Protein 5CM0 (pdb70)

CATH classification: 3.30.470.10 (+1 more: 3.20.10.10)

Solvent-accessible surface area: 32664 Å² total; per-residue (Å²): 141,42,43,2,18,27,84,43,81,40,31,43,34,72,109,1,89,6,34,0,26,0,0,0,0,1,2,0,0,0,0,8,1,3,0,12,0,22,99,2,39,0,15,34,1,113,75,4,4,63,27,2,39,90,6,2,202,86,0,92,12,107,14,72,43,60,92,104,85,0,3,89,10,0,19,56,0,0,73,127,19,123,18,116,64,0,25,0,12,1,0,0,0,10,0,43,34,55,28,39,28,26,15,166,63,15,120,70,26,30,3,0,0,1,3,59,79,149,138,98,20,49,92,1,5,0,0,0,4,11,8,7,26,85,58,4,5,32,4,33,11,32,2,0,3,14,0,0,2,0,8,0,36,10,5,0,24,40,3,58,11,73,16,0,0,0,4,14,45,93,29,92,0,1,7,0,9,49,21,8,2,0,8,4,85,121,39,39,0,6,1,2,42,24,112,13,2,12,117,10,24,8,11,85,2,0,17,61,3,0,88,116,50,153,25,83,49,122,89,23,65,9,20,24,166,49,2,55,38,11,58,16,3,0,0,1,12,31,52,43,26,8,14,12,3,4,65,3,2,55,75,77,9,56,121,14,62,8,19,72,23,0,86,91,0,64,60,77,8,98,84,30,2,99,110,78,34,32,69,0,92,245,141,40,29,11,20,32,87,42,58,50,32,52,54,83,57,31,144,67,58,91,115,1,0,10,133,63,84,16,24,1,0,16,1,2,1,45,1,35,126,11,33,0,14,34,1,116,52,4,4,61,30,1,39,89,6,2,203,98,35,128,11,107,14,71,40,58,90,98,89,0,1,93,9,0,17,61,0,0,93,129,21,121,18,50,91,1,44,0,79,1,26,0,6,20,0,48,35,76,115,38,136,44,60,210,85,14,117,70,30,34,3,17,0,55,2,93,112,148,66,226,30,82,25,76,85,113,13,43,71,2,6,1,0,0,34,33,14,36,42,84,132,85,60,50,5,58,16,33,9,53,61,50,117,17,8,90,57,0,85,63,6,0,100,44,2,59,11,71,16,0,0,0,0,12,96,60,0,36,0,1,8,0,22,50,23,8,2,0,7,3,52,120,39,41,0,4,1,2,43,25,112,14,2,13,66,8,13,8,14,68,0,0,26,63,6,0,87,114,57,153,24,82,51,111,91,24,51,2,1,2,25,30,1,15,5,5,60,18,3,0,1,2,11,30,58,45,20,4,5,1,3,4,78,2,1,52,15,56,9,43,120,10,108,9,18,71,21,1,77,83,0,2,97,78,5,63,72,40,6,117,119,51,34,34,112,3,144,142,39,40,2,20,24,89,41,78,43,31,40,34,76,110,0,88,4,35,0,30,2,0,0,0,1,2,0,0,0,0,7,1,4,0,8,0,25,111,2,14,0,15,48,1,118,45,4,4,61,26,1,41,30,0,2,95,1,0,71,10,84,20,76,42,59,95,120,95,0,2,49,9,0,19,52,0,0,93,123,22,120,16,115,67,0,25,0,12,1,0,0,0,10,1,45,34,86,29,43,28,27,13,169,111,14,116,74,30,24,4,0,0,1,3,61,81,158,138,22,49,70,0,14,30,4,72,22,62,10,7,26,18,2,5,5,6,4,11,6,32,3,0,4,14,0,0,2,0,20,0,34,30,29,0,30,86,112,58,12,70,16,0,0,0,8,13,108,69,28,76,0,1,8,0,11,48,20,9,2,0,8,3,83,125,38,28,0,15,1,2,38,27,29,14,2,15,64,8,13,6,12,79,1,0,29,71,4,0,88,125,52,155,27,82,54,149,89,38,67,14,19,69,170,50,2,79,42,12,60,16,4,0,0,1,12,29,51,42,30,8,14,15,3,4,77,4,47,67,122,78,8,53,122,12,68,27,20,72,22,1,112,84,0,69,54,79,6,93,81,43,4,119,121,65,36,36,122,2,126

Foldseek 3Di:
DAWKDKPNDTHPPVPDDADCQFCCNLPLAKAKFKWWAAQQFTPPLLVGLVLRCVLCVVSPHDDPDDSVVVSVSQLVSCVVRVARTKMKMKMKTLTGAPSDDDSVRRDDIMIMMDIDHDFAFWAEEEDPQAADDCVGDFQQGRTSPLVSLVVQVVVCVVQVGPWYWHDHPVQWTAATSAWFKWFAAPQEIEGEDNRRHHDAPLVVVLVVVCVVVVGHYYHHTDHPVCVLRTLWMWIDHNVCRIGTHQHYSNHGRNPRTHDPVSVVSSVVSVVSSVPDGHGSPD/DAWKDKPNDTHPPVGDDADCQFCCNVPLAKAKFKWKAAQQFTFCLLVRLVLRCVLCVVSPHDDPADSVRVSVVQLVSCVVRVARTKMKMWMKTLTGAPNDDDSVRRDDIMIMMDIGHEDPDDLQFAFWAEEEAPQAADDCPPDFQQRRTSPLVSLVVQVVRQVVPVTPWYWHDHPVQWTAAISAWFKWFAAPQEIEGEDNRRHHPAPLVVVLVVVCVVVVGHYYHHTDHPVCVQRTLWMWTAHNHHRITTHQHYNHRGRNPSGHDPVSVVSRVVVVVVSVVDGHRSD/DAFKDKVNDTHDPVPDDAPCQFCCNLPLAKAKFKWWAAQFFTPCLLVRLVLRVVLCVVSPHDAPDDSVRVSVVQLVRCVVRVARTKIKMKMKTLTGAPSDDDSVRRDDIIIMMDIDHDLFWAEEEDPQAADDLPPDFQQRRTSPLVSLVVQVVRQVVQVGPWYWHHHPVQWTAAISAWFKWFAAPQAIEGEDNRRHHPAPLVVVLVVVCVVVVGHYDHHTDHPVCVLRTLWMWTDHNVCRTTTHQHYSNHGRNPSGHDDVSVVSSVVSVVSSVPDGHGSD

B-factor: mean 38.51, std 10.63, range [20.0, 110.47]

Radius of gyration: 29.87 Å; Cα contacts (8 Å, |Δi|>4): 2015; chains: 3; bounding box: 83×66×72 Å

Secondary structure (DSSP, 8-state):
--EEEETTEEEEGGG-EEETTBHHHHH--EEE--EEEETTEETTHHHHHHHHHHHHHHTT---SS-HHHHHHHHHHHHHHTT-SSEEEEEEEE--B-SSSS-GGG----EEEEEEEE----EEEEE-SSPPPPTTTS-TTS-BS--HHHHHHHHHHHHTT-SEEEEE-TTS-EEEESSSEEEEEETTEEEE--GGGS---HHHHHHHHHHHHTT--EEE----HHHHHH-SEEEEEETTTEEEEEEEETTEEPTTSS--HHHHHHHHHHHHHHHH-SEES--/--EEEETTEEEEGGG----TTBHHHHH--EEE--EEEETTEETTHHHHHHHHHHHHHHTT---SS-HHHHHHHHHHHHHHTT-SSEEEEEEEE--B--SSS-GGG----EEEEEEE---SS-TTT--EEEEE-SSPP--TTTS-TTS-BS--HHHHHHHHHHHHTT-SEEEEE-TTS-EEEESSSEEEEEETTEEEE--GGGS---HHHHHHHHHHHHTT--EEE----HHHHHT-SEEEEEETTTEEEEEEEETTEEPTTSS--HHHHHHHHHHHHHHHH--EE--/--EEEETTEEEEGGG-EEETTBHHHHH--EEE--EEEETTEETTHHHHHHHHHHHHHHTT---SS-HHHHHHHHHHHHHHTT-SSEEEEEEEE--B-SSSS-GGG----EEEEEEEE---EEEEE-SSPP--TTTS-TTS-BS--HHHHHHHHHHHHTT-SEEEEE-TTS-EEEESSSEEEEEETTEEEE--GGGS---HHHHHHHHHHHHTT--EEE----HHHHHH-SEEEEEETTTEEEEEEEETTEEPTTSS--HHHHHHHHHHHHHHHH-SEE--

Sequence (849 aa):
ELLVYMNGEFVPESQAKVSVFDHGFLYGDGVFEGIRAYNGKVFKLYEHIDRLYDCARVIDLKIPLSKEEFAEAILETLRRNNLRDAYIRPIVTRGAGDLGLDPRKCPSPNVIIITKPWEKGLKAITVAIRRNAIDSLPPNIKSLNYLNNILAKIEANAKGGDEAIFLDHNGYISEGSGDNIFIVKNGTITTPPTLNNLKGITRQVVIELINELEIPFREANIGLFDLYSADEIFVTGTAAEIAPVTYIDGRTVGNGKPGKVTKMLMEKFRERTENEGVEIYRELLVYMNGEFVPESQAKVSVFDHGFLYGDGVFEGIRAYNGKVFKLYEHIDRLYDCARVIDLKIPLSKEEFAEAILETLRRNNLRDAYIRPIVTRGAGDLGLDPRKCPSPNVIIITKPKLYGDLYEKGLKAITVAIRRNAIDSLPPNIKSLNYLNNILAKIEANAKGGDEAIFLDHNGYISEGSGDNIFIVKNGTITTPPTLNNLKGITRQVVIELINELEIPFREANIGLFDLYSADEIFVTGTAAEIAPVTYIDGRTVGNGKPGKVTKMLMEKFRERTENEGVEIYELLVYMNGEFVPESQAKVSVFDHGFLYGDGVFEGIRAYNGKVFKLYEHIDRLYDCARVIDLKIPLSKEEFAEAILETLRRNNLRDAYIRPIVTRGAGDLGLDPRKCPSPNVIIITKPWKGLKAITVAIRRNAIDSLPPNIKSLNYLNNILAKIEANAKGGDEAIFLDHNGYISEGSGDNIFIVKNGTITTPPTLNNLKGITRQVVIELINELEIPFREANIGLFDLYSADEIFVTGTAAEIAPVTYIDGRTVGNGKPGKVTKMLMEKFRERTENEGVEIY

InterPro domains:
  IPR001544 Aminotransferase class IV [PF01063] (32-257)
  IPR005785 Branched-chain amino acid aminotransferase I [TIGR01122] (7-285)
  IPR018300 Aminotransferase, class IV, conserved site [PS00770] (185-213)
  IPR036038 Aminotransferase-like, PLP-dependent enzymes [SSF56752] (5-282)
  IPR043131 Branched-chain-amino-acid aminotransferase-like, N-terminal [G3DSA:3.30.470.10] (1-126)
  IPR043132 Branched-chain-amino-acid aminotransferase-like, C-terminal [G3DSA:3.20.10.10] (127-289)
  IPR050571 Class-IV Pyridoxal-Phosphate-Dependent Aminotransferase [PTHR42743] (9-289)

Nearest PDB structures (foldseek):
  5cm0-assembly1_B-2  TM=1.003E+00  e=4.688E-66  Geoglobus acetivorans
  5e25-assembly2_B-2  TM=1.003E+00  e=5.115E-64  Geoglobus acetivorans
  5cm0-assembly1_C-2  TM=9.993E-01  e=1.383E-60  Geoglobus acetivorans
  5mqz-assembly1_B  TM=9.907E-01  e=3.768E-54  Archaeoglobus fulgidus DSM 4304
  2ej2-assembly1_D  TM=9.611E-01  e=4.107E-35  Thermus thermophilus HB8

Structure (mmCIF, N/CA/C/O backbone):
data_5CM0
#
_entry.id   5CM0
#
_cell.length_a   117.650
_cell.length_b   117.650
_cell.length_c   135.980
_cell.angle_alpha   90.00
_cell.angle_beta   90.00
_cell.angle_gamma   120.00
#
_symmetry.space_group_name_H-M   'P 32 2 1'
#
loop_
_entity.id
_entity.type
_entity.pdbx_description
1 polymer 'Branched-chain transaminase'
2 non-polymer "PYRIDOXAL-5'-PHOSPHATE"
3 non-polymer GLYCEROL
4 water water
#
loop_
_atom_site.group_PDB
_atom_site.id
_atom_site.type_symbol
_atom_site.label_atom_id
_atom_site.label_alt_id
_atom_site.label_comp_id
_atom_site.label_asym_id
_atom_site.label_entity_id
_atom_site.label_seq_id
_atom_site.pdbx_PDB_ins_code
_atom_site.Cartn_x
_atom_site.Cartn_y
_atom_site.Cartn_z
_atom_site.occupancy
_atom_site.B_iso_or_equiv
_atom_site.auth_seq_id
_atom_site.auth_comp_id
_atom_site.auth_asym_id
_atom_site.auth_atom_id
_atom_site.pdbx_PDB_model_num
ATOM 1 N N . GLU A 1 3 ? -44.413 17.865 1.860 1.00 59.86 3 GLU A N 1
ATOM 2 C CA . GLU A 1 3 ? -44.708 17.945 0.408 1.00 59.61 3 GLU A CA 1
ATOM 3 C C . GLU A 1 3 ? -44.261 16.653 -0.257 1.00 50.94 3 GLU A C 1
ATOM 4 O O . GLU A 1 3 ? -43.112 16.238 -0.069 1.00 43.06 3 GLU A O 1
ATOM 10 N N . LEU A 1 4 ? -45.100 16.070 -1.112 1.00 45.01 4 LEU A N 1
ATOM 11 C CA . LEU A 1 4 ? -44.694 14.834 -1.801 1.00 42.07 4 LEU A CA 1
ATOM 12 C C . LEU A 1 4 ? -43.486 15.029 -2.634 1.00 35.65 4 LEU A C 1
ATOM 13 O O . LEU A 1 4 ? -43.254 16.105 -3.166 1.00 41.98 4 LEU A O 1
ATOM 18 N N . LEU A 1 5 ? -42.662 13.975 -2.718 1.00 37.48 5 LEU A N 1
ATOM 19 C CA . LEU A 1 5 ? -41.461 13.979 -3.492 1.00 34.83 5 LEU A CA 1
ATOM 20 C C . LEU A 1 5 ? -41.651 13.116 -4.814 1.00 37.09 5 LEU A C 1
ATOM 21 O O . LEU A 1 5 ? -42.248 12.033 -4.768 1.00 36.55 5 LEU A O 1
ATOM 26 N N . VAL A 1 6 ? -41.030 13.604 -5.886 1.00 36.25 6 VAL A N 1
ATOM 27 C CA . VAL A 1 6 ? -40.971 12.968 -7.187 1.00 35.19 6 VAL A CA 1
ATOM 28 C C . VAL A 1 6 ? -39.580 12.437 -7.442 1.00 35.92 6 VAL A C 1
ATOM 29 O O . VAL A 1 6 ? -38.540 13.165 -7.303 1.00 37.80 6 VAL A O 1
ATOM 33 N N . TYR A 1 7 ? -39.505 11.151 -7.807 1.00 34.41 7 TYR A N 1
ATOM 34 C CA . TYR A 1 7 ? -38.258 10.559 -8.309 1.00 36.01 7 TYR A CA 1
ATOM 35 C C . TYR A 1 7 ? -37.892 11.140 -9.653 1.00 38.85 7 TYR A C 1
ATOM 36 O O . TYR A 1 7 ? -38.705 11.137 -10.567 1.00 38.19 7 TYR A O 1
ATOM 45 N N . MET A 1 8 ? -36.669 11.623 -9.793 1.00 38.26 8 MET A N 1
ATOM 46 C CA . MET A 1 8 ? -36.152 12.180 -11.042 1.00 38.01 8 MET A CA 1
ATOM 47 C C . MET A 1 8 ? -34.698 11.794 -11.213 1.00 47.04 8 MET A C 1
ATOM 48 O O . MET A 1 8 ? -33.804 12.365 -10.591 1.00 45.93 8 MET A O 1
ATOM 53 N N . ASN A 1 9 ? -34.466 10.772 -12.014 1.00 39.38 9 ASN A N 1
ATOM 54 C CA . ASN A 1 9 ? -33.133 10.295 -12.260 1.00 43.61 9 ASN A CA 1
ATOM 55 C C . ASN A 1 9 ? -32.298 10.032 -10.990 1.00 45.40 9 ASN A C 1
ATOM 56 O O . ASN A 1 9 ? -31.117 10.372 -10.948 1.00 45.17 9 ASN A O 1
ATOM 61 N N . GLY A 1 10 ? -32.935 9.430 -10.003 1.00 42.35 10 GLY A N 1
ATOM 62 C CA . GLY A 1 10 ? -32.283 9.053 -8.762 1.00 48.46 10 GLY A CA 1
ATOM 63 C C . GLY A 1 10 ? -32.463 10.055 -7.627 1.00 45.99 10 GLY A C 1
ATOM 64 O O . GLY A 1 10 ? -32.328 9.662 -6.482 1.00 50.27 10 GLY A O 1
ATOM 65 N N . GLU A 1 11 ? -32.797 11.316 -7.928 1.00 45.02 11 GLU A N 1
ATOM 66 C CA . GLU A 1 11 ? -33.034 12.367 -6.917 1.00 47.28 11 GLU A CA 1
ATOM 67 C C . GLU A 1 11 ? -34.509 12.394 -6.483 1.00 50.05 11 GLU A C 1
ATOM 68 O O . GLU A 1 11 ? -35.401 12.039 -7.258 1.00 47.11 11 GLU A O 1
ATOM 71 N N . PHE A 1 12 ? -34.817 12.816 -5.258 1.00 37.81 12 PHE A N 1
ATOM 72 C CA . PHE A 1 12 ? -36.193 12.983 -4.822 1.00 42.99 12 PHE A CA 1
ATOM 73 C C . PHE A 1 12 ? -36.467 14.453 -4.682 1.00 51.84 12 PHE A C 1
ATOM 74 O O . PHE A 1 12 ? -35.844 15.097 -3.860 1.00 50.96 12 PHE A O 1
ATOM 82 N N . VAL A 1 13 ? -37.410 14.975 -5.467 1.00 46.32 13 VAL A N 1
ATOM 83 C CA . VAL A 1 13 ? -37.589 16.385 -5.661 1.00 44.18 13 VAL A CA 1
ATOM 84 C C . VAL A 1 13 ? -38.992 16.767 -5.225 1.00 45.91 13 VAL A C 1
ATOM 85 O O . VAL A 1 13 ? -39.963 16.108 -5.641 1.00 41.86 13 VAL A O 1
ATOM 89 N N . PRO A 1 14 ? -39.133 17.865 -4.411 1.00 38.03 14 PRO A N 1
ATOM 90 C CA . PRO A 1 14 ? -40.463 18.316 -4.063 1.00 39.86 14 PRO A CA 1
ATOM 91 C C . PRO A 1 14 ? -41.289 18.547 -5.323 1.00 35.43 14 PRO A C 1
ATOM 92 O O . PRO A 1 14 ? -40.747 19.051 -6.276 1.00 38.62 14 PRO A O 1
ATOM 96 N N . GLU A 1 15 ? -42.541 18.140 -5.266 1.00 38.51 15 GLU A N 1
ATOM 97 C CA . GLU A 1 15 ? -43.500 18.154 -6.367 1.00 44.34 15 GLU A CA 1
ATOM 98 C C . GLU A 1 15 ? -43.489 19.458 -7.103 1.00 51.39 15 GLU A C 1
ATOM 99 O O . GLU A 1 15 ? -43.392 19.485 -8.321 1.00 47.28 15 GLU A O 1
ATOM 105 N N . SER A 1 16 ? -43.590 20.538 -6.326 1.00 47.54 16 SER A N 1
ATOM 106 C CA . SER A 1 16 ? -43.622 21.903 -6.842 1.00 45.59 16 SER A CA 1
ATOM 107 C C . SER A 1 16 ? -42.398 22.231 -7.610 1.00 46.74 16 SER A C 1
ATOM 108 O O . SER A 1 16 ? -42.442 23.177 -8.348 1.00 50.33 16 SER A O 1
ATOM 111 N N . GLN A 1 17 ? -41.274 21.544 -7.415 1.00 44.70 17 GLN A N 1
ATOM 112 C CA . GLN A 1 17 ? -40.069 21.809 -8.224 1.00 44.03 17 GLN A CA 1
ATOM 113 C C . GLN A 1 17 ? -39.681 20.691 -9.191 1.00 40.24 17 GLN A C 1
ATOM 114 O O . GLN A 1 17 ? -38.624 20.709 -9.798 1.00 42.85 17 GLN A O 1
ATOM 120 N N . ALA A 1 18 ? -40.529 19.694 -9.297 1.00 39.23 18 ALA A N 1
ATOM 121 C CA . ALA A 1 18 ? -40.286 18.594 -10.210 1.00 40.57 18 ALA A CA 1
ATOM 122 C C . ALA A 1 18 ? -40.681 19.030 -11.651 1.00 39.64 18 ALA A C 1
ATOM 123 O O . ALA A 1 18 ? -41.859 19.115 -11.973 1.00 42.28 18 ALA A O 1
ATOM 125 N N . LYS A 1 19 ? -39.669 19.315 -12.451 1.00 39.70 19 LYS A N 1
ATOM 126 C CA . LYS A 1 19 ? -39.786 19.913 -13.764 1.00 41.46 19 LYS A CA 1
ATOM 127 C C . LYS A 1 19 ? -38.804 19.291 -14.702 1.00 46.28 19 LYS A C 1
ATOM 128 O O . LYS A 1 19 ? -37.734 18.847 -14.301 1.00 48.73 19 LYS A O 1
ATOM 134 N N . VAL A 1 20 ? -39.129 19.280 -15.984 1.00 44.74 20 VAL A N 1
ATOM 135 C CA . VAL A 1 20 ? -38.234 18.685 -16.960 1.00 42.17 20 VAL A CA 1
ATOM 136 C C . VAL A 1 20 ? -37.864 19.757 -17.982 1.00 37.31 20 VAL A C 1
ATOM 137 O O . VAL A 1 20 ? -38.668 20.640 -18.216 1.00 36.07 20 VAL A O 1
ATOM 141 N N . SER A 1 21 ? -36.675 19.640 -18.587 1.00 37.59 21 SER A N 1
ATOM 142 C CA . SER A 1 21 ? -36.241 20.565 -19.629 1.00 44.43 21 SER A CA 1
ATOM 143 C C . SER A 1 21 ? -37.332 20.652 -20.705 1.00 51.25 21 SER A C 1
ATOM 144 O O . SER A 1 21 ? -37.868 19.603 -21.156 1.00 41.25 21 SER A O 1
ATOM 147 N N . VAL A 1 22 ? -37.638 21.877 -21.131 1.00 43.62 22 VAL A N 1
ATOM 148 C CA . VAL A 1 22 ? -38.454 22.043 -22.318 1.00 46.00 22 VAL A CA 1
ATOM 149 C C . VAL A 1 22 ? -37.830 21.424 -23.595 1.00 38.68 22 VAL A C 1
ATOM 150 O O . VAL A 1 22 ? -38.547 21.273 -24.590 1.00 40.03 22 VAL A O 1
ATOM 154 N N . PHE A 1 23 ? -36.545 21.084 -23.568 1.00 36.87 23 PHE A N 1
ATOM 155 C CA . PHE A 1 23 ? -35.843 20.371 -24.675 1.00 39.79 23 PHE A CA 1
ATOM 156 C C . PHE A 1 23 ? -35.963 18.846 -24.691 1.00 36.63 23 PHE A C 1
ATOM 157 O O . PHE A 1 23 ? -35.505 18.195 -25.621 1.00 36.66 23 PHE A O 1
ATOM 165 N N . ASP A 1 24 ? -36.479 18.297 -23.622 1.00 35.45 24 ASP A N 1
ATOM 166 C CA . ASP A 1 24 ? -36.773 16.869 -23.546 1.00 35.00 24 ASP A CA 1
ATOM 167 C C . ASP A 1 24 ? -37.796 16.496 -24.671 1.00 34.50 24 ASP A C 1
ATOM 168 O O . ASP A 1 24 ? -38.862 17.102 -24.787 1.00 33.54 24 ASP A O 1
ATOM 173 N N . HIS A 1 25 ? -37.443 15.511 -25.458 1.00 36.53 25 HIS A N 1
ATOM 174 C CA . HIS A 1 25 ? -38.341 15.047 -26.515 1.00 36.71 25 HIS A CA 1
ATOM 175 C C . HIS A 1 25 ? -39.643 14.444 -25.993 1.00 33.28 25 HIS A C 1
ATOM 176 O O . HIS A 1 25 ? -40.649 14.382 -26.738 1.00 31.45 25 HIS A O 1
ATOM 183 N N . GLY A 1 26 ? -39.643 14.073 -24.727 1.00 32.03 26 GLY A N 1
ATOM 184 C CA . GLY A 1 26 ? -40.847 13.750 -24.043 1.00 30.80 26 GLY A CA 1
ATOM 185 C C . GLY A 1 26 ? -41.862 14.830 -24.030 1.00 34.40 26 GLY A C 1
ATOM 186 O O . GLY A 1 26 ? -43.046 14.572 -24.144 1.00 33.32 26 GLY A O 1
ATOM 187 N N . PHE A 1 27 ? -41.404 16.069 -23.860 1.00 32.87 27 PHE A N 1
ATOM 188 C CA . PHE A 1 27 ? -42.257 17.209 -23.896 1.00 33.02 27 PHE A CA 1
ATOM 189 C C . PHE A 1 27 ? -42.482 17.638 -25.328 1.00 31.62 27 PHE A C 1
ATOM 190 O O . PHE A 1 27 ? -43.599 17.987 -25.670 1.00 34.24 27 PHE A O 1
ATOM 198 N N . LEU A 1 28 ? -41.418 17.750 -26.118 1.00 31.44 28 LEU A N 1
ATOM 199 C CA . LEU A 1 28 ? -41.528 18.282 -27.468 1.00 33.88 28 LEU A CA 1
ATOM 200 C C . LEU A 1 28 ? -42.432 17.412 -28.380 1.00 37.14 28 LEU A C 1
ATOM 201 O O . LEU A 1 28 ? -43.148 17.964 -29.239 1.00 31.87 28 LEU A O 1
ATOM 206 N N . TYR A 1 29 ? -42.367 16.080 -28.199 1.00 34.14 29 TYR A N 1
ATOM 207 C CA . TYR A 1 29 ? -42.940 15.139 -29.176 1.00 31.28 29 TYR A CA 1
ATOM 208 C C . TYR A 1 29 ? -43.695 14.004 -28.561 1.00 34.37 29 TYR A C 1
ATOM 209 O O . TYR A 1 29 ? -44.070 13.075 -29.282 1.00 32.90 29 TYR A O 1
ATOM 218 N N . GLY A 1 30 ? -43.877 14.035 -27.230 1.00 30.56 30 GLY A N 1
ATOM 219 C CA . GLY A 1 30 ? -44.500 12.935 -26.467 1.00 31.30 30 GLY A CA 1
ATOM 220 C C . GLY A 1 30 ? -43.720 11.662 -26.629 1.00 29.71 30 GLY A C 1
ATOM 221 O O . GLY A 1 30 ? -44.291 10.489 -26.617 1.00 28.27 30 GLY A O 1
ATOM 222 N N . ASP A 1 31 ? -42.470 11.857 -26.696 1.00 29.38 31 ASP A N 1
ATOM 223 C CA . ASP A 1 31 ? -41.598 10.736 -27.075 1.00 28.59 31 ASP A CA 1
ATOM 224 C C . ASP A 1 31 ? -41.123 9.933 -25.844 1.00 32.68 31 ASP A C 1
ATOM 225 O O . ASP A 1 31 ? -40.044 10.196 -25.300 1.00 32.53 31 ASP A O 1
ATOM 230 N N . GLY A 1 32 ? -41.979 9.089 -25.212 1.00 29.49 32 GLY A N 1
ATOM 231 C CA . GLY A 1 32 ? -41.718 8.367 -24.004 1.00 31.11 32 GLY A CA 1
ATOM 232 C C . GLY A 1 32 ? -42.832 7.407 -23.722 1.00 31.90 32 GLY A C 1
ATOM 233 O O . GLY A 1 32 ? -43.813 7.333 -24.483 1.00 31.11 32 GLY A O 1
ATOM 234 N N . VAL A 1 33 ? -42.719 6.689 -22.627 1.00 28.50 33 VAL A N 1
ATOM 235 C CA . VAL A 1 33 ? -43.708 5.701 -22.233 1.00 26.09 33 VAL A CA 1
ATOM 236 C C . VAL A 1 33 ? -44.065 5.898 -20.765 1.00 26.41 33 VAL A C 1
ATOM 237 O O . VAL A 1 33 ? -43.302 6.532 -20.013 1.00 30.97 33 VAL A O 1
ATOM 241 N N . PHE A 1 34 ? -45.224 5.404 -20.388 1.00 27.95 34 PHE A N 1
ATOM 242 C CA . PHE A 1 34 ? -45.679 5.497 -19.018 1.00 29.12 34 PHE A CA 1
ATOM 243 C C . PHE A 1 34 ? -46.471 4.299 -18.518 1.00 29.59 34 PHE A C 1
ATOM 244 O O . PHE A 1 34 ? -47.007 3.445 -19.269 1.00 26.88 34 PHE A O 1
ATOM 252 N N . GLU A 1 35 ? -46.549 4.205 -17.198 1.00 27.73 35 GLU A N 1
ATOM 253 C CA . GLU A 1 35 ? -47.395 3.257 -16.574 1.00 28.64 35 GLU A CA 1
ATOM 254 C C . GLU A 1 35 ? -48.308 3.887 -15.531 1.00 29.93 35 GLU A C 1
ATOM 255 O O . GLU A 1 35 ? -48.099 4.993 -15.102 1.00 31.40 35 GLU A O 1
ATOM 261 N N . GLY A 1 36 ? -49.235 3.099 -15.097 1.00 25.83 36 GLY A N 1
ATOM 262 C CA . GLY A 1 36 ? -50.152 3.398 -14.027 1.00 31.25 36 GLY A CA 1
ATOM 263 C C . GLY A 1 36 ? -50.212 2.171 -13.104 1.00 30.93 36 GLY A C 1
ATOM 264 O O . GLY A 1 36 ? -50.538 1.119 -13.548 1.00 27.73 36 GLY A O 1
ATOM 265 N N . ILE A 1 37 ? -49.972 2.351 -11.792 1.00 29.90 37 ILE A N 1
ATOM 266 C CA . ILE A 1 37 ? -49.890 1.265 -10.783 1.00 27.33 37 ILE A CA 1
ATOM 267 C C . ILE A 1 37 ? -50.595 1.688 -9.482 1.00 28.39 37 ILE A C 1
ATOM 268 O O . ILE A 1 37 ? -50.514 2.876 -9.087 1.00 31.74 37 ILE A O 1
ATOM 273 N N . ARG A 1 38 ? -51.313 0.780 -8.849 1.00 29.93 38 ARG A N 1
ATOM 274 C CA . ARG A 1 38 ? -51.957 1.016 -7.528 1.00 30.07 38 ARG A CA 1
ATOM 275 C C . ARG A 1 38 ? -51.201 0.362 -6.378 1.00 39.79 38 ARG A C 1
ATOM 276 O O . ARG A 1 38 ? -50.685 -0.763 -6.474 1.00 30.31 38 ARG A O 1
ATOM 284 N N . ALA A 1 39 ? -51.150 1.063 -5.263 1.00 34.95 39 ALA A N 1
ATOM 285 C CA . ALA A 1 39 ? -50.727 0.424 -3.959 1.00 31.90 39 ALA A CA 1
ATOM 286 C C . ALA A 1 39 ? -51.937 0.402 -3.065 1.00 36.17 39 ALA A C 1
ATOM 287 O O . ALA A 1 39 ? -52.730 1.383 -3.031 1.00 32.40 39 ALA A O 1
ATOM 289 N N . TYR A 1 40 ? -52.174 -0.736 -2.412 1.00 30.89 40 TYR A N 1
ATOM 290 C CA . TYR A 1 40 ? -53.353 -0.979 -1.628 1.00 31.18 40 TYR A CA 1
ATOM 291 C C . TYR A 1 40 ? -52.790 -1.400 -0.250 1.00 39.61 40 TYR A C 1
ATOM 292 O O . TYR A 1 40 ? -52.119 -2.435 -0.097 1.00 32.78 40 TYR A O 1
ATOM 301 N N . ASN A 1 41 ? -53.063 -0.609 0.762 1.00 36.71 41 ASN A N 1
ATOM 302 C CA . ASN A 1 41 ? -52.704 -0.982 2.145 1.00 35.43 41 ASN A CA 1
ATOM 303 C C . ASN A 1 41 ? -51.251 -1.498 2.342 1.00 36.80 41 ASN A C 1
ATOM 304 O O . ASN A 1 41 ? -51.044 -2.527 2.889 1.00 37.84 41 ASN A O 1
ATOM 309 N N . GLY A 1 42 ? -50.293 -0.760 1.796 1.00 32.26 42 GLY A N 1
ATOM 310 C CA . GLY A 1 42 ? -48.873 -1.009 1.853 1.00 33.02 42 GLY A CA 1
ATOM 311 C C . GLY A 1 42 ? -48.281 -2.077 0.915 1.00 33.94 42 GLY A C 1
ATOM 312 O O . GLY A 1 42 ? -47.127 -2.409 1.073 1.00 35.56 42 GLY A O 1
ATOM 313 N N . LYS A 1 43 ? -49.059 -2.549 -0.072 1.00 33.39 43 LYS A N 1
ATOM 314 C CA . LYS A 1 43 ? -48.567 -3.549 -1.106 1.00 32.03 43 LYS A CA 1
ATOM 315 C C . LYS A 1 43 ? -48.830 -2.948 -2.474 1.00 33.06 43 LYS A C 1
ATOM 316 O O . LYS A 1 43 ? -49.900 -2.276 -2.629 1.00 32.37 43 LYS A O 1
ATOM 322 N N . VAL A 1 44 ? -47.908 -3.112 -3.426 1.00 30.01 44 VAL A N 1
ATOM 323 C CA . VAL A 1 44 ? -48.152 -2.649 -4.818 1.00 31.96 44 VAL A CA 1
ATOM 324 C C . VAL A 1 44 ? -48.762 -3.818 -5.584 1.00 32.56 44 VAL A C 1
ATOM 325 O O . VAL A 1 44 ? -48.146 -4.910 -5.617 1.00 31.69 44 VAL A O 1
ATOM 329 N N . PHE A 1 45 ? -49.945 -3.613 -6.175 1.00 31.44 45 PHE A N 1
ATOM 330 C CA . PHE A 1 45 ? -50.655 -4.593 -6.955 1.00 32.70 45 PHE A CA 1
ATOM 331 C C . PHE A 1 45 ? -50.059 -4.712 -8.368 1.00 32.86 45 PHE A C 1
ATOM 332 O O . PHE A 1 45 ? -49.931 -3.732 -9.124 1.00 27.25 45 PHE A O 1
ATOM 340 N N . LYS A 1 46 ? -49.604 -5.923 -8.712 1.00 30.98 46 LYS A N 1
ATOM 341 C CA . LYS A 1 46 ? -49.172 -6.229 -10.060 1.00 28.27 46 LYS A CA 1
ATOM 342 C C . LYS A 1 46 ? -48.028 -5.417 -10.490 1.00 29.15 46 LYS A C 1
ATOM 343 O O . LYS A 1 46 ? -47.898 -4.988 -11.661 1.00 30.49 46 LYS A O 1
ATOM 349 N N . LEU A 1 47 ? -47.089 -5.189 -9.563 1.00 28.32 47 LEU A N 1
ATOM 350 C CA . LEU A 1 47 ? -45.938 -4.356 -9.837 1.00 27.46 47 LEU A CA 1
ATOM 351 C C . LEU A 1 47 ? -45.099 -4.830 -11.048 1.00 31.40 47 LEU A C 1
ATOM 352 O O . LEU A 1 47 ? -44.642 -4.045 -11.911 1.00 28.77 47 LEU A O 1
ATOM 357 N N . TYR A 1 48 ? -44.789 -6.136 -11.022 1.00 30.36 48 TYR A N 1
ATOM 358 C CA . TYR A 1 48 ? -43.895 -6.673 -12.044 1.00 30.18 48 TYR A CA 1
ATOM 359 C C . TYR A 1 48 ? -44.576 -6.715 -13.442 1.00 27.58 48 TYR A C 1
ATOM 360 O O . TYR A 1 48 ? -43.917 -6.479 -14.400 1.00 26.30 48 TYR A O 1
ATOM 369 N N . GLU A 1 49 ? -45.867 -6.973 -13.507 1.00 28.32 49 GLU A N 1
ATOM 370 C CA . GLU A 1 49 ? -46.546 -6.978 -14.811 1.00 30.97 49 GLU A CA 1
ATOM 371 C C . GLU A 1 49 ? -46.509 -5.541 -15.392 1.00 33.69 49 GLU A C 1
ATOM 372 O O . GLU A 1 49 ? -46.247 -5.323 -16.606 1.00 30.01 49 GLU A O 1
ATOM 378 N N . HIS A 1 50 ? -46.683 -4.524 -14.523 1.00 29.01 50 HIS A N 1
ATOM 379 C CA . HIS A 1 50 ? -46.487 -3.107 -14.989 1.00 26.82 50 HIS A CA 1
ATOM 380 C C . HIS A 1 50 ? -45.135 -2.732 -15.462 1.00 29.86 50 HIS A C 1
ATOM 381 O O . HIS A 1 50 ? -44.934 -2.126 -16.538 1.00 28.54 50 HIS A O 1
ATOM 388 N N . ILE A 1 51 ? -44.115 -3.161 -14.743 1.00 31.30 51 ILE A N 1
ATOM 389 C CA . ILE A 1 51 ? -42.770 -2.879 -15.172 1.00 27.69 51 ILE A CA 1
ATOM 390 C C . ILE A 1 51 ? -42.478 -3.607 -16.503 1.00 25.77 51 ILE A C 1
ATOM 391 O O . ILE A 1 51 ? -41.805 -3.043 -17.407 1.00 28.98 51 ILE A O 1
ATOM 396 N N . ASP A 1 52 ? -42.928 -4.847 -16.600 1.00 30.22 52 ASP A N 1
ATOM 397 C CA . ASP A 1 52 ? -42.599 -5.630 -17.793 1.00 30.72 52 ASP A CA 1
ATOM 398 C C . ASP A 1 52 ? -43.245 -4.943 -19.017 1.00 28.87 52 ASP A C 1
ATOM 399 O O . ASP A 1 52 ? -42.634 -4.828 -20.067 1.00 29.04 52 ASP A O 1
ATOM 404 N N . ARG A 1 53 ? -44.440 -4.443 -18.835 1.00 28.87 53 ARG A N 1
ATOM 405 C CA . ARG A 1 53 ? -45.102 -3.711 -19.944 1.00 28.30 53 ARG A CA 1
ATOM 406 C C . ARG A 1 53 ? -44.369 -2.453 -20.289 1.00 30.01 53 ARG A C 1
ATOM 407 O O . ARG A 1 53 ? -44.166 -2.175 -21.477 1.00 28.59 53 ARG A O 1
ATOM 415 N N . LEU A 1 54 ? -43.934 -1.669 -19.278 1.00 28.10 54 LEU A N 1
ATOM 416 C CA . LEU A 1 54 ? -43.137 -0.496 -19.541 1.00 26.71 54 LEU A CA 1
ATOM 417 C C . LEU A 1 54 ? -41.927 -0.812 -20.416 1.00 32.62 54 LEU A C 1
ATOM 418 O O . LEU A 1 54 ? -41.628 -0.078 -21.353 1.00 29.05 54 LEU A O 1
ATOM 423 N N . TYR A 1 55 ? -41.225 -1.899 -20.095 1.00 29.76 55 TYR A N 1
ATOM 424 C CA . TYR A 1 55 ? -39.991 -2.243 -20.822 1.00 29.14 55 TYR A CA 1
ATOM 425 C C . TYR A 1 55 ? -40.364 -2.713 -22.259 1.00 27.84 55 TYR A C 1
ATOM 426 O O . TYR A 1 55 ? -39.662 -2.331 -23.191 1.00 31.10 55 TYR A O 1
ATOM 435 N N . ASP A 1 56 ? -41.488 -3.426 -22.416 1.00 27.09 56 ASP A N 1
ATOM 436 C CA . ASP A 1 56 ? -41.952 -3.721 -23.762 1.00 30.90 56 ASP A CA 1
ATOM 437 C C . ASP A 1 56 ? -42.281 -2.495 -24.583 1.00 32.07 56 ASP A C 1
ATOM 438 O O . ASP A 1 56 ? -41.800 -2.346 -25.689 1.00 33.51 56 ASP A O 1
ATOM 443 N N . CYS A 1 57 ? -43.070 -1.580 -24.023 1.00 31.12 57 CYS A N 1
ATOM 444 C CA . CYS A 1 57 ? -43.397 -0.357 -24.759 1.00 28.26 57 CYS A CA 1
ATOM 445 C C . CYS A 1 57 ? -42.171 0.418 -25.121 1.00 29.32 57 CYS A C 1
ATOM 446 O O . CYS A 1 57 ? -42.078 0.973 -26.234 1.00 28.23 57 CYS A O 1
ATOM 449 N N . ALA A 1 58 ? -41.215 0.548 -24.178 1.00 31.98 58 ALA A N 1
ATOM 450 C CA . ALA A 1 58 ? -39.933 1.239 -24.494 1.00 33.41 58 ALA A CA 1
ATOM 451 C C . ALA A 1 58 ? -39.212 0.539 -25.665 1.00 33.19 58 ALA A C 1
ATOM 452 O O . ALA A 1 58 ? -38.692 1.189 -26.608 1.00 32.72 58 ALA A O 1
ATOM 454 N N . ARG A 1 59 ? -39.200 -0.786 -25.650 1.00 33.34 59 ARG A N 1
ATOM 455 C CA . ARG A 1 59 ? -38.528 -1.506 -26.753 1.00 35.60 59 ARG A CA 1
ATOM 456 C C . ARG A 1 59 ? -39.196 -1.209 -28.125 1.00 34.53 59 ARG A C 1
ATOM 457 O O . ARG A 1 59 ? -38.540 -0.986 -29.157 1.00 31.85 59 ARG A O 1
ATOM 465 N N . VAL A 1 60 ? -40.522 -1.144 -28.117 1.00 31.30 60 VAL A N 1
ATOM 466 C CA . VAL A 1 60 ? -41.254 -0.881 -29.361 1.00 32.04 60 VAL A CA 1
ATOM 467 C C . VAL A 1 60 ? -40.900 0.511 -29.925 1.00 33.75 60 VAL A C 1
ATOM 468 O O . VAL A 1 60 ? -40.792 0.669 -31.132 1.00 34.07 60 VAL A O 1
ATOM 472 N N . ILE A 1 61 ? -40.704 1.507 -29.052 1.00 31.46 61 ILE A N 1
ATOM 473 C CA . ILE A 1 61 ? -40.270 2.849 -29.504 1.00 31.20 61 ILE A CA 1
ATOM 474 C C . ILE A 1 61 ? -38.745 2.990 -29.484 1.00 30.92 61 ILE A C 1
ATOM 475 O O . ILE A 1 61 ? -38.188 4.071 -29.807 1.00 30.55 61 ILE A O 1
ATOM 480 N N . ASP A 1 62 ? -38.064 1.866 -29.305 1.00 32.18 62 ASP A N 1
ATOM 481 C CA . ASP A 1 62 ? -36.562 1.806 -29.466 1.00 34.37 62 ASP A CA 1
ATOM 482 C C . ASP A 1 62 ? -35.869 2.658 -28.425 1.00 34.75 62 ASP A C 1
ATOM 483 O O . ASP A 1 62 ? -34.959 3.390 -28.768 1.00 32.28 62 ASP A O 1
ATOM 488 N N . LEU A 1 63 ? -36.371 2.620 -27.185 1.00 31.88 63 LEU A N 1
ATOM 489 C CA . LEU A 1 63 ? -35.843 3.430 -26.070 1.00 34.03 63 LEU A CA 1
ATOM 490 C C . LEU A 1 63 ? -35.261 2.516 -25.033 1.00 32.83 63 LEU A C 1
ATOM 491 O O . LEU A 1 63 ? -35.934 1.608 -24.562 1.00 34.26 63 LEU A O 1
ATOM 496 N N . LYS A 1 64 ? -33.991 2.733 -24.700 1.00 34.66 64 LYS A N 1
ATOM 497 C CA . LYS A 1 64 ? -33.361 1.891 -23.666 1.00 37.41 64 LYS A CA 1
ATOM 498 C C . LYS A 1 64 ? -33.559 2.595 -22.325 1.00 34.06 64 LYS A C 1
ATOM 499 O O . LYS A 1 64 ? -33.068 3.687 -22.102 1.00 39.89 64 LYS A O 1
ATOM 502 N N . ILE A 1 65 ? -34.248 1.937 -21.415 1.00 36.76 65 ILE A N 1
ATOM 503 C CA . ILE A 1 65 ? -34.473 2.456 -20.091 1.00 35.43 65 ILE A CA 1
ATOM 504 C C . ILE A 1 65 ? -33.117 2.265 -19.341 1.00 43.62 65 ILE A C 1
ATOM 505 O O . ILE A 1 65 ? -32.577 1.177 -19.363 1.00 37.50 65 ILE A O 1
ATOM 510 N N . PRO A 1 66 ? -32.564 3.319 -18.712 1.00 44.14 66 PRO A N 1
ATOM 511 C CA . PRO A 1 66 ? -31.229 3.186 -18.064 1.00 43.14 66 PRO A CA 1
ATOM 512 C C . PRO A 1 66 ? -31.253 2.628 -16.622 1.00 45.99 66 PRO A C 1
ATOM 513 O O . PRO A 1 66 ? -30.539 3.114 -15.761 1.00 54.52 66 PRO A O 1
ATOM 517 N N . LEU A 1 67 ? -32.091 1.638 -16.372 1.00 43.19 67 LEU A N 1
ATOM 518 C CA . LEU A 1 67 ? -32.203 0.936 -15.115 1.00 40.67 67 LEU A CA 1
ATOM 519 C C . LEU A 1 67 ? -32.552 -0.446 -15.490 1.00 43.16 67 LEU A C 1
ATOM 520 O O . LEU A 1 67 ? -33.328 -0.647 -16.446 1.00 41.72 67 LEU A O 1
ATOM 525 N N . SER A 1 68 ? -32.029 -1.423 -14.745 1.00 39.95 68 SER A N 1
ATOM 526 C CA . SER A 1 68 ? -32.513 -2.761 -14.864 1.00 39.56 68 SER A CA 1
ATOM 527 C C . SER A 1 68 ? -33.956 -2.817 -14.371 1.00 37.96 68 SER A C 1
ATOM 528 O O . SER A 1 68 ? -34.374 -1.963 -13.587 1.00 37.02 68 SER A O 1
ATOM 531 N N . LYS A 1 69 ? -34.703 -3.869 -14.726 1.00 35.03 69 LYS A N 1
ATOM 532 C CA . LYS A 1 69 ? -36.047 -3.995 -14.193 1.00 36.63 69 LYS A CA 1
ATOM 533 C C . LYS A 1 69 ? -36.068 -4.063 -12.686 1.00 44.43 69 LYS A C 1
ATOM 534 O O . LYS A 1 69 ? -37.003 -3.538 -12.031 1.00 36.03 69 LYS A O 1
ATOM 540 N N . GLU A 1 70 ? -35.102 -4.791 -12.128 1.00 41.27 70 GLU A N 1
ATOM 541 C CA . GLU A 1 70 ? -35.002 -4.855 -10.675 1.00 40.69 70 GLU A CA 1
ATOM 542 C C . GLU A 1 70 ? -34.750 -3.476 -10.077 1.00 33.07 70 GLU A C 1
ATOM 543 O O . GLU A 1 70 ? -35.378 -3.115 -9.062 1.00 37.78 70 GLU A O 1
ATOM 549 N N . GLU A 1 71 ? -33.839 -2.695 -10.658 1.00 34.66 71 GLU A N 1
ATOM 550 C CA . GLU A 1 71 ? -33.637 -1.362 -10.087 1.00 39.51 71 GLU A CA 1
ATOM 551 C C . GLU A 1 71 ? -34.932 -0.475 -10.202 1.00 42.06 71 GLU A C 1
ATOM 552 O O . GLU A 1 71 ? -35.200 0.421 -9.369 1.00 37.27 71 GLU A O 1
ATOM 558 N N . PHE A 1 72 ? -35.702 -0.693 -11.256 1.00 39.42 72 PHE A N 1
ATOM 559 C CA . PHE A 1 72 ? -36.922 0.125 -11.469 1.00 34.90 72 PHE A CA 1
ATOM 560 C C . PHE A 1 72 ? -37.881 -0.229 -10.386 1.00 33.98 72 PHE A C 1
ATOM 561 O O . PHE A 1 72 ? -38.500 0.674 -9.777 1.00 33.18 72 PHE A O 1
ATOM 569 N N . ALA A 1 73 ? -38.019 -1.523 -10.084 1.00 30.00 73 ALA A N 1
ATOM 570 C CA . ALA A 1 73 ? -38.878 -1.945 -9.000 1.00 32.09 73 ALA A CA 1
ATOM 571 C C . ALA A 1 73 ? -38.492 -1.311 -7.663 1.00 35.69 73 ALA A C 1
ATOM 572 O O . ALA A 1 73 ? -39.375 -0.870 -6.897 1.00 33.70 73 ALA A O 1
ATOM 574 N N . GLU A 1 74 ? -37.201 -1.250 -7.401 1.00 38.92 74 GLU A N 1
ATOM 575 C CA . GLU A 1 74 ? -36.704 -0.665 -6.139 1.00 41.94 74 GLU A CA 1
ATOM 576 C C . GLU A 1 74 ? -36.986 0.848 -6.055 1.00 38.24 74 GLU A C 1
ATOM 577 O O . GLU A 1 74 ? -37.326 1.373 -4.977 1.00 35.46 74 GLU A O 1
ATOM 583 N N . ALA A 1 75 ? -36.824 1.518 -7.193 1.00 34.94 75 ALA A N 1
ATOM 584 C CA . ALA A 1 75 ? -37.056 2.963 -7.301 1.00 38.08 75 ALA A CA 1
ATOM 585 C C . ALA A 1 75 ? -38.523 3.291 -7.027 1.00 41.12 75 ALA A C 1
ATOM 586 O O . ALA A 1 75 ? -38.834 4.247 -6.285 1.00 40.31 75 ALA A O 1
ATOM 588 N N . ILE A 1 76 ? -39.438 2.483 -7.561 1.00 35.64 76 ILE A N 1
ATOM 589 C CA . ILE A 1 76 ? -40.853 2.674 -7.280 1.00 32.02 76 ILE A CA 1
ATOM 590 C C . ILE A 1 76 ? -41.132 2.489 -5.792 1.00 36.90 76 ILE A C 1
ATOM 591 O O . ILE A 1 76 ? -41.757 3.346 -5.155 1.00 32.95 76 ILE A O 1
ATOM 596 N N . LEU A 1 77 ? -40.651 1.385 -5.216 1.00 35.47 77 LEU A N 1
ATOM 597 C CA . LEU A 1 77 ? -40.899 1.144 -3.811 1.00 36.00 77 LEU A CA 1
ATOM 598 C C . LEU A 1 77 ? -40.252 2.244 -2.910 1.00 33.75 77 LEU A C 1
ATOM 599 O O . LEU A 1 77 ? -40.850 2.669 -1.912 1.00 36.09 77 LEU A O 1
ATOM 604 N N . GLU A 1 78 ? -39.071 2.699 -3.272 1.00 35.95 78 GLU A N 1
ATOM 605 C CA . GLU A 1 78 ? -38.398 3.712 -2.488 1.00 41.72 78 GLU A CA 1
ATOM 606 C C . GLU A 1 78 ? -39.142 5.045 -2.538 1.00 44.34 78 GLU A C 1
ATOM 607 O O . GLU A 1 78 ? -39.124 5.795 -1.558 1.00 36.99 78 GLU A O 1
ATOM 613 N N . THR A 1 79 ? -39.774 5.367 -3.682 1.00 41.84 79 THR A N 1
ATOM 614 C CA . THR A 1 79 ? -40.464 6.627 -3.815 1.00 38.28 79 THR A CA 1
ATOM 615 C C . THR A 1 79 ? -41.699 6.617 -2.934 1.00 39.02 79 THR A C 1
ATOM 616 O O . THR A 1 79 ? -42.012 7.612 -2.274 1.00 42.07 79 THR A O 1
ATOM 620 N N . LEU A 1 80 ? -42.433 5.503 -2.939 1.00 31.04 80 LEU A N 1
ATOM 621 C CA . LEU A 1 80 ? -43.522 5.308 -2.045 1.00 35.94 80 LEU A CA 1
ATOM 622 C C . LEU A 1 80 ? -43.124 5.436 -0.546 1.00 39.37 80 LEU A C 1
ATOM 623 O O . LEU A 1 80 ? -43.872 6.027 0.273 1.00 33.60 80 LEU A O 1
ATOM 628 N N . ARG A 1 81 ? -41.970 4.888 -0.221 1.00 38.45 81 ARG A N 1
ATOM 629 C CA . ARG A 1 81 ? -41.478 4.913 1.169 1.00 38.43 81 ARG A CA 1
ATOM 630 C C . ARG A 1 81 ? -41.115 6.315 1.608 1.00 35.37 81 ARG A C 1
ATOM 631 O O . ARG A 1 81 ? -41.486 6.717 2.694 1.00 41.81 81 ARG A O 1
ATOM 639 N N . ARG A 1 82 ? -40.373 7.012 0.775 1.00 36.53 82 ARG A N 1
ATOM 640 C CA . ARG A 1 82 ? -40.002 8.406 1.026 1.00 42.83 82 ARG A CA 1
ATOM 641 C C . ARG A 1 82 ? -41.214 9.276 1.238 1.00 45.87 82 ARG A C 1
ATOM 642 O O . ARG A 1 82 ? -41.147 10.256 1.974 1.00 43.83 82 ARG A O 1
ATOM 650 N N . ASN A 1 83 ? -42.319 8.954 0.593 1.00 36.91 83 ASN A N 1
ATOM 651 C CA . ASN A 1 83 ? -43.549 9.665 0.845 1.00 36.59 83 ASN A CA 1
ATOM 652 C C . ASN A 1 83 ? -44.447 9.110 1.886 1.00 35.46 83 ASN A C 1
ATOM 653 O O . ASN A 1 83 ? -45.562 9.578 2.054 1.00 36.00 83 ASN A O 1
ATOM 658 N N . ASN A 1 84 ? -44.018 8.085 2.611 1.00 37.04 84 ASN A N 1
ATOM 659 C CA . ASN A 1 84 ? -44.945 7.456 3.526 1.00 37.14 84 ASN A CA 1
ATOM 660 C C . ASN A 1 84 ? -46.284 7.010 3.073 1.00 39.42 84 ASN A C 1
ATOM 661 O O . ASN A 1 84 ? -47.257 6.989 3.842 1.00 36.81 84 ASN A O 1
ATOM 666 N N . LEU A 1 85 ? -46.355 6.533 1.822 1.00 37.36 85 LEU A N 1
ATOM 667 C CA . LEU A 1 85 ? -47.613 6.150 1.279 1.00 36.10 85 LEU A CA 1
ATOM 668 C C . LEU A 1 85 ? -47.919 4.672 1.504 1.00 34.50 85 LEU A C 1
ATOM 669 O O . LEU A 1 85 ? -47.022 3.855 1.466 1.00 37.31 85 LEU A O 1
ATOM 674 N N . ARG A 1 86 ? -49.171 4.359 1.701 1.00 35.86 86 ARG A N 1
ATOM 675 C CA . ARG A 1 86 ? -49.677 2.981 1.701 1.00 42.00 86 ARG A CA 1
ATOM 676 C C . ARG A 1 86 ? -50.797 2.740 0.671 1.00 41.81 86 ARG A C 1
ATOM 677 O O . ARG A 1 86 ? -50.888 1.635 0.127 1.00 38.18 86 ARG A O 1
ATOM 685 N N . ASP A 1 87 ? -51.682 3.716 0.470 1.00 36.82 87 ASP A N 1
ATOM 686 C CA . ASP A 1 87 ? -52.681 3.704 -0.597 1.00 35.89 87 ASP A CA 1
ATOM 687 C C . ASP A 1 87 ? -52.350 4.775 -1.588 1.00 42.57 87 ASP A C 1
ATOM 688 O O . ASP A 1 87 ? -52.333 5.998 -1.243 1.00 37.94 87 ASP A O 1
ATOM 693 N N . ALA A 1 88 ? -51.966 4.364 -2.820 1.00 33.57 88 ALA A N 1
ATOM 694 C CA . ALA A 1 88 ? -51.368 5.296 -3.756 1.00 28.87 88 ALA A CA 1
ATOM 695 C C . ALA A 1 88 ? -51.589 4.912 -5.206 1.00 31.27 88 ALA A C 1
ATOM 696 O O . ALA A 1 88 ? -51.907 3.699 -5.515 1.00 30.10 88 ALA A O 1
ATOM 698 N N . TYR A 1 89 ? -51.440 5.914 -6.055 1.00 29.69 89 TYR A N 1
ATOM 699 C CA . TYR A 1 89 ? -51.393 5.709 -7.520 1.00 31.99 89 TYR A CA 1
ATOM 700 C C . TYR A 1 89 ? -50.041 6.133 -7.935 1.00 31.34 89 TYR A C 1
ATOM 701 O O . TYR A 1 89 ? -49.547 7.175 -7.478 1.00 35.75 89 TYR A O 1
ATOM 710 N N . ILE A 1 90 ? -49.365 5.334 -8.766 1.00 28.80 90 ILE A N 1
ATOM 711 C CA . ILE A 1 90 ? -47.993 5.542 -9.136 1.00 27.84 90 ILE A CA 1
ATOM 712 C C . ILE A 1 90 ? -47.901 5.718 -10.654 1.00 28.99 90 ILE A C 1
ATOM 713 O O . ILE A 1 90 ? -48.476 4.921 -11.384 1.00 30.41 90 ILE A O 1
ATOM 718 N N . ARG A 1 91 ? -47.216 6.752 -11.102 1.00 28.45 91 ARG A N 1
ATOM 719 C CA . ARG A 1 91 ? -47.007 7.031 -12.541 1.00 31.72 91 ARG A CA 1
ATOM 720 C C . ARG A 1 91 ? -45.546 7.090 -12.903 1.00 30.22 91 ARG A C 1
ATOM 721 O O . ARG A 1 91 ? -44.941 8.155 -12.864 1.00 33.45 91 ARG A O 1
ATOM 729 N N . PRO A 1 92 ? -44.924 5.927 -13.280 1.00 29.11 92 PRO A N 1
ATOM 730 C CA . PRO A 1 92 ? -43.631 5.955 -13.876 1.00 31.26 92 PRO A CA 1
ATOM 731 C C . PRO A 1 92 ? -43.670 6.456 -15.281 1.00 31.58 92 PRO A C 1
ATOM 732 O O . PRO A 1 92 ? -44.603 6.131 -16.030 1.00 29.33 92 PRO A O 1
ATOM 736 N N . ILE A 1 93 ? -42.673 7.239 -15.625 1.00 32.50 93 ILE A N 1
ATOM 737 C CA . ILE A 1 93 ? -42.489 7.726 -16.985 1.00 32.87 93 ILE A CA 1
ATOM 738 C C . ILE A 1 93 ? -41.011 7.597 -17.372 1.00 34.60 93 ILE A C 1
ATOM 739 O O . ILE A 1 93 ? -40.143 7.880 -16.563 1.00 34.45 93 ILE A O 1
ATOM 744 N N . VAL A 1 94 ? -40.724 7.159 -18.603 1.00 31.48 94 VAL A N 1
ATOM 745 C CA . VAL A 1 94 ? -39.396 7.265 -19.203 1.00 29.71 94 VAL A CA 1
ATOM 746 C C . VAL A 1 94 ? -39.495 8.007 -20.498 1.00 33.62 94 VAL A C 1
ATOM 747 O O . VAL A 1 94 ? -40.332 7.676 -21.344 1.00 31.77 94 VAL A O 1
ATOM 751 N N . THR A 1 95 ? -38.673 9.032 -20.662 1.00 31.08 95 THR A N 1
ATOM 752 C CA . THR A 1 95 ? -38.631 9.786 -21.872 1.00 33.72 95 THR A CA 1
ATOM 753 C C . THR A 1 95 ? -37.324 9.605 -22.582 1.00 36.60 95 THR A C 1
ATOM 754 O O . THR A 1 95 ? -36.347 9.135 -22.044 1.00 33.74 95 THR A O 1
ATOM 758 N N . ARG A 1 96 ? -37.348 9.996 -23.843 1.00 33.02 96 ARG A N 1
ATOM 759 C CA . ARG A 1 96 ? -36.171 10.021 -24.694 1.00 34.33 96 ARG A CA 1
ATOM 760 C C . ARG A 1 96 ? -35.086 10.970 -24.176 1.00 35.19 96 ARG A C 1
ATOM 761 O O . ARG A 1 96 ? -33.979 10.790 -24.555 1.00 35.05 96 ARG A O 1
ATOM 769 N N . GLY A 1 97 ? -35.452 12.004 -23.419 1.00 38.96 97 GLY A N 1
ATOM 770 C CA . GLY A 1 97 ? -34.500 13.049 -22.968 1.00 40.98 97 GLY A CA 1
ATOM 771 C C . GLY A 1 97 ? -34.282 14.080 -24.076 1.00 45.84 97 GLY A C 1
ATOM 772 O O . GLY A 1 97 ? -34.910 14.014 -25.154 1.00 39.96 97 GLY A O 1
ATOM 773 N N . ALA A 1 98 ? -33.361 15.001 -23.832 1.00 41.26 98 ALA A N 1
ATOM 774 C CA . ALA A 1 98 ? -33.051 16.080 -24.790 1.00 42.72 98 ALA A CA 1
ATOM 775 C C . ALA A 1 98 ? -32.080 15.666 -25.884 1.00 48.48 98 ALA A C 1
ATOM 776 O O . ALA A 1 98 ? -31.364 14.687 -25.727 1.00 49.88 98 ALA A O 1
ATOM 778 N N . GLY A 1 99 ? -32.084 16.402 -27.006 1.00 46.31 99 GLY A N 1
ATOM 779 C CA . GLY A 1 99 ? -31.199 16.113 -28.159 1.00 49.69 99 GLY A CA 1
ATOM 780 C C . GLY A 1 99 ? -31.020 17.342 -29.037 1.00 48.09 99 GLY A C 1
ATOM 781 O O . GLY A 1 99 ? -30.943 18.429 -28.506 1.00 46.67 99 GLY A O 1
ATOM 782 N N . ASP A 1 100 ? -30.977 17.182 -30.369 1.00 54.61 100 ASP A N 1
ATOM 783 C CA . ASP A 1 100 ? -31.259 18.315 -31.287 1.00 54.20 100 ASP A CA 1
ATOM 784 C C . ASP A 1 100 ? -32.746 18.742 -31.072 1.00 54.98 100 ASP A C 1
ATOM 785 O O . ASP A 1 100 ? -33.530 18.065 -30.428 1.00 52.64 100 ASP A O 1
ATOM 787 N N . LEU A 1 101 ? -33.141 19.856 -31.646 1.00 58.37 101 LEU A N 1
ATOM 788 C CA . LEU A 1 101 ? -34.509 20.306 -31.567 1.00 59.56 101 LEU A CA 1
ATOM 789 C C . LEU A 1 101 ? -35.383 19.457 -32.517 1.00 63.25 101 LEU A C 1
ATOM 790 O O . LEU A 1 101 ? -36.564 19.257 -32.243 1.00 71.12 101 LEU A O 1
ATOM 795 N N . GLY A 1 102 ? -34.800 18.908 -33.587 1.00 53.46 102 GLY A N 1
ATOM 796 C CA . GLY A 1 102 ? -35.506 18.009 -34.497 1.00 50.45 102 GLY A CA 1
ATOM 797 C C . GLY A 1 102 ? -35.908 16.635 -33.915 1.00 52.06 102 GLY A C 1
ATOM 798 O O . GLY A 1 102 ? -35.593 16.325 -32.803 1.00 48.69 102 GLY A O 1
ATOM 799 N N . LEU A 1 103 ? -36.577 15.818 -34.724 1.00 47.62 103 LEU A N 1
ATOM 800 C CA . LEU A 1 103 ? -37.172 14.494 -34.356 1.00 49.70 103 LEU A CA 1
ATOM 801 C C . LEU A 1 103 ? -36.245 13.391 -33.954 1.00 47.16 103 LEU A C 1
ATOM 802 O O . LEU A 1 103 ? -36.676 12.437 -33.239 1.00 46.02 103 LEU A O 1
ATOM 807 N N . ASP A 1 104 ? -35.048 13.411 -34.547 1.00 39.66 104 ASP A N 1
ATOM 808 C CA . ASP A 1 104 ? -34.196 12.225 -34.599 1.00 43.35 104 ASP A CA 1
ATOM 809 C C . ASP A 1 104 ? -33.763 11.786 -33.225 1.00 44.93 104 ASP A C 1
ATOM 810 O O . ASP A 1 104 ? -33.012 12.523 -32.557 1.00 49.07 104 ASP A O 1
ATOM 815 N N . PRO A 1 105 ? -34.202 10.579 -32.807 1.00 45.34 105 PRO A N 1
ATOM 816 C CA . PRO A 1 105 ? -33.845 10.085 -31.483 1.00 44.08 105 PRO A CA 1
ATOM 817 C C . PRO A 1 105 ? -32.336 9.722 -31.329 1.00 51.46 105 PRO A C 1
ATOM 818 O O . PRO A 1 105 ? -31.858 9.595 -30.195 1.00 46.06 105 PRO A O 1
ATOM 822 N N . ARG A 1 106 ? -31.595 9.593 -32.431 1.00 45.30 106 ARG A N 1
ATOM 823 C CA . ARG A 1 106 ? -30.151 9.266 -32.311 1.00 50.93 106 ARG A CA 1
ATOM 824 C C . ARG A 1 106 ? -29.314 10.357 -31.674 1.00 47.23 106 ARG A C 1
ATOM 825 O O . ARG A 1 106 ? -28.222 10.068 -31.168 1.00 50.14 106 ARG A O 1
ATOM 833 N N . LYS A 1 107 ? -29.831 11.569 -31.686 1.00 45.38 107 LYS A N 1
ATOM 834 C CA . LYS A 1 107 ? -29.167 12.721 -31.146 1.00 49.27 107 LYS A CA 1
ATOM 835 C C . LYS A 1 107 ? -29.489 12.871 -29.614 1.00 54.19 107 LYS A C 1
ATOM 836 O O . LYS A 1 107 ? -29.109 13.873 -29.007 1.00 54.97 107 LYS A O 1
ATOM 839 N N . CYS A 1 108 ? -30.186 11.889 -29.012 1.00 49.17 108 CYS A N 1
ATOM 840 C CA . CYS A 1 108 ? -30.696 11.966 -27.627 1.00 46.12 108 CYS A CA 1
ATOM 841 C C . CYS A 1 108 ? -29.949 10.939 -26.779 1.00 48.92 108 CYS A C 1
ATOM 842 O O . CYS A 1 108 ? -30.325 9.760 -26.728 1.00 49.44 108 CYS A O 1
ATOM 845 N N . PRO A 1 109 ? -28.877 11.393 -26.094 1.00 48.54 109 PRO A N 1
ATOM 846 C CA . PRO A 1 109 ? -27.996 10.424 -25.393 1.00 51.08 109 PRO A CA 1
ATOM 847 C C . PRO A 1 109 ? -28.505 9.983 -24.042 1.00 46.51 109 PRO A C 1
ATOM 848 O O . PRO A 1 109 ? -28.094 8.934 -23.559 1.00 46.72 109 PRO A O 1
ATOM 852 N N . SER A 1 110 ? -29.428 10.709 -23.490 1.00 42.53 110 SER A N 1
ATOM 853 C CA . SER A 1 110 ? -29.707 10.400 -22.140 1.00 45.70 110 SER A CA 1
ATOM 854 C C . SER A 1 110 ? -31.197 10.393 -21.756 1.00 43.56 110 SER A C 1
ATOM 855 O O . SER A 1 110 ? -31.757 11.438 -21.422 1.00 45.36 110 SER A O 1
ATOM 858 N N . PRO A 1 111 ? -31.847 9.339 -21.632 1.00 38.23 111 PRO A N 1
ATOM 859 C CA . PRO A 1 111 ? -33.254 9.280 -21.198 1.00 38.14 111 PRO A CA 1
ATOM 860 C C . PRO A 1 111 ? -33.486 9.774 -19.792 1.00 42.93 111 PRO A C 1
ATOM 861 O O . PRO A 1 111 ? -32.642 9.622 -18.951 1.00 41.92 111 PRO A O 1
ATOM 865 N N . ASN A 1 112 ? -34.703 10.242 -19.536 1.00 38.44 112 ASN A N 1
ATOM 866 C CA . ASN A 1 112 ? -35.119 10.686 -18.240 1.00 37.00 112 ASN A CA 1
ATOM 867 C C . ASN A 1 112 ? -36.049 9.697 -17.604 1.00 38.43 112 ASN A C 1
ATOM 868 O O . ASN A 1 112 ? -36.918 9.196 -18.327 1.00 37.58 112 ASN A O 1
ATOM 877 N N . VAL A 1 113 ? -35.854 9.354 -16.314 1.00 33.17 113 VAL A N 1
ATOM 878 C CA . VAL A 1 113 ? -36.772 8.451 -15.559 1.00 33.44 113 VAL A CA 1
ATOM 879 C C . VAL A 1 113 ? -37.407 9.263 -14.461 1.00 36.88 113 VAL A C 1
ATOM 880 O O . VAL A 1 113 ? -36.693 9.904 -13.615 1.00 38.25 113 VAL A O 1
ATOM 884 N N . ILE A 1 114 ? -38.720 9.245 -14.431 1.00 33.51 114 ILE A N 1
ATOM 885 C CA . ILE A 1 114 ? -39.514 9.986 -13.502 1.00 32.00 114 ILE A CA 1
ATOM 886 C C . ILE A 1 114 ? -40.548 9.067 -12.861 1.00 36.26 114 ILE A C 1
ATOM 887 O O . ILE A 1 114 ? -41.173 8.254 -13.530 1.00 34.17 114 ILE A O 1
ATOM 892 N N . ILE A 1 115 ? -40.764 9.183 -11.562 1.00 32.00 115 ILE A N 1
ATOM 893 C CA . ILE A 1 115 ? -41.794 8.426 -10.898 1.00 33.19 115 ILE A CA 1
ATOM 894 C C . ILE A 1 115 ? -42.584 9.348 -9.958 1.00 37.13 115 ILE A C 1
ATOM 895 O O . ILE A 1 115 ? -42.029 9.905 -9.001 1.00 38.74 115 ILE A O 1
ATOM 900 N N . ILE A 1 116 ? -43.879 9.486 -10.234 1.00 33.09 116 ILE A N 1
ATOM 901 C CA . ILE A 1 116 ? -44.827 10.285 -9.516 1.00 35.11 116 ILE A CA 1
ATOM 902 C C . ILE A 1 116 ? -45.633 9.371 -8.637 1.00 36.93 116 ILE A C 1
ATOM 903 O O . ILE A 1 116 ? -46.130 8.298 -9.084 1.00 34.88 116 ILE A O 1
ATOM 908 N N . THR A 1 117 ? -45.723 9.690 -7.339 1.00 29.89 117 THR A N 1
ATOM 909 C CA . THR A 1 117 ? -46.683 8.942 -6.497 1.00 30.16 117 THR A CA 1
ATOM 910 C C . THR A 1 117 ? -47.696 9.912 -5.917 1.00 33.34 117 THR A C 1
ATOM 911 O O . THR A 1 117 ? -47.316 10.958 -5.381 1.00 40.92 117 THR A O 1
ATOM 915 N N . LYS A 1 118 ? -48.959 9.541 -5.969 1.00 33.16 118 LYS A N 1
ATOM 916 C CA . LYS A 1 118 ? -50.039 10.318 -5.324 1.00 35.96 118 LYS A CA 1
ATOM 917 C C . LYS A 1 118 ? -50.822 9.498 -4.342 1.00 40.27 118 LYS A C 1
ATOM 918 O O . LYS A 1 118 ? -51.079 8.293 -4.575 1.00 39.74 118 LYS A O 1
ATOM 924 N N . PRO A 1 119 ? -51.346 10.141 -3.288 1.00 39.69 119 PRO A N 1
ATOM 925 C CA . PRO A 1 119 ? -52.226 9.377 -2.400 1.00 36.01 119 PRO A CA 1
ATOM 926 C C . PRO A 1 119 ? -53.481 9.001 -3.088 1.00 41.68 119 PRO A C 1
ATOM 927 O O . PRO A 1 119 ? -53.938 9.704 -3.982 1.00 39.44 119 PRO A O 1
ATOM 931 N N . TRP A 1 120 ? -54.032 7.863 -2.715 1.00 39.36 120 TRP A N 1
ATOM 932 C CA . TRP A 1 120 ? -55.316 7.462 -3.143 1.00 44.35 120 TRP A CA 1
ATOM 933 C C . TRP A 1 120 ? -56.232 7.600 -1.930 1.00 53.51 120 TRP A C 1
ATOM 934 O O . TRP A 1 120 ? -57.454 7.633 -2.078 1.00 66.49 120 TRP A O 1
ATOM 945 N N . GLU A 1 129 ? -75.175 1.106 -5.560 1.00 78.92 129 GLU A N 1
ATOM 946 C CA . GLU A 1 129 ? -74.030 1.125 -6.459 1.00 78.51 129 GLU A CA 1
ATOM 947 C C . GLU A 1 129 ? -74.517 1.644 -7.850 1.00 73.86 129 GLU A C 1
ATOM 948 O O . GLU A 1 129 ? -75.588 1.265 -8.356 1.00 70.47 129 GLU A O 1
ATOM 954 N N . LYS A 1 130 ? -73.782 2.600 -8.406 1.00 74.79 130 LYS A N 1
ATOM 955 C CA . LYS A 1 130 ? -74.189 3.293 -9.639 1.00 68.97 130 LYS A CA 1
ATOM 956 C C . LYS A 1 130 ? -73.051 3.150 -10.676 1.00 62.68 130 LYS A C 1
ATOM 957 O O . LYS A 1 130 ? -71.835 3.189 -10.361 1.00 68.39 130 LYS A O 1
ATOM 959 N N . GLY A 1 131 ? -73.464 2.955 -11.913 1.00 51.21 131 GLY A N 1
ATOM 960 C CA . GLY A 1 131 ? -72.513 2.791 -13.054 1.00 41.82 131 GLY A CA 1
ATOM 961 C C . GLY A 1 131 ? -72.238 4.068 -13.853 1.00 46.38 131 GLY A C 1
ATOM 962 O O . GLY A 1 131 ? -72.827 5.116 -13.592 1.00 41.71 131 GLY A O 1
ATOM 963 N N . LEU A 1 132 ? -71.315 3.953 -14.806 1.00 35.45 132 LEU A N 1
ATOM 964 C CA . LEU A 1 132 ? -70.948 4.979 -15.739 1.00 34.00 132 LEU A CA 1
ATOM 965 C C . LEU A 1 132 ? -71.917 5.031 -16.862 1.00 32.30 132 LEU A C 1
ATOM 966 O O . LEU A 1 132 ? -72.518 4.052 -17.244 1.00 34.36 132 LEU A O 1
ATOM 971 N N . LYS A 1 133 ? -72.084 6.223 -17.392 1.00 30.99 133 LYS A N 1
ATOM 972 C CA . LYS A 1 133 ? -72.826 6.443 -18.641 1.00 32.93 133 LYS A CA 1
ATOM 973 C C . LYS A 1 133 ? -71.747 6.543 -19.745 1.00 32.12 133 LYS A C 1
ATOM 974 O O . LYS A 1 133 ? -70.837 7.374 -19.648 1.00 33.80 133 LYS A O 1
ATOM 979 N N . ALA A 1 134 ? -71.814 5.660 -20.746 1.00 32.88 134 ALA A N 1
ATOM 980 C CA . ALA A 1 134 ? -70.775 5.623 -21.800 1.00 35.23 134 ALA A CA 1
ATOM 981 C C . ALA A 1 134 ? -71.338 6.179 -23.077 1.00 27.43 134 ALA A C 1
ATOM 982 O O . ALA A 1 134 ? -72.489 6.056 -23.341 1.00 32.26 134 ALA A O 1
ATOM 984 N N . ILE A 1 135 ? -70.484 6.745 -23.880 1.00 27.51 135 ILE A N 1
ATOM 985 C CA . ILE A 1 135 ? -70.895 7.150 -25.228 1.00 31.24 135 ILE A CA 1
ATOM 986 C C . ILE A 1 135 ? -69.814 6.737 -26.209 1.00 26.75 135 ILE A C 1
ATOM 987 O O . ILE A 1 135 ? -68.602 6.895 -25.951 1.00 27.31 135 ILE A O 1
ATOM 992 N N . THR A 1 136 ? -70.259 6.331 -27.372 1.00 26.06 136 THR A N 1
ATOM 993 C CA . THR A 1 136 ? -69.361 5.992 -28.460 1.00 28.12 136 THR A CA 1
ATOM 994 C C . THR A 1 136 ? -68.997 7.228 -29.198 1.00 27.79 136 THR A C 1
ATOM 995 O O . THR A 1 136 ? -69.855 8.116 -29.395 1.00 27.81 136 THR A O 1
ATOM 999 N N . VAL A 1 137 ? -67.725 7.313 -29.571 1.00 27.68 137 VAL A N 1
ATOM 1000 C CA . VAL A 1 137 ? -67.180 8.495 -30.152 1.00 26.89 137 VAL A CA 1
ATOM 1001 C C . VAL A 1 137 ? -67.024 8.372 -31.649 1.00 28.44 137 VAL A C 1
ATOM 1002 O O . VAL A 1 137 ? -66.879 7.297 -32.224 1.00 26.52 137 VAL A O 1
ATOM 1006 N N . ALA A 1 138 ? -67.013 9.516 -32.311 1.00 25.33 138 ALA A N 1
ATOM 1007 C CA . ALA A 1 138 ? -66.745 9.559 -33.747 1.00 26.31 138 ALA A CA 1
ATOM 1008 C C . ALA A 1 138 ? -65.297 9.217 -34.114 1.00 29.11 138 ALA A C 1
ATOM 1009 O O . ALA A 1 138 ? -65.024 8.634 -35.133 1.00 25.40 138 ALA A O 1
ATOM 1011 N N . ILE A 1 139 ? -64.369 9.729 -33.334 1.00 25.51 139 ILE A N 1
ATOM 1012 C CA . ILE A 1 139 ? -62.948 9.533 -33.547 1.00 25.08 139 ILE A CA 1
ATOM 1013 C C . ILE A 1 139 ? -62.605 8.042 -33.289 1.00 26.14 139 ILE A C 1
ATOM 1014 O O . ILE A 1 139 ? -63.087 7.446 -32.358 1.00 26.94 139 ILE A O 1
ATOM 1019 N N . ARG A 1 140 ? -61.823 7.457 -34.190 1.00 24.44 140 ARG A N 1
ATOM 1020 C CA . ARG A 1 140 ? -61.454 6.056 -34.073 1.00 24.17 140 ARG A CA 1
ATOM 1021 C C . ARG A 1 140 ? -60.181 5.931 -33.257 1.00 24.36 140 ARG A C 1
ATOM 1022 O O . ARG A 1 140 ? -59.299 6.840 -33.252 1.00 24.72 140 ARG A O 1
ATOM 1030 N N . ARG A 1 141 ? -59.957 4.720 -32.742 1.00 22.89 141 ARG A N 1
ATOM 1031 C CA . ARG A 1 141 ? -58.666 4.436 -32.049 1.00 24.75 141 ARG A CA 1
ATOM 1032 C C . ARG A 1 141 ? -57.490 4.586 -32.990 1.00 25.42 141 ARG A C 1
ATOM 1033 O O . ARG A 1 141 ? -57.547 4.154 -34.165 1.00 25.86 141 ARG A O 1
ATOM 1041 N N . ASN A 1 142 ? -56.350 5.039 -32.470 1.00 24.19 142 ASN A N 1
ATOM 1042 C CA . ASN A 1 142 ? -55.069 5.035 -33.222 1.00 26.07 142 ASN A CA 1
ATOM 1043 C C . ASN A 1 142 ? -54.869 3.600 -33.878 1.00 27.37 142 ASN A C 1
ATOM 1044 O O . ASN A 1 142 ? -55.047 2.564 -33.212 1.00 24.74 142 ASN A O 1
ATOM 1049 N N . ALA A 1 143 ? -54.506 3.571 -35.142 1.00 25.49 143 ALA A N 1
ATOM 1050 C CA . ALA A 1 143 ? -54.463 2.283 -35.888 1.00 29.18 143 ALA A CA 1
ATOM 1051 C C . ALA A 1 143 ? -53.196 1.503 -35.551 1.00 28.41 143 ALA A C 1
ATOM 1052 O O . ALA A 1 143 ? -52.125 2.075 -35.215 1.00 24.88 143 ALA A O 1
ATOM 1054 N N . ILE A 1 144 ? -53.297 0.187 -35.665 1.00 24.86 144 ILE A N 1
ATOM 1055 C CA . ILE A 1 144 ? -52.190 -0.726 -35.330 1.00 24.93 144 ILE A CA 1
ATOM 1056 C C . ILE A 1 144 ? -50.972 -0.587 -36.225 1.00 27.42 144 ILE A C 1
ATOM 1057 O O . ILE A 1 144 ? -49.915 -1.066 -35.876 1.00 32.02 144 ILE A O 1
ATOM 1062 N N . ASP A 1 145 ? -51.121 0.018 -37.387 1.00 27.39 145 ASP A N 1
ATOM 1063 C CA . ASP A 1 145 ? -49.926 0.308 -38.238 1.00 33.54 145 ASP A CA 1
ATOM 1064 C C . ASP A 1 145 ? -49.600 1.775 -38.451 1.00 27.00 145 ASP A C 1
ATOM 1065 O O . ASP A 1 145 ? -48.861 2.126 -39.397 1.00 27.30 145 ASP A O 1
ATOM 1070 N N . SER A 1 146 ? -50.089 2.622 -37.541 1.00 28.64 146 SER A N 1
ATOM 1071 C CA . SER A 1 146 ? -49.682 4.034 -37.480 1.00 28.01 146 SER A CA 1
ATOM 1072 C C . SER A 1 146 ? -49.114 4.450 -36.134 1.00 27.68 146 SER A C 1
ATOM 1073 O O . SER A 1 146 ? -48.030 5.029 -36.060 1.00 28.23 146 SER A O 1
ATOM 1078 N N . LEU A 1 147 ? -49.872 4.206 -35.087 1.00 27.64 147 LEU A N 1
ATOM 1079 C CA . LEU A 1 147 ? -49.460 4.522 -33.735 1.00 28.74 147 LEU A CA 1
ATOM 1080 C C . LEU A 1 147 ? -50.056 3.423 -32.875 1.00 27.20 147 LEU A C 1
ATOM 1081 O O . LEU A 1 147 ? -51.125 3.580 -32.246 1.00 26.27 147 LEU A O 1
ATOM 1086 N N . PRO A 1 148 ? -49.384 2.270 -32.849 1.00 28.01 148 PRO A N 1
ATOM 1087 C CA . PRO A 1 148 ? -49.989 1.083 -32.257 1.00 28.04 148 PRO A CA 1
ATOM 1088 C C . PRO A 1 148 ? -50.550 1.311 -30.848 1.00 29.52 148 PRO A C 1
ATOM 1089 O O . PRO A 1 148 ? -49.833 1.813 -29.966 1.00 28.56 148 PRO A O 1
ATOM 1093 N N . PRO A 1 149 ? -51.851 1.032 -30.658 1.00 27.05 149 PRO A N 1
ATOM 1094 C CA . PRO A 1 149 ? -52.496 1.409 -29.380 1.00 27.60 149 PRO A CA 1
ATOM 1095 C C . PRO A 1 149 ? -51.944 0.632 -28.213 1.00 26.93 149 PRO A C 1
ATOM 1096 O O . PRO A 1 149 ? -52.085 1.053 -27.046 1.00 26.40 149 PRO A O 1
ATOM 1100 N N . ASN A 1 150 ? -51.304 -0.508 -28.485 1.00 25.70 150 ASN A N 1
ATOM 1101 C CA . ASN A 1 150 ? -50.705 -1.269 -27.393 1.00 27.20 150 ASN A CA 1
ATOM 1102 C C . ASN A 1 150 ? -49.539 -0.519 -26.683 1.00 26.64 150 ASN A C 1
ATOM 1103 O O . ASN A 1 150 ? -49.226 -0.842 -25.553 1.00 29.63 150 ASN A O 1
ATOM 1108 N N . ILE A 1 151 ? -48.941 0.479 -27.328 1.00 30.37 151 ILE A N 1
ATOM 1109 C CA . ILE A 1 151 ? -47.870 1.336 -26.649 1.00 30.36 151 ILE A CA 1
ATOM 1110 C C . ILE A 1 151 ? -48.544 2.284 -25.699 1.00 31.22 151 ILE A C 1
ATOM 1111 O O . ILE A 1 151 ? -49.392 3.138 -26.124 1.00 28.74 151 ILE A O 1
ATOM 1116 N N . LYS A 1 152 ? -48.218 2.184 -24.396 1.00 27.19 152 LYS A N 1
ATOM 1117 C CA . LYS A 1 152 ? -48.756 3.150 -23.436 1.00 28.08 152 LYS A CA 1
ATOM 1118 C C . LYS A 1 152 ? -47.753 4.275 -23.486 1.00 28.39 152 LYS A C 1
ATOM 1119 O O . LYS A 1 152 ? -46.848 4.367 -22.674 1.00 27.13 152 LYS A O 1
ATOM 1125 N N . SER A 1 153 ? -47.874 5.137 -24.482 1.00 27.27 153 SER A N 1
ATOM 1126 C CA . SER A 1 153 ? -46.905 6.193 -24.701 1.00 27.01 153 SER A CA 1
ATOM 1127 C C . SER A 1 153 ? -47.458 7.561 -24.214 1.00 26.40 153 SER A C 1
ATOM 1128 O O . SER A 1 153 ? -48.638 7.712 -23.831 1.00 28.42 153 SER A O 1
ATOM 1131 N N . LEU A 1 154 ? -46.589 8.557 -24.307 1.00 28.12 154 LEU A N 1
ATOM 1132 C CA . LEU A 1 154 ? -47.009 9.897 -23.948 1.00 28.03 154 LEU A CA 1
ATOM 1133 C C . LEU A 1 154 ? -47.789 10.565 -25.059 1.00 29.09 154 LEU A C 1
ATOM 1134 O O . LEU A 1 154 ? -48.159 11.731 -24.915 1.00 28.03 154 LEU A O 1
ATOM 1139 N N . ASN A 1 155 ? -48.011 9.876 -26.191 1.00 28.16 155 ASN A N 1
ATOM 1140 C CA . ASN A 1 155 ? -48.899 10.440 -27.219 1.00 27.48 155 ASN A CA 1
ATOM 1141 C C . ASN A 1 155 ? -50.294 10.021 -26.890 1.00 27.68 155 ASN A C 1
ATOM 1142 O O . ASN A 1 155 ? -50.771 8.996 -27.434 1.00 26.99 155 ASN A O 1
ATOM 1147 N N . TYR A 1 156 ? -51.004 10.815 -26.076 1.00 24.66 156 TYR A N 1
ATOM 1148 C CA . TYR A 1 156 ? -52.374 10.488 -25.610 1.00 25.35 156 TYR A CA 1
ATOM 1149 C C . TYR A 1 156 ? -53.487 11.423 -26.152 1.00 25.63 156 TYR A C 1
ATOM 1150 O O . TYR A 1 156 ? -54.607 11.452 -25.611 1.00 26.32 156 TYR A O 1
ATOM 1159 N N . LEU A 1 157 ? -53.209 12.131 -27.230 1.00 26.09 157 LEU A N 1
ATOM 1160 C CA . LEU A 1 157 ? -54.222 13.064 -27.775 1.00 24.99 157 LEU A CA 1
ATOM 1161 C C . LEU A 1 157 ? -55.393 12.318 -28.432 1.00 26.76 157 LEU A C 1
ATOM 1162 O O . LEU A 1 157 ? -56.541 12.816 -28.468 1.00 26.68 157 LEU A O 1
ATOM 1167 N N . ASN A 1 158 ? -55.119 11.127 -29.010 1.00 26.79 158 ASN A N 1
ATOM 1168 C CA . ASN A 1 158 ? -56.275 10.239 -29.440 1.00 25.16 158 ASN A CA 1
ATOM 1169 C C . ASN A 1 158 ? -57.264 10.062 -28.335 1.00 24.54 158 ASN A C 1
ATOM 1170 O O . ASN A 1 158 ? -58.479 10.334 -28.470 1.00 25.06 158 ASN A O 1
ATOM 1175 N N . ASN A 1 159 ? -56.743 9.751 -27.159 1.00 24.19 159 ASN A N 1
ATOM 1176 C CA . ASN A 1 159 ? -57.549 9.448 -26.045 1.00 24.12 159 ASN A CA 1
ATOM 1177 C C . ASN A 1 159 ? -58.222 10.734 -25.507 1.00 27.20 159 ASN A C 1
ATOM 1178 O O . ASN A 1 159 ? -59.359 10.705 -25.075 1.00 24.93 159 ASN A O 1
ATOM 1183 N N . ILE A 1 160 ? -57.471 11.814 -25.513 1.00 25.39 160 ILE A N 1
ATOM 1184 C CA . ILE A 1 160 ? -58.027 13.111 -25.035 1.00 27.85 160 ILE A CA 1
ATOM 1185 C C . ILE A 1 160 ? -59.113 13.634 -26.011 1.00 24.91 160 ILE A C 1
ATOM 1186 O O . ILE A 1 160 ? -60.184 14.124 -25.574 1.00 28.67 160 ILE A O 1
ATOM 1191 N N . LEU A 1 161 ? -58.895 13.476 -27.327 1.00 25.54 161 LEU A N 1
ATOM 1192 C CA . LEU A 1 161 ? -59.955 13.822 -28.261 1.00 25.47 161 LEU A CA 1
ATOM 1193 C C . LEU A 1 161 ? -61.243 13.084 -27.985 1.00 28.02 161 LEU A C 1
ATOM 1194 O O . LEU A 1 161 ? -62.349 13.665 -28.039 1.00 27.52 161 LEU A O 1
ATOM 1199 N N . ALA A 1 162 ? -61.128 11.802 -27.642 1.00 25.21 162 ALA A N 1
ATOM 1200 C CA . ALA A 1 162 ? -62.303 11.011 -27.258 1.00 24.31 162 ALA A CA 1
ATOM 1201 C C . ALA A 1 162 ? -62.949 11.530 -25.999 1.00 23.68 162 ALA A C 1
ATOM 1202 O O . ALA A 1 162 ? -64.169 11.622 -25.887 1.00 25.52 162 ALA A O 1
ATOM 1204 N N . LYS A 1 163 ? -62.124 11.880 -25.012 1.00 25.59 163 LYS A N 1
ATOM 1205 C CA . LYS A 1 163 ? -62.655 12.369 -23.752 1.00 26.79 163 LYS A CA 1
ATOM 1206 C C . LYS A 1 163 ? -63.425 13.717 -23.964 1.00 26.59 163 LYS A C 1
ATOM 1207 O O . LYS A 1 163 ? -64.440 13.954 -23.284 1.00 28.15 163 LYS A O 1
ATOM 1213 N N . ILE A 1 164 ? -62.881 14.575 -24.824 1.00 29.39 164 ILE A N 1
ATOM 1214 C CA . ILE A 1 164 ? -63.545 15.857 -25.183 1.00 28.48 164 ILE A CA 1
ATOM 1215 C C . ILE A 1 164 ? -64.933 15.581 -25.759 1.00 27.98 164 ILE A C 1
ATOM 1216 O O . ILE A 1 164 ? -65.911 16.201 -25.347 1.00 26.55 164 ILE A O 1
ATOM 1221 N N . GLU A 1 165 ? -65.055 14.588 -26.676 1.00 24.33 165 GLU A N 1
ATOM 1222 C CA . GLU A 1 165 ? -66.354 14.149 -27.126 1.00 25.66 165 GLU A CA 1
ATOM 1223 C C . GLU A 1 165 ? -67.261 13.701 -26.055 1.00 26.19 165 GLU A C 1
ATOM 1224 O O . GLU A 1 165 ? -68.422 14.154 -25.968 1.00 27.28 165 GLU A O 1
ATOM 1230 N N . ALA A 1 166 ? -66.777 12.842 -25.159 1.00 25.19 166 ALA A N 1
ATOM 1231 C CA . ALA A 1 166 ? -67.628 12.344 -24.080 1.00 23.96 166 ALA A CA 1
ATOM 1232 C C . ALA A 1 166 ? -68.111 13.496 -23.142 1.00 25.22 166 ALA A C 1
ATOM 1233 O O . ALA A 1 166 ? -69.288 13.511 -22.770 1.00 27.17 166 ALA A O 1
ATOM 1235 N N . ASN A 1 167 ? -67.213 14.415 -22.858 1.00 26.52 167 ASN A N 1
ATOM 1236 C CA . ASN A 1 167 ? -67.507 15.582 -22.032 1.00 26.50 167 ASN A CA 1
ATOM 1237 C C . ASN A 1 167 ? -68.638 16.391 -22.682 1.00 30.34 167 ASN A C 1
ATOM 1238 O O . ASN A 1 167 ? -69.521 16.907 -21.958 1.00 35.80 167 ASN A O 1
ATOM 1243 N N . ALA A 1 168 ? -68.617 16.542 -24.008 1.00 30.24 168 ALA A N 1
ATOM 1244 C CA . ALA A 1 168 ? -69.644 17.350 -24.695 1.00 32.15 168 ALA A CA 1
ATOM 1245 C C . ALA A 1 168 ? -70.930 16.599 -24.928 1.00 36.01 168 ALA A C 1
ATOM 1246 O O . ALA A 1 168 ? -71.988 17.178 -25.144 1.00 33.65 168 ALA A O 1
ATOM 1248 N N . LYS A 1 169 ? -70.888 15.297 -24.861 1.00 26.89 169 LYS A N 1
ATOM 1249 C CA . LYS A 1 169 ? -71.983 14.463 -25.275 1.00 26.84 169 LYS A CA 1
ATOM 1250 C C . LYS A 1 169 ? -72.646 13.709 -24.172 1.00 29.67 169 LYS A C 1
ATOM 1251 O O . LYS A 1 169 ? -73.408 12.726 -24.427 1.00 34.79 169 LYS A O 1
ATOM 1257 N N . GLY A 1 170 ? -72.426 14.132 -22.943 1.00 30.43 170 GLY A N 1
ATOM 1258 C CA . GLY A 1 170 ? -73.161 13.527 -21.792 1.00 35.04 170 GLY A CA 1
ATOM 1259 C C . GLY A 1 170 ? -72.621 12.180 -21.293 1.00 40.33 170 GLY A C 1
ATOM 1260 O O . GLY A 1 170 ? -73.354 11.406 -20.673 1.00 38.39 170 GLY A O 1
ATOM 1261 N N . GLY A 1 171 ? -71.364 11.878 -21.593 1.00 34.08 171 GLY A N 1
ATOM 1262 C CA . GLY A 1 171 ? -70.757 10.598 -21.198 1.00 36.13 171 GLY A CA 1
ATOM 1263 C C . GLY A 1 171 ? -69.708 10.792 -20.113 1.00 32.79 171 GLY A C 1
ATOM 1264 O O . GLY A 1 171 ? -68.960 11.745 -20.137 1.00 34.63 171 GLY A O 1
ATOM 1265 N N . ASP A 1 172 ? -69.692 9.886 -19.135 1.00 30.72 172 ASP A N 1
ATOM 1266 C CA . ASP A 1 172 ? -68.601 9.730 -18.195 1.00 32.68 172 ASP A CA 1
ATOM 1267 C C . ASP A 1 172 ? -67.357 9.060 -18.876 1.00 32.16 172 ASP A C 1
ATOM 1268 O O . ASP A 1 172 ? -66.207 9.313 -18.494 1.00 30.03 172 ASP A O 1
ATOM 1273 N N . GLU A 1 173 ? -67.623 8.221 -19.868 1.00 32.16 173 GLU A N 1
ATOM 1274 C CA . GLU A 1 173 ? -66.554 7.401 -20.493 1.00 34.39 173 GLU A CA 1
ATOM 1275 C C . GLU A 1 173 ? -66.797 7.407 -21.993 1.00 28.82 173 GLU A C 1
ATOM 1276 O O . GLU A 1 173 ? -67.922 7.163 -22.437 1.00 32.61 173 GLU A O 1
ATOM 1282 N N . ALA A 1 174 ? -65.745 7.627 -22.747 1.00 25.46 174 ALA A N 1
ATOM 1283 C CA . ALA A 1 174 ? -65.820 7.557 -24.194 1.00 29.32 174 ALA A CA 1
ATOM 1284 C C . ALA A 1 174 ? -65.481 6.094 -24.598 1.00 29.94 174 ALA A C 1
ATOM 1285 O O . ALA A 1 174 ? -64.478 5.559 -24.060 1.00 27.91 174 ALA A O 1
ATOM 1287 N N . ILE A 1 175 ? -66.198 5.546 -25.570 1.00 28.21 175 ILE A N 1
ATOM 1288 C CA . ILE A 1 175 ? -65.906 4.195 -26.146 1.00 26.98 175 ILE A CA 1
ATOM 1289 C C . ILE A 1 175 ? -65.466 4.334 -27.613 1.00 25.20 175 ILE A C 1
ATOM 1290 O O . ILE A 1 175 ? -66.218 4.856 -28.452 1.00 26.56 175 ILE A O 1
ATOM 1295 N N . PHE A 1 176 ? -64.250 3.900 -27.885 1.00 23.02 176 PHE A N 1
ATOM 1296 C CA . PHE A 1 176 ? -63.711 3.865 -29.216 1.00 23.59 176 PHE A CA 1
ATOM 1297 C C . PHE A 1 176 ? -64.116 2.601 -30.014 1.00 24.34 176 PHE A C 1
ATOM 1298 O O . PHE A 1 176 ? -64.157 1.503 -29.479 1.00 25.16 176 PHE A O 1
ATOM 1306 N N . LEU A 1 177 ? -64.367 2.817 -31.308 1.00 25.46 177 LEU A N 1
ATOM 1307 C CA . LEU A 1 177 ? -64.243 1.816 -32.343 1.00 24.81 177 LEU A CA 1
ATOM 1308 C C . LEU A 1 177 ? -62.911 1.969 -33.046 1.00 24.22 177 LEU A C 1
ATOM 1309 O O . LEU A 1 177 ? -62.213 2.987 -32.969 1.00 24.97 177 LEU A O 1
ATOM 1314 N N . ASP A 1 178 ? -62.518 0.927 -33.769 1.00 24.78 178 ASP A N 1
ATOM 1315 C CA . ASP A 1 178 ? -61.368 1.006 -34.654 1.00 22.50 178 ASP A CA 1
ATOM 1316 C C . ASP A 1 178 ? -61.820 1.207 -36.080 1.00 25.45 178 ASP A C 1
ATOM 1317 O O . ASP A 1 178 ? -62.989 1.359 -36.361 1.00 25.81 178 ASP A O 1
ATOM 1322 N N . HIS A 1 179 ? -60.878 1.235 -37.019 1.00 26.54 179 HIS A N 1
ATOM 1323 C CA . HIS A 1 179 ? -61.202 1.588 -38.417 1.00 25.82 179 HIS A CA 1
ATOM 1324 C C . HIS A 1 179 ? -62.077 0.517 -39.083 1.00 26.29 179 HIS A C 1
ATOM 1325 O O . HIS A 1 179 ? -62.844 0.832 -40.005 1.00 28.70 179 HIS A O 1
ATOM 1332 N N . ASN A 1 180 ? -61.986 -0.746 -38.606 1.00 25.79 180 ASN A N 1
ATOM 1333 C CA . ASN A 1 180 ? -62.824 -1.790 -39.123 1.00 27.70 180 ASN A CA 1
ATOM 1334 C C . ASN A 1 180 ? -64.253 -1.709 -38.622 1.00 28.18 180 ASN A C 1
ATOM 1335 O O . ASN A 1 180 ? -65.081 -2.503 -39.058 1.00 25.25 180 ASN A O 1
ATOM 1340 N N . GLY A 1 181 ? -64.522 -0.863 -37.646 1.00 21.65 181 GLY A N 1
ATOM 1341 C CA . GLY A 1 181 ? -65.836 -0.862 -36.959 1.00 23.92 181 GLY A CA 1
ATOM 1342 C C . GLY A 1 181 ? -65.956 -1.763 -35.758 1.00 23.85 181 GLY A C 1
ATOM 1343 O O . GLY A 1 181 ? -67.065 -1.942 -35.209 1.00 25.04 181 GLY A O 1
ATOM 1344 N N . TYR A 1 182 ? -64.838 -2.386 -35.343 1.00 24.30 182 TYR A N 1
ATOM 1345 C CA . TYR A 1 182 ? -64.778 -3.239 -34.165 1.00 24.80 182 TYR A CA 1
ATOM 1346 C C . TYR A 1 182 ? -64.699 -2.348 -32.923 1.00 25.37 182 TYR A C 1
ATOM 1347 O O . TYR A 1 182 ? -64.056 -1.307 -32.957 1.00 24.59 182 TYR A O 1
ATOM 1356 N N . ILE A 1 183 ? -65.359 -2.767 -31.862 1.00 23.61 183 ILE A N 1
ATOM 1357 C CA . ILE A 1 183 ? -65.201 -2.085 -30.583 1.00 25.33 183 ILE A CA 1
ATOM 1358 C C . ILE A 1 183 ? -63.735 -2.216 -30.209 1.00 24.37 183 ILE A C 1
ATOM 1359 O O . ILE A 1 183 ? -63.140 -3.303 -30.371 1.00 24.94 183 ILE A O 1
ATOM 1364 N N . SER A 1 184 ? -63.145 -1.136 -29.664 1.00 24.73 184 SER A N 1
ATOM 1365 C CA . SER A 1 184 ? -61.792 -1.176 -29.218 1.00 22.14 184 SER A CA 1
ATOM 1366 C C . SER A 1 184 ? -61.704 -1.216 -27.676 1.00 26.94 184 SER A C 1
ATOM 1367 O O . SER A 1 184 ? -61.446 -2.245 -27.036 1.00 26.05 184 SER A O 1
ATOM 1370 N N . GLU A 1 185 ? -61.995 -0.070 -27.062 1.00 25.49 185 GLU A N 1
ATOM 1371 C CA . GLU A 1 185 ? -61.888 0.107 -25.616 1.00 25.10 185 GLU A CA 1
ATOM 1372 C C . GLU A 1 185 ? -62.414 1.489 -25.252 1.00 29.14 185 GLU A C 1
ATOM 1373 O O . GLU A 1 185 ? -62.744 2.302 -26.157 1.00 27.07 185 GLU A O 1
ATOM 1379 N N . GLY A 1 186 ? -62.477 1.756 -23.938 1.00 29.28 186 GLY A N 1
ATOM 1380 C CA . GLY A 1 186 ? -62.620 3.148 -23.425 1.00 28.06 186 GLY A CA 1
ATOM 1381 C C . GLY A 1 186 ? -61.388 3.970 -23.688 1.00 29.73 186 GLY A C 1
ATOM 1382 O O . GLY A 1 186 ? -60.320 3.462 -24.050 1.00 31.62 186 GLY A O 1
ATOM 1383 N N . SER A 1 187 ? -61.456 5.261 -23.374 1.00 28.81 187 SER A N 1
ATOM 1384 C CA . SER A 1 187 ? -60.345 6.148 -23.583 1.00 28.23 187 SER A CA 1
ATOM 1385 C C . SER A 1 187 ? -59.151 5.807 -22.707 1.00 29.27 187 SER A C 1
ATOM 1386 O O . SER A 1 187 ? -58.022 6.123 -23.101 1.00 31.41 187 SER A O 1
ATOM 1389 N N . GLY A 1 188 ? -59.391 5.166 -21.559 1.00 26.90 188 GLY A N 1
ATOM 1390 C CA . GLY A 1 188 ? -58.306 4.723 -20.737 1.00 30.12 188 GLY A CA 1
ATOM 1391 C C . GLY A 1 188 ? -58.555 3.397 -20.027 1.00 29.34 188 GLY A C 1
ATOM 1392 O O . GLY A 1 188 ? -57.922 3.142 -19.048 1.00 29.19 188 GLY A O 1
ATOM 1393 N N . ASP A 1 189 ? -59.464 2.569 -20.528 1.00 26.42 189 ASP A N 1
ATOM 1394 C CA . ASP A 1 189 ? -59.856 1.350 -19.871 1.00 28.52 189 ASP A CA 1
ATOM 1395 C C . ASP A 1 189 ? -60.270 0.347 -20.925 1.00 29.39 189 ASP A C 1
ATOM 1396 O O . ASP A 1 189 ? -60.930 0.734 -21.913 1.00 28.57 189 ASP A O 1
ATOM 1401 N N . ASN A 1 190 ? -60.016 -0.938 -20.678 1.00 27.08 190 ASN A N 1
ATOM 1402 C CA . ASN A 1 190 ? -60.580 -1.994 -21.559 1.00 24.94 190 ASN A CA 1
ATOM 1403 C C . ASN A 1 190 ? -62.059 -2.273 -21.338 1.00 26.23 190 ASN A C 1
ATOM 1404 O O . ASN A 1 190 ? -62.666 -1.919 -20.295 1.00 27.33 190 ASN A O 1
ATOM 1409 N N . ILE A 1 191 ? -62.708 -2.898 -22.316 1.00 24.90 191 ILE A N 1
ATOM 1410 C CA . ILE A 1 191 ? -64.154 -3.114 -22.264 1.00 27.44 191 ILE A CA 1
ATOM 1411 C C . ILE A 1 191 ? -64.568 -4.618 -22.345 1.00 25.70 191 ILE A C 1
ATOM 1412 O O . ILE A 1 191 ? -63.984 -5.418 -23.085 1.00 28.55 191 ILE A O 1
ATOM 1417 N N . PHE A 1 192 ? -65.562 -4.972 -21.542 1.00 26.32 192 PHE A N 1
ATOM 1418 C CA . PHE A 1 192 ? -66.168 -6.293 -21.511 1.00 25.81 192 PHE A CA 1
ATOM 1419 C C . PHE A 1 192 ? -67.670 -6.177 -21.602 1.00 27.49 192 PHE A C 1
ATOM 1420 O O . PHE A 1 192 ? -68.268 -5.277 -21.028 1.00 26.85 192 PHE A O 1
ATOM 1428 N N . ILE A 1 193 ? -68.308 -7.133 -22.288 1.00 26.39 193 ILE A N 1
ATOM 1429 C CA . ILE A 1 193 ? -69.724 -7.272 -22.264 1.00 27.27 193 ILE A CA 1
ATOM 1430 C C . ILE A 1 193 ? -70.165 -8.656 -21.758 1.00 29.36 193 ILE A C 1
ATOM 1431 O O . ILE A 1 193 ? -69.365 -9.606 -21.774 1.00 28.61 193 ILE A O 1
ATOM 1436 N N . VAL A 1 194 ? -71.425 -8.737 -21.310 1.00 31.00 194 VAL A N 1
ATOM 1437 C CA . VAL A 1 194 ? -72.023 -9.979 -20.817 1.00 29.70 194 VAL A CA 1
ATOM 1438 C C . VAL A 1 194 ? -73.301 -10.119 -21.513 1.00 28.95 194 VAL A C 1
ATOM 1439 O O . VAL A 1 194 ? -74.099 -9.187 -21.509 1.00 29.58 194 VAL A O 1
ATOM 1443 N N . LYS A 1 195 ? -73.550 -11.295 -22.122 1.00 30.83 195 LYS A N 1
ATOM 1444 C CA . LYS A 1 195 ? -74.778 -11.548 -22.860 1.00 34.80 195 LYS A CA 1
ATOM 1445 C C . LYS A 1 195 ? -75.176 -13.029 -22.673 1.00 34.51 195 LYS A C 1
ATOM 1446 O O . LYS A 1 195 ? -74.393 -13.941 -22.998 1.00 33.88 195 LYS A O 1
ATOM 1452 N N . ASN A 1 196 ? -76.370 -13.213 -22.139 1.00 36.09 196 ASN A N 1
ATOM 1453 C CA . ASN A 1 196 ? -76.901 -14.559 -21.836 1.00 37.36 196 ASN A CA 1
ATOM 1454 C C . ASN A 1 196 ? -75.862 -15.476 -21.102 1.00 34.76 196 ASN A C 1
ATOM 1455 O O . ASN A 1 196 ? -75.678 -16.633 -21.451 1.00 37.19 196 ASN A O 1
ATOM 1460 N N . GLY A 1 197 ? -75.184 -14.920 -20.124 1.00 35.55 197 GLY A N 1
ATOM 1461 C CA . GLY A 1 197 ? -74.226 -15.675 -19.314 1.00 39.06 197 GLY A CA 1
ATOM 1462 C C . GLY A 1 197 ? -72.837 -15.844 -19.848 1.00 40.59 197 GLY A C 1
ATOM 1463 O O . GLY A 1 197 ? -71.990 -16.357 -19.138 1.00 41.77 197 GLY A O 1
ATOM 1464 N N . THR A 1 198 ? -72.578 -15.389 -21.078 1.00 36.59 198 THR A N 1
ATOM 1465 C CA . THR A 1 198 ? -71.254 -15.415 -21.637 1.00 30.91 198 THR A CA 1
ATOM 1466 C C . THR A 1 198 ? -70.585 -14.029 -21.630 1.00 30.94 198 THR A C 1
ATOM 1467 O O . THR A 1 198 ? -71.248 -13.050 -21.920 1.00 30.38 198 THR A O 1
ATOM 1471 N N . ILE A 1 199 ? -69.305 -13.977 -21.279 1.00 29.70 199 ILE A N 1
ATOM 1472 C CA . ILE A 1 199 ? -68.535 -12.726 -21.284 1.00 31.84 199 ILE A CA 1
ATOM 1473 C C . ILE A 1 199 ? -67.670 -12.729 -22.550 1.00 34.23 199 ILE A C 1
ATOM 1474 O O . ILE A 1 199 ? -66.965 -13.722 -22.863 1.00 31.51 199 ILE A O 1
ATOM 1479 N N . THR A 1 200 ? -67.680 -11.599 -23.261 1.00 30.38 200 THR A N 1
ATOM 1480 C CA . THR A 1 200 ? -66.817 -11.365 -24.422 1.00 30.26 200 THR A CA 1
ATOM 1481 C C . THR A 1 200 ? -66.007 -10.059 -24.211 1.00 29.87 200 THR A C 1
ATOM 1482 O O . THR A 1 200 ? -66.529 -9.087 -23.651 1.00 27.55 200 THR A O 1
ATOM 1486 N N . THR A 1 201 ? -64.742 -10.061 -24.641 1.00 27.04 201 THR A N 1
ATOM 1487 C CA . THR A 1 201 ? -63.944 -8.861 -24.675 1.00 28.21 201 THR A CA 1
ATOM 1488 C C . THR A 1 201 ? -63.127 -8.888 -25.941 1.00 30.59 201 THR A C 1
ATOM 1489 O O . THR A 1 201 ? -62.822 -9.984 -26.449 1.00 28.56 201 THR A O 1
ATOM 1493 N N . PRO A 1 202 ? -62.861 -7.697 -26.545 1.00 26.51 202 PRO A N 1
ATOM 1494 C CA . PRO A 1 202 ? -62.068 -7.684 -27.747 1.00 26.70 202 PRO A CA 1
ATOM 1495 C C . PRO A 1 202 ? -60.695 -8.294 -27.529 1.00 25.88 202 PRO A C 1
ATOM 1496 O O . PRO A 1 202 ? -60.100 -8.152 -26.457 1.00 26.02 202 PRO A O 1
ATOM 1500 N N . PRO A 1 203 ? -60.147 -8.930 -28.549 1.00 25.71 203 PRO A N 1
ATOM 1501 C CA . PRO A 1 203 ? -58.701 -9.257 -28.558 1.00 27.37 203 PRO A CA 1
ATOM 1502 C C . PRO A 1 203 ? -57.922 -7.993 -28.295 1.00 26.94 203 PRO A C 1
ATOM 1503 O O . PRO A 1 203 ? -58.379 -6.915 -28.704 1.00 26.12 203 PRO A O 1
ATOM 1507 N N . THR A 1 204 ? -56.741 -8.067 -27.741 1.00 24.20 204 THR A N 1
ATOM 1508 C CA . THR A 1 204 ? -56.012 -6.829 -27.409 1.00 26.18 204 THR A CA 1
ATOM 1509 C C . THR A 1 204 ? -55.398 -6.017 -28.557 1.00 27.49 204 THR A C 1
ATOM 1510 O O . THR A 1 204 ? -55.015 -4.845 -28.351 1.00 26.70 204 THR A O 1
ATOM 1514 N N . LEU A 1 205 ? -55.256 -6.626 -29.751 1.00 25.89 205 LEU A N 1
ATOM 1515 C CA . LEU A 1 205 ? -54.559 -5.984 -30.829 1.00 25.59 205 LEU A CA 1
ATOM 1516 C C . LEU A 1 205 ? -54.999 -4.529 -31.104 1.00 24.77 205 LEU A C 1
ATOM 1517 O O . LEU A 1 205 ? -54.174 -3.695 -31.337 1.00 26.73 205 LEU A O 1
ATOM 1522 N N . ASN A 1 206 ? -56.297 -4.264 -31.148 1.00 24.44 206 ASN A N 1
ATOM 1523 C CA . ASN A 1 206 ? -56.718 -2.859 -31.442 1.00 25.69 206 ASN A CA 1
ATOM 1524 C C . ASN A 1 206 ? -56.875 -1.924 -30.248 1.00 24.93 206 ASN A C 1
ATOM 1525 O O . ASN A 1 206 ? -57.385 -0.846 -30.429 1.00 24.99 206 ASN A O 1
ATOM 1530 N N . ASN A 1 207 ? -56.428 -2.352 -29.070 1.00 25.49 207 ASN A N 1
ATOM 1531 C CA . ASN A 1 207 ? -56.599 -1.623 -27.794 1.00 24.43 207 ASN A CA 1
ATOM 1532 C C . ASN A 1 207 ? -55.300 -1.706 -27.043 1.00 26.02 207 ASN A C 1
ATOM 1533 O O . ASN A 1 207 ? -54.315 -1.212 -27.563 1.00 24.41 207 ASN A O 1
ATOM 1538 N N . LEU A 1 208 ? -55.293 -2.246 -25.839 1.00 27.04 208 LEU A N 1
ATOM 1539 C CA . LEU A 1 208 ? -54.112 -2.264 -25.031 1.00 27.15 208 LEU A CA 1
ATOM 1540 C C . LEU A 1 208 ? -54.203 -3.466 -24.100 1.00 25.68 208 LEU A C 1
ATOM 1541 O O . LEU A 1 208 ? -55.277 -3.859 -23.627 1.00 25.64 208 LEU A O 1
ATOM 1546 N N . LYS A 1 209 ? -53.065 -4.110 -23.898 1.00 30.09 209 LYS A N 1
ATOM 1547 C CA . LYS A 1 209 ? -53.029 -5.314 -23.090 1.00 29.30 209 LYS A CA 1
ATOM 1548 C C . LYS A 1 209 ? -53.115 -4.987 -21.611 1.00 27.53 209 LYS A C 1
ATOM 1549 O O . LYS A 1 209 ? -52.103 -4.983 -20.898 1.00 26.91 209 LYS A O 1
ATOM 1555 N N . GLY A 1 210 ? -54.319 -4.715 -21.164 1.00 26.65 210 GLY A N 1
ATOM 1556 C CA . GLY A 1 210 ? -54.530 -4.226 -19.798 1.00 27.31 210 GLY A CA 1
ATOM 1557 C C . GLY A 1 210 ? -54.120 -5.238 -18.725 1.00 30.07 210 GLY A C 1
ATOM 1558 O O . GLY A 1 210 ? -54.376 -6.428 -18.886 1.00 27.03 210 GLY A O 1
ATOM 1559 N N . ILE A 1 211 ? -53.545 -4.754 -17.633 1.00 29.38 211 ILE A N 1
ATOM 1560 C CA . ILE A 1 211 ? -53.216 -5.638 -16.472 1.00 29.24 211 ILE A CA 1
ATOM 1561 C C . ILE A 1 211 ? -54.490 -5.978 -15.728 1.00 28.67 211 ILE A C 1
ATOM 1562 O O . ILE A 1 211 ? -54.732 -7.137 -15.334 1.00 26.96 211 ILE A O 1
ATOM 1569 N N . THR A 1 212 ? -55.388 -4.994 -15.592 1.00 24.76 212 THR A N 1
ATOM 1570 C CA . THR A 1 212 ? -56.681 -5.233 -14.973 1.00 27.98 212 THR A CA 1
ATOM 1571 C C . THR A 1 212 ? -57.479 -6.205 -15.769 1.00 29.27 212 THR A C 1
ATOM 1572 O O . THR A 1 212 ? -58.062 -7.139 -15.223 1.00 26.84 212 THR A O 1
ATOM 1576 N N . ARG A 1 213 ? -57.568 -5.976 -17.082 1.00 25.83 213 ARG A N 1
ATOM 1577 C CA . ARG A 1 213 ? -58.276 -6.922 -17.971 1.00 24.84 213 ARG A CA 1
ATOM 1578 C C . ARG A 1 213 ? -57.735 -8.426 -17.760 1.00 24.01 213 ARG A C 1
ATOM 1579 O O . ARG A 1 213 ? -58.545 -9.339 -17.693 1.00 28.54 213 ARG A O 1
ATOM 1587 N N . GLN A 1 214 ? -56.417 -8.588 -17.781 1.00 27.20 214 GLN A N 1
ATOM 1588 C CA . GLN A 1 214 ? -55.795 -9.919 -17.563 1.00 32.97 214 GLN A CA 1
ATOM 1589 C C . GLN A 1 214 ? -56.228 -10.544 -16.199 1.00 35.87 214 GLN A C 1
ATOM 1590 O O . GLN A 1 214 ? -56.696 -11.688 -16.170 1.00 30.47 214 GLN A O 1
ATOM 1596 N N . VAL A 1 215 ? -56.126 -9.785 -15.087 1.00 31.63 215 VAL A N 1
ATOM 1597 C CA . VAL A 1 215 ? -56.657 -10.253 -13.808 1.00 27.43 215 VAL A CA 1
ATOM 1598 C C . VAL A 1 215 ? -58.089 -10.640 -13.906 1.00 25.72 215 VAL A C 1
ATOM 1599 O O . VAL A 1 215 ? -58.583 -11.700 -13.377 1.00 30.83 215 VAL A O 1
ATOM 1603 N N . VAL A 1 216 ? -58.909 -9.829 -14.595 1.00 27.59 216 VAL A N 1
ATOM 1604 C CA . VAL A 1 216 ? -60.310 -10.151 -14.671 1.00 25.86 216 VAL A CA 1
ATOM 1605 C C . VAL A 1 216 ? -60.536 -11.462 -15.456 1.00 28.46 216 VAL A C 1
ATOM 1606 O O . VAL A 1 216 ? -61.418 -12.221 -15.115 1.00 28.04 216 VAL A O 1
ATOM 1610 N N . ILE A 1 217 ? -59.776 -11.687 -16.515 1.00 28.90 217 ILE A N 1
ATOM 1611 C CA . ILE A 1 217 ? -59.930 -12.957 -17.271 1.00 29.15 217 ILE A CA 1
ATOM 1612 C C . ILE A 1 217 ? -59.610 -14.158 -16.377 1.00 28.90 217 ILE A C 1
ATOM 1613 O O . ILE A 1 217 ? -60.310 -15.186 -16.385 1.00 34.81 217 ILE A O 1
ATOM 1618 N N . GLU A 1 218 ? -58.561 -13.974 -15.584 1.00 30.93 218 GLU A N 1
ATOM 1619 C CA . GLU A 1 218 ? -58.227 -14.994 -14.601 1.00 34.52 218 GLU A CA 1
ATOM 1620 C C . GLU A 1 218 ? -59.343 -15.251 -13.654 1.00 34.71 218 GLU A C 1
ATOM 1621 O O . GLU A 1 218 ? -59.684 -16.429 -13.378 1.00 34.50 218 GLU A O 1
ATOM 1627 N N . LEU A 1 219 ? -59.971 -14.205 -13.118 1.00 31.40 219 LEU A N 1
ATOM 1628 C CA . LEU A 1 219 ? -61.172 -14.381 -12.237 1.00 32.68 219 LEU A CA 1
ATOM 1629 C C . LEU A 1 219 ? -62.372 -15.039 -12.913 1.00 36.53 219 LEU A C 1
ATOM 1630 O O . LEU A 1 219 ? -63.119 -15.872 -12.326 1.00 35.69 219 LEU A O 1
ATOM 1635 N N . ILE A 1 220 ? -62.559 -14.704 -14.184 1.00 30.37 220 ILE A N 1
ATOM 1636 C CA . ILE A 1 220 ? -63.595 -15.317 -14.973 1.00 30.74 220 ILE A CA 1
ATOM 1637 C C . ILE A 1 220 ? -63.383 -16.839 -15.114 1.00 30.61 220 ILE A C 1
ATOM 1638 O O . ILE A 1 220 ? -64.353 -17.668 -14.997 1.00 34.30 220 ILE A O 1
ATOM 1643 N N . ASN A 1 221 ? -62.137 -17.183 -15.358 1.00 33.92 221 ASN A N 1
ATOM 1644 C CA . ASN A 1 221 ? -61.781 -18.574 -15.569 1.00 40.49 221 ASN A CA 1
ATOM 1645 C C . ASN A 1 221 ? -61.822 -19.358 -14.267 1.00 45.64 221 ASN A C 1
ATOM 1646 O O . ASN A 1 221 ? -62.276 -20.480 -14.288 1.00 44.35 221 ASN A O 1
ATOM 1651 N N . GLU A 1 222 ? -61.494 -18.734 -13.141 1.00 41.77 222 GLU A N 1
ATOM 1652 C CA . GLU A 1 222 ? -61.741 -19.346 -11.827 1.00 44.66 222 GLU A CA 1
ATOM 1653 C C . GLU A 1 222 ? -63.196 -19.582 -11.531 1.00 49.85 222 GLU A C 1
ATOM 1654 O O . GLU A 1 222 ? -63.564 -20.643 -10.972 1.00 44.81 222 GLU A O 1
ATOM 1660 N N . LEU A 1 223 ? -64.039 -18.609 -11.872 1.00 40.47 223 LEU A N 1
ATOM 1661 C CA . LEU A 1 223 ? -65.482 -18.761 -11.682 1.00 38.56 223 LEU A CA 1
ATOM 1662 C C . LEU A 1 223 ? -66.143 -19.699 -12.722 1.00 36.74 223 LEU A C 1
ATOM 1663 O O . LEU A 1 223 ? -67.334 -19.921 -12.669 1.00 40.13 223 LEU A O 1
ATOM 1668 N N . GLU A 1 224 ? -65.384 -20.168 -13.696 1.00 37.48 224 GLU A N 1
ATOM 1669 C CA . GLU A 1 224 ? -65.934 -20.984 -14.805 1.00 45.72 224 GLU A CA 1
ATOM 1670 C C . GLU A 1 224 ? -67.129 -20.365 -15.546 1.00 40.05 224 GLU A C 1
ATOM 1671 O O . GLU A 1 224 ? -68.113 -21.028 -15.936 1.00 40.77 224 GLU A O 1
ATOM 1677 N N . ILE A 1 225 ? -67.030 -19.066 -15.777 1.00 39.82 225 ILE A N 1
ATOM 1678 C CA . ILE A 1 225 ? -68.085 -18.385 -16.512 1.00 36.43 225 ILE A CA 1
ATOM 1679 C C . ILE A 1 225 ? -67.638 -18.487 -17.992 1.00 32.11 225 ILE A C 1
ATOM 1680 O O . ILE A 1 225 ? -66.459 -18.227 -18.285 1.00 33.06 225 ILE A O 1
ATOM 1685 N N . PRO A 1 226 ? -68.541 -18.858 -18.909 1.00 32.91 226 PRO A N 1
ATOM 1686 C CA . PRO A 1 226 ? -68.120 -18.931 -20.284 1.00 33.34 226 PRO A CA 1
ATOM 1687 C C . PRO A 1 226 ? -67.578 -17.592 -20.811 1.00 36.01 226 PRO A C 1
ATOM 1688 O O . PRO A 1 226 ? -68.200 -16.557 -20.572 1.00 34.29 226 PRO A O 1
ATOM 1692 N N . PHE A 1 227 ? -66.444 -17.654 -21.515 1.00 33.17 227 PHE A N 1
ATOM 1693 C CA . PHE A 1 227 ? -65.666 -16.479 -21.882 1.00 33.81 227 PHE A CA 1
ATOM 1694 C C . PHE A 1 227 ? -65.166 -16.593 -23.312 1.00 39.22 227 PHE A C 1
ATOM 1695 O O . PHE A 1 227 ? -64.667 -17.681 -23.708 1.00 32.93 227 PHE A O 1
ATOM 1703 N N . ARG A 1 228 ? -65.184 -15.485 -24.052 1.00 32.15 228 ARG A N 1
ATOM 1704 C CA . ARG A 1 228 ? -64.674 -15.437 -25.416 1.00 33.66 228 ARG A CA 1
ATOM 1705 C C . ARG A 1 228 ? -63.875 -14.168 -25.557 1.00 33.89 228 ARG A C 1
ATOM 1706 O O . ARG A 1 228 ? -64.326 -13.122 -25.148 1.00 31.23 228 ARG A O 1
ATOM 1714 N N . GLU A 1 229 ? -62.776 -14.262 -26.262 1.00 30.35 229 GLU A N 1
ATOM 1715 C CA . GLU A 1 229 ? -62.040 -13.149 -26.736 1.00 30.04 229 GLU A CA 1
ATOM 1716 C C . GLU A 1 229 ? -62.301 -13.046 -28.181 1.00 34.38 229 GLU A C 1
ATOM 1717 O O . GLU A 1 229 ? -61.834 -13.911 -28.960 1.00 29.93 229 GLU A O 1
ATOM 1723 N N . ALA A 1 230 ? -63.080 -12.067 -28.598 1.00 27.87 230 ALA A N 1
ATOM 1724 C CA . ALA A 1 230 ? -63.571 -12.027 -29.958 1.00 26.09 230 ALA A CA 1
ATOM 1725 C C . ALA A 1 230 ? -63.939 -10.574 -30.307 1.00 30.10 230 ALA A C 1
ATOM 1726 O O . ALA A 1 230 ? -64.310 -9.804 -29.425 1.00 27.59 230 ALA A O 1
ATOM 1728 N N . ASN A 1 231 ? -63.750 -10.221 -31.571 1.00 28.15 231 ASN A N 1
ATOM 1729 C CA . ASN A 1 231 ? -64.205 -8.897 -32.035 1.00 28.71 231 ASN A CA 1
ATOM 1730 C C . ASN A 1 231 ? -65.727 -8.790 -31.943 1.00 28.35 231 ASN A C 1
ATOM 1731 O O . ASN A 1 231 ? -66.488 -9.737 -32.187 1.00 27.00 231 ASN A O 1
ATOM 1739 N N . ILE A 1 232 ? -66.145 -7.620 -31.515 1.00 26.17 232 ILE A N 1
ATOM 1740 C CA . ILE A 1 232 ? -67.552 -7.255 -31.351 1.00 24.39 232 ILE A CA 1
ATOM 1741 C C . ILE A 1 232 ? -67.867 -5.912 -31.998 1.00 26.60 232 ILE A C 1
ATOM 1742 O O . ILE A 1 232 ? -66.981 -5.158 -32.348 1.00 25.03 232 ILE A O 1
ATOM 1747 N N . GLY A 1 233 ? -69.139 -5.626 -32.230 1.00 26.44 233 GLY A N 1
ATOM 1748 C CA . GLY A 1 233 ? -69.524 -4.380 -32.855 1.00 26.21 233 GLY A CA 1
ATOM 1749 C C . GLY A 1 233 ? -70.622 -3.655 -32.028 1.00 31.80 233 GLY A C 1
ATOM 1750 O O . GLY A 1 233 ? -71.040 -4.058 -30.894 1.00 27.09 233 GLY A O 1
ATOM 1751 N N . LEU A 1 234 ? -71.109 -2.562 -32.599 1.00 28.80 234 LEU A N 1
ATOM 1752 C CA . LEU A 1 234 ? -72.186 -1.809 -31.930 1.00 30.19 234 LEU A CA 1
ATOM 1753 C C . LEU A 1 234 ? -73.389 -2.659 -31.600 1.00 26.61 234 LEU A C 1
ATOM 1754 O O . LEU A 1 234 ? -74.017 -2.475 -30.568 1.00 28.55 234 LEU A O 1
ATOM 1759 N N . PHE A 1 235 ? -73.760 -3.537 -32.494 1.00 29.16 235 PHE A N 1
ATOM 1760 C CA . PHE A 1 235 ? -74.917 -4.430 -32.230 1.00 29.27 235 PHE A CA 1
ATOM 1761 C C . PHE A 1 235 ? -74.783 -5.171 -30.868 1.00 28.51 235 PHE A C 1
ATOM 1762 O O . PHE A 1 235 ? -75.705 -5.219 -30.052 1.00 30.37 235 PHE A O 1
ATOM 1770 N N . ASP A 1 236 ? -73.570 -5.661 -30.602 1.00 31.31 236 ASP A N 1
ATOM 1771 C CA . ASP A 1 236 ? -73.198 -6.351 -29.357 1.00 28.75 236 ASP A CA 1
ATOM 1772 C C . ASP A 1 236 ? -73.279 -5.417 -28.186 1.00 29.37 236 ASP A C 1
ATOM 1773 O O . ASP A 1 236 ? -73.874 -5.782 -27.163 1.00 29.52 236 ASP A O 1
ATOM 1778 N N . LEU A 1 237 ? -72.787 -4.172 -28.314 1.00 27.99 237 LEU A N 1
ATOM 1779 C CA . LEU A 1 237 ? -72.891 -3.237 -27.170 1.00 30.84 237 LEU A CA 1
ATOM 1780 C C . LEU A 1 237 ? -74.309 -2.884 -26.836 1.00 30.33 237 LEU A C 1
ATOM 1781 O O . LEU A 1 237 ? -74.715 -2.887 -25.653 1.00 31.90 237 LEU A O 1
ATOM 1786 N N . TYR A 1 238 ? -75.086 -2.611 -27.888 1.00 27.24 238 TYR A N 1
ATOM 1787 C CA . TYR A 1 238 ? -76.455 -2.214 -27.698 1.00 28.32 238 TYR A CA 1
ATOM 1788 C C . TYR A 1 238 ? -77.400 -3.320 -27.296 1.00 30.56 238 TYR A C 1
ATOM 1789 O O . TYR A 1 238 ? -78.532 -3.035 -26.851 1.00 30.99 238 TYR A O 1
ATOM 1798 N N . SER A 1 239 ? -76.991 -4.577 -27.381 1.00 28.91 239 SER A N 1
ATOM 1799 C CA . SER A 1 239 ? -77.885 -5.670 -26.906 1.00 31.83 239 SER A CA 1
ATOM 1800 C C . SER A 1 239 ? -77.361 -6.354 -25.673 1.00 31.08 239 SER A C 1
ATOM 1801 O O . SER A 1 239 ? -77.983 -7.322 -25.211 1.00 31.31 239 SER A O 1
ATOM 1804 N N . ALA A 1 240 ? -76.217 -5.909 -25.167 1.00 28.88 240 ALA A N 1
ATOM 1805 C CA . ALA A 1 240 ? -75.585 -6.576 -23.981 1.00 30.20 240 ALA A CA 1
ATOM 1806 C C . ALA A 1 240 ? -76.517 -6.554 -22.750 1.00 32.09 240 ALA A C 1
ATOM 1807 O O . ALA A 1 240 ? -77.214 -5.582 -22.491 1.00 30.84 240 ALA A O 1
ATOM 1809 N N . ASP A 1 241 ? -76.446 -7.604 -21.956 1.00 32.55 241 ASP A N 1
ATOM 1810 C CA . ASP A 1 241 ? -77.068 -7.606 -20.630 1.00 34.51 241 ASP A CA 1
ATOM 1811 C C . ASP A 1 241 ? -76.293 -6.770 -19.604 1.00 33.73 241 ASP A C 1
ATOM 1812 O O . ASP A 1 241 ? -76.908 -6.125 -18.762 1.00 32.59 241 ASP A O 1
ATOM 1817 N N . GLU A 1 242 ? -74.964 -6.797 -19.653 1.00 30.39 242 GLU A N 1
ATOM 1818 C CA . GLU A 1 242 ? -74.099 -5.971 -18.791 1.00 29.39 242 GLU A CA 1
ATOM 1819 C C . GLU A 1 242 ? -72.905 -5.510 -19.588 1.00 30.77 242 GLU A C 1
ATOM 1820 O O . GLU A 1 242 ? -72.532 -6.176 -20.566 1.00 29.92 242 GLU A O 1
ATOM 1826 N N . ILE A 1 243 ? -72.389 -4.339 -19.231 1.00 27.07 243 ILE A N 1
ATOM 1827 C CA . ILE A 1 243 ? -71.102 -3.864 -19.750 1.00 28.12 243 ILE A CA 1
ATOM 1828 C C . ILE A 1 243 ? -70.287 -3.390 -18.573 1.00 27.48 243 ILE A C 1
ATOM 1829 O O . ILE A 1 243 ? -70.815 -2.735 -17.637 1.00 30.42 243 ILE A O 1
ATOM 1834 N N . PHE A 1 244 ? -68.965 -3.583 -18.636 1.00 24.80 244 PHE A N 1
ATOM 1835 C CA . PHE A 1 244 ? -68.083 -2.968 -17.680 1.00 23.58 244 PHE A CA 1
ATOM 1836 C C . PHE A 1 244 ? -66.769 -2.625 -18.310 1.00 26.20 244 PHE A C 1
ATOM 1837 O O . PHE A 1 244 ? -66.400 -3.208 -19.326 1.00 27.17 244 PHE A O 1
ATOM 1845 N N . VAL A 1 245 ? -66.041 -1.675 -17.742 1.00 24.16 245 VAL A N 1
ATOM 1846 C CA . VAL A 1 245 ? -64.746 -1.390 -18.193 1.00 24.66 245 VAL A CA 1
ATOM 1847 C C . VAL A 1 245 ? -63.717 -1.648 -17.115 1.00 29.11 245 VAL A C 1
ATOM 1848 O O . VAL A 1 245 ? -64.048 -1.720 -15.930 1.00 29.45 245 VAL A O 1
ATOM 1852 N N . THR A 1 246 ? -62.450 -1.775 -17.507 1.00 27.61 246 THR A N 1
ATOM 1853 C CA . THR A 1 246 ? -61.406 -2.099 -16.522 1.00 28.41 246 THR A CA 1
ATOM 1854 C C . THR A 1 246 ? -60.180 -1.297 -16.679 1.00 26.05 246 THR A C 1
ATOM 1855 O O . THR A 1 246 ? -59.723 -1.084 -17.802 1.00 27.51 246 THR A O 1
ATOM 1859 N N . GLY A 1 247 ? -59.512 -0.964 -15.571 1.00 24.18 247 GLY A N 1
ATOM 1860 C CA . GLY A 1 247 ? -58.203 -0.320 -15.591 1.00 24.75 247 GLY A CA 1
ATOM 1861 C C . GLY A 1 247 ? -57.678 -0.103 -14.183 1.00 26.00 247 GLY A C 1
ATOM 1862 O O . GLY A 1 247 ? -58.417 -0.294 -13.214 1.00 29.87 247 GLY A O 1
ATOM 1863 N N . THR A 1 248 ? -56.441 0.353 -14.091 1.00 27.02 248 THR A N 1
ATOM 1864 C CA . THR A 1 248 ? -55.794 0.407 -12.785 1.00 28.98 248 THR A CA 1
ATOM 1865 C C . THR A 1 248 ? -56.540 1.375 -11.841 1.00 32.68 248 THR A C 1
ATOM 1866 O O . THR A 1 248 ? -56.891 1.040 -10.709 1.00 30.64 248 THR A O 1
ATOM 1870 N N . ALA A 1 249 ? -56.844 2.571 -12.347 1.00 33.20 249 ALA A N 1
ATOM 1871 C CA . ALA A 1 249 ? -57.555 3.544 -11.517 1.00 33.77 249 ALA A CA 1
ATOM 1872 C C . ALA A 1 249 ? -59.013 3.239 -11.277 1.00 32.73 249 ALA A C 1
ATOM 1873 O O . ALA A 1 249 ? -59.494 3.298 -10.165 1.00 38.01 249 ALA A O 1
ATOM 1875 N N . ALA A 1 250 ? -59.730 2.853 -12.305 1.00 32.71 250 ALA A N 1
ATOM 1876 C CA . ALA A 1 250 ? -61.145 2.550 -12.165 1.00 34.63 250 ALA A CA 1
ATOM 1877 C C . ALA A 1 250 ? -61.442 1.227 -11.593 1.00 33.49 250 ALA A C 1
ATOM 1878 O O . ALA A 1 250 ? -62.611 0.942 -11.268 1.00 30.41 250 ALA A O 1
ATOM 1880 N N . GLU A 1 251 ? -60.460 0.329 -11.619 1.00 31.47 251 GLU A N 1
ATOM 1881 C CA . GLU A 1 251 ? -60.710 -1.079 -11.250 1.00 29.59 251 GLU A CA 1
ATOM 1882 C C . GLU A 1 251 ? -61.707 -1.703 -12.192 1.00 29.79 251 GLU A C 1
ATOM 1883 O O . GLU A 1 251 ? -61.514 -1.608 -13.403 1.00 31.98 251 GLU A O 1
ATOM 1889 N N . ILE A 1 252 ? -62.755 -2.322 -11.701 1.00 29.94 252 ILE A N 1
ATOM 1890 C CA . ILE A 1 252 ? -63.865 -2.738 -12.530 1.00 27.67 252 ILE A CA 1
ATOM 1891 C C . ILE A 1 252 ? -65.030 -1.741 -12.343 1.00 33.73 252 ILE A C 1
ATOM 1892 O O . ILE A 1 252 ? -65.634 -1.713 -11.258 1.00 32.99 252 ILE A O 1
ATOM 1897 N N . ALA A 1 253 ? -65.398 -1.044 -13.427 1.00 27.95 253 ALA A N 1
ATOM 1898 C CA . ALA A 1 253 ? -66.466 -0.041 -13.431 1.00 29.34 253 ALA A CA 1
ATOM 1899 C C . ALA A 1 253 ? -67.634 -0.451 -14.281 1.00 31.29 253 ALA A C 1
ATOM 1900 O O . ALA A 1 253 ? -67.513 -0.609 -15.495 1.00 31.13 253 ALA A O 1
ATOM 1902 N N . PRO A 1 254 ? -68.798 -0.703 -13.668 1.00 30.39 254 PRO A N 1
ATOM 1903 C CA . PRO A 1 254 ? -69.978 -0.971 -14.434 1.00 30.69 254 PRO A CA 1
ATOM 1904 C C . PRO A 1 254 ? -70.355 0.186 -15.321 1.00 30.43 254 PRO A C 1
ATOM 1905 O O . PRO A 1 254 ? -70.205 1.349 -14.943 1.00 30.40 254 PRO A O 1
ATOM 1909 N N . VAL A 1 255 ? -70.864 -0.159 -16.485 1.00 28.99 255 VAL A N 1
ATOM 1910 C CA . VAL A 1 255 ? -71.403 0.767 -17.465 1.00 29.42 255 VAL A CA 1
ATOM 1911 C C . VAL A 1 255 ? -72.862 0.515 -17.552 1.00 32.18 255 VAL A C 1
ATOM 1912 O O . VAL A 1 255 ? -73.285 -0.558 -18.026 1.00 31.44 255 VAL A O 1
ATOM 1916 N N . THR A 1 256 ? -73.656 1.468 -17.033 1.00 31.09 256 THR A N 1
ATOM 1917 C CA . THR A 1 256 ? -75.099 1.268 -16.921 1.00 31.80 256 THR A CA 1
ATOM 1918 C C . THR A 1 256 ? -75.920 1.921 -18.021 1.00 32.75 256 THR A C 1
ATOM 1919 O O . THR A 1 256 ? -77.086 1.558 -18.197 1.00 34.10 256 THR A O 1
ATOM 1923 N N . TYR A 1 257 ? -75.320 2.803 -18.808 1.00 30.57 257 TYR A N 1
ATOM 1924 C CA . TYR A 1 257 ? -75.948 3.357 -19.967 1.00 33.08 257 TYR A CA 1
ATOM 1925 C C . TYR A 1 257 ? -74.936 3.439 -21.100 1.00 27.81 257 TYR A C 1
ATOM 1926 O O . TYR A 1 257 ? -73.787 3.754 -20.830 1.00 30.29 257 TYR A O 1
ATOM 1935 N N . ILE A 1 258 ? -75.414 3.262 -22.313 1.00 30.88 258 ILE A N 1
ATOM 1936 C CA . ILE A 1 258 ? -74.588 3.361 -23.512 1.00 30.66 258 ILE A CA 1
ATOM 1937 C C . ILE A 1 258 ? -75.358 4.165 -24.551 1.00 32.02 258 ILE A C 1
ATOM 1938 O O . ILE A 1 258 ? -76.438 3.777 -25.024 1.00 33.05 258 ILE A O 1
ATOM 1943 N N . ASP A 1 259 ? -74.769 5.280 -24.946 1.00 33.85 259 ASP A N 1
ATOM 1944 C CA . ASP A 1 259 ? -75.390 6.156 -25.921 1.00 33.61 259 ASP A CA 1
ATOM 1945 C C . ASP A 1 259 ? -76.855 6.501 -25.399 1.00 37.69 259 ASP A C 1
ATOM 1946 O O . ASP A 1 259 ? -77.773 6.490 -26.119 1.00 40.03 259 ASP A O 1
ATOM 1951 N N . GLY A 1 260 ? -76.958 6.838 -24.124 1.00 44.62 260 GLY A N 1
ATOM 1952 C CA . GLY A 1 260 ? -78.258 7.096 -23.464 1.00 44.84 260 GLY A CA 1
ATOM 1953 C C . GLY A 1 260 ? -79.188 5.904 -23.244 1.00 46.37 260 GLY A C 1
ATOM 1954 O O . GLY A 1 260 ? -80.151 6.086 -22.519 1.00 44.36 260 GLY A O 1
ATOM 1955 N N . ARG A 1 261 ? -78.899 4.732 -23.866 1.00 43.95 261 ARG A N 1
ATOM 1956 C CA . ARG A 1 261 ? -79.639 3.468 -23.760 1.00 41.58 261 ARG A CA 1
ATOM 1957 C C . ARG A 1 261 ? -79.331 2.744 -22.438 1.00 41.49 261 ARG A C 1
ATOM 1958 O O . ARG A 1 261 ? -78.200 2.690 -21.949 1.00 38.49 261 ARG A O 1
ATOM 1966 N N . THR A 1 262 ? -80.368 2.254 -21.805 1.00 39.11 262 THR A N 1
ATOM 1967 C CA . THR A 1 262 ? -80.222 1.653 -20.469 1.00 40.30 262 THR A CA 1
ATOM 1968 C C . THR A 1 262 ? -79.624 0.264 -20.642 1.00 33.60 262 THR A C 1
ATOM 1969 O O . THR A 1 262 ? -80.133 -0.434 -21.446 1.00 34.37 262 THR A O 1
ATOM 1973 N N . VAL A 1 263 ? -78.576 -0.085 -19.879 1.00 36.42 263 VAL A N 1
ATOM 1974 C CA . VAL A 1 263 ? -78.001 -1.435 -19.956 1.00 35.45 263 VAL A CA 1
ATOM 1975 C C . VAL A 1 263 ? -78.684 -2.270 -18.798 1.00 35.82 263 VAL A C 1
ATOM 1976 O O . VAL A 1 263 ? -78.550 -1.929 -1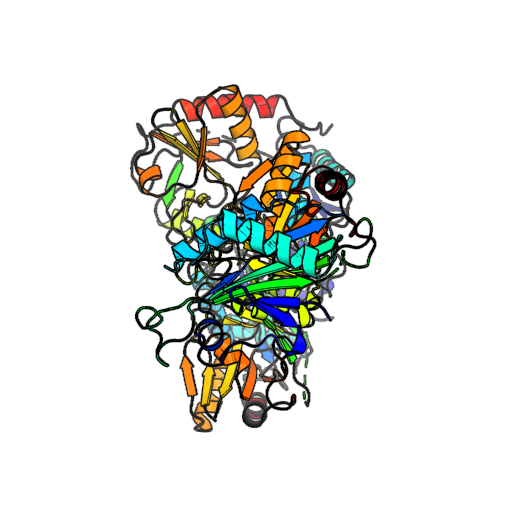7.606 1.00 37.81 263 VAL A O 1
ATOM 1980 N N . GLY A 1 264 ? -79.390 -3.322 -19.156 1.00 40.76 264 GLY A N 1
ATOM 1981 C CA . GLY A 1 264 ? -80.257 -4.070 -18.158 1.00 45.20 264 GLY A CA 1
ATOM 1982 C C . GLY A 1 264 ? -81.251 -3.148 -17.447 1.00 46.59 264 GLY A C 1
ATOM 1983 O O . GLY A 1 264 ? -81.959 -2.410 -18.084 1.00 46.64 264 GLY A O 1
ATOM 1984 N N . ASN A 1 265 ? -81.178 -3.064 -16.144 1.00 47.02 265 ASN A N 1
ATOM 1985 C CA . ASN A 1 265 ? -82.094 -2.226 -15.355 1.00 45.88 265 ASN A CA 1
ATOM 1986 C C . ASN A 1 265 ? -81.459 -0.922 -14.929 1.00 49.27 265 ASN A C 1
ATOM 1987 O O . ASN A 1 265 ? -81.956 -0.260 -14.046 1.00 44.30 265 ASN A O 1
ATOM 1992 N N . GLY A 1 266 ? -80.282 -0.600 -15.485 1.00 42.06 266 GLY A N 1
ATOM 1993 C CA . GLY A 1 266 ? -79.593 0.585 -15.116 1.00 37.61 266 GLY A CA 1
ATOM 1994 C C . GLY A 1 266 ? -78.810 0.527 -13.895 1.00 39.06 266 GLY A C 1
ATOM 1995 O O . GLY A 1 266 ? -78.341 1.554 -13.416 1.00 41.16 266 GLY A O 1
ATOM 1996 N N . LYS A 1 267 ? -78.640 -0.671 -13.350 1.00 42.00 267 LYS A N 1
ATOM 1997 C CA . LYS A 1 267 ? -77.870 -0.798 -12.143 1.00 42.57 267 LYS A CA 1
ATOM 1998 C C . LYS A 1 267 ? -76.771 -1.825 -12.500 1.00 35.43 267 LYS A C 1
ATOM 1999 O O . LYS A 1 267 ? -76.905 -2.570 -13.457 1.00 36.39 267 LYS A O 1
ATOM 2002 N N . PRO A 1 268 ? -75.669 -1.822 -11.787 1.00 35.15 268 PRO A N 1
ATOM 2003 C CA . PRO A 1 268 ? -74.621 -2.827 -12.069 1.00 34.97 268 PRO A CA 1
ATOM 2004 C C . PRO A 1 268 ? -75.135 -4.271 -12.095 1.00 39.91 268 PRO A C 1
ATOM 2005 O O . PRO A 1 268 ? -75.975 -4.640 -11.266 1.00 37.50 268 PRO A O 1
ATOM 2009 N N . GLY A 1 269 ? -74.643 -5.074 -13.042 1.00 35.83 269 GLY A N 1
ATOM 2010 C CA . GLY A 1 269 ? -75.196 -6.413 -13.289 1.00 35.02 269 GLY A CA 1
ATOM 2011 C C . GLY A 1 269 ? -74.641 -7.496 -12.355 1.00 33.70 269 GLY A C 1
ATOM 2012 O O . GLY A 1 269 ? -73.627 -7.296 -11.639 1.00 37.47 269 GLY A O 1
ATOM 2013 N N . LYS A 1 270 ? -75.320 -8.638 -12.343 1.00 38.72 270 LYS A N 1
ATOM 2014 C CA . LYS A 1 270 ? -74.976 -9.744 -11.425 1.00 35.93 270 LYS A CA 1
ATOM 2015 C C . LYS A 1 270 ? -73.545 -10.189 -11.601 1.00 36.30 270 LYS A C 1
ATOM 2016 O O . LYS A 1 270 ? -72.813 -10.313 -10.618 1.00 38.48 270 LYS A O 1
ATOM 2018 N N . VAL A 1 271 ? -73.128 -10.423 -12.838 1.00 35.99 271 VAL A N 1
ATOM 2019 C CA . VAL A 1 271 ? -71.774 -10.931 -13.106 1.00 33.01 271 VAL A CA 1
ATOM 2020 C C . VAL A 1 271 ? -70.731 -9.897 -12.768 1.00 30.41 271 VAL A C 1
ATOM 2021 O O . VAL A 1 271 ? -69.703 -10.180 -12.171 1.00 32.50 271 VAL A O 1
ATOM 2025 N N . THR A 1 272 ? -70.955 -8.662 -13.202 1.00 33.68 272 THR A N 1
ATOM 2026 C CA . THR A 1 272 ? -70.029 -7.559 -12.905 1.00 29.11 272 THR A CA 1
ATOM 2027 C C . THR A 1 272 ? -69.745 -7.445 -11.405 1.00 31.83 272 THR A C 1
ATOM 2028 O O . THR A 1 272 ? -68.609 -7.331 -10.975 1.00 33.63 272 THR A O 1
ATOM 2032 N N . LYS A 1 273 ? -70.811 -7.444 -10.633 1.00 34.32 273 LYS A N 1
ATOM 2033 C CA . LYS A 1 273 ? -70.712 -7.426 -9.156 1.00 34.56 273 LYS A CA 1
ATOM 2034 C C . LYS A 1 273 ? -69.924 -8.575 -8.578 1.00 35.58 273 LYS A C 1
ATOM 2035 O O . LYS A 1 273 ? -69.069 -8.326 -7.738 1.00 32.93 273 LYS A O 1
ATOM 2041 N N . MET A 1 274 ? -70.148 -9.797 -9.073 1.00 35.87 274 MET A N 1
ATOM 2042 C CA . MET A 1 274 ? -69.380 -10.952 -8.604 1.00 37.15 274 MET A CA 1
ATOM 2043 C C . MET A 1 274 ? -67.938 -10.751 -8.940 1.00 34.49 274 MET A C 1
ATOM 2044 O O . MET A 1 274 ? -67.044 -10.995 -8.103 1.00 34.55 274 MET A O 1
ATOM 2049 N N . LEU A 1 275 ? -67.629 -10.223 -10.139 1.00 31.67 275 LEU A N 1
ATOM 2050 C CA . LEU A 1 275 ? -66.166 -10.003 -10.450 1.00 27.38 275 LEU A CA 1
ATOM 2051 C C . LEU A 1 275 ? -65.560 -8.912 -9.632 1.00 30.53 275 LEU A C 1
ATOM 2052 O O . LEU A 1 275 ? -64.370 -8.959 -9.252 1.00 30.14 275 LEU A O 1
ATOM 2057 N N . MET A 1 276 ? -66.361 -7.890 -9.349 1.00 29.68 276 MET A N 1
ATOM 2058 C CA . MET A 1 276 ? -65.885 -6.777 -8.473 1.00 30.85 276 MET A CA 1
ATOM 2059 C C . MET A 1 276 ? -65.446 -7.272 -7.074 1.00 30.28 276 MET A C 1
ATOM 2060 O O . MET A 1 276 ? -64.397 -6.880 -6.597 1.00 32.72 276 MET A O 1
ATOM 2065 N N . GLU A 1 277 ? -66.269 -8.131 -6.476 1.00 34.67 277 GLU A N 1
ATOM 2066 C CA . GLU A 1 277 ? -65.971 -8.742 -5.150 1.00 35.23 277 GLU A CA 1
ATOM 2067 C C . GLU A 1 277 ? -64.670 -9.545 -5.247 1.00 33.73 277 GLU A C 1
ATOM 2068 O O . GLU A 1 277 ? -63.829 -9.402 -4.437 1.00 31.99 277 GLU A O 1
ATOM 2070 N N . LYS A 1 278 ? -64.501 -10.372 -6.285 1.00 32.33 278 LYS A N 1
ATOM 2071 C CA . LYS A 1 278 ? -63.322 -11.231 -6.390 1.00 34.24 278 LYS A CA 1
ATOM 2072 C C . LYS A 1 278 ? -62.113 -10.405 -6.641 1.00 33.02 278 LYS A C 1
ATOM 2073 O O . LYS A 1 278 ? -61.044 -10.671 -6.099 1.00 30.08 278 LYS A O 1
ATOM 2079 N N . PHE A 1 279 ? -62.244 -9.354 -7.443 1.00 32.40 279 PHE A N 1
ATOM 2080 C CA . PHE A 1 279 ? -61.095 -8.478 -7.669 1.00 32.58 279 PHE A CA 1
ATOM 2081 C C . PHE A 1 279 ? -60.648 -7.780 -6.396 1.00 32.01 279 PHE A C 1
ATOM 2082 O O . PHE A 1 279 ? -59.416 -7.612 -6.147 1.00 32.08 279 PHE A O 1
ATOM 2090 N N . ARG A 1 280 ? -61.616 -7.290 -5.634 1.00 31.60 280 ARG A N 1
ATOM 2091 C CA . ARG A 1 280 ? -61.276 -6.619 -4.360 1.00 33.86 280 ARG A CA 1
ATOM 2092 C C . ARG A 1 280 ? -60.434 -7.551 -3.456 1.00 30.33 280 ARG A C 1
ATOM 2093 O O . ARG A 1 280 ? -59.389 -7.152 -2.929 1.00 32.85 280 ARG A O 1
ATOM 2101 N N . GLU A 1 281 ? -60.837 -8.791 -3.391 1.00 38.77 281 GLU A N 1
ATOM 2102 C CA . GLU A 1 281 ? -60.067 -9.823 -2.614 1.00 37.47 281 GLU A CA 1
ATOM 2103 C C . GLU A 1 281 ? -58.654 -9.981 -3.070 1.00 37.67 281 GLU A C 1
ATOM 2104 O O . GLU A 1 281 ? -57.712 -10.079 -2.220 1.00 34.41 281 GLU A O 1
ATOM 2110 N N . ARG A 1 282 ? -58.446 -10.003 -4.393 1.00 36.09 282 ARG A N 1
ATOM 2111 C CA . ARG A 1 282 ? -57.065 -10.043 -4.880 1.00 32.88 282 ARG A CA 1
ATOM 2112 C C . ARG A 1 282 ? -56.248 -8.841 -4.475 1.00 32.51 282 ARG A C 1
ATOM 2113 O O . ARG A 1 282 ? -55.020 -8.949 -4.139 1.00 29.99 282 ARG A O 1
ATOM 2121 N N . THR A 1 283 ? -56.836 -7.635 -4.528 1.00 30.09 283 THR A N 1
ATOM 2122 C CA . THR A 1 283 ? -56.018 -6.453 -4.214 1.00 27.84 283 THR A CA 1
ATOM 2123 C C . THR A 1 283 ? -55.694 -6.413 -2.683 1.00 26.38 283 THR A C 1
ATOM 2124 O O . THR A 1 283 ? -54.688 -5.848 -2.273 1.00 29.84 283 THR A O 1
ATOM 2128 N N . GLU A 1 284 ? -56.539 -7.056 -1.923 1.00 30.31 284 GLU A N 1
ATOM 2129 C CA . GLU A 1 284 ? -56.306 -7.189 -0.440 1.00 35.42 284 GLU A CA 1
ATOM 2130 C C . GLU A 1 284 ? -55.203 -8.191 -0.118 1.00 39.16 284 GLU A C 1
ATOM 2131 O O . GLU A 1 284 ? -54.446 -7.979 0.830 1.00 35.64 284 GLU A O 1
ATOM 2137 N N . ASN A 1 285 ? -55.093 -9.255 -0.933 1.00 35.57 285 ASN A N 1
ATOM 2138 C CA . ASN A 1 285 ? -54.285 -10.415 -0.589 1.00 37.25 285 ASN A CA 1
ATOM 2139 C C . ASN A 1 285 ? -52.989 -10.632 -1.338 1.00 43.11 285 ASN A C 1
ATOM 2140 O O . ASN A 1 285 ? -52.273 -11.547 -1.014 1.00 44.44 285 ASN A O 1
ATOM 2145 N N . GLU A 1 286 ? -52.712 -9.879 -2.394 1.00 34.51 286 GLU A N 1
ATOM 2146 C CA . GLU A 1 286 ? -51.516 -10.084 -3.192 1.00 32.93 286 GLU A CA 1
ATOM 2147 C C . GLU A 1 286 ? -50.865 -8.778 -3.470 1.00 35.27 286 GLU A C 1
ATOM 2148 O O . GLU A 1 286 ? -51.543 -7.821 -3.823 1.00 40.51 286 GLU A O 1
ATOM 2154 N N . GLY A 1 287 ? -49.553 -8.773 -3.513 1.00 29.57 287 GLY A N 1
ATOM 2155 C CA . GLY A 1 287 ? -48.840 -7.609 -3.945 1.00 31.57 287 GLY A CA 1
ATOM 2156 C C . GLY A 1 287 ? -47.482 -7.620 -3.365 1.00 31.30 287 GLY A C 1
ATOM 2157 O O . GLY A 1 287 ? -47.118 -8.537 -2.630 1.00 34.18 287 GLY A O 1
ATOM 2158 N N . VAL A 1 288 ? -46.698 -6.622 -3.723 1.00 33.02 288 VAL A N 1
ATOM 2159 C CA . VAL A 1 288 ? -45.357 -6.503 -3.249 1.00 33.43 288 VAL A CA 1
ATOM 2160 C C . VAL A 1 288 ? -45.333 -5.522 -2.068 1.00 41.36 288 VAL A C 1
ATOM 2161 O O . VAL A 1 288 ? -45.692 -4.364 -2.229 1.00 32.61 288 VAL A O 1
ATOM 2165 N N . GLU A 1 289 ? -44.800 -5.946 -0.928 1.00 34.65 289 GLU A N 1
ATOM 2166 C CA . GLU A 1 289 ? -44.858 -5.120 0.289 1.00 35.40 289 GLU A CA 1
ATOM 2167 C C . GLU A 1 289 ? -43.895 -3.966 0.179 1.00 32.37 289 GLU A C 1
ATOM 2168 O O . GLU A 1 289 ? -42.719 -4.110 -0.235 1.00 33.54 289 GLU A O 1
ATOM 2174 N N . ILE A 1 290 ? -44.377 -2.772 0.547 1.00 31.95 290 ILE A N 1
ATOM 2175 C CA . ILE A 1 290 ? -43.540 -1.611 0.504 1.00 31.01 290 ILE A CA 1
ATOM 2176 C C . ILE A 1 290 ? -42.594 -1.519 1.727 1.00 32.32 290 ILE A C 1
ATOM 2177 O O . ILE A 1 290 ? -41.467 -1.090 1.572 1.00 34.69 290 ILE A O 1
ATOM 2182 N N . TYR A 1 291 ? -43.105 -1.811 2.908 1.00 32.47 291 TYR A N 1
ATOM 2183 C CA . TYR A 1 291 ? -42.325 -1.532 4.156 1.00 37.07 291 TYR A CA 1
ATOM 2184 C C . TYR A 1 291 ? -41.780 -2.863 4.618 1.00 39.76 291 TYR A C 1
ATOM 2185 O O . TYR A 1 291 ? -42.244 -3.470 5.567 1.00 41.55 291 TYR A O 1
ATOM 2194 N N . ARG A 1 292 ? -40.806 -3.292 3.869 1.00 40.12 292 ARG A N 1
ATOM 2195 C CA . ARG A 1 292 ? -40.049 -4.884 4.246 1.00 39.38 292 ARG A CA 1
ATOM 2196 C C . ARG A 1 292 ? -38.718 -5.050 3.607 1.00 42.73 292 ARG A C 1
ATOM 2197 O O A ARG A 1 292 ? -38.238 -3.923 2.699 0.50 34.24 292 ARG A O 1
ATOM 2198 O O B ARG A 1 292 ? -38.185 -6.158 3.599 0.50 36.72 292 ARG A O 1
ATOM 2206 N N . GLU B 1 3 ? -110.200 16.976 -44.663 1.00 60.80 3 GLU B N 1
ATOM 2207 C CA . GLU B 1 3 ? -109.050 16.033 -44.474 1.00 62.86 3 GLU B CA 1
ATOM 2208 C C . GLU B 1 3 ? -108.178 16.060 -45.726 1.00 62.37 3 GLU B C 1
ATOM 2209 O O . GLU B 1 3 ? -108.700 16.010 -46.839 1.00 55.53 3 GLU B O 1
ATOM 2215 N N . LEU B 1 4 ? -106.853 16.150 -45.588 1.00 59.80 4 LEU B N 1
ATOM 2216 C CA . LEU B 1 4 ? -105.986 16.080 -46.789 1.00 46.70 4 LEU B CA 1
ATOM 2217 C C . LEU B 1 4 ? -106.101 14.754 -47.513 1.00 41.25 4 LEU B C 1
ATOM 2218 O O . LEU B 1 4 ? -106.366 13.679 -46.909 1.00 44.87 4 LEU B O 1
ATOM 2223 N N . LEU B 1 5 ? -105.960 14.813 -48.836 1.00 37.93 5 LEU B N 1
ATOM 2224 C CA . LEU B 1 5 ? -106.015 13.619 -49.666 1.00 45.77 5 LEU B CA 1
ATOM 2225 C C . LEU B 1 5 ? -104.573 13.218 -50.032 1.00 46.74 5 LEU B C 1
ATOM 2226 O O . LEU B 1 5 ? -103.728 14.090 -50.293 1.00 44.37 5 LEU B O 1
ATOM 2231 N N . VAL B 1 6 ? -104.370 11.912 -50.088 1.00 44.47 6 VAL B N 1
ATOM 2232 C CA . VAL B 1 6 ? -103.128 11.269 -50.556 1.00 45.62 6 VAL B CA 1
ATOM 2233 C C . VAL B 1 6 ? -103.363 10.589 -51.903 1.00 46.40 6 VAL B C 1
ATOM 2234 O O . VAL B 1 6 ? -104.258 9.734 -52.020 1.00 50.05 6 VAL B O 1
ATOM 2238 N N . TYR B 1 7 ? -102.546 10.930 -52.898 1.00 44.76 7 TYR B N 1
ATOM 2239 C CA . TYR B 1 7 ? -102.510 10.180 -54.147 1.00 42.89 7 TYR B CA 1
ATOM 2240 C C . TYR B 1 7 ? -102.027 8.751 -53.939 1.00 49.23 7 TYR B C 1
ATOM 2241 O O . TYR B 1 7 ? -100.938 8.547 -53.403 1.00 47.24 7 TYR B O 1
ATOM 2250 N N . MET B 1 8 ? -102.797 7.775 -54.415 1.00 43.97 8 MET B N 1
ATOM 2251 C CA . MET B 1 8 ? -102.465 6.379 -54.301 1.00 45.65 8 MET B CA 1
ATOM 2252 C C . MET B 1 8 ? -102.866 5.701 -55.596 1.00 50.89 8 MET B C 1
ATOM 2253 O O . MET B 1 8 ? -104.037 5.435 -55.833 1.00 46.74 8 MET B O 1
ATOM 2258 N N . ASN B 1 9 ? -101.881 5.506 -56.464 1.00 45.68 9 ASN B N 1
ATOM 2259 C CA . ASN B 1 9 ? -102.066 4.900 -57.776 1.00 44.10 9 ASN B CA 1
ATOM 2260 C C . ASN B 1 9 ? -103.244 5.518 -58.560 1.00 51.33 9 ASN B C 1
ATOM 2261 O O . ASN B 1 9 ? -104.059 4.792 -59.090 1.00 51.54 9 ASN B O 1
ATOM 2266 N N . GLY B 1 10 ? -103.357 6.833 -58.587 1.00 49.76 10 GLY B N 1
ATOM 2267 C CA . GLY B 1 10 ? -104.415 7.480 -59.353 1.00 53.65 10 GLY B CA 1
ATOM 2268 C C . GLY B 1 10 ? -105.628 7.891 -58.509 1.00 50.93 10 GLY B C 1
ATOM 2269 O O . GLY B 1 10 ? -106.226 8.906 -58.797 1.00 57.40 10 GLY B O 1
ATOM 2270 N N . GLU B 1 11 ? -105.979 7.140 -57.473 1.00 49.08 11 GLU B N 1
ATOM 2271 C CA . GLU B 1 11 ? -107.075 7.495 -56.551 1.00 51.34 11 GLU B CA 1
ATOM 2272 C C . GLU B 1 11 ? -106.590 8.517 -55.504 1.00 56.49 11 GLU B C 1
ATOM 2273 O O . GLU B 1 11 ? -105.400 8.563 -55.161 1.00 52.75 11 GLU B O 1
ATOM 2275 N N . PHE B 1 12 ? -107.489 9.348 -54.997 1.00 47.86 12 PHE B N 1
ATOM 2276 C CA . PHE B 1 12 ? -107.158 10.316 -53.955 1.00 51.14 12 PHE B CA 1
ATOM 2277 C C . PHE B 1 12 ? -107.883 9.901 -52.700 1.00 58.67 12 PHE B C 1
ATOM 2278 O O . PHE B 1 12 ? -109.103 9.845 -52.674 1.00 65.40 12 PHE B O 1
ATOM 2286 N N . VAL B 1 13 ? -107.129 9.618 -51.647 1.00 47.02 13 VAL B N 1
ATOM 2287 C CA . VAL B 1 13 ? -107.624 8.895 -50.499 1.00 48.44 13 VAL B CA 1
ATOM 2288 C C . VAL B 1 13 ? -107.388 9.764 -49.289 1.00 57.48 13 VAL B C 1
ATOM 2289 O O . VAL B 1 13 ? -106.261 10.278 -49.092 1.00 50.74 13 VAL B O 1
ATOM 2293 N N . PRO B 1 14 ? -108.433 9.930 -48.444 1.00 60.87 14 PRO B N 1
ATOM 2294 C CA . PRO B 1 14 ? -108.182 10.696 -47.232 1.00 56.86 14 PRO B CA 1
ATOM 2295 C C . PRO B 1 14 ? -107.025 10.077 -46.419 1.00 54.72 14 PRO B C 1
ATOM 2296 O O . PRO B 1 14 ? -106.878 8.853 -46.342 1.00 59.70 14 PRO B O 1
ATOM 2300 N N . GLU B 1 15 ? -106.221 10.947 -45.839 1.00 60.35 15 GLU B N 1
ATOM 2301 C CA . GLU B 1 15 ? -105.038 10.579 -45.069 1.00 55.82 15 GLU B CA 1
ATOM 2302 C C . GLU B 1 15 ? -105.253 9.403 -44.203 1.00 53.74 15 GLU B C 1
ATOM 2303 O O . GLU B 1 15 ? -104.500 8.460 -44.263 1.00 52.01 15 GLU B O 1
ATOM 2309 N N . SER B 1 16 ? -106.312 9.455 -43.405 1.00 53.31 16 SER B N 1
ATOM 2310 C CA . SER B 1 16 ? -106.563 8.450 -42.383 1.00 52.14 16 SER B CA 1
ATOM 2311 C C . SER B 1 16 ? -106.929 7.118 -42.991 1.00 50.50 16 SER B C 1
ATOM 2312 O O . SER B 1 16 ? -106.888 6.103 -42.299 1.00 57.20 16 SER B O 1
ATOM 2315 N N . GLN B 1 17 ? -107.279 7.096 -44.273 1.00 56.05 17 GLN B N 1
ATOM 2316 C CA . GLN B 1 17 ? -107.566 5.862 -44.957 1.00 52.78 17 GLN B CA 1
ATOM 2317 C C . GLN B 1 17 ? -106.407 5.433 -45.891 1.00 54.55 17 GLN B C 1
ATOM 2318 O O . GLN B 1 17 ? -106.460 4.327 -46.518 1.00 47.58 17 GLN B O 1
ATOM 2320 N N . ALA B 1 18 ? -105.365 6.272 -45.982 1.00 46.34 18 ALA B N 1
ATOM 2321 C CA . ALA B 1 18 ? -104.256 6.029 -46.903 1.00 45.90 18 ALA B CA 1
ATOM 2322 C C . ALA B 1 18 ? -103.297 4.971 -46.304 1.00 48.31 18 ALA B C 1
ATOM 2323 O O . ALA B 1 18 ? -102.459 5.280 -45.473 1.00 47.69 18 ALA B O 1
ATOM 2325 N N . LYS B 1 19 ? -103.458 3.738 -46.736 1.00 49.92 19 LYS B N 1
ATOM 2326 C CA . LYS B 1 19 ? -102.796 2.606 -46.143 1.00 53.37 19 LYS B CA 1
ATOM 2327 C C . LYS B 1 19 ? -102.278 1.721 -47.270 1.00 51.68 19 LYS B C 1
ATOM 2328 O O . LYS B 1 19 ? -102.801 1.724 -48.363 1.00 52.71 19 LYS B O 1
ATOM 2333 N N . VAL B 1 20 ? -101.236 0.953 -46.995 1.00 52.23 20 VAL B N 1
ATOM 2334 C CA . VAL B 1 20 ? -100.604 0.096 -48.024 1.00 47.13 20 VAL B CA 1
ATOM 2335 C C . VAL B 1 20 ? -100.623 -1.323 -47.464 1.00 41.07 20 VAL B C 1
ATOM 2336 O O . VAL B 1 20 ? -100.499 -1.535 -46.279 1.00 43.61 20 VAL B O 1
ATOM 2340 N N . SER B 1 21 ? -100.751 -2.301 -48.321 1.00 45.33 21 SER B N 1
ATOM 2341 C CA . SER B 1 21 ? -100.703 -3.664 -47.889 1.00 46.10 21 SER B CA 1
ATOM 2342 C C . SER B 1 21 ? -99.426 -4.003 -47.125 1.00 49.96 21 SER B C 1
ATOM 2343 O O . SER B 1 21 ? -98.355 -3.598 -47.546 1.00 42.71 21 SER B O 1
ATOM 2346 N N . VAL B 1 22 ? -99.555 -4.787 -46.051 1.00 48.45 22 VAL B N 1
ATOM 2347 C CA . VAL B 1 22 ? -98.402 -5.253 -45.291 1.00 43.92 22 VAL B CA 1
ATOM 2348 C C . VAL B 1 22 ? -97.468 -6.162 -46.139 1.00 43.86 22 VAL B C 1
ATOM 2349 O O . VAL B 1 22 ? -96.322 -6.428 -45.742 1.00 43.97 22 VAL B O 1
ATOM 2353 N N . PHE B 1 23 ? -97.965 -6.659 -47.268 1.00 38.60 23 PHE B N 1
ATOM 2354 C CA . PHE B 1 23 ? -97.171 -7.447 -48.216 1.00 39.81 23 PHE B CA 1
ATOM 2355 C C . PHE B 1 23 ? -96.416 -6.637 -49.261 1.00 38.34 23 PHE B C 1
ATOM 2356 O O . PHE B 1 23 ? -95.647 -7.213 -50.019 1.00 44.01 23 PHE B O 1
ATOM 2364 N N . ASP B 1 24 ? -96.647 -5.326 -49.326 1.00 36.79 24 ASP B N 1
ATOM 2365 C CA . ASP B 1 24 ? -95.876 -4.427 -50.213 1.00 36.55 24 ASP B CA 1
ATOM 2366 C C . ASP B 1 24 ? -94.359 -4.545 -49.785 1.00 36.05 24 ASP B C 1
ATOM 2367 O O . ASP B 1 24 ? -94.027 -4.425 -48.617 1.00 32.59 24 ASP B O 1
ATOM 2372 N N . HIS B 1 25 ? -93.485 -4.874 -50.699 1.00 36.23 25 HIS B N 1
ATOM 2373 C CA . HIS B 1 25 ? -92.057 -4.956 -50.363 1.00 35.51 25 HIS B CA 1
ATOM 2374 C C . HIS B 1 25 ? -91.454 -3.633 -49.888 1.00 35.93 25 HIS B C 1
ATOM 2375 O O . HIS B 1 25 ? -90.364 -3.653 -49.282 1.00 33.51 25 HIS B O 1
ATOM 2382 N N . GLY B 1 26 ? -92.126 -2.502 -50.171 1.00 32.84 26 GLY B N 1
ATOM 2383 C CA . GLY B 1 26 ? -91.808 -1.198 -49.612 1.00 36.24 26 GLY B CA 1
ATOM 2384 C C . GLY B 1 26 ? -91.822 -1.221 -48.088 1.00 37.32 26 GLY B C 1
ATOM 2385 O O . GLY B 1 26 ? -90.932 -0.682 -47.429 1.00 36.39 26 GLY B O 1
ATOM 2386 N N . PHE B 1 27 ? -92.831 -1.897 -47.542 1.00 37.56 27 PHE B N 1
ATOM 2387 C CA . PHE B 1 27 ? -92.994 -2.118 -46.120 1.00 37.13 27 PHE B CA 1
ATOM 2388 C C . PHE B 1 27 ? -92.119 -3.237 -45.572 1.00 40.04 27 PHE B C 1
ATOM 2389 O O . PHE B 1 27 ? -91.456 -3.040 -44.549 1.00 37.51 27 PHE B O 1
ATOM 2397 N N . LEU B 1 28 ? -92.080 -4.400 -46.237 1.00 34.86 28 LEU B N 1
ATOM 2398 C CA . LEU B 1 28 ? -91.356 -5.523 -45.701 1.00 32.43 28 LEU B CA 1
ATOM 2399 C C . LEU B 1 28 ? -89.809 -5.354 -45.689 1.00 32.27 28 LEU B C 1
ATOM 2400 O O . LEU B 1 28 ? -89.125 -5.874 -44.795 1.00 31.76 28 LEU B O 1
ATOM 2405 N N . TYR B 1 29 ? -89.332 -4.663 -46.713 1.00 31.32 29 TYR B N 1
ATOM 2406 C CA . TYR B 1 29 ? -87.917 -4.568 -47.055 1.00 32.19 29 TYR B CA 1
ATOM 2407 C C . TYR B 1 29 ? -87.408 -3.181 -47.330 1.00 33.62 29 TYR B C 1
ATOM 2408 O O . TYR B 1 29 ? -86.224 -3.036 -47.689 1.00 30.04 29 TYR B O 1
ATOM 2417 N N . GLY B 1 30 ? -88.243 -2.141 -47.141 1.00 30.04 30 GLY B N 1
ATOM 2418 C CA . GLY B 1 30 ? -87.809 -0.788 -47.492 1.00 30.06 30 GLY B CA 1
ATOM 2419 C C . GLY B 1 30 ? -87.498 -0.695 -48.987 1.00 31.53 30 GLY B C 1
ATOM 2420 O O . GLY B 1 30 ? -86.663 0.106 -49.410 1.00 28.67 30 GLY B O 1
ATOM 2421 N N . ASP B 1 31 ? -88.191 -1.535 -49.787 1.00 32.79 31 ASP B N 1
ATOM 2422 C CA . ASP B 1 31 ? -87.772 -1.690 -51.172 1.00 31.75 31 ASP B CA 1
ATOM 2423 C C . ASP B 1 31 ? -88.502 -0.680 -52.082 1.00 35.71 31 ASP B C 1
ATOM 2424 O O . ASP B 1 31 ? -89.546 -0.973 -52.666 1.00 32.71 31 ASP B O 1
ATOM 2429 N N . GLY B 1 32 ? -87.992 0.584 -52.162 1.00 31.82 32 GLY B N 1
ATOM 2430 C CA . GLY B 1 32 ? -88.583 1.731 -52.887 1.00 32.04 32 GLY B CA 1
ATOM 2431 C C . GLY B 1 32 ? -87.746 2.969 -52.713 1.00 33.73 32 GLY B C 1
ATOM 2432 O O . GLY B 1 32 ? -86.664 2.941 -52.036 1.00 29.19 32 GLY B O 1
ATOM 2433 N N . VAL B 1 33 ? -88.184 4.016 -53.376 1.00 29.59 33 VAL B N 1
ATOM 2434 C CA . VAL B 1 33 ? -87.506 5.297 -53.459 1.00 28.80 33 VAL B CA 1
ATOM 2435 C C . VAL B 1 33 ? -88.497 6.443 -53.127 1.00 32.52 33 VAL B C 1
ATOM 2436 O O . VAL B 1 33 ? -89.723 6.261 -53.181 1.00 31.17 33 VAL B O 1
ATOM 2440 N N . PHE B 1 34 ? -87.937 7.568 -52.702 1.00 31.05 34 PHE B N 1
ATOM 2441 C CA . PHE B 1 34 ? -88.720 8.760 -52.375 1.00 31.00 34 PHE B CA 1
ATOM 2442 C C . PHE B 1 34 ? -88.061 10.041 -52.716 1.00 30.65 34 PHE B C 1
ATOM 2443 O O . PHE B 1 34 ? -86.805 10.129 -52.985 1.00 30.83 34 PHE B O 1
ATOM 2451 N N . GLU B 1 35 ? -88.891 11.089 -52.670 1.00 31.21 35 GLU B N 1
ATOM 2452 C CA . GLU B 1 35 ? -88.459 12.419 -52.863 1.00 30.30 35 GLU B CA 1
ATOM 2453 C C . GLU B 1 35 ? -89.059 13.367 -51.805 1.00 28.15 35 GLU B C 1
ATOM 2454 O O . GLU B 1 35 ? -89.916 12.966 -51.047 1.00 32.23 35 GLU B O 1
ATOM 2460 N N . GLY B 1 36 ? -88.452 14.540 -51.726 1.00 30.83 36 GLY B N 1
ATOM 2461 C CA . GLY B 1 36 ? -88.910 15.636 -50.865 1.00 32.82 36 GLY B CA 1
ATOM 2462 C C . GLY B 1 36 ? -88.852 16.854 -51.712 1.00 29.89 36 GLY B C 1
ATOM 2463 O O . GLY B 1 36 ? -87.806 17.205 -52.254 1.00 31.34 36 GLY B O 1
ATOM 2464 N N . ILE B 1 37 ? -90.002 17.535 -51.879 1.00 34.23 37 ILE B N 1
ATOM 2465 C CA . ILE B 1 37 ? -90.077 18.701 -52.725 1.00 33.07 37 ILE B CA 1
ATOM 2466 C C . ILE B 1 37 ? -90.908 19.803 -51.976 1.00 31.46 37 ILE B C 1
ATOM 2467 O O . ILE B 1 37 ? -91.883 19.452 -51.297 1.00 32.67 37 ILE B O 1
ATOM 2472 N N . ARG B 1 38 ? -90.585 21.070 -52.169 1.00 32.40 38 ARG B N 1
ATOM 2473 C CA . ARG B 1 38 ? -91.404 22.153 -51.479 1.00 34.85 38 ARG B CA 1
ATOM 2474 C C . ARG B 1 38 ? -92.159 22.994 -52.529 1.00 36.42 38 ARG B C 1
ATOM 2475 O O . ARG B 1 38 ? -91.615 23.321 -53.613 1.00 33.15 38 ARG B O 1
ATOM 2483 N N . ALA B 1 39 ? -93.371 23.360 -52.124 1.00 37.77 39 ALA B N 1
ATOM 2484 C CA . ALA B 1 39 ? -94.177 24.417 -52.791 1.00 37.27 39 ALA B CA 1
ATOM 2485 C C . ALA B 1 39 ? -94.143 25.657 -51.915 1.00 34.11 39 ALA B C 1
ATOM 2486 O O . ALA B 1 39 ? -94.298 25.586 -50.688 1.00 36.70 39 ALA B O 1
ATOM 2488 N N . TYR B 1 40 ? -93.804 26.756 -52.556 1.00 35.30 40 TYR B N 1
ATOM 2489 C CA . TYR B 1 40 ? -93.752 28.063 -51.955 1.00 34.69 40 TYR B CA 1
ATOM 2490 C C . TYR B 1 40 ? -94.704 29.009 -52.724 1.00 38.36 40 TYR B C 1
ATOM 2491 O O . TYR B 1 40 ? -94.425 29.363 -53.887 1.00 36.65 40 TYR B O 1
ATOM 2500 N N . ASN B 1 41 ? -95.703 29.491 -52.004 1.00 41.76 41 ASN B N 1
ATOM 2501 C CA . ASN B 1 41 ? -96.576 30.587 -52.499 1.00 44.99 41 ASN B CA 1
ATOM 2502 C C . ASN B 1 41 ? -97.169 30.243 -53.857 1.00 41.08 41 ASN B C 1
ATOM 2503 O O . ASN B 1 41 ? -97.028 30.973 -54.799 1.00 43.52 41 ASN B O 1
ATOM 2508 N N . GLY B 1 42 ? -97.668 29.023 -53.969 1.00 42.49 42 GLY B N 1
ATOM 2509 C CA . GLY B 1 42 ? -98.316 28.527 -55.194 1.00 43.39 42 GLY B CA 1
ATOM 2510 C C . GLY B 1 42 ? -97.459 27.964 -56.318 1.00 49.42 42 GLY B C 1
ATOM 2511 O O . GLY B 1 42 ? -97.978 27.675 -57.410 1.00 47.01 42 GLY B O 1
ATOM 2512 N N . LYS B 1 43 ? -96.154 27.818 -56.077 1.00 43.20 43 LYS B N 1
ATOM 2513 C CA . LYS B 1 43 ? -95.166 27.417 -57.090 1.00 42.43 43 LYS B CA 1
ATOM 2514 C C . LYS B 1 43 ? -94.369 26.228 -56.524 1.00 43.00 43 LYS B C 1
ATOM 2515 O O . LYS B 1 43 ? -94.015 26.296 -55.342 1.00 37.01 43 LYS B O 1
ATOM 2521 N N . VAL B 1 44 ? -94.089 25.191 -57.322 1.00 44.63 44 VAL B N 1
ATOM 2522 C CA . VAL B 1 44 ? -93.238 24.061 -56.868 1.00 42.67 44 VAL B CA 1
ATOM 2523 C C . VAL B 1 44 ? -91.788 24.292 -57.274 1.00 42.33 44 VAL B C 1
ATOM 2524 O O . VAL B 1 44 ? -91.442 24.445 -58.440 1.00 37.00 44 VAL B O 1
ATOM 2528 N N . PHE B 1 45 ? -90.909 24.296 -56.281 1.00 36.71 45 PHE B N 1
ATOM 2529 C CA . PHE B 1 45 ? -89.521 24.669 -56.482 1.00 33.22 45 PHE B CA 1
ATOM 2530 C C . PHE B 1 45 ? -88.749 23.408 -56.973 1.00 36.41 45 PHE B C 1
ATOM 2531 O O . PHE B 1 45 ? -88.833 22.378 -56.344 1.00 34.64 45 PHE B O 1
ATOM 2539 N N . LYS B 1 46 ? -88.040 23.542 -58.089 1.00 33.91 46 LYS B N 1
ATOM 2540 C CA . LYS B 1 46 ? -87.226 22.484 -58.700 1.00 35.95 46 LYS B CA 1
ATOM 2541 C C . LYS B 1 46 ? -87.959 21.187 -58.874 1.00 33.74 46 LYS B C 1
ATOM 2542 O O . LYS B 1 46 ? -87.394 20.104 -58.686 1.00 34.71 46 LYS B O 1
ATOM 2548 N N . LEU B 1 47 ? -89.231 21.268 -59.281 1.00 31.88 47 LEU B N 1
ATOM 2549 C CA . LEU B 1 47 ? -90.029 20.112 -59.483 1.00 32.49 47 LEU B CA 1
ATOM 2550 C C . LEU B 1 47 ? -89.406 19.060 -60.469 1.00 32.75 47 LEU B C 1
ATOM 2551 O O . LEU B 1 47 ? -89.446 17.853 -60.180 1.00 33.13 47 LEU B O 1
ATOM 2556 N N . TYR B 1 48 ? -88.941 19.503 -61.614 1.00 35.26 48 TYR B N 1
ATOM 2557 C CA . TYR B 1 48 ? -88.451 18.578 -62.651 1.00 37.89 48 TYR B CA 1
ATOM 2558 C C . TYR B 1 48 ? -87.152 17.950 -62.226 1.00 38.59 48 TYR B C 1
ATOM 2559 O O . TYR B 1 48 ? -86.926 16.780 -62.521 1.00 35.25 48 TYR B O 1
ATOM 2568 N N . GLU B 1 49 ? -86.300 18.715 -61.535 1.00 35.31 49 GLU B N 1
ATOM 2569 C CA . GLU B 1 49 ? -85.055 18.136 -60.977 1.00 34.81 49 GLU B CA 1
ATOM 2570 C C . GLU B 1 49 ? -85.296 17.037 -59.967 1.00 36.78 49 GLU B C 1
ATOM 2571 O O . GLU B 1 49 ? -84.657 15.986 -60.033 1.00 33.41 49 GLU B O 1
ATOM 2577 N N . HIS B 1 50 ? -86.259 17.229 -59.070 1.00 34.22 50 HIS B N 1
ATOM 2578 C CA . HIS B 1 50 ? -86.607 16.218 -58.093 1.00 33.66 50 HIS B CA 1
ATOM 2579 C C . HIS B 1 50 ? -87.155 14.993 -58.796 1.00 33.69 50 HIS B C 1
ATOM 2580 O O . HIS B 1 50 ? -86.856 13.866 -58.439 1.00 33.14 50 HIS B O 1
ATOM 2587 N N . ILE B 1 51 ? -87.961 15.225 -59.823 1.00 34.19 51 ILE B N 1
ATOM 2588 C CA . ILE B 1 51 ? -88.506 14.073 -60.579 1.00 33.85 51 ILE B CA 1
ATOM 2589 C C . ILE B 1 51 ? -87.364 13.297 -61.285 1.00 31.37 51 ILE B C 1
ATOM 2590 O O . ILE B 1 51 ? -87.370 12.072 -61.276 1.00 33.65 51 ILE B O 1
ATOM 2595 N N . ASP B 1 52 ? -86.451 14.012 -61.906 1.00 33.30 52 ASP B N 1
ATOM 2596 C CA . ASP B 1 52 ? -85.321 13.362 -62.551 1.00 34.37 52 ASP B CA 1
ATOM 2597 C C . ASP B 1 52 ? -84.510 12.516 -61.568 1.00 36.06 52 ASP B C 1
ATOM 2598 O O . ASP B 1 52 ? -84.104 11.397 -61.876 1.00 30.68 52 ASP B O 1
ATOM 2603 N N . ARG B 1 53 ? -84.281 13.045 -60.371 1.00 34.59 53 ARG B N 1
ATOM 2604 C CA . ARG B 1 53 ? -83.635 12.239 -59.333 1.00 33.90 53 ARG B CA 1
ATOM 2605 C C . ARG B 1 53 ? -84.421 10.996 -58.921 1.00 33.11 53 ARG B C 1
ATOM 2606 O O . ARG B 1 53 ? -83.811 9.914 -58.750 1.00 32.18 53 ARG B O 1
ATOM 2614 N N . LEU B 1 54 ? -85.730 11.130 -58.676 1.00 32.22 54 LEU B N 1
ATOM 2615 C CA . LEU B 1 54 ? -86.567 9.988 -58.378 1.00 32.70 54 LEU B CA 1
ATOM 2616 C C . LEU B 1 54 ? -86.378 8.860 -59.415 1.00 31.26 54 LEU B C 1
ATOM 2617 O O . LEU B 1 54 ? -86.218 7.686 -59.047 1.00 29.07 54 LEU B O 1
ATOM 2622 N N . TYR B 1 55 ? -86.382 9.245 -60.695 1.00 31.27 55 TYR B N 1
ATOM 2623 C CA . TYR B 1 55 ? -86.273 8.237 -61.788 1.00 33.36 55 TYR B CA 1
ATOM 2624 C C . TYR B 1 55 ? -84.865 7.621 -61.818 1.00 33.69 55 TYR B C 1
ATOM 2625 O O . TYR B 1 55 ? -84.743 6.431 -61.998 1.00 31.53 55 TYR B O 1
ATOM 2634 N N . ASP B 1 56 ? -83.822 8.399 -61.565 1.00 30.29 56 ASP B N 1
ATOM 2635 C CA . ASP B 1 56 ? -82.515 7.823 -61.409 1.00 32.81 56 ASP B CA 1
ATOM 2636 C C . ASP B 1 56 ? -82.406 6.847 -60.223 1.00 32.34 56 ASP B C 1
ATOM 2637 O O . ASP B 1 56 ? -81.796 5.783 -60.372 1.00 34.48 56 ASP B O 1
ATOM 2642 N N . CYS B 1 57 ? -82.904 7.216 -59.041 1.00 29.78 57 CYS B N 1
ATOM 2643 C CA . CYS B 1 57 ? -82.897 6.311 -57.865 1.00 28.66 57 CYS B CA 1
ATOM 2644 C C . CYS B 1 57 ? -83.634 5.024 -58.190 1.00 32.20 57 CYS B C 1
ATOM 2645 O O . CYS B 1 57 ? -83.191 3.936 -57.830 1.00 28.35 57 CYS B O 1
ATOM 2648 N N . ALA B 1 58 ? -84.783 5.160 -58.849 1.00 31.15 58 ALA B N 1
ATOM 2649 C CA . ALA B 1 58 ? -85.535 3.986 -59.259 1.00 31.21 58 ALA B CA 1
ATOM 2650 C C . ALA B 1 58 ? -84.715 3.091 -60.192 1.00 30.33 58 ALA B C 1
ATOM 2651 O O . ALA B 1 58 ? -84.651 1.859 -59.987 1.00 33.31 58 ALA B O 1
ATOM 2653 N N . ARG B 1 59 ? -84.101 3.697 -61.207 1.00 31.77 59 ARG B N 1
ATOM 2654 C CA . ARG B 1 59 ? -83.243 2.960 -62.098 1.00 37.89 59 ARG B CA 1
ATOM 2655 C C . ARG B 1 59 ? -82.112 2.208 -61.360 1.00 37.08 59 ARG B C 1
ATOM 2656 O O . ARG B 1 59 ? -81.818 1.027 -61.656 1.00 34.87 59 ARG B O 1
ATOM 2664 N N . VAL B 1 60 ? -81.518 2.848 -60.365 1.00 32.39 60 VAL B N 1
ATOM 2665 C CA . VAL B 1 60 ? -80.481 2.218 -59.590 1.00 30.67 60 VAL B CA 1
ATOM 2666 C C . VAL B 1 60 ? -80.970 0.972 -58.861 1.00 30.68 60 VAL B C 1
ATOM 2667 O O . VAL B 1 60 ? -80.226 -0.048 -58.817 1.00 29.51 60 VAL B O 1
ATOM 2671 N N . ILE B 1 61 ? -82.202 0.996 -58.339 1.00 31.68 61 ILE B N 1
ATOM 2672 C CA . ILE B 1 61 ? -82.724 -0.163 -57.692 1.00 29.04 61 ILE B CA 1
ATOM 2673 C C . ILE B 1 61 ? -83.512 -1.058 -58.672 1.00 31.19 61 ILE B C 1
ATOM 2674 O O . ILE B 1 61 ? -84.179 -1.989 -58.238 1.00 30.89 61 ILE B O 1
ATOM 2679 N N . ASP B 1 62 ? -83.361 -0.799 -59.952 1.00 29.36 62 ASP B N 1
ATOM 2680 C CA . ASP B 1 62 ? -83.989 -1.658 -61.025 1.00 33.79 62 ASP B CA 1
ATOM 2681 C C . ASP B 1 62 ? -85.536 -1.723 -60.929 1.00 34.23 62 ASP B C 1
ATOM 2682 O O . ASP B 1 62 ? -86.162 -2.793 -61.063 1.00 36.56 62 ASP B O 1
ATOM 2687 N N . LEU B 1 63 ? -86.119 -0.577 -60.604 1.00 31.59 63 LEU B N 1
ATOM 2688 C CA . LEU B 1 63 ? -87.568 -0.396 -60.417 1.00 34.07 63 LEU B CA 1
ATOM 2689 C C . LEU B 1 63 ? -88.118 0.527 -61.514 1.00 34.93 63 LEU B C 1
ATOM 2690 O O . LEU B 1 63 ? -87.696 1.701 -61.644 1.00 36.56 63 LEU B O 1
ATOM 2695 N N . LYS B 1 64 ? -89.074 0.026 -62.299 1.00 35.17 64 LYS B N 1
ATOM 2696 C CA . LYS B 1 64 ? -89.684 0.812 -63.410 1.00 37.27 64 LYS B CA 1
ATOM 2697 C C . LYS B 1 64 ? -90.895 1.573 -62.868 1.00 35.84 64 LYS B C 1
ATOM 2698 O O . LYS B 1 64 ? -91.834 0.986 -62.379 1.00 37.78 64 LYS B O 1
ATOM 2701 N N . ILE B 1 65 ? -90.842 2.902 -62.917 1.00 35.42 65 ILE B N 1
ATOM 2702 C CA . ILE B 1 65 ? -91.935 3.724 -62.370 1.00 36.92 65 ILE B CA 1
ATOM 2703 C C . ILE B 1 65 ? -93.030 3.706 -63.480 1.00 39.60 65 ILE B C 1
ATOM 2704 O O . ILE B 1 65 ? -92.714 4.036 -64.624 1.00 37.78 65 ILE B O 1
ATOM 2709 N N . PRO B 1 66 ? -94.245 3.298 -63.151 1.00 41.84 66 PRO B N 1
ATOM 2710 C CA . PRO B 1 66 ? -95.288 3.123 -64.180 1.00 48.47 66 PRO B CA 1
ATOM 2711 C C . PRO B 1 66 ? -96.043 4.424 -64.524 1.00 50.88 66 PRO B C 1
ATOM 2712 O O . PRO B 1 66 ? -97.265 4.432 -64.538 1.00 61.26 66 PRO B O 1
ATOM 2716 N N . LEU B 1 67 ? -95.304 5.516 -64.723 1.00 45.97 67 LEU B N 1
ATOM 2717 C CA . LEU B 1 67 ? -95.806 6.827 -65.077 1.00 40.54 67 LEU B CA 1
ATOM 2718 C C . LEU B 1 67 ? -94.674 7.433 -65.825 1.00 43.17 67 LEU B C 1
ATOM 2719 O O . LEU B 1 67 ? -93.476 7.148 -65.512 1.00 41.57 67 LEU B O 1
ATOM 2724 N N . SER B 1 68 ? -94.975 8.220 -66.858 1.00 38.12 68 SER B N 1
ATOM 2725 C CA . SER B 1 68 ? -93.952 8.990 -67.494 1.00 36.93 68 SER B CA 1
ATOM 2726 C C . SER B 1 68 ? -93.563 10.119 -66.516 1.00 32.83 68 SER B C 1
ATOM 2727 O O . SER B 1 68 ? -94.299 10.422 -65.606 1.00 36.28 68 SER B O 1
ATOM 2730 N N . LYS B 1 69 ? -92.422 10.741 -66.757 1.00 37.67 69 LYS B N 1
ATOM 2731 C CA . LYS B 1 69 ? -92.016 11.895 -65.918 1.00 37.49 69 LYS B CA 1
ATOM 2732 C C . LYS B 1 69 ? -93.109 13.004 -65.962 1.00 44.61 69 LYS B C 1
ATOM 2733 O O . LYS B 1 69 ? -93.454 13.623 -64.934 1.00 36.90 69 LYS B O 1
ATOM 2739 N N . GLU B 1 70 ? -93.680 13.224 -67.148 1.00 47.50 70 GLU B N 1
ATOM 2740 C CA . GLU B 1 70 ? -94.692 14.291 -67.299 1.00 48.64 70 GLU B CA 1
ATOM 2741 C C . GLU B 1 70 ? -95.953 13.954 -66.574 1.00 39.11 70 GLU B C 1
ATOM 2742 O O . GLU B 1 70 ? -96.545 14.823 -65.906 1.00 41.66 70 GLU B O 1
ATOM 2748 N N . GLU B 1 71 ? -96.376 12.699 -66.639 1.00 41.93 71 GLU B N 1
ATOM 2749 C CA . GLU B 1 71 ? -97.507 12.273 -65.839 1.00 42.80 71 GLU B CA 1
ATOM 2750 C C . GLU B 1 71 ? -97.248 12.380 -64.315 1.00 47.86 71 GLU B C 1
ATOM 2751 O O . GLU B 1 71 ? -98.190 12.539 -63.489 1.00 42.67 71 GLU B O 1
ATOM 2757 N N . PHE B 1 72 ? -95.986 12.190 -63.930 1.00 42.60 72 PHE B N 1
ATOM 2758 C CA . PHE B 1 72 ? -95.642 12.276 -62.460 1.00 37.74 72 PHE B CA 1
ATOM 2759 C C . PHE B 1 72 ? -95.744 13.742 -62.004 1.00 33.85 72 PHE B C 1
ATOM 2760 O O . PHE B 1 72 ? -96.329 14.039 -60.955 1.00 38.35 72 PHE B O 1
ATOM 2768 N N . ALA B 1 73 ? -95.199 14.644 -62.825 1.00 37.16 73 ALA B N 1
ATOM 2769 C CA . ALA B 1 73 ? -95.319 16.079 -62.590 1.00 38.57 73 ALA B CA 1
ATOM 2770 C C . ALA B 1 73 ? -96.812 16.486 -62.467 1.00 42.20 73 ALA B C 1
ATOM 2771 O O . ALA B 1 73 ? -97.180 17.169 -61.531 1.00 37.16 73 ALA B O 1
ATOM 2773 N N . GLU B 1 74 ? -97.684 15.968 -63.327 1.00 41.81 74 GLU B N 1
ATOM 2774 C CA . GLU B 1 74 ? -99.128 16.311 -63.264 1.00 43.25 74 GLU B CA 1
ATOM 2775 C C . GLU B 1 74 ? -99.808 15.768 -62.044 1.00 41.67 74 GLU B C 1
ATOM 2776 O O . GLU B 1 74 ? -100.632 16.457 -61.420 1.00 37.31 74 GLU B O 1
ATOM 2782 N N . ALA B 1 75 ? -99.414 14.564 -61.639 1.00 34.56 75 ALA B N 1
ATOM 2783 C CA . ALA B 1 75 ? -99.941 13.944 -60.460 1.00 38.08 75 ALA B CA 1
ATOM 2784 C C . ALA B 1 75 ? -99.606 14.747 -59.182 1.00 42.14 75 ALA B C 1
ATOM 2785 O O . ALA B 1 75 ? -100.450 14.898 -58.269 1.00 40.46 75 ALA B O 1
ATOM 2787 N N . ILE B 1 76 ? -98.374 15.262 -59.117 1.00 39.78 76 ILE B N 1
ATOM 2788 C CA . ILE B 1 76 ? -97.950 16.047 -57.959 1.00 41.19 76 ILE B CA 1
ATOM 2789 C C . ILE B 1 76 ? -98.787 17.353 -57.925 1.00 41.57 76 ILE B C 1
ATOM 2790 O O . ILE B 1 76 ? -99.359 17.714 -56.888 1.00 39.88 76 ILE B O 1
ATOM 2795 N N . LEU B 1 77 ? -98.824 18.043 -59.054 1.00 40.72 77 LEU B N 1
ATOM 2796 C CA . LEU B 1 77 ? -99.597 19.273 -59.171 1.00 42.38 77 LEU B CA 1
ATOM 2797 C C . LEU B 1 77 ? -101.072 19.097 -58.849 1.00 45.73 77 LEU B C 1
ATOM 2798 O O . LEU B 1 77 ? -101.684 19.940 -58.157 1.00 45.88 77 LEU B O 1
ATOM 2803 N N . GLU B 1 78 ? -101.621 17.967 -59.277 1.00 47.39 78 GLU B N 1
ATOM 2804 C CA . GLU B 1 78 ? -103.027 17.650 -59.052 1.00 48.69 78 GLU B CA 1
ATOM 2805 C C . GLU B 1 78 ? -103.267 17.397 -57.606 1.00 51.59 78 GLU B C 1
ATOM 2806 O O . GLU B 1 78 ? -104.348 17.779 -57.036 1.00 41.34 78 GLU B O 1
ATOM 2812 N N . THR B 1 79 ? -102.305 16.749 -56.943 1.00 45.22 79 THR B N 1
ATOM 2813 C CA . THR B 1 79 ? -102.606 16.425 -55.511 1.00 44.56 79 THR B CA 1
ATOM 2814 C C . THR B 1 79 ? -102.510 17.662 -54.674 1.00 40.59 79 THR B C 1
ATOM 2815 O O . THR B 1 79 ? -103.288 17.843 -53.732 1.00 43.18 79 THR B O 1
ATOM 2819 N N . LEU B 1 80 ? -101.647 18.577 -55.070 1.00 39.37 80 LEU B N 1
ATOM 2820 C CA . LEU B 1 80 ? -101.613 19.877 -54.433 1.00 42.97 80 LEU B CA 1
ATOM 2821 C C . LEU B 1 80 ? -102.945 20.692 -54.602 1.00 48.73 80 LEU B C 1
ATOM 2822 O O . LEU B 1 80 ? -103.472 21.316 -53.645 1.00 44.63 80 LEU B O 1
ATOM 2827 N N . ARG B 1 81 ? -103.429 20.731 -55.832 1.00 48.51 81 ARG B N 1
ATOM 2828 C CA . ARG B 1 81 ? -104.706 21.402 -56.147 1.00 49.18 81 ARG B CA 1
ATOM 2829 C C . ARG B 1 81 ? -105.877 20.789 -55.428 1.00 46.76 81 ARG B C 1
ATOM 2830 O O . ARG B 1 81 ? -106.680 21.504 -54.799 1.00 46.75 81 ARG B O 1
ATOM 2838 N N . ARG B 1 82 ? -105.949 19.471 -55.411 1.00 42.66 82 ARG B N 1
ATOM 2839 C CA . ARG B 1 82 ? -107.047 18.845 -54.668 1.00 47.21 82 ARG B CA 1
ATOM 2840 C C . ARG B 1 82 ? -107.094 19.126 -53.171 1.00 57.55 82 ARG B C 1
ATOM 2841 O O . ARG B 1 82 ? -108.170 19.103 -52.593 1.00 54.89 82 ARG B O 1
ATOM 2854 N N . ASN B 1 83 ? -105.945 19.430 -52.563 1.00 52.60 83 ASN B N 1
ATOM 2855 C CA . ASN B 1 83 ? -105.893 19.817 -51.159 1.00 54.89 83 ASN B CA 1
ATOM 2856 C C . ASN B 1 83 ? -105.841 21.344 -50.961 1.00 47.46 83 ASN B C 1
ATOM 2857 O O . ASN B 1 83 ? -105.670 21.811 -49.843 1.00 47.33 83 ASN B O 1
ATOM 2862 N N . ASN B 1 84 ? -105.854 22.082 -52.053 1.00 47.75 84 ASN B N 1
ATOM 2863 C CA . ASN B 1 84 ? -105.810 23.526 -52.052 1.00 49.26 84 ASN B CA 1
ATOM 2864 C C . ASN B 1 84 ? -104.560 24.159 -51.402 1.00 55.88 84 ASN B C 1
ATOM 2865 O O . ASN B 1 84 ? -104.641 25.247 -50.789 1.00 45.86 84 ASN B O 1
ATOM 2870 N N . LEU B 1 85 ? -103.387 23.531 -51.595 1.00 48.12 85 LEU B N 1
ATOM 2871 C CA . LEU B 1 85 ? -102.148 23.993 -50.940 1.00 42.75 85 LEU B CA 1
ATOM 2872 C C . LEU B 1 85 ? -101.422 25.085 -51.700 1.00 41.53 85 LEU B C 1
ATOM 2873 O O . LEU B 1 85 ? -101.373 25.083 -52.923 1.00 44.61 85 LEU B O 1
ATOM 2878 N N . ARG B 1 86 ? -100.892 26.064 -50.962 1.00 46.93 86 ARG B N 1
ATOM 2879 C CA . ARG B 1 86 ? -99.981 27.067 -51.523 1.00 45.27 86 ARG B CA 1
ATOM 2880 C C . ARG B 1 86 ? -98.517 26.843 -51.030 1.00 42.11 86 ARG B C 1
ATOM 2881 O O . ARG B 1 86 ? -97.543 26.988 -51.801 1.00 42.19 86 ARG B O 1
ATOM 2883 N N . ASP B 1 87 ? -98.398 26.523 -49.742 1.00 45.38 87 ASP B N 1
ATOM 2884 C CA . ASP B 1 87 ? -97.100 26.230 -49.064 1.00 43.72 87 ASP B CA 1
ATOM 2885 C C . ASP B 1 87 ? -97.182 24.785 -48.609 1.00 42.01 87 ASP B C 1
ATOM 2886 O O . ASP B 1 87 ? -98.063 24.399 -47.845 1.00 45.80 87 ASP B O 1
ATOM 2891 N N . ALA B 1 88 ? -96.249 23.952 -49.087 1.00 39.42 88 ALA B N 1
ATOM 2892 C CA . ALA B 1 88 ? -96.328 22.579 -48.746 1.00 37.31 88 ALA B CA 1
ATOM 2893 C C . ALA B 1 88 ? -94.979 21.866 -48.937 1.00 36.32 88 ALA B C 1
ATOM 2894 O O . ALA B 1 88 ? -94.095 22.328 -49.658 1.00 36.56 88 ALA B O 1
ATOM 2896 N N . TYR B 1 89 ? -94.943 20.712 -48.313 1.00 35.89 89 TYR B N 1
ATOM 2897 C CA . TYR B 1 89 ? -93.871 19.720 -48.498 1.00 37.79 89 TYR B CA 1
ATOM 2898 C C . TYR B 1 89 ? -94.526 18.510 -49.162 1.00 33.02 89 TYR B C 1
ATOM 2899 O O . TYR B 1 89 ? -95.614 18.037 -48.737 1.00 40.40 89 TYR B O 1
ATOM 2908 N N . ILE B 1 90 ? -93.883 18.031 -50.240 1.00 34.66 90 ILE B N 1
ATOM 2909 C CA . ILE B 1 90 ? -94.392 16.921 -51.034 1.00 33.90 90 ILE B CA 1
ATOM 2910 C C . ILE B 1 90 ? -93.425 15.695 -50.927 1.00 34.12 90 ILE B C 1
ATOM 2911 O O . ILE B 1 90 ? -92.269 15.853 -51.171 1.00 35.36 90 ILE B O 1
ATOM 2916 N N . ARG B 1 91 ? -93.966 14.523 -50.613 1.00 33.85 91 ARG B N 1
ATOM 2917 C CA . ARG B 1 91 ? -93.259 13.249 -50.549 1.00 37.67 91 ARG B CA 1
ATOM 2918 C C . ARG B 1 91 ? -93.864 12.223 -51.542 1.00 34.14 91 ARG B C 1
ATOM 2919 O O . ARG B 1 91 ? -94.696 11.423 -51.187 1.00 33.20 91 ARG B O 1
ATOM 2927 N N . PRO B 1 92 ? -93.368 12.198 -52.783 1.00 32.17 92 PRO B N 1
ATOM 2928 C CA . PRO B 1 92 ? -93.561 11.089 -53.655 1.00 31.01 92 PRO B CA 1
ATOM 2929 C C . PRO B 1 92 ? -92.783 9.861 -53.188 1.00 36.10 92 PRO B C 1
ATOM 2930 O O . PRO B 1 92 ? -91.636 9.997 -52.764 1.00 36.38 92 PRO B O 1
ATOM 2934 N N . ILE B 1 93 ? -93.406 8.689 -53.259 1.00 34.54 93 ILE B N 1
ATOM 2935 C CA . ILE B 1 93 ? -92.843 7.415 -52.944 1.00 34.12 93 ILE B CA 1
ATOM 2936 C C . ILE B 1 93 ? -93.189 6.450 -54.104 1.00 40.41 93 ILE B C 1
ATOM 2937 O O . ILE B 1 93 ? -94.355 6.427 -54.550 1.00 37.62 93 ILE B O 1
ATOM 2942 N N . VAL B 1 94 ? -92.217 5.648 -54.590 1.00 32.72 94 VAL B N 1
ATOM 2943 C CA . VAL B 1 94 ? -92.530 4.491 -55.465 1.00 30.62 94 VAL B CA 1
ATOM 2944 C C . VAL B 1 94 ? -91.961 3.268 -54.847 1.00 33.69 94 VAL B C 1
ATOM 2945 O O . VAL B 1 94 ? -90.773 3.248 -54.519 1.00 32.39 94 VAL B O 1
ATOM 2949 N N . THR B 1 95 ? -92.809 2.273 -54.627 1.00 31.36 95 THR B N 1
ATOM 2950 C CA . THR B 1 95 ? -92.391 1.009 -54.117 1.00 36.58 95 THR B CA 1
ATOM 2951 C C . THR B 1 95 ? -92.457 -0.101 -55.159 1.00 36.32 95 THR B C 1
ATOM 2952 O O . THR B 1 95 ? -93.196 -0.020 -56.161 1.00 35.20 95 THR B O 1
ATOM 2956 N N . ARG B 1 96 ? -91.725 -1.159 -54.826 1.00 31.88 96 ARG B N 1
ATOM 2957 C CA . ARG B 1 96 ? -91.715 -2.414 -55.589 1.00 34.47 96 ARG B CA 1
ATOM 2958 C C . ARG B 1 96 ? -93.132 -3.055 -55.691 1.00 38.83 96 ARG B C 1
ATOM 2959 O O . ARG B 1 96 ? -93.407 -3.756 -56.632 1.00 35.79 96 ARG B O 1
ATOM 2967 N N . GLY B 1 97 ? -93.963 -2.851 -54.677 1.00 38.66 97 GLY B N 1
ATOM 2968 C CA . GLY B 1 97 ? -95.281 -3.457 -54.610 1.00 40.93 97 GLY B CA 1
ATOM 2969 C C . GLY B 1 97 ? -95.246 -4.797 -53.946 1.00 39.45 97 GLY B C 1
ATOM 2970 O O . GLY B 1 97 ? -94.216 -5.222 -53.412 1.00 38.76 97 GLY B O 1
ATOM 2971 N N . ALA B 1 98 ? -96.396 -5.470 -53.953 1.00 44.00 98 ALA B N 1
ATOM 2972 C CA . ALA B 1 98 ? -96.517 -6.798 -53.356 1.00 41.62 98 ALA B CA 1
ATOM 2973 C C . ALA B 1 98 ? -95.947 -7.893 -54.248 1.00 42.22 98 ALA B C 1
ATOM 2974 O O . ALA B 1 98 ? -95.837 -7.739 -55.459 1.00 43.63 98 ALA B O 1
ATOM 2976 N N . GLY B 1 99 ? -95.466 -8.976 -53.634 1.00 45.19 99 GLY B N 1
ATOM 2977 C CA . GLY B 1 99 ? -94.874 -10.079 -54.388 1.00 48.26 99 GLY B CA 1
ATOM 2978 C C . GLY B 1 99 ? -95.106 -11.435 -53.725 1.00 49.37 99 GLY B C 1
ATOM 2979 O O . GLY B 1 99 ? -96.208 -11.728 -53.289 1.00 51.12 99 GLY B O 1
ATOM 2980 N N . ASP B 1 100 ? -94.080 -12.276 -53.641 1.00 56.40 100 ASP B N 1
ATOM 2981 C CA . ASP B 1 100 ? -94.127 -13.328 -52.638 1.00 52.23 100 ASP B CA 1
ATOM 2982 C C . ASP B 1 100 ? -93.500 -12.740 -51.373 1.00 54.35 100 ASP B C 1
ATOM 2983 O O . ASP B 1 100 ? -92.995 -11.605 -51.327 1.00 46.97 100 ASP B O 1
ATOM 2988 N N . LEU B 1 101 ? -93.533 -13.523 -50.337 1.00 49.53 101 LEU B N 1
ATOM 2989 C CA . LEU B 1 101 ? -93.045 -13.079 -49.099 1.00 53.01 101 LEU B CA 1
ATOM 2990 C C . LEU B 1 101 ? -91.538 -12.806 -49.173 1.00 55.92 101 LEU B C 1
ATOM 2991 O O . LEU B 1 101 ? -91.133 -11.766 -48.628 1.00 61.02 101 LEU B O 1
ATOM 2996 N N . GLY B 1 102 ? -90.746 -13.710 -49.797 1.00 44.92 102 GLY B N 1
ATOM 2997 C CA . GLY B 1 102 ? -89.271 -13.590 -50.097 1.00 44.47 102 GLY B CA 1
ATOM 2998 C C . GLY B 1 102 ? -88.764 -12.242 -50.638 1.00 42.70 102 GLY B C 1
ATOM 2999 O O . GLY B 1 102 ? -89.535 -11.413 -51.012 1.00 43.61 102 GLY B O 1
ATOM 3000 N N . LEU B 1 103 ? -87.450 -12.105 -50.792 1.00 45.78 103 LEU B N 1
ATOM 3001 C CA . LEU B 1 103 ? -86.749 -10.883 -51.365 1.00 48.29 103 LEU B CA 1
ATOM 3002 C C . LEU B 1 103 ? -86.934 -10.551 -52.811 1.00 40.67 103 LEU B C 1
ATOM 3003 O O . LEU B 1 103 ? -86.725 -9.418 -53.248 1.00 43.56 103 LEU B O 1
ATOM 3008 N N . ASP B 1 104 ? -87.151 -11.579 -53.606 1.00 39.68 104 ASP B N 1
ATOM 3009 C CA . ASP B 1 104 ? -86.940 -11.497 -55.027 1.00 39.76 104 ASP B CA 1
ATOM 3010 C C . ASP B 1 104 ? -87.851 -10.476 -55.727 1.00 40.27 104 ASP B C 1
ATOM 3011 O O . ASP B 1 104 ? -89.087 -10.657 -55.770 1.00 41.20 104 ASP B O 1
ATOM 3016 N N . PRO B 1 105 ? -87.262 -9.380 -56.291 1.00 39.74 105 PRO B N 1
ATOM 3017 C CA . PRO B 1 105 ? -88.153 -8.392 -56.928 1.00 38.55 105 PRO B CA 1
ATOM 3018 C C . PRO B 1 105 ? -88.836 -8.856 -58.245 1.00 44.70 105 PRO B C 1
ATOM 3019 O O . PRO B 1 105 ? -89.780 -8.193 -58.680 1.00 36.20 105 PRO B O 1
ATOM 3023 N N . ARG B 1 106 ? -88.368 -9.950 -58.863 1.00 45.22 106 ARG B N 1
ATOM 3024 C CA . ARG B 1 106 ? -88.991 -10.462 -60.080 1.00 51.14 106 ARG B CA 1
ATOM 3025 C C . ARG B 1 106 ? -90.422 -10.916 -59.826 1.00 53.31 106 ARG B C 1
ATOM 3026 O O . ARG B 1 106 ? -91.229 -10.873 -60.744 1.00 45.89 106 ARG B O 1
ATOM 3034 N N . LYS B 1 107 ? -90.709 -11.354 -58.600 1.00 45.97 107 LYS B N 1
ATOM 3035 C CA . LYS B 1 107 ? -92.012 -11.865 -58.265 1.00 52.86 107 LYS B CA 1
ATOM 3036 C C . LYS B 1 107 ? -92.992 -10.715 -57.893 1.00 48.30 107 LYS B C 1
ATOM 3037 O O . LYS B 1 107 ? -94.067 -10.966 -57.366 1.00 47.20 107 LYS B O 1
ATOM 3041 N N . CYS B 1 108 ? -92.657 -9.474 -58.222 1.00 43.71 108 CYS B N 1
ATOM 3042 C CA . CYS B 1 108 ? -93.420 -8.298 -57.834 1.00 40.70 108 CYS B CA 1
ATOM 3043 C C . CYS B 1 108 ? -93.872 -7.564 -59.086 1.00 42.14 108 CYS B C 1
ATOM 3044 O O . CYS B 1 108 ? -93.097 -6.759 -59.656 1.00 38.78 108 CYS B O 1
ATOM 3047 N N . PRO B 1 109 ? -95.144 -7.778 -59.513 1.00 43.06 109 PRO B N 1
ATOM 3048 C CA . PRO B 1 109 ? -95.535 -7.251 -60.856 1.00 43.43 109 PRO B CA 1
ATOM 3049 C C . PRO B 1 109 ? -95.893 -5.786 -60.937 1.00 46.05 109 PRO B C 1
ATOM 3050 O O . PRO B 1 109 ? -95.882 -5.237 -62.042 1.00 49.55 109 PRO B O 1
ATOM 3054 N N . SER B 1 110 ? -96.212 -5.190 -59.853 1.00 43.97 110 SER B N 1
ATOM 3055 C CA . SER B 1 110 ? -96.953 -3.932 -59.854 1.00 47.75 110 SER B CA 1
ATOM 3056 C C . SER B 1 110 ? -96.483 -2.877 -58.853 1.00 40.31 110 SER B C 1
ATOM 3057 O O . SER B 1 110 ? -96.934 -2.847 -57.721 1.00 40.11 110 SER B O 1
ATOM 3060 N N . PRO B 1 111 ? -95.620 -1.957 -59.198 1.00 42.34 111 PRO B N 1
ATOM 3061 C CA . PRO B 1 111 ? -95.178 -0.936 -58.246 1.00 38.89 111 PRO B CA 1
ATOM 3062 C C . PRO B 1 111 ? -96.349 -0.098 -57.717 1.00 44.35 111 PRO B C 1
ATOM 3063 O O . PRO B 1 111 ? -97.279 0.131 -58.477 1.00 40.28 111 PRO B O 1
ATOM 3067 N N . ASN B 1 112 ? -96.299 0.365 -56.465 1.00 42.48 112 ASN B N 1
ATOM 3068 C CA . ASN B 1 112 ? -97.182 1.448 -55.952 1.00 41.23 112 ASN B CA 1
ATOM 3069 C C . ASN B 1 112 ? -96.562 2.794 -55.996 1.00 41.92 112 ASN B C 1
ATOM 3070 O O . ASN B 1 112 ? -95.417 2.977 -55.592 1.00 39.91 112 ASN B O 1
ATOM 3075 N N . VAL B 1 113 ? -97.366 3.753 -56.453 1.00 35.28 113 VAL B N 1
ATOM 3076 C CA . VAL B 1 113 ? -97.043 5.142 -56.539 1.00 37.38 113 VAL B CA 1
ATOM 3077 C C . VAL B 1 113 ? -97.933 5.865 -55.569 1.00 42.08 113 VAL B C 1
ATOM 3078 O O . VAL B 1 113 ? -99.197 5.733 -55.608 1.00 42.25 113 VAL B O 1
ATOM 3082 N N . ILE B 1 114 ? -97.279 6.611 -54.661 1.00 39.05 114 ILE B N 1
ATOM 3083 C CA . ILE B 1 114 ? -97.961 7.366 -53.587 1.00 38.01 114 ILE B CA 1
ATOM 3084 C C . ILE B 1 114 ? -97.427 8.765 -53.585 1.00 41.15 114 ILE B C 1
ATOM 3085 O O . ILE B 1 114 ? -96.245 8.986 -53.870 1.00 38.52 114 ILE B O 1
ATOM 3090 N N . ILE B 1 115 ? -98.298 9.756 -53.375 1.00 42.32 115 ILE B N 1
ATOM 3091 C CA . ILE B 1 115 ? -97.820 11.127 -53.204 1.00 40.85 115 ILE B CA 1
ATOM 3092 C C . ILE B 1 115 ? -98.515 11.756 -52.013 1.00 44.48 115 ILE B C 1
ATOM 3093 O O . ILE B 1 115 ? -99.795 11.880 -51.983 1.00 37.99 115 ILE B O 1
ATOM 3098 N N . ILE B 1 116 ? -97.679 12.152 -51.047 1.00 40.76 116 ILE B N 1
ATOM 3099 C CA . ILE B 1 116 ? -98.117 12.775 -49.810 1.00 41.16 116 ILE B CA 1
ATOM 3100 C C . ILE B 1 116 ? -97.842 14.236 -49.953 1.00 45.01 116 ILE B C 1
ATOM 3101 O O . ILE B 1 116 ? -96.764 14.623 -50.425 1.00 39.50 116 ILE B O 1
ATOM 3106 N N . THR B 1 117 ? -98.822 15.078 -49.567 1.00 43.23 117 THR B N 1
ATOM 3107 C CA . THR B 1 117 ? -98.634 16.527 -49.597 1.00 39.48 117 THR B CA 1
ATOM 3108 C C . THR B 1 117 ? -99.082 17.062 -48.230 1.00 48.96 117 THR B C 1
ATOM 3109 O O . THR B 1 117 ? -100.179 16.701 -47.774 1.00 47.06 117 THR B O 1
ATOM 3113 N N . LYS B 1 118 ? -98.235 17.871 -47.579 1.00 43.27 118 LYS B N 1
ATOM 3114 C CA . LYS B 1 118 ? -98.501 18.338 -46.231 1.00 45.56 118 LYS B CA 1
ATOM 3115 C C . LYS B 1 118 ? -98.186 19.791 -46.173 1.00 47.69 118 LYS B C 1
ATOM 3116 O O . LYS B 1 118 ? -97.203 20.203 -46.776 1.00 51.31 118 LYS B O 1
ATOM 3122 N N . PRO B 1 119 ? -98.956 20.571 -45.367 1.00 52.27 119 PRO B N 1
ATOM 3123 C CA . PRO B 1 119 ? -98.684 22.012 -45.254 1.00 51.35 119 PRO B CA 1
ATOM 3124 C C . PRO B 1 119 ? -97.299 22.290 -44.676 1.00 50.42 119 PRO B C 1
ATOM 3125 O O . PRO B 1 119 ? -96.894 21.444 -43.888 1.00 51.46 119 PRO B O 1
ATOM 3129 N N . LYS B 1 122 ? -91.680 26.299 -42.475 1.00 70.98 122 LYS B N 1
ATOM 3130 C CA . LYS B 1 122 ? -90.334 26.640 -42.007 1.00 66.57 122 LYS B CA 1
ATOM 3131 C C . LYS B 1 122 ? -90.187 26.466 -40.488 1.00 66.57 122 LYS B C 1
ATOM 3132 O O . LYS B 1 122 ? -91.108 26.803 -39.750 1.00 65.13 122 LYS B O 1
ATOM 3138 N N . LEU B 1 123 ? -89.018 25.944 -40.065 1.00 59.89 123 LEU B N 1
ATOM 3139 C CA . LEU B 1 123 ? -88.636 25.779 -38.672 1.00 62.75 123 LEU B CA 1
ATOM 3140 C C . LEU B 1 123 ? -88.835 27.080 -37.908 1.00 60.60 123 LEU B C 1
ATOM 3141 O O . LEU B 1 123 ? -88.393 28.164 -38.358 1.00 47.97 123 LEU B O 1
ATOM 3143 N N . TYR B 1 124 ? -89.468 26.931 -36.746 1.00 62.93 124 TYR B N 1
ATOM 3144 C CA . TYR B 1 124 ? -89.686 28.022 -35.806 1.00 51.46 124 TYR B CA 1
ATOM 3145 C C . TYR B 1 124 ? -88.306 28.465 -35.338 1.00 47.89 124 TYR B C 1
ATOM 3146 O O . TYR B 1 124 ? -87.530 27.665 -34.922 1.00 47.89 124 TYR B O 1
ATOM 3155 N N . GLY B 1 125 ? -87.995 29.755 -35.426 1.00 45.41 125 GLY B N 1
ATOM 3156 C CA . GLY B 1 125 ? -86.781 30.279 -34.823 1.00 42.62 125 GLY B CA 1
ATOM 3157 C C . GLY B 1 125 ? -86.024 31.219 -35.701 1.00 40.76 125 GLY B C 1
ATOM 3158 O O . GLY B 1 125 ? -86.002 31.107 -36.906 1.00 41.61 125 GLY B O 1
ATOM 3159 N N . ASP B 1 126 ? -85.439 32.198 -35.086 1.00 32.33 126 ASP B N 1
ATOM 3160 C CA . ASP B 1 126 ? -84.665 33.141 -35.777 1.00 36.47 126 ASP B CA 1
ATOM 3161 C C . ASP B 1 126 ? -83.317 32.517 -36.203 1.00 40.15 126 ASP B C 1
ATOM 3162 O O . ASP B 1 126 ? -82.323 32.589 -35.515 1.00 34.60 126 ASP B O 1
ATOM 3167 N N . LEU B 1 127 ? -83.268 32.021 -37.439 1.00 41.81 127 LEU B N 1
ATOM 3168 C CA . LEU B 1 127 ? -82.063 31.372 -37.962 1.00 38.17 127 LEU B CA 1
ATOM 3169 C C . LEU B 1 127 ? -80.987 32.309 -38.320 1.00 42.41 127 LEU B C 1
ATOM 3170 O O . LEU B 1 127 ? -79.876 31.852 -38.656 1.00 34.79 127 LEU B O 1
ATOM 3175 N N . TYR B 1 128 ? -81.249 33.641 -38.279 1.00 31.35 128 TYR B N 1
ATOM 3176 C CA . TYR B 1 128 ? -80.171 34.553 -38.347 1.00 32.92 128 TYR B CA 1
ATOM 3177 C C . TYR B 1 128 ? -79.462 34.709 -37.005 1.00 30.08 128 TYR B C 1
ATOM 3178 O O . TYR B 1 128 ? -78.356 35.263 -36.992 1.00 34.64 128 TYR B O 1
ATOM 3187 N N . GLU B 1 129 ? -80.088 34.224 -35.939 1.00 34.95 129 GLU B N 1
ATOM 3188 C CA . GLU B 1 129 ? -79.489 34.344 -34.561 1.00 36.12 129 GLU B CA 1
ATOM 3189 C C . GLU B 1 129 ? -79.047 33.061 -33.856 1.00 36.47 129 GLU B C 1
ATOM 3190 O O . GLU B 1 129 ? -78.136 33.135 -33.070 1.00 37.60 129 GLU B O 1
ATOM 3196 N N . LYS B 1 130 ? -79.797 31.986 -34.039 1.00 34.66 130 LYS B N 1
ATOM 3197 C CA . LYS B 1 130 ? -79.708 30.726 -33.271 1.00 42.29 130 LYS B CA 1
ATOM 3198 C C . LYS B 1 130 ? -79.525 29.581 -34.353 1.00 41.58 130 LYS B C 1
ATOM 3199 O O . LYS B 1 130 ? -80.433 29.359 -35.144 1.00 45.94 130 LYS B O 1
ATOM 3203 N N . GLY B 1 131 ? -78.374 28.915 -34.366 1.00 37.59 131 GLY B N 1
ATOM 3204 C CA . GLY B 1 131 ? -78.131 27.720 -35.191 1.00 35.30 131 GLY B CA 1
ATOM 3205 C C . GLY B 1 131 ? -78.324 26.394 -34.504 1.00 35.64 131 GLY B C 1
ATOM 3206 O O . GLY B 1 131 ? -78.811 26.340 -33.382 1.00 35.53 131 GLY B O 1
ATOM 3207 N N . LEU B 1 132 ? -77.946 25.308 -35.194 1.00 32.04 132 LEU B N 1
ATOM 3208 C CA . LEU B 1 132 ? -78.063 23.955 -34.696 1.00 31.88 132 LEU B CA 1
ATOM 3209 C C . LEU B 1 132 ? -76.783 23.614 -33.951 1.00 26.36 132 LEU B C 1
ATOM 3210 O O . LEU B 1 132 ? -75.678 24.052 -34.291 1.00 28.66 132 LEU B O 1
ATOM 3215 N N . LYS B 1 133 ? -76.956 22.781 -32.961 1.00 28.19 133 LYS B N 1
ATOM 3216 C CA . LYS B 1 133 ? -75.838 22.180 -32.248 1.00 29.18 133 LYS B CA 1
ATOM 3217 C C . LYS B 1 133 ? -75.705 20.773 -32.891 1.00 26.79 133 LYS B C 1
ATOM 3218 O O . LYS B 1 133 ? -76.634 19.953 -32.810 1.00 29.95 133 LYS B O 1
ATOM 3222 N N . ALA B 1 134 ? -74.575 20.563 -33.551 1.00 29.88 134 ALA B N 1
ATOM 3223 C CA . ALA B 1 134 ? -74.333 19.327 -34.311 1.00 28.20 134 ALA B CA 1
ATOM 3224 C C . ALA B 1 134 ? -73.444 18.424 -33.435 1.00 28.20 134 ALA B C 1
ATOM 3225 O O . ALA B 1 134 ? -72.559 18.978 -32.694 1.00 29.40 134 ALA B O 1
ATOM 3227 N N . ILE B 1 135 ? -73.593 17.086 -33.588 1.00 26.60 135 ILE B N 1
ATOM 3228 C CA . ILE B 1 135 ? -72.629 16.148 -33.058 1.00 28.90 135 ILE B CA 1
ATOM 3229 C C . ILE B 1 135 ? -72.229 15.178 -34.223 1.00 27.86 135 ILE B C 1
ATOM 3230 O O . ILE B 1 135 ? -73.049 14.794 -35.021 1.00 27.55 135 ILE B O 1
ATOM 3235 N N . THR B 1 136 ? -70.977 14.824 -34.254 1.00 25.94 136 THR B N 1
ATOM 3236 C CA . THR B 1 136 ? -70.474 13.773 -35.096 1.00 26.13 136 THR B CA 1
ATOM 3237 C C . THR B 1 136 ? -70.785 12.465 -34.426 1.00 27.60 136 THR B C 1
ATOM 3238 O O . THR B 1 136 ? -70.604 12.308 -33.194 1.00 29.11 136 THR B O 1
ATOM 3242 N N . VAL B 1 137 ? -71.244 11.501 -35.229 1.00 27.96 137 VAL B N 1
ATOM 3243 C CA . VAL B 1 137 ? -71.765 10.218 -34.738 1.00 26.75 137 VAL B CA 1
ATOM 3244 C C . VAL B 1 137 ? -70.741 9.132 -34.876 1.00 24.23 137 VAL B C 1
ATOM 3245 O O . VAL B 1 137 ? -69.843 9.238 -35.708 1.00 25.62 137 VAL B O 1
ATOM 3249 N N . ALA B 1 138 ? -70.867 8.094 -34.047 1.00 26.38 138 ALA B N 1
ATOM 3250 C CA . ALA B 1 138 ? -69.949 6.941 -34.127 1.00 27.03 138 ALA B CA 1
ATOM 3251 C C . ALA B 1 138 ? -70.244 6.088 -35.368 1.00 26.36 138 ALA B C 1
ATOM 3252 O O . ALA B 1 138 ? -69.334 5.607 -36.010 1.00 25.91 138 ALA B O 1
ATOM 3254 N N . ILE B 1 139 ? -71.515 5.933 -35.709 1.00 24.59 139 ILE B N 1
ATOM 3255 C CA . ILE B 1 139 ? -71.920 5.194 -36.904 1.00 27.95 139 ILE B CA 1
ATOM 3256 C C . ILE B 1 139 ? -71.466 5.904 -38.184 1.00 30.84 139 ILE B C 1
ATOM 3257 O O . ILE B 1 139 ? -71.593 7.137 -38.293 1.00 29.55 139 ILE B O 1
ATOM 3262 N N . ARG B 1 140 ? -70.969 5.160 -39.169 1.00 24.48 140 ARG B N 1
ATOM 3263 C CA . ARG B 1 140 ? -70.538 5.734 -40.414 1.00 25.41 140 ARG B CA 1
ATOM 3264 C C . ARG B 1 140 ? -71.671 5.689 -41.467 1.00 24.99 140 ARG B C 1
ATOM 3265 O O . ARG B 1 140 ? -72.588 4.928 -41.318 1.00 24.63 140 ARG B O 1
ATOM 3273 N N . ARG B 1 141 ? -71.599 6.569 -42.441 1.00 25.05 141 ARG B N 1
ATOM 3274 C CA . ARG B 1 141 ? -72.548 6.600 -43.548 1.00 26.48 141 ARG B CA 1
ATOM 3275 C C . ARG B 1 141 ? -72.541 5.239 -44.282 1.00 28.27 141 ARG B C 1
ATOM 3276 O O . ARG B 1 141 ? -71.480 4.680 -44.514 1.00 25.55 141 ARG B O 1
ATOM 3284 N N . ASN B 1 142 ? -73.718 4.792 -44.708 1.00 25.69 142 ASN B N 1
ATOM 3285 C CA . ASN B 1 142 ? -73.834 3.650 -45.624 1.00 27.63 142 ASN B CA 1
ATOM 3286 C C . ASN B 1 142 ? -72.783 3.759 -46.733 1.00 26.83 142 ASN B C 1
ATOM 3287 O O . ASN B 1 142 ? -72.590 4.812 -47.350 1.00 26.76 142 ASN B O 1
ATOM 3292 N N . ALA B 1 143 ? -72.101 2.646 -47.028 1.00 27.25 143 ALA B N 1
ATOM 3293 C CA . ALA B 1 143 ? -70.942 2.718 -47.984 1.00 25.36 143 ALA B CA 1
ATOM 3294 C C . ALA B 1 143 ? -71.368 2.729 -49.447 1.00 25.33 143 ALA B C 1
ATOM 3295 O O . ALA B 1 143 ? -72.409 2.103 -49.808 1.00 25.86 143 ALA B O 1
ATOM 3297 N N . ILE B 1 144 ? -70.541 3.361 -50.297 1.00 25.15 144 ILE B N 1
ATOM 3298 C CA . ILE B 1 144 ? -70.865 3.491 -51.707 1.00 24.18 144 ILE B CA 1
ATOM 3299 C C . ILE B 1 144 ? -70.931 2.135 -52.425 1.00 26.74 144 ILE B C 1
ATOM 3300 O O . ILE B 1 144 ? -71.470 2.074 -53.501 1.00 28.60 144 ILE B O 1
ATOM 3305 N N . ASP B 1 145 ? -70.368 1.103 -51.860 1.00 26.27 145 ASP B N 1
ATOM 3306 C CA . ASP B 1 145 ? -70.562 -0.241 -52.491 1.00 32.45 145 ASP B CA 1
ATOM 3307 C C . ASP B 1 145 ? -71.298 -1.267 -51.669 1.00 29.05 145 ASP B C 1
ATOM 3308 O O . ASP B 1 145 ? -71.114 -2.462 -51.892 1.00 25.97 145 ASP B O 1
ATOM 3313 N N . SER B 1 146 ? -72.116 -0.826 -50.725 1.00 27.00 146 SER B N 1
ATOM 3314 C CA . SER B 1 146 ? -73.047 -1.714 -50.006 1.00 26.04 146 SER B CA 1
ATOM 3315 C C . SER B 1 146 ? -74.477 -1.241 -50.126 1.00 28.47 146 SER B C 1
ATOM 3316 O O . SER B 1 146 ? -75.333 -1.977 -50.551 1.00 28.20 146 SER B O 1
ATOM 3321 N N . LEU B 1 147 ? -74.739 0.051 -49.834 1.00 27.40 147 LEU B N 1
ATOM 3322 C CA . LEU B 1 147 ? -76.033 0.633 -49.949 1.00 27.23 147 LEU B CA 1
ATOM 3323 C C . LEU B 1 147 ? -75.810 2.090 -50.321 1.00 30.31 147 LEU B C 1
ATOM 3324 O O . LEU B 1 147 ? -75.726 2.955 -49.462 1.00 28.52 147 LEU B O 1
ATOM 3329 N N . PRO B 1 148 ? -75.607 2.328 -51.606 1.00 27.27 148 PRO B N 1
ATOM 3330 C CA . PRO B 1 148 ? -75.099 3.589 -52.049 1.00 27.67 148 PRO B CA 1
ATOM 3331 C C . PRO B 1 148 ? -75.917 4.783 -51.505 1.00 28.63 148 PRO B C 1
ATOM 3332 O O . PRO B 1 148 ? -77.132 4.798 -51.714 1.00 30.60 148 PRO B O 1
ATOM 3336 N N . PRO B 1 149 ? -75.250 5.748 -50.812 1.00 27.58 149 PRO B N 1
ATOM 3337 C CA . PRO B 1 149 ? -75.986 6.804 -50.111 1.00 27.17 149 PRO B CA 1
ATOM 3338 C C . PRO B 1 149 ? -76.670 7.741 -51.105 1.00 25.60 149 PRO B C 1
ATOM 3339 O O . PRO B 1 149 ? -77.657 8.408 -50.718 1.00 30.33 149 PRO B O 1
ATOM 3343 N N . ASN B 1 150 ? -76.216 7.779 -52.368 1.00 27.13 150 ASN B N 1
ATOM 3344 C CA . ASN B 1 150 ? -76.884 8.546 -53.402 1.00 26.20 150 ASN B CA 1
ATOM 3345 C C . ASN B 1 150 ? -78.330 8.113 -53.657 1.00 28.61 150 ASN B C 1
ATOM 3346 O O . ASN B 1 150 ? -79.105 8.928 -54.185 1.00 29.50 150 ASN B O 1
ATOM 3351 N N . ILE B 1 151 ? -78.682 6.892 -53.303 1.00 27.85 151 ILE B N 1
ATOM 3352 C CA . ILE B 1 151 ? -80.061 6.443 -53.475 1.00 26.93 151 ILE B CA 1
ATOM 3353 C C . ILE B 1 151 ? -80.906 7.062 -52.357 1.00 28.02 151 ILE B C 1
ATOM 3354 O O . ILE B 1 151 ? -80.661 6.825 -51.138 1.00 29.77 151 ILE B O 1
ATOM 3359 N N . LYS B 1 152 ? -81.924 7.855 -52.732 1.00 28.74 152 LYS B N 1
ATOM 3360 C CA . LYS B 1 152 ? -82.928 8.321 -51.768 1.00 26.85 152 LYS B CA 1
ATOM 3361 C C . LYS B 1 152 ? -83.978 7.236 -51.588 1.00 32.30 152 LYS B C 1
ATOM 3362 O O . LYS B 1 152 ? -85.080 7.278 -52.222 1.00 32.61 152 LYS B O 1
ATOM 3368 N N . SER B 1 153 ? -83.640 6.213 -50.814 1.00 29.58 153 SER B N 1
ATOM 3369 C CA . SER B 1 153 ? -84.429 4.992 -50.758 1.00 29.41 153 SER B CA 1
ATOM 3370 C C . SER B 1 153 ? -85.246 4.977 -49.489 1.00 31.01 153 SER B C 1
ATOM 3371 O O . SER B 1 153 ? -84.960 5.749 -48.596 1.00 29.96 153 SER B O 1
ATOM 3374 N N . LEU B 1 154 ? -86.123 3.995 -49.347 1.00 27.31 154 LEU B N 1
ATOM 3375 C CA . LEU B 1 154 ? -86.862 3.780 -48.103 1.00 30.41 154 LEU B CA 1
ATOM 3376 C C . LEU B 1 154 ? -86.010 3.093 -47.030 1.00 32.61 154 LEU B C 1
ATOM 3377 O O . LEU B 1 154 ? -86.512 2.799 -45.949 1.00 33.28 154 LEU B O 1
ATOM 3382 N N . ASN B 1 155 ? -84.751 2.759 -47.334 1.00 28.25 155 ASN B N 1
ATOM 3383 C CA . ASN B 1 155 ? -83.853 2.177 -46.331 1.00 24.74 155 ASN B CA 1
ATOM 3384 C C . ASN B 1 155 ? -83.175 3.366 -45.608 1.00 25.21 155 ASN B C 1
ATOM 3385 O O . ASN B 1 155 ? -82.096 3.809 -46.026 1.00 27.18 155 ASN B O 1
ATOM 3390 N N . TYR B 1 156 ? -83.814 3.900 -44.573 1.00 25.71 156 TYR B N 1
ATOM 3391 C CA . TYR B 1 156 ? -83.231 5.092 -43.870 1.00 28.90 156 TYR B CA 1
ATOM 3392 C C . TYR B 1 156 ? -82.831 4.822 -42.420 1.00 28.31 156 TYR B C 1
ATOM 3393 O O . TYR B 1 156 ? -82.633 5.771 -41.640 1.00 28.31 156 TYR B O 1
ATOM 3402 N N . LEU B 1 157 ? -82.625 3.548 -42.067 1.00 27.33 157 LEU B N 1
ATOM 3403 C CA . LEU B 1 157 ? -82.185 3.196 -40.750 1.00 26.26 157 LEU B CA 1
ATOM 3404 C C . LEU B 1 157 ? -80.763 3.620 -40.404 1.00 26.43 157 LEU B C 1
ATOM 3405 O O . LEU B 1 157 ? -80.505 3.998 -39.254 1.00 25.03 157 LEU B O 1
ATOM 3410 N N . ASN B 1 158 ? -79.859 3.699 -41.375 1.00 24.00 158 ASN B N 1
ATOM 3411 C CA . ASN B 1 158 ? -78.502 4.288 -41.126 1.00 25.46 158 ASN B CA 1
ATOM 3412 C C . ASN B 1 158 ? -78.678 5.731 -40.553 1.00 27.46 158 ASN B C 1
ATOM 3413 O O . ASN B 1 158 ? -78.088 6.107 -39.569 1.00 25.01 158 ASN B O 1
ATOM 3418 N N . ASN B 1 159 ? -79.608 6.462 -41.175 1.00 29.48 159 ASN B N 1
ATOM 3419 C CA . ASN B 1 159 ? -79.903 7.865 -40.919 1.00 31.37 159 ASN B CA 1
ATOM 3420 C C . ASN B 1 159 ? -80.630 7.997 -39.560 1.00 29.53 159 ASN B C 1
ATOM 3421 O O . ASN B 1 159 ? -80.309 8.875 -38.753 1.00 28.34 159 ASN B O 1
ATOM 3426 N N . ILE B 1 160 ? -81.538 7.100 -39.299 1.00 26.50 160 ILE B N 1
ATOM 3427 C CA . ILE B 1 160 ? -82.272 7.080 -38.033 1.00 28.24 160 ILE B CA 1
ATOM 3428 C C . ILE B 1 160 ? -81.359 6.720 -36.885 1.00 28.43 160 ILE B C 1
ATOM 3429 O O . ILE B 1 160 ? -81.397 7.384 -35.807 1.00 26.28 160 ILE B O 1
ATOM 3434 N N . LEU B 1 161 ? -80.437 5.775 -37.104 1.00 29.55 161 LEU B N 1
ATOM 3435 C CA . LEU B 1 161 ? -79.497 5.444 -36.051 1.00 26.62 161 LEU B CA 1
ATOM 3436 C C . LEU B 1 161 ? -78.637 6.669 -35.665 1.00 25.00 161 LEU B C 1
ATOM 3437 O O . LEU B 1 161 ? -78.325 6.865 -34.439 1.00 28.87 161 LEU B O 1
ATOM 3442 N N . ALA B 1 162 ? -78.225 7.443 -36.676 1.00 26.56 162 ALA B N 1
ATOM 3443 C CA . ALA B 1 162 ? -77.420 8.654 -36.419 1.00 28.55 162 ALA B CA 1
ATOM 3444 C C . ALA B 1 162 ? -78.266 9.657 -35.648 1.00 31.41 162 ALA B C 1
ATOM 3445 O O . ALA B 1 162 ? -77.765 10.312 -34.743 1.00 26.22 162 ALA B O 1
ATOM 3447 N N . LYS B 1 163 ? -79.542 9.786 -36.035 1.00 29.70 163 LYS B N 1
ATOM 3448 C CA . LYS B 1 163 ? -80.429 10.708 -35.297 1.00 31.46 163 LYS B CA 1
ATOM 3449 C C . LYS B 1 163 ? -80.603 10.307 -33.825 1.00 30.58 163 LYS B C 1
ATOM 3450 O O . LYS B 1 163 ? -80.607 11.161 -32.929 1.00 30.07 163 LYS B O 1
ATOM 3456 N N . ILE B 1 164 ? -80.734 9.015 -33.578 1.00 29.74 164 ILE B N 1
ATOM 3457 C CA . ILE B 1 164 ? -80.812 8.480 -32.235 1.00 28.29 164 ILE B CA 1
ATOM 3458 C C . ILE B 1 164 ? -79.591 8.808 -31.409 1.00 29.26 164 ILE B C 1
ATOM 3459 O O . ILE B 1 164 ? -79.715 9.209 -30.218 1.00 30.12 164 ILE B O 1
ATOM 3464 N N . GLU B 1 165 ? -78.402 8.718 -32.019 1.00 26.17 165 GLU B N 1
ATOM 3465 C CA . GLU B 1 165 ? -77.184 9.150 -31.330 1.00 27.54 165 GLU B CA 1
ATOM 3466 C C . GLU B 1 165 ? -77.261 10.648 -30.942 1.00 26.42 165 GLU B C 1
ATOM 3467 O O . GLU B 1 165 ? -77.010 11.075 -29.748 1.00 27.91 165 GLU B O 1
ATOM 3473 N N . ALA B 1 166 ? -77.643 11.442 -31.931 1.00 27.79 166 ALA B N 1
ATOM 3474 C CA . ALA B 1 166 ? -77.729 12.866 -31.713 1.00 27.86 166 ALA B CA 1
ATOM 3475 C C . ALA B 1 166 ? -78.728 13.233 -30.578 1.00 27.98 166 ALA B C 1
ATOM 3476 O O . ALA B 1 166 ? -78.401 14.049 -29.738 1.00 30.99 166 ALA B O 1
ATOM 3478 N N . ASN B 1 167 ? -79.890 12.585 -30.594 1.00 32.68 167 ASN B N 1
ATOM 3479 C CA . ASN B 1 167 ? -80.924 12.766 -29.626 1.00 33.90 167 ASN B CA 1
ATOM 3480 C C . ASN B 1 167 ? -80.372 12.509 -28.249 1.00 36.99 167 ASN B C 1
ATOM 3481 O O . ASN B 1 167 ? -80.713 13.217 -27.311 1.00 37.31 167 ASN B O 1
ATOM 3486 N N . ALA B 1 168 ? -79.568 11.452 -28.118 1.00 33.34 168 ALA B N 1
ATOM 3487 C CA . ALA B 1 168 ? 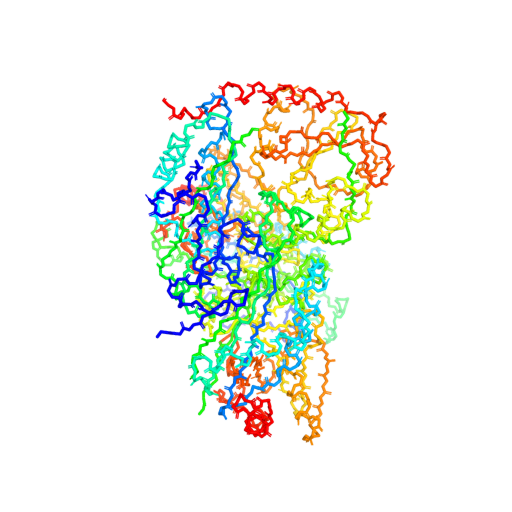-78.991 11.056 -26.839 1.00 32.34 168 ALA B CA 1
ATOM 3488 C C . ALA B 1 168 ? -77.795 11.885 -26.399 1.00 31.97 168 ALA B C 1
ATOM 3489 O O . ALA B 1 168 ? -77.473 11.881 -25.226 1.00 35.88 168 ALA B O 1
ATOM 3491 N N . LYS B 1 169 ? -77.107 12.548 -27.327 1.00 28.40 169 LYS B N 1
ATOM 3492 C CA . LYS B 1 169 ? -75.789 13.126 -27.105 1.00 27.94 169 LYS B CA 1
ATOM 3493 C C . LYS B 1 169 ? -75.817 14.648 -27.175 1.00 29.00 169 LYS B C 1
ATOM 3494 O O . LYS B 1 169 ? -74.786 15.269 -27.434 1.00 31.16 169 LYS B O 1
ATOM 3500 N N . GLY B 1 170 ? -77.033 15.246 -27.013 1.00 32.27 170 GLY B N 1
ATOM 3501 C CA . GLY B 1 170 ? -77.182 16.706 -26.984 1.00 34.23 170 GLY B CA 1
ATOM 3502 C C . GLY B 1 170 ? -77.071 17.451 -28.304 1.00 37.07 170 GLY B C 1
ATOM 3503 O O . GLY B 1 170 ? -76.710 18.620 -28.338 1.00 43.39 170 GLY B O 1
ATOM 3504 N N . GLY B 1 171 ? -77.299 16.780 -29.421 1.00 31.25 171 GLY B N 1
ATOM 3505 C CA . GLY B 1 171 ? -77.273 17.424 -30.711 1.00 32.72 171 GLY B CA 1
ATOM 3506 C C . GLY B 1 171 ? -78.682 17.624 -31.259 1.00 30.46 171 GLY B C 1
ATOM 3507 O O . GLY B 1 171 ? -79.515 16.717 -31.151 1.00 32.21 171 GLY B O 1
ATOM 3508 N N . ASP B 1 172 ? -78.889 18.712 -31.978 1.00 27.89 172 ASP B N 1
ATOM 3509 C CA . ASP B 1 172 ? -80.051 18.862 -32.878 1.00 29.48 172 ASP B CA 1
ATOM 3510 C C . ASP B 1 172 ? -79.803 18.159 -34.215 1.00 29.10 172 ASP B C 1
ATOM 3511 O O . ASP B 1 172 ? -80.725 17.771 -34.907 1.00 31.37 172 ASP B O 1
ATOM 3516 N N . GLU B 1 173 ? -78.563 17.984 -34.565 1.00 30.85 173 GLU B N 1
ATOM 3517 C CA . GLU B 1 173 ? -78.183 17.462 -35.894 1.00 33.62 173 GLU B CA 1
ATOM 3518 C C . GLU B 1 173 ? -77.012 16.450 -35.797 1.00 30.03 173 GLU B C 1
ATOM 3519 O O . GLU B 1 173 ? -76.033 16.748 -35.143 1.00 29.23 173 GLU B O 1
ATOM 3525 N N . ALA B 1 174 ? -77.160 15.266 -36.428 1.00 29.59 174 ALA B N 1
ATOM 3526 C CA . ALA B 1 174 ? -76.105 14.276 -36.498 1.00 28.11 174 ALA B CA 1
ATOM 3527 C C . ALA B 1 174 ? -75.274 14.499 -37.744 1.00 30.57 174 ALA B C 1
ATOM 3528 O O . ALA B 1 174 ? -75.861 14.641 -38.825 1.00 28.65 174 ALA B O 1
ATOM 3530 N N . ILE B 1 175 ? -73.955 14.423 -37.624 1.00 26.07 175 ILE B N 1
ATOM 3531 C CA . ILE B 1 175 ? -73.042 14.505 -38.740 1.00 25.99 175 ILE B CA 1
ATOM 3532 C C . ILE B 1 175 ? -72.294 13.172 -38.937 1.00 25.74 175 ILE B C 1
ATOM 3533 O O . ILE B 1 175 ? -71.622 12.719 -37.994 1.00 23.89 175 ILE B O 1
ATOM 3538 N N . PHE B 1 176 ? -72.373 12.628 -40.154 1.00 24.96 176 PHE B N 1
ATOM 3539 C CA . PHE B 1 176 ? -71.698 11.340 -40.508 1.00 26.31 176 PHE B CA 1
ATOM 3540 C C . PHE B 1 176 ? -70.327 11.598 -41.101 1.00 25.06 176 PHE B C 1
ATOM 3541 O O . PHE B 1 176 ? -70.139 12.574 -41.828 1.00 27.03 176 PHE B O 1
ATOM 3549 N N . LEU B 1 177 ? -69.374 10.728 -40.762 1.00 24.87 177 LEU B N 1
ATOM 3550 C CA . LEU B 1 177 ? -68.217 10.481 -41.523 1.00 23.85 177 LEU B CA 1
ATOM 3551 C C . LEU B 1 177 ? -68.468 9.205 -42.367 1.00 23.78 177 LEU B C 1
ATOM 3552 O O . LEU B 1 177 ? -69.395 8.431 -42.077 1.00 23.79 177 LEU B O 1
ATOM 3557 N N . ASP B 1 178 ? -67.627 8.998 -43.360 1.00 24.51 178 ASP B N 1
ATOM 3558 C CA . ASP B 1 178 ? -67.616 7.745 -44.075 1.00 26.85 178 ASP B CA 1
ATOM 3559 C C . ASP B 1 178 ? -66.517 6.853 -43.535 1.00 28.46 178 ASP B C 1
ATOM 3560 O O . ASP B 1 178 ? -65.792 7.192 -42.582 1.00 25.80 178 ASP B O 1
ATOM 3565 N N . HIS B 1 179 ? -66.353 5.711 -44.210 1.00 25.52 179 HIS B N 1
ATOM 3566 C CA . HIS B 1 179 ? -65.383 4.697 -43.719 1.00 28.17 179 HIS B CA 1
ATOM 3567 C C . HIS B 1 179 ? -63.953 5.175 -43.804 1.00 23.77 179 HIS B C 1
ATOM 3568 O O . HIS B 1 179 ? -63.118 4.752 -43.029 1.00 29.25 179 HIS B O 1
ATOM 3575 N N . ASN B 1 180 ? -63.689 6.035 -44.750 1.00 23.94 180 ASN B N 1
ATOM 3576 C CA . ASN B 1 180 ? -62.334 6.668 -44.917 1.00 25.86 180 ASN B CA 1
ATOM 3577 C C . ASN B 1 180 ? -62.043 7.759 -43.910 1.00 26.11 180 ASN B C 1
ATOM 3578 O O . ASN B 1 180 ? -60.889 8.206 -43.816 1.00 26.98 180 ASN B O 1
ATOM 3583 N N . GLY B 1 181 ? -63.028 8.143 -43.126 1.00 26.38 181 GLY B N 1
ATOM 3584 C CA . GLY B 1 181 ? -62.841 9.268 -42.177 1.00 26.66 181 GLY B CA 1
ATOM 3585 C C . GLY B 1 181 ? -63.134 10.618 -42.831 1.00 27.29 181 GLY B C 1
ATOM 3586 O O . GLY B 1 181 ? -62.895 11.678 -42.221 1.00 28.24 181 GLY B O 1
ATOM 3587 N N . TYR B 1 182 ? -63.704 10.608 -44.040 1.00 27.35 182 TYR B N 1
ATOM 3588 C CA . TYR B 1 182 ? -64.090 11.863 -44.712 1.00 27.24 182 TYR B CA 1
ATOM 3589 C C . TYR B 1 182 ? -65.449 12.271 -44.166 1.00 26.92 182 TYR B C 1
ATOM 3590 O O . TYR B 1 182 ? -66.310 11.430 -43.925 1.00 26.15 182 TYR B O 1
ATOM 3599 N N . ILE B 1 183 ? -65.645 13.569 -43.966 1.00 24.41 183 ILE B N 1
ATOM 3600 C CA . ILE B 1 183 ? -66.978 14.078 -43.677 1.00 26.07 183 ILE B CA 1
ATOM 3601 C C . ILE B 1 183 ? -67.910 13.710 -44.859 1.00 25.43 183 ILE B C 1
ATOM 3602 O O . ILE B 1 183 ? -67.492 13.787 -46.021 1.00 26.77 183 ILE B O 1
ATOM 3607 N N . SER B 1 184 ? -69.113 13.237 -44.524 1.00 25.46 184 SER B N 1
ATOM 3608 C CA . SER B 1 184 ? -70.145 12.869 -45.479 1.00 25.37 184 SER B CA 1
ATOM 3609 C C . SER B 1 184 ? -71.235 13.964 -45.574 1.00 24.89 184 SER B C 1
ATOM 3610 O O . SER B 1 184 ? -71.272 14.723 -46.562 1.00 26.97 184 SER B O 1
ATOM 3613 N N . GLU B 1 185 ? -72.128 13.978 -44.568 1.00 27.10 185 GLU B N 1
ATOM 3614 C CA . GLU B 1 185 ? -73.266 14.868 -44.512 1.00 29.02 185 GLU B CA 1
ATOM 3615 C C . GLU B 1 185 ? -73.902 14.767 -43.154 1.00 28.12 185 GLU B C 1
ATOM 3616 O O . GLU B 1 185 ? -73.538 13.877 -42.285 1.00 26.58 185 GLU B O 1
ATOM 3622 N N . GLY B 1 186 ? -74.923 15.594 -42.962 1.00 26.75 186 GLY B N 1
ATOM 3623 C CA . GLY B 1 186 ? -75.874 15.333 -41.870 1.00 28.46 186 GLY B CA 1
ATOM 3624 C C . GLY B 1 186 ? -76.788 14.170 -42.134 1.00 29.75 186 GLY B C 1
ATOM 3625 O O . GLY B 1 186 ? -76.853 13.662 -43.205 1.00 31.04 186 GLY B O 1
ATOM 3626 N N . SER B 1 187 ? -77.614 13.808 -41.174 1.00 26.58 187 SER B N 1
ATOM 3627 C CA . SER B 1 187 ? -78.484 12.659 -41.314 1.00 30.71 187 SER B CA 1
ATOM 3628 C C . SER B 1 187 ? -79.473 12.805 -42.434 1.00 31.60 187 SER B C 1
ATOM 3629 O O . SER B 1 187 ? -79.906 11.796 -43.043 1.00 31.13 187 SER B O 1
ATOM 3632 N N . GLY B 1 188 ? -79.795 14.054 -42.746 1.00 29.44 188 GLY B N 1
ATOM 3633 C CA . GLY B 1 188 ? -80.684 14.341 -43.892 1.00 33.19 188 GLY B CA 1
ATOM 3634 C C . GLY B 1 188 ? -80.390 15.590 -44.708 1.00 33.22 188 GLY B C 1
ATOM 3635 O O . GLY B 1 188 ? -81.239 16.013 -45.402 1.00 32.79 188 GLY B O 1
ATOM 3636 N N . ASP B 1 189 ? -79.179 16.128 -44.700 1.00 29.90 189 ASP B N 1
ATOM 3637 C CA . ASP B 1 189 ? -78.811 17.401 -45.299 1.00 28.18 189 ASP B CA 1
ATOM 3638 C C . ASP B 1 189 ? -77.329 17.376 -45.615 1.00 27.53 189 ASP B C 1
ATOM 3639 O O . ASP B 1 189 ? -76.511 16.850 -44.798 1.00 28.28 189 ASP B O 1
ATOM 3644 N N . ASN B 1 190 ? -76.953 17.921 -46.748 1.00 25.14 190 ASN B N 1
ATOM 3645 C CA . ASN B 1 190 ? -75.597 18.053 -47.134 1.00 25.19 190 ASN B CA 1
ATOM 3646 C C . ASN B 1 1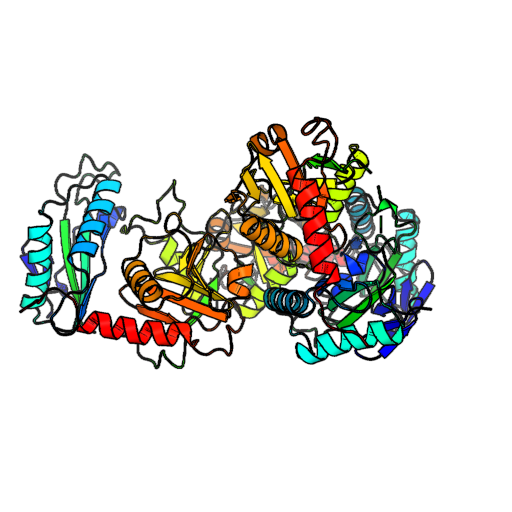90 ? -74.916 19.093 -46.241 1.00 28.43 190 ASN B C 1
ATOM 3647 O O . ASN B 1 190 ? -75.610 19.887 -45.604 1.00 27.17 190 ASN B O 1
ATOM 3652 N N . ILE B 1 191 ? -73.589 19.072 -46.155 1.00 27.10 191 ILE B N 1
ATOM 3653 C CA . ILE B 1 191 ? -72.838 19.977 -45.289 1.00 28.09 191 ILE B CA 1
ATOM 3654 C C . ILE B 1 191 ? -71.837 20.840 -46.030 1.00 29.60 191 ILE B C 1
ATOM 3655 O O . ILE B 1 191 ? -71.181 20.399 -46.970 1.00 30.25 191 ILE B O 1
ATOM 3660 N N . PHE B 1 192 ? -71.739 22.119 -45.614 1.00 27.77 192 PHE B N 1
ATOM 3661 C CA . PHE B 1 192 ? -70.797 23.059 -46.154 1.00 25.62 192 PHE B CA 1
ATOM 3662 C C . PHE B 1 192 ? -69.991 23.651 -45.011 1.00 25.84 192 PHE B C 1
ATOM 3663 O O . PHE B 1 192 ? -70.492 23.814 -43.924 1.00 26.61 192 PHE B O 1
ATOM 3671 N N . ILE B 1 193 ? -68.754 23.968 -45.273 1.00 26.30 193 ILE B N 1
ATOM 3672 C CA . ILE B 1 193 ? -67.978 24.757 -44.334 1.00 29.68 193 ILE B CA 1
ATOM 3673 C C . ILE B 1 193 ? -67.468 26.021 -44.978 1.00 29.69 193 ILE B C 1
ATOM 3674 O O . ILE B 1 193 ? -67.313 26.067 -46.198 1.00 29.25 193 ILE B O 1
ATOM 3679 N N . VAL B 1 194 ? -67.139 27.009 -44.129 1.00 30.77 194 VAL B N 1
ATOM 3680 C CA . VAL B 1 194 ? -66.542 28.270 -44.567 1.00 28.97 194 VAL B CA 1
ATOM 3681 C C . VAL B 1 194 ? -65.295 28.545 -43.728 1.00 28.06 194 VAL B C 1
ATOM 3682 O O . VAL B 1 194 ? -65.302 28.479 -42.511 1.00 30.16 194 VAL B O 1
ATOM 3686 N N . LYS B 1 195 ? -64.193 28.809 -44.395 1.00 28.11 195 LYS B N 1
ATOM 3687 C CA . LYS B 1 195 ? -62.937 29.046 -43.733 1.00 32.44 195 LYS B CA 1
ATOM 3688 C C . LYS B 1 195 ? -62.107 30.098 -44.508 1.00 34.08 195 LYS B C 1
ATOM 3689 O O . LYS B 1 195 ? -61.732 29.929 -45.722 1.00 31.37 195 LYS B O 1
ATOM 3695 N N . ASN B 1 196 ? -61.759 31.179 -43.787 1.00 36.55 196 ASN B N 1
ATOM 3696 C CA . ASN B 1 196 ? -60.983 32.322 -44.377 1.00 34.94 196 ASN B CA 1
ATOM 3697 C C . ASN B 1 196 ? -61.590 32.775 -45.695 1.00 33.21 196 ASN B C 1
ATOM 3698 O O . ASN B 1 196 ? -60.876 32.973 -46.672 1.00 36.34 196 ASN B O 1
ATOM 3703 N N . GLY B 1 197 ? -62.917 32.868 -45.703 1.00 31.46 197 GLY B N 1
ATOM 3704 C CA . GLY B 1 197 ? -63.671 33.290 -46.872 1.00 34.90 197 GLY B CA 1
ATOM 3705 C C . GLY B 1 197 ? -63.853 32.293 -48.021 1.00 39.29 197 GLY B C 1
ATOM 3706 O O . GLY B 1 197 ? -64.498 32.645 -49.018 1.00 34.21 197 GLY B O 1
ATOM 3707 N N . THR B 1 198 ? -63.243 31.101 -47.948 1.00 34.18 198 THR B N 1
ATOM 3708 C CA . THR B 1 198 ? -63.458 30.017 -48.960 1.00 34.46 198 THR B CA 1
ATOM 3709 C C . THR B 1 198 ? -64.501 28.978 -48.473 1.00 32.42 198 THR B C 1
ATOM 3710 O O . THR B 1 198 ? -64.501 28.586 -47.278 1.00 29.27 198 THR B O 1
ATOM 3714 N N . ILE B 1 199 ? -65.435 28.568 -49.338 1.00 28.97 199 ILE B N 1
ATOM 3715 C CA . ILE B 1 199 ? -66.452 27.610 -48.970 1.00 31.24 1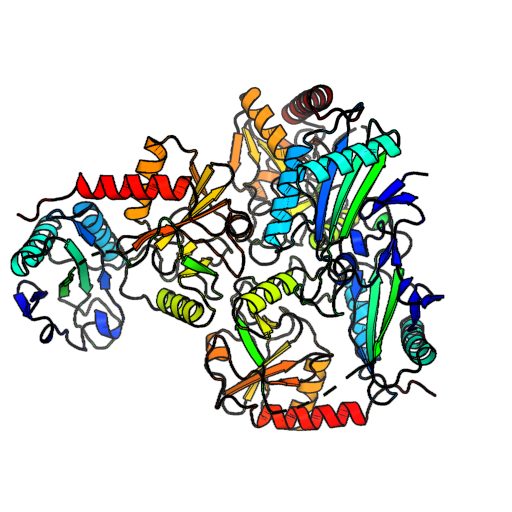99 ILE B CA 1
ATOM 3716 C C . ILE B 1 199 ? -66.008 26.243 -49.554 1.00 29.86 199 ILE B C 1
ATOM 3717 O O . ILE B 1 199 ? -65.607 26.156 -50.744 1.00 30.63 199 ILE B O 1
ATOM 3722 N N . THR B 1 200 ? -66.122 25.213 -48.725 1.00 30.06 200 THR B N 1
ATOM 3723 C CA . THR B 1 200 ? -65.857 23.813 -49.136 1.00 30.14 200 THR B CA 1
ATOM 3724 C C . THR B 1 200 ? -67.031 22.912 -48.846 1.00 30.39 200 THR B C 1
ATOM 3725 O O . THR B 1 200 ? -67.680 23.031 -47.807 1.00 28.92 200 THR B O 1
ATOM 3729 N N . THR B 1 201 ? -67.322 21.977 -49.751 1.00 28.59 201 THR B N 1
ATOM 3730 C CA . THR B 1 201 ? -68.346 20.983 -49.490 1.00 25.89 201 THR B CA 1
ATOM 3731 C C . THR B 1 201 ? -67.820 19.645 -50.076 1.00 27.55 201 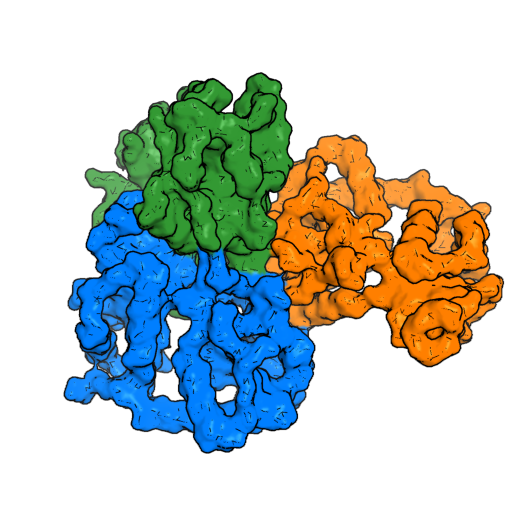THR B C 1
ATOM 3732 O O . THR B 1 201 ? -67.055 19.670 -51.082 1.00 28.97 201 THR B O 1
ATOM 3736 N N . PRO B 1 202 ? -68.163 18.521 -49.450 1.00 27.12 202 PRO B N 1
ATOM 3737 C CA . PRO B 1 202 ? -67.629 17.250 -49.972 1.00 27.70 202 PRO B CA 1
ATOM 3738 C C . PRO B 1 202 ? -68.173 16.954 -51.345 1.00 29.47 202 PRO B C 1
ATOM 3739 O O . PRO B 1 202 ? -69.301 17.322 -51.641 1.00 28.10 202 PRO B O 1
ATOM 3743 N N . PRO B 1 203 ? -67.399 16.217 -52.183 1.00 26.68 203 PRO B N 1
ATOM 3744 C CA . PRO B 1 203 ? -68.030 15.644 -53.345 1.00 27.03 203 PRO B CA 1
ATOM 3745 C C . PRO B 1 203 ? -69.248 14.798 -52.938 1.00 24.79 203 PRO B C 1
ATOM 3746 O O . PRO B 1 203 ? -69.325 14.337 -51.814 1.00 25.67 203 PRO B O 1
ATOM 3750 N N . THR B 1 204 ? -70.219 14.620 -53.834 1.00 26.38 204 THR B N 1
ATOM 3751 C CA . THR B 1 204 ? -71.450 13.935 -53.482 1.00 25.77 204 THR B CA 1
ATOM 3752 C C . THR B 1 204 ? -71.365 12.443 -53.356 1.00 27.99 204 THR B C 1
ATOM 3753 O O . THR B 1 204 ? -72.293 11.810 -52.856 1.00 24.46 204 THR B O 1
ATOM 3757 N N . LEU B 1 205 ? -70.253 11.849 -53.816 1.00 26.59 205 LEU B N 1
ATOM 3758 C CA . LEU B 1 205 ? -70.161 10.394 -53.887 1.00 26.92 205 LEU B CA 1
ATOM 3759 C C . LEU B 1 205 ? -70.521 9.709 -52.588 1.00 26.47 205 LEU B C 1
ATOM 3760 O O . LEU B 1 205 ? -71.285 8.734 -52.614 1.00 26.58 205 LEU B O 1
ATOM 3765 N N . ASN B 1 206 ? -69.972 10.178 -51.456 1.00 25.31 206 ASN B N 1
ATOM 3766 C CA . ASN B 1 206 ? -70.221 9.534 -50.153 1.00 24.47 206 ASN B CA 1
ATOM 3767 C C . ASN B 1 206 ? -71.447 10.003 -49.410 1.00 25.69 206 ASN B C 1
ATOM 3768 O O . ASN B 1 206 ? -71.725 9.519 -48.284 1.00 26.49 206 ASN B O 1
ATOM 3773 N N . ASN B 1 207 ? -72.231 10.870 -50.044 1.00 25.70 207 ASN B N 1
ATOM 3774 C CA . ASN B 1 207 ? -73.448 11.408 -49.414 1.00 26.12 207 ASN B CA 1
ATOM 3775 C C . ASN B 1 207 ? -74.630 11.339 -50.395 1.00 27.45 207 ASN B C 1
ATOM 3776 O O . ASN B 1 207 ? -75.067 10.236 -50.766 1.00 28.36 207 ASN B O 1
ATOM 3781 N N . LEU B 1 208 ? -75.172 12.463 -50.830 1.00 26.21 208 LEU B N 1
ATOM 3782 C CA . LEU B 1 208 ? -76.367 12.428 -51.713 1.00 27.85 208 LEU B CA 1
ATOM 3783 C C . LEU B 1 208 ? -76.345 13.701 -52.577 1.00 27.26 208 LEU B C 1
ATOM 3784 O O . LEU B 1 208 ? -75.881 14.716 -52.117 1.00 28.04 208 LEU B O 1
ATOM 3789 N N . LYS B 1 209 ? -76.744 13.642 -53.847 1.00 26.06 209 LYS B N 1
ATOM 3790 C CA . LYS B 1 209 ? -76.533 14.757 -54.769 1.00 29.80 209 LYS B CA 1
ATOM 3791 C C . LYS B 1 209 ? -77.716 15.746 -54.540 1.00 29.13 209 LYS B C 1
ATOM 3792 O O . LYS B 1 209 ? -78.747 15.740 -55.229 1.00 29.22 209 LYS B O 1
ATOM 3795 N N . GLY B 1 210 ? -77.607 16.478 -53.439 1.00 28.75 210 GLY B N 1
ATOM 3796 C CA . GLY B 1 210 ? -78.661 17.396 -53.018 1.00 26.72 210 GLY B CA 1
ATOM 3797 C C . GLY B 1 210 ? -79.012 18.477 -54.030 1.00 25.35 210 GLY B C 1
ATOM 3798 O O . GLY B 1 210 ? -78.145 19.112 -54.623 1.00 27.25 210 GLY B O 1
ATOM 3799 N N . ILE B 1 211 ? -80.301 18.669 -54.222 1.00 26.96 211 ILE B N 1
ATOM 3800 C CA . ILE B 1 211 ? -80.790 19.789 -55.062 1.00 27.79 211 ILE B CA 1
ATOM 3801 C C . ILE B 1 211 ? -80.616 21.155 -54.335 1.00 26.71 211 ILE B C 1
ATOM 3802 O O . ILE B 1 211 ? -80.262 22.150 -54.956 1.00 29.06 211 ILE B O 1
ATOM 3807 N N . THR B 1 212 ? -80.833 21.186 -53.034 1.00 28.81 212 THR B N 1
ATOM 3808 C CA . THR B 1 212 ? -80.584 22.423 -52.268 1.00 30.06 212 THR B CA 1
ATOM 3809 C C . THR B 1 212 ? -79.130 22.766 -52.384 1.00 29.37 212 THR B C 1
ATOM 3810 O O . THR B 1 212 ? -78.729 23.888 -52.743 1.00 31.46 212 THR B O 1
ATOM 3814 N N . ARG B 1 213 ? -78.270 21.778 -52.131 1.00 31.82 213 ARG B N 1
ATOM 3815 C CA . ARG B 1 213 ? -76.823 21.906 -52.333 1.00 27.61 213 ARG B CA 1
ATOM 3816 C C . ARG B 1 213 ? -76.520 22.482 -53.692 1.00 31.00 213 ARG B C 1
ATOM 3817 O O . ARG B 1 213 ? -75.712 23.382 -53.806 1.00 30.38 213 ARG B O 1
ATOM 3825 N N . GLN B 1 214 ? -77.161 21.935 -54.735 1.00 30.35 214 GLN B N 1
ATOM 3826 C CA . GLN B 1 214 ? -76.856 22.420 -56.085 1.00 30.13 214 GLN B CA 1
ATOM 3827 C C . GLN B 1 214 ? -77.221 23.955 -56.252 1.00 30.26 214 GLN B C 1
ATOM 3828 O O . GLN B 1 214 ? -76.451 24.715 -56.801 1.00 31.12 214 GLN B O 1
ATOM 3834 N N . VAL B 1 215 ? -78.407 24.315 -55.781 1.00 31.31 215 VAL B N 1
ATOM 3835 C CA . VAL B 1 215 ? -78.864 25.732 -55.758 1.00 34.43 215 VAL B CA 1
ATOM 3836 C C . VAL B 1 215 ? -77.871 26.595 -55.009 1.00 34.10 215 VAL B C 1
ATOM 3837 O O . VAL B 1 215 ? -77.428 27.677 -55.491 1.00 33.97 215 VAL B O 1
ATOM 3841 N N . VAL B 1 216 ? -77.442 26.134 -53.831 1.00 31.26 216 VAL B N 1
ATOM 3842 C CA . VAL B 1 216 ? -76.514 26.924 -53.080 1.00 28.75 216 VAL B CA 1
ATOM 3843 C C . VAL B 1 216 ? -75.196 27.159 -53.785 1.00 30.88 216 VAL B C 1
ATOM 3844 O O . VAL B 1 216 ? -74.615 28.247 -53.739 1.00 30.13 216 VAL B O 1
ATOM 3848 N N . ILE B 1 217 ? -74.672 26.125 -54.475 1.00 30.82 217 ILE B N 1
ATOM 3849 C CA . ILE B 1 217 ? -73.460 26.307 -55.233 1.00 27.49 217 ILE B CA 1
ATOM 3850 C C . ILE B 1 217 ? -73.657 27.325 -56.367 1.00 30.61 217 ILE B C 1
ATOM 3851 O O . ILE B 1 217 ? -72.747 28.134 -56.672 1.00 31.89 217 ILE B O 1
ATOM 3856 N N . GLU B 1 218 ? -74.822 27.264 -56.981 1.00 32.47 218 GLU B N 1
ATOM 3857 C CA . GLU B 1 218 ? -75.190 28.319 -58.034 1.00 36.69 218 GLU B CA 1
ATOM 3858 C C . GLU B 1 218 ? -75.119 29.738 -57.422 1.00 35.59 218 GLU B C 1
ATOM 3859 O O . GLU B 1 218 ? -74.456 30.616 -57.967 1.00 35.11 218 GLU B O 1
ATOM 3865 N N . LEU B 1 219 ? -75.685 29.894 -56.229 1.00 32.43 219 LEU B N 1
ATOM 3866 C CA . LEU B 1 219 ? -75.659 31.209 -55.526 1.00 31.66 219 LEU B CA 1
ATOM 3867 C C . LEU B 1 219 ? -74.282 31.631 -55.168 1.00 37.35 219 LEU B C 1
ATOM 3868 O O . LEU B 1 219 ? -73.874 32.821 -55.378 1.00 37.13 219 LEU B O 1
ATOM 3873 N N . ILE B 1 220 ? -73.494 30.665 -54.709 1.00 31.96 220 ILE B N 1
ATOM 3874 C CA . ILE B 1 220 ? -72.095 30.911 -54.382 1.00 29.44 220 ILE B CA 1
ATOM 3875 C C . ILE B 1 220 ? -71.293 31.446 -55.578 1.00 32.89 220 ILE B C 1
ATOM 3876 O O . ILE B 1 220 ? -70.430 32.351 -55.458 1.00 39.92 220 ILE B O 1
ATOM 3881 N N . ASN B 1 221 ? -71.484 30.799 -56.698 1.00 36.36 221 ASN B N 1
ATOM 3882 C CA . ASN B 1 221 ? -70.739 31.159 -57.942 1.00 39.49 221 ASN B CA 1
ATOM 3883 C C . ASN B 1 221 ? -71.224 32.539 -58.492 1.00 39.89 221 ASN B C 1
ATOM 3884 O O . ASN B 1 221 ? -70.410 33.343 -58.904 1.00 39.79 221 ASN B O 1
ATOM 3889 N N . GLU B 1 222 ? -72.507 32.819 -58.399 1.00 44.77 222 GLU B N 1
ATOM 3890 C CA . GLU B 1 222 ? -73.035 34.175 -58.650 1.00 49.15 222 GLU B CA 1
ATOM 3891 C C . GLU B 1 222 ? -72.376 35.227 -57.779 1.00 53.91 222 GLU B C 1
ATOM 3892 O O . GLU B 1 222 ? -71.992 36.274 -58.267 1.00 51.97 222 GLU B O 1
ATOM 3898 N N . LEU B 1 223 ? -72.246 34.948 -56.481 1.00 44.14 223 LEU B N 1
ATOM 3899 C CA . LEU B 1 223 ? -71.590 35.861 -55.572 1.00 41.42 223 LEU B CA 1
ATOM 3900 C C . LEU B 1 223 ? -70.078 35.932 -55.680 1.00 41.60 223 LEU B C 1
ATOM 3901 O O . LEU B 1 223 ? -69.476 36.737 -55.011 1.00 45.55 223 LEU B O 1
ATOM 3906 N N . GLU B 1 224 ? -69.474 35.098 -56.509 1.00 38.14 224 GLU B N 1
ATOM 3907 C CA . GLU B 1 224 ? -68.055 35.022 -56.673 1.00 44.05 224 GLU B CA 1
ATOM 3908 C C . GLU B 1 224 ? -67.303 34.746 -55.384 1.00 42.82 224 GLU B C 1
ATOM 3909 O O . GLU B 1 224 ? -66.181 35.190 -55.195 1.00 42.87 224 GLU B O 1
ATOM 3915 N N . ILE B 1 225 ? -67.892 33.925 -54.533 1.00 41.58 225 ILE B N 1
ATOM 3916 C CA . ILE B 1 225 ? -67.202 33.469 -53.351 1.00 37.90 225 ILE B CA 1
ATOM 3917 C C . ILE B 1 225 ? -66.304 32.276 -53.713 1.00 35.44 225 ILE B C 1
ATOM 3918 O O . ILE B 1 225 ? -66.793 31.306 -54.339 1.00 35.18 225 ILE B O 1
ATOM 3923 N N . PRO B 1 226 ? -65.033 32.289 -53.307 1.00 34.35 226 PRO B N 1
ATOM 3924 C CA . PRO B 1 226 ? -64.212 31.120 -53.667 1.00 36.15 226 PRO B CA 1
ATOM 3925 C C . PRO B 1 226 ? -64.795 29.812 -53.114 1.00 38.57 226 PRO B C 1
ATOM 3926 O O . PRO B 1 226 ? -65.319 29.796 -51.983 1.00 33.58 226 PRO B O 1
ATOM 3930 N N . PHE B 1 227 ? -64.749 28.759 -53.940 1.00 35.53 227 PHE B N 1
ATOM 3931 C CA . PHE B 1 227 ? -65.502 27.556 -53.686 1.00 35.76 227 PHE B CA 1
ATOM 3932 C C . PHE B 1 227 ? -64.672 26.362 -54.079 1.00 35.90 227 PHE B C 1
ATOM 3933 O O . PHE B 1 227 ? -63.978 26.432 -55.056 1.00 34.49 227 PHE B O 1
ATOM 3941 N N . ARG B 1 228 ? -64.755 25.295 -53.300 1.00 36.69 228 ARG B N 1
ATOM 3942 C CA . ARG B 1 228 ? -64.008 24.033 -53.552 1.00 38.20 228 ARG B CA 1
ATOM 3943 C C . ARG B 1 228 ? -64.966 22.888 -53.235 1.00 35.70 228 ARG B C 1
ATOM 3944 O O . ARG B 1 228 ? -65.643 22.871 -52.196 1.00 31.11 228 ARG B O 1
ATOM 3952 N N . GLU B 1 229 ? -65.018 21.910 -54.138 1.00 30.38 229 GLU B N 1
ATOM 3953 C CA . GLU B 1 229 ? -65.643 20.657 -53.846 1.00 32.72 229 GLU B CA 1
ATOM 3954 C C . GLU B 1 229 ? -64.468 19.699 -53.513 1.00 32.75 229 GLU B C 1
ATOM 3955 O O . GLU B 1 229 ? -63.649 19.401 -54.376 1.00 29.98 229 GLU B O 1
ATOM 3961 N N . ALA B 1 230 ? -64.314 19.300 -52.278 1.00 30.70 230 ALA B N 1
ATOM 3962 C CA . ALA B 1 230 ? -63.142 18.515 -51.865 1.00 29.16 230 ALA B CA 1
ATOM 3963 C C . ALA B 1 230 ? -63.488 17.737 -50.622 1.00 27.30 230 ALA B C 1
ATOM 3964 O O . ALA B 1 230 ? -64.270 18.172 -49.785 1.00 26.01 230 ALA B O 1
ATOM 3966 N N . ASN B 1 231 ? -62.817 16.596 -50.459 1.00 27.69 231 ASN B N 1
ATOM 3967 C CA . ASN B 1 231 ? -62.945 15.949 -49.193 1.00 29.36 231 ASN B CA 1
ATOM 3968 C C . ASN B 1 231 ? -62.322 16.648 -48.071 1.00 27.14 231 ASN B C 1
ATOM 3969 O O . ASN B 1 231 ? -61.235 17.211 -48.215 1.00 28.33 231 ASN B O 1
ATOM 3974 N N . ILE B 1 232 ? -62.963 16.518 -46.917 1.00 25.30 232 ILE B N 1
ATOM 3975 C CA . ILE B 1 232 ? -62.540 17.191 -45.700 1.00 27.81 232 ILE B CA 1
ATOM 3976 C C . ILE B 1 232 ? -62.660 16.233 -44.528 1.00 27.74 232 ILE B C 1
ATOM 3977 O O . ILE B 1 232 ? -63.283 15.180 -44.642 1.00 26.81 232 ILE B O 1
ATOM 3982 N N . GLY B 1 233 ? -62.038 16.576 -43.405 1.00 26.01 233 GLY B N 1
ATOM 3983 C CA . GLY B 1 233 ? -62.074 15.737 -42.216 1.00 25.77 233 GLY B CA 1
ATOM 3984 C C . GLY B 1 233 ? -62.378 16.484 -40.953 1.00 30.48 233 GLY B C 1
ATOM 3985 O O . GLY B 1 233 ? -62.745 17.683 -40.990 1.00 27.03 233 GLY B O 1
ATOM 3986 N N . LEU B 1 234 ? -62.300 15.782 -39.824 1.00 26.49 234 LEU B N 1
ATOM 3987 C CA . LEU B 1 234 ? -62.609 16.420 -38.559 1.00 30.55 234 LEU B CA 1
ATOM 3988 C C . LEU B 1 234 ? -61.833 17.733 -38.301 1.00 27.79 234 LEU B C 1
ATOM 3989 O O . LEU B 1 234 ? -62.425 18.695 -37.737 1.00 30.58 234 LEU B O 1
ATOM 3994 N N . PHE B 1 235 ? -60.573 17.766 -38.669 1.00 29.36 235 PHE B N 1
ATOM 3995 C CA . PHE B 1 235 ? -59.738 18.963 -38.504 1.00 32.27 235 PHE B CA 1
ATOM 3996 C C . PHE B 1 235 ? -60.424 20.198 -39.163 1.00 34.71 235 PHE B C 1
ATOM 3997 O O . PHE B 1 235 ? -60.518 21.285 -38.576 1.00 32.13 235 PHE B O 1
ATOM 4005 N N . ASP B 1 236 ? -60.951 19.986 -40.351 1.00 32.36 236 ASP B N 1
ATOM 4006 C CA . ASP B 1 236 ? -61.633 21.037 -41.087 1.00 30.21 236 ASP B CA 1
ATOM 4007 C C . ASP B 1 236 ? -62.914 21.480 -40.411 1.00 31.16 236 ASP B C 1
ATOM 4008 O O . ASP B 1 236 ? -63.187 22.666 -40.320 1.00 29.76 236 ASP B O 1
ATOM 4013 N N . LEU B 1 237 ? -63.708 20.564 -39.915 1.00 28.89 237 LEU B N 1
ATOM 4014 C CA . LEU B 1 237 ? -64.899 20.933 -39.185 1.00 30.00 237 LEU B CA 1
ATOM 4015 C C . LEU B 1 237 ? -64.616 21.721 -37.924 1.00 32.89 237 LEU B C 1
ATOM 4016 O O . LEU B 1 237 ? -65.332 22.688 -37.591 1.00 31.21 237 LEU B O 1
ATOM 4021 N N . TYR B 1 238 ? -63.637 21.238 -37.165 1.00 29.88 238 TYR B N 1
ATOM 4022 C CA . TYR B 1 238 ? -63.339 21.838 -35.879 1.00 29.62 238 TYR B CA 1
ATOM 4023 C C . TYR B 1 238 ? -62.610 23.196 -35.972 1.00 29.71 238 TYR B C 1
ATOM 4024 O O . TYR B 1 238 ? -62.451 23.878 -34.935 1.00 29.86 238 TYR B O 1
ATOM 4033 N N . SER B 1 239 ? -62.100 23.533 -37.126 1.00 26.13 239 SER B N 1
ATOM 4034 C CA . SER B 1 239 ? -61.436 24.828 -37.303 1.00 31.45 239 SER B CA 1
ATOM 4035 C C . SER B 1 239 ? -62.180 25.778 -38.249 1.00 28.33 239 SER B C 1
ATOM 4036 O O . SER B 1 239 ? -61.630 26.818 -38.627 1.00 30.17 239 SER B O 1
ATOM 4039 N N . ALA B 1 240 ? -63.367 25.392 -38.677 1.00 28.89 240 ALA B N 1
ATOM 4040 C CA . ALA B 1 240 ? -64.117 26.155 -39.650 1.00 29.95 240 ALA B CA 1
ATOM 4041 C C . ALA B 1 240 ? -64.607 27.490 -38.992 1.00 32.26 240 ALA B C 1
ATOM 4042 O O . ALA B 1 240 ? -65.036 27.469 -37.839 1.00 30.22 240 ALA B O 1
ATOM 4044 N N . ASP B 1 241 ? -64.610 28.601 -39.759 1.00 32.62 241 ASP B N 1
ATOM 4045 C CA . ASP B 1 241 ? -65.275 29.875 -39.324 1.00 31.55 241 ASP B CA 1
ATOM 4046 C C . ASP B 1 241 ? -66.767 29.749 -39.307 1.00 30.53 241 ASP B C 1
ATOM 4047 O O . ASP B 1 241 ? -67.448 30.288 -38.429 1.00 31.58 241 ASP B O 1
ATOM 4052 N N . GLU B 1 242 ? -67.351 29.049 -40.300 1.00 27.37 242 GLU B N 1
ATOM 4053 C CA . GLU B 1 242 ? -68.735 28.785 -40.332 1.00 27.03 242 GLU B CA 1
ATOM 4054 C C . GLU B 1 242 ? -69.006 27.339 -40.839 1.00 25.58 242 GLU B C 1
ATOM 4055 O O . GLU B 1 242 ? -68.158 26.804 -41.581 1.00 27.16 242 GLU B O 1
ATOM 4061 N N . ILE B 1 243 ? -70.155 26.828 -40.459 1.00 27.14 243 ILE B N 1
ATOM 4062 C CA . ILE B 1 243 ? -70.707 25.525 -40.931 1.00 28.00 243 ILE B CA 1
ATOM 4063 C C . ILE B 1 243 ? -72.224 25.703 -41.147 1.00 27.64 243 ILE B C 1
ATOM 4064 O O . ILE B 1 243 ? -72.942 26.366 -40.372 1.00 30.91 243 ILE B O 1
ATOM 4069 N N . PHE B 1 244 ? -72.742 25.157 -42.246 1.00 26.11 244 PHE B N 1
ATOM 4070 C CA . PHE B 1 244 ? -74.168 25.033 -42.443 1.00 27.40 244 PHE B CA 1
ATOM 4071 C C . PHE B 1 244 ? -74.521 23.752 -43.166 1.00 26.95 244 PHE B C 1
ATOM 4072 O O . PHE B 1 244 ? -73.678 23.182 -43.834 1.00 27.29 244 PHE B O 1
ATOM 4080 N N . VAL B 1 245 ? -75.778 23.335 -43.002 1.00 23.70 245 VAL B N 1
ATOM 4081 C CA . VAL B 1 245 ? -76.304 22.182 -43.731 1.00 26.18 245 VAL B CA 1
ATOM 4082 C C . VAL B 1 245 ? -77.427 22.557 -44.633 1.00 32.28 245 VAL B C 1
ATOM 4083 O O . VAL B 1 245 ? -78.045 23.582 -44.392 1.00 29.57 245 VAL B O 1
ATOM 4087 N N . THR B 1 246 ? -77.715 21.732 -45.650 1.00 30.32 246 THR B N 1
ATOM 4088 C CA . THR B 1 246 ? -78.725 22.048 -46.659 1.00 29.54 246 THR B CA 1
ATOM 4089 C C . THR B 1 246 ? -79.587 20.881 -47.037 1.00 33.50 246 THR B C 1
ATOM 4090 O O . THR B 1 246 ? -79.112 19.769 -47.262 1.00 28.65 246 THR B O 1
ATOM 4094 N N . GLY B 1 247 ? -80.846 21.161 -47.260 1.00 28.75 247 GLY B N 1
ATOM 4095 C CA . GLY B 1 247 ? -81.802 20.197 -47.730 1.00 29.85 247 GLY B CA 1
ATOM 4096 C C . GLY B 1 247 ? -83.184 20.825 -47.926 1.00 33.81 247 GLY B C 1
ATOM 4097 O O . GLY B 1 247 ? -83.384 21.981 -47.529 1.00 28.03 247 GLY B O 1
ATOM 4098 N N . THR B 1 248 ? -84.110 20.088 -48.523 1.00 32.11 248 THR B N 1
ATOM 4099 C CA . THR B 1 248 ? -85.388 20.684 -48.974 1.00 31.92 248 THR B CA 1
ATOM 4100 C C . THR B 1 248 ? -86.179 21.140 -47.791 1.00 36.44 248 THR B C 1
ATOM 4101 O O . THR B 1 248 ? -86.672 22.241 -47.807 1.00 34.91 248 THR B O 1
ATOM 4105 N N . ALA B 1 249 ? -86.282 20.289 -46.779 1.00 33.26 249 ALA B N 1
ATOM 4106 C CA . ALA B 1 249 ? -87.169 20.533 -45.661 1.00 39.16 249 ALA B CA 1
ATOM 4107 C C . ALA B 1 249 ? -86.651 21.673 -44.815 1.00 45.25 249 ALA B C 1
ATOM 4108 O O . ALA B 1 249 ? -87.415 22.550 -44.437 1.00 45.67 249 ALA B O 1
ATOM 4110 N N . ALA B 1 250 ? -85.356 21.712 -44.584 1.00 40.80 250 ALA B N 1
ATOM 4111 C CA . ALA B 1 250 ? -84.806 22.705 -43.692 1.00 44.28 250 ALA B CA 1
ATOM 4112 C C . ALA B 1 250 ? -84.137 23.848 -44.351 1.00 39.00 250 ALA B C 1
ATOM 4113 O O . ALA B 1 250 ? -83.781 24.802 -43.682 1.00 36.36 250 ALA B O 1
ATOM 4115 N N . GLU B 1 251 ? -83.981 23.820 -45.669 1.00 31.00 251 GLU B N 1
ATOM 4116 C CA . GLU B 1 251 ? -83.311 24.891 -46.416 1.00 29.86 251 GLU B CA 1
ATOM 4117 C C . GLU B 1 251 ? -81.866 24.998 -46.011 1.00 38.74 251 GLU B C 1
ATOM 4118 O O . GLU B 1 251 ? -81.179 23.963 -46.070 1.00 38.50 251 GLU B O 1
ATOM 4124 N N . ILE B 1 252 ? -81.384 26.203 -45.674 1.00 32.14 252 ILE B N 1
ATOM 4125 C CA . ILE B 1 252 ? -80.033 26.434 -45.194 1.00 33.75 252 ILE B CA 1
ATOM 4126 C C . ILE B 1 252 ? -80.099 26.648 -43.702 1.00 39.07 252 ILE B C 1
ATOM 4127 O O . ILE B 1 252 ? -80.730 27.617 -43.234 1.00 35.79 252 ILE B O 1
ATOM 4132 N N . ALA B 1 253 ? -79.531 25.690 -42.945 1.00 32.04 253 ALA B N 1
ATOM 4133 C CA . ALA B 1 253 ? -79.489 25.715 -41.479 1.00 32.25 253 ALA B CA 1
ATOM 4134 C C . ALA B 1 253 ? -78.024 25.924 -40.952 1.00 33.33 253 ALA B C 1
ATOM 4135 O O . ALA B 1 253 ? -77.141 25.033 -41.107 1.00 31.09 253 ALA B O 1
ATOM 4137 N N . PRO B 1 254 ? -77.751 27.090 -40.326 1.00 32.39 254 PRO B N 1
ATOM 4138 C CA . PRO B 1 254 ? -76.462 27.315 -39.678 1.00 29.55 254 PRO B CA 1
ATOM 4139 C C . PRO B 1 254 ? -76.237 26.237 -38.617 1.00 30.26 254 PRO B C 1
ATOM 4140 O O . PRO B 1 254 ? -77.199 25.782 -38.001 1.00 28.70 254 PRO B O 1
ATOM 4144 N N . VAL B 1 255 ? -74.957 25.859 -38.471 1.00 26.73 255 VAL B N 1
ATOM 4145 C CA . VAL B 1 255 ? -74.525 24.966 -37.404 1.00 26.39 255 VAL B CA 1
ATOM 4146 C C . VAL B 1 255 ? -73.559 25.769 -36.579 1.00 25.54 255 VAL B C 1
ATOM 4147 O O . VAL B 1 255 ? -72.471 26.154 -37.055 1.00 28.46 255 VAL B O 1
ATOM 4151 N N . THR B 1 256 ? -74.006 26.122 -35.384 1.00 27.74 256 THR B N 1
ATOM 4152 C CA . THR B 1 256 ? -73.203 27.043 -34.564 1.00 29.08 256 THR B CA 1
ATOM 4153 C C . THR B 1 256 ? -72.328 26.397 -33.485 1.00 31.55 256 THR B C 1
ATOM 4154 O O . THR B 1 256 ? -71.470 27.085 -32.885 1.00 30.92 256 THR B O 1
ATOM 4158 N N . TYR B 1 257 ? -72.539 25.107 -33.242 1.00 29.16 257 TYR B N 1
ATOM 4159 C CA . TYR B 1 257 ? -71.712 24.356 -32.310 1.00 28.88 257 TYR B CA 1
ATOM 4160 C C . TYR B 1 257 ? -71.489 22.950 -32.923 1.00 29.22 257 TYR B C 1
ATOM 4161 O O . TYR B 1 257 ? -72.399 22.365 -33.495 1.00 25.79 257 TYR B O 1
ATOM 4170 N N . ILE B 1 258 ? -70.292 22.454 -32.750 1.00 27.30 258 ILE B N 1
ATOM 4171 C CA . ILE B 1 258 ? -69.990 21.070 -33.217 1.00 28.14 258 ILE B CA 1
ATOM 4172 C C . ILE B 1 258 ? -69.244 20.288 -32.098 1.00 28.55 258 ILE B C 1
ATOM 4173 O O . ILE B 1 258 ? -68.162 20.728 -31.673 1.00 28.18 258 ILE B O 1
ATOM 4178 N N . ASP B 1 259 ? -69.810 19.175 -31.618 1.00 28.22 259 ASP B N 1
ATOM 4179 C CA . ASP B 1 259 ? -69.097 18.307 -30.633 1.00 30.59 259 ASP B CA 1
ATOM 4180 C C . ASP B 1 259 ? -68.500 19.144 -29.469 1.00 36.79 259 ASP B C 1
ATOM 4181 O O . ASP B 1 259 ? -67.296 19.077 -29.172 1.00 41.53 259 ASP B O 1
ATOM 4186 N N . GLY B 1 260 ? -69.324 19.997 -28.962 1.00 38.73 260 GLY B N 1
ATOM 4187 C CA . GLY B 1 260 ? -68.964 20.842 -27.844 1.00 56.37 260 GLY B CA 1
ATOM 4188 C C . GLY B 1 260 ? -68.611 22.244 -28.280 1.00 53.71 260 GLY B C 1
ATOM 4189 O O . GLY B 1 260 ? -69.111 23.217 -27.668 1.00 54.37 260 GLY B O 1
ATOM 4190 N N . ARG B 1 261 ? -67.834 22.303 -29.369 1.00 36.36 261 ARG B N 1
ATOM 4191 C CA . ARG B 1 261 ? -67.042 23.427 -29.769 1.00 31.94 261 ARG B CA 1
ATOM 4192 C C A ARG B 1 261 ? -67.870 24.537 -30.395 0.50 34.00 261 ARG B C 1
ATOM 4193 C C B ARG B 1 261 ? -67.870 24.537 -30.395 0.50 34.00 261 ARG B C 1
ATOM 4194 O O . ARG B 1 261 ? -68.726 24.272 -31.210 1.00 29.62 261 ARG B O 1
ATOM 4207 N N . THR B 1 262 ? -67.583 25.778 -30.001 1.00 31.48 262 THR B N 1
ATOM 4208 C CA . THR B 1 262 ? -68.238 26.941 -30.565 1.00 30.26 262 THR B CA 1
ATOM 4209 C C . THR B 1 262 ? -67.682 27.188 -31.976 1.00 28.03 262 THR B C 1
ATOM 4210 O O . THR B 1 262 ? -66.444 27.163 -32.165 1.00 31.46 262 THR B O 1
ATOM 4214 N N . VAL B 1 263 ? -68.596 27.329 -32.952 1.00 30.55 263 VAL B N 1
ATOM 4215 C CA . VAL B 1 263 ? -68.241 27.746 -34.344 1.00 32.56 263 VAL B CA 1
ATOM 4216 C C . VAL B 1 263 ? -68.358 29.324 -34.438 1.00 28.43 263 VAL B C 1
ATOM 4217 O O . VAL B 1 263 ? -69.418 29.831 -34.129 1.00 35.13 263 VAL B O 1
ATOM 4221 N N . GLY B 1 264 ? -67.256 29.986 -34.726 1.00 36.80 264 GLY B N 1
ATOM 4222 C CA . GLY B 1 264 ? -67.176 31.504 -34.752 1.00 39.50 264 GLY B CA 1
ATOM 4223 C C . GLY B 1 264 ? -67.566 31.991 -33.374 1.00 40.22 264 GLY B C 1
ATOM 4224 O O . GLY B 1 264 ? -66.986 31.536 -32.387 1.00 37.35 264 GLY B O 1
ATOM 4225 N N . ASN B 1 265 ? -68.646 32.732 -33.266 1.00 38.42 265 ASN B N 1
ATOM 4226 C CA . ASN B 1 265 ? -69.036 33.340 -32.020 1.00 36.76 265 ASN B CA 1
ATOM 4227 C C . ASN B 1 265 ? -70.243 32.689 -31.575 1.00 39.97 265 ASN B C 1
ATOM 4228 O O . ASN B 1 265 ? -70.885 33.173 -30.648 1.00 38.52 265 ASN B O 1
ATOM 4233 N N . GLY B 1 266 ? -70.633 31.600 -32.250 1.00 35.36 266 GLY B N 1
ATOM 4234 C CA . GLY B 1 266 ? -71.769 30.857 -31.787 1.00 34.63 266 GLY B CA 1
ATOM 4235 C C . GLY B 1 266 ? -73.039 31.337 -32.375 1.00 30.26 266 GLY B C 1
ATOM 4236 O O . GLY B 1 266 ? -74.140 30.875 -31.965 1.00 35.66 266 GLY B O 1
ATOM 4237 N N . LYS B 1 267 ? -72.910 32.281 -33.313 1.00 34.28 267 LYS B N 1
ATOM 4238 C CA . LYS B 1 267 ? -74.054 32.754 -34.077 1.00 36.29 267 LYS B CA 1
ATOM 4239 C C . LYS B 1 267 ? -73.818 32.508 -35.552 1.00 26.59 267 LYS B C 1
ATOM 4240 O O . LYS B 1 267 ? -72.659 32.352 -35.989 1.00 31.23 267 LYS B O 1
ATOM 4246 N N . PRO B 1 268 ? -74.888 32.474 -36.313 1.00 28.08 268 PRO B N 1
ATOM 4247 C CA . PRO B 1 268 ? -74.683 32.315 -37.765 1.00 28.51 268 PRO B CA 1
ATOM 4248 C C . PRO B 1 268 ? -73.758 33.267 -38.380 1.00 35.32 268 PRO B C 1
ATOM 4249 O O . PRO B 1 268 ? -73.748 34.477 -38.018 1.00 32.81 268 PRO B O 1
ATOM 4253 N N . GLY B 1 269 ? -72.919 32.768 -39.294 1.00 28.02 269 GLY B N 1
ATOM 4254 C CA . GLY B 1 269 ? -71.875 33.557 -39.869 1.00 32.15 269 GLY B CA 1
ATOM 4255 C C . GLY B 1 269 ? -72.344 34.433 -41.006 1.00 29.90 269 GLY B C 1
ATOM 4256 O O . GLY B 1 269 ? -73.422 34.212 -41.543 1.00 29.48 269 GLY B O 1
ATOM 4257 N N . LYS B 1 270 ? -71.479 35.364 -41.397 1.00 32.67 270 LYS B N 1
ATOM 4258 C CA . LYS B 1 270 ? -71.790 36.374 -42.450 1.00 36.85 270 LYS B CA 1
ATOM 4259 C C . LYS B 1 270 ? -72.101 35.713 -43.804 1.00 37.05 270 LYS B C 1
ATOM 4260 O O . LYS B 1 270 ? -73.078 36.050 -44.463 1.00 36.27 270 LYS B O 1
ATOM 4262 N N . VAL B 1 271 ? -71.270 34.753 -44.224 1.00 35.75 271 VAL B N 1
ATOM 4263 C CA . VAL B 1 271 ? -71.499 34.060 -45.500 1.00 31.76 271 VAL B CA 1
ATOM 4264 C C . VAL B 1 271 ? -72.791 33.288 -45.477 1.00 32.58 271 VAL B C 1
ATOM 4265 O O . VAL B 1 271 ? -73.647 33.447 -46.366 1.00 32.78 271 VAL B O 1
ATOM 4269 N N . THR B 1 272 ? -73.000 32.468 -44.425 1.00 26.85 272 THR B N 1
ATOM 4270 C CA . THR B 1 272 ? -74.219 31.784 -44.277 1.00 25.55 272 THR B CA 1
ATOM 4271 C C . THR B 1 272 ? -75.444 32.657 -44.384 1.00 33.02 272 THR B C 1
ATOM 4272 O O . THR B 1 272 ? -76.467 32.276 -45.027 1.00 31.39 272 THR B O 1
ATOM 4276 N N . LYS B 1 273 ? -75.419 33.761 -43.635 1.00 35.22 273 LYS B N 1
ATOM 4277 C CA . LYS B 1 273 ? -76.591 34.652 -43.617 1.00 34.86 273 LYS B CA 1
ATOM 4278 C C . LYS B 1 273 ? -76.895 35.213 -45.044 1.00 32.44 273 LYS B C 1
ATOM 4279 O O . LYS B 1 273 ? -78.058 35.305 -45.469 1.00 31.64 273 LYS B O 1
ATOM 4285 N N . MET B 1 274 ? -75.871 35.594 -45.742 1.00 33.04 274 MET B N 1
ATOM 4286 C CA . MET B 1 274 ? -76.058 36.110 -47.126 1.00 35.53 274 MET B CA 1
ATOM 4287 C C . MET B 1 274 ? -76.652 35.033 -48.018 1.00 44.03 274 MET B C 1
ATOM 4288 O O . MET B 1 274 ? -77.559 35.335 -48.825 1.00 34.17 274 MET B O 1
ATOM 4293 N N . LEU B 1 275 ? -76.201 33.757 -47.872 1.00 31.64 275 LEU B N 1
ATOM 4294 C CA . LEU B 1 275 ? -76.727 32.693 -48.706 1.00 28.83 275 LEU B CA 1
ATOM 4295 C C . LEU B 1 275 ? -78.130 32.399 -48.340 1.00 30.63 275 LEU B C 1
ATOM 4296 O O . LEU B 1 275 ? -78.962 32.085 -49.211 1.00 31.93 275 LEU B O 1
ATOM 4301 N N . MET B 1 276 ? -78.469 32.490 -47.046 1.00 29.99 276 MET B N 1
ATOM 4302 C CA . MET B 1 276 ? -79.850 32.221 -46.635 1.00 29.84 276 MET B CA 1
ATOM 4303 C C . MET B 1 276 ? -80.869 33.223 -47.289 1.00 33.78 276 MET B C 1
ATOM 4304 O O . MET B 1 276 ? -81.975 32.852 -47.753 1.00 33.62 276 MET B O 1
ATOM 4309 N N . GLU B 1 277 ? -80.481 34.461 -47.247 1.00 35.73 277 GLU B N 1
ATOM 4310 C CA . GLU B 1 277 ? -81.347 35.514 -47.787 1.00 40.60 277 GLU B CA 1
ATOM 4311 C C . GLU B 1 277 ? -81.503 35.334 -49.308 1.00 33.23 277 GLU B C 1
ATOM 4312 O O . GLU B 1 277 ? -82.617 35.395 -49.814 1.00 35.63 277 GLU B O 1
ATOM 4318 N N . LYS B 1 278 ? -80.393 35.130 -50.000 1.00 30.83 278 LYS B N 1
ATOM 4319 C CA . LYS B 1 278 ? -80.463 34.857 -51.450 1.00 36.81 278 LYS B CA 1
ATOM 4320 C C . LYS B 1 278 ? -81.245 33.626 -51.838 1.00 35.55 278 LYS B C 1
ATOM 4321 O O . LYS B 1 278 ? -81.894 33.578 -52.898 1.00 32.65 278 LYS B O 1
ATOM 4327 N N . PHE B 1 279 ? -81.161 32.570 -51.013 1.00 32.24 279 PHE B N 1
ATOM 4328 C CA . PHE B 1 279 ? -81.860 31.346 -51.280 1.00 32.50 279 PHE B CA 1
ATOM 4329 C C . PHE B 1 279 ? -83.365 31.581 -51.155 1.00 34.41 279 PHE B C 1
ATOM 4330 O O . PHE B 1 279 ? -84.164 31.083 -51.941 1.00 32.61 279 PHE B O 1
ATOM 4338 N N . ARG B 1 280 ? -83.766 32.290 -50.097 1.00 33.91 280 ARG B N 1
ATOM 4339 C CA . ARG B 1 280 ? -85.172 32.587 -49.887 1.00 34.01 280 ARG B CA 1
ATOM 4340 C C . ARG B 1 280 ? -85.703 33.423 -51.057 1.00 30.04 280 ARG B C 1
ATOM 4341 O O . ARG B 1 280 ? -86.783 33.113 -51.528 1.00 37.69 280 ARG B O 1
ATOM 4349 N N . GLU B 1 281 ? -84.907 34.349 -51.549 1.00 36.90 281 GLU B N 1
ATOM 4350 C CA . GLU B 1 281 ? -85.302 35.139 -52.729 1.00 42.48 281 GLU B CA 1
ATOM 4351 C C . GLU B 1 281 ? -85.541 34.180 -53.919 1.00 44.25 281 GLU B C 1
ATOM 4352 O O . GLU B 1 281 ? -86.535 34.287 -54.633 1.00 41.62 281 GLU B O 1
ATOM 4358 N N . ARG B 1 282 ? -84.602 33.256 -54.110 1.00 39.73 282 ARG B N 1
ATOM 4359 C CA . ARG B 1 282 ? -84.688 32.299 -55.202 1.00 37.10 282 ARG B CA 1
ATOM 4360 C C . ARG B 1 282 ? -85.987 31.535 -55.158 1.00 34.46 282 ARG B C 1
ATOM 4361 O O . ARG B 1 282 ? -86.618 31.372 -56.202 1.00 42.04 282 ARG B O 1
ATOM 4369 N N . THR B 1 283 ? -86.463 31.145 -53.985 1.00 33.47 283 THR B N 1
ATOM 4370 C CA . THR B 1 283 ? -87.675 30.372 -53.838 1.00 32.71 283 THR B CA 1
ATOM 4371 C C . THR B 1 283 ? -88.985 31.151 -54.126 1.00 36.91 283 THR B C 1
ATOM 4372 O O . THR B 1 283 ? -90.017 30.548 -54.326 1.00 35.31 283 THR B O 1
ATOM 4376 N N . GLU B 1 284 ? -88.887 32.469 -54.076 1.00 38.64 284 GLU B N 1
ATOM 4377 C CA . GLU B 1 284 ? -89.987 33.386 -54.478 1.00 44.92 284 GLU B CA 1
ATOM 4378 C C . GLU B 1 284 ? -90.037 33.592 -56.021 1.00 41.53 284 GLU B C 1
ATOM 4379 O O . GLU B 1 284 ? -91.091 33.824 -56.591 1.00 48.21 284 GLU B O 1
ATOM 4385 N N . ASN B 1 285 ? -88.895 33.519 -56.666 1.00 41.74 285 ASN B N 1
ATOM 4386 C CA . ASN B 1 285 ? -88.748 33.895 -58.051 1.00 44.95 285 ASN B CA 1
ATOM 4387 C C . ASN B 1 285 ? -88.772 32.744 -59.066 1.00 49.42 285 ASN B C 1
ATOM 4388 O O . ASN B 1 285 ? -88.737 33.013 -60.251 1.00 52.70 285 ASN B O 1
ATOM 4393 N N . GLU B 1 286 ? -88.886 31.488 -58.635 1.00 47.46 286 GLU B N 1
ATOM 4394 C CA . GLU B 1 286 ? -88.769 30.318 -59.528 1.00 48.86 286 GLU B CA 1
ATOM 4395 C C . GLU B 1 286 ? -89.779 29.323 -59.102 1.00 46.85 286 GLU B C 1
ATOM 4396 O O . GLU B 1 286 ? -90.039 29.223 -57.928 1.00 50.31 286 GLU B O 1
ATOM 4402 N N . GLY B 1 287 ? -90.185 28.438 -59.997 1.00 38.57 287 GLY B N 1
ATOM 4403 C CA . GLY B 1 287 ? -91.028 27.347 -59.617 1.00 40.75 287 GLY B CA 1
ATOM 4404 C C . GLY B 1 287 ? -92.101 27.156 -60.653 1.00 47.15 287 GLY B C 1
ATOM 4405 O O . GLY B 1 287 ? -92.408 28.054 -61.427 1.00 45.92 287 GLY B O 1
ATOM 4406 N N . VAL B 1 288 ? -92.676 25.982 -60.618 1.00 42.96 288 VAL B N 1
ATOM 4407 C CA . VAL B 1 288 ? -93.793 25.622 -61.496 1.00 45.91 288 VAL B CA 1
ATOM 4408 C C . VAL B 1 288 ? -95.122 26.036 -60.833 1.00 46.74 288 VAL B C 1
ATOM 4409 O O . VAL B 1 288 ? -95.452 25.571 -59.726 1.00 43.73 288 VAL B O 1
ATOM 4413 N N . GLU B 1 289 ? -95.923 26.868 -61.532 1.00 46.50 289 GLU B N 1
ATOM 4414 C CA . GLU B 1 289 ? -97.216 27.334 -61.006 1.00 44.58 289 GLU B CA 1
ATOM 4415 C C . GLU B 1 289 ? -98.137 26.178 -60.791 1.00 40.91 289 GLU B C 1
ATOM 4416 O O . GLU B 1 289 ? -98.268 25.342 -61.657 1.00 45.68 289 GLU B O 1
ATOM 4422 N N . ILE B 1 290 ? -98.715 26.080 -59.606 1.00 37.58 290 ILE B N 1
ATOM 4423 C CA . ILE B 1 290 ? -99.715 25.077 -59.307 1.00 38.33 290 ILE B CA 1
ATOM 4424 C C . ILE B 1 290 ? -101.061 25.512 -60.002 1.00 49.69 290 ILE B C 1
ATOM 4425 O O . ILE B 1 290 ? -101.786 24.659 -60.507 1.00 51.04 290 ILE B O 1
ATOM 4430 N N . TYR B 1 291 ? -101.352 26.821 -60.001 1.00 51.82 291 TYR B N 1
ATOM 4431 C CA . TYR B 1 291 ? -102.693 27.375 -60.367 1.00 52.47 291 TYR B CA 1
ATOM 4432 C C . TYR B 1 291 ? -102.485 28.313 -61.539 1.00 48.02 291 TYR B C 1
ATOM 4433 O O . TYR B 1 291 ? -103.097 28.103 -62.582 1.00 71.37 291 TYR B O 1
ATOM 4442 N N . GLU C 1 3 ? -26.004 33.153 -22.583 1.00 72.01 3 GLU C N 1
ATOM 4443 C CA . GLU C 1 3 ? -27.017 32.030 -22.606 1.00 70.38 3 GLU C CA 1
ATOM 4444 C C . GLU C 1 3 ? -28.375 32.517 -23.159 1.00 61.80 3 GLU C C 1
ATOM 4445 O O . GLU C 1 3 ? -28.933 33.514 -22.716 1.00 52.70 3 GLU C O 1
ATOM 4451 N N . LEU C 1 4 ? -28.913 31.779 -24.127 1.00 59.37 4 LEU C N 1
ATOM 4452 C CA . LEU C 1 4 ? -30.212 32.131 -24.726 1.00 51.53 4 LEU C CA 1
ATOM 4453 C C . LEU C 1 4 ? -31.348 32.066 -23.707 1.00 42.53 4 LEU C C 1
ATOM 4454 O O . LEU C 1 4 ? -31.353 31.235 -22.775 1.00 46.94 4 LEU C O 1
ATOM 4459 N N . LEU C 1 5 ? -32.284 32.978 -23.849 1.00 41.11 5 LEU C N 1
ATOM 4460 C CA . LEU C 1 5 ? -33.474 33.021 -23.045 1.00 45.14 5 LEU C CA 1
ATOM 4461 C C . LEU C 1 5 ? -34.669 32.328 -23.752 1.00 51.20 5 LEU C C 1
ATOM 4462 O O . LEU C 1 5 ? -34.823 32.466 -24.976 1.00 44.35 5 LEU C O 1
ATOM 4467 N N . VAL C 1 6 ? -35.492 31.630 -22.960 1.00 46.03 6 VAL C N 1
ATOM 4468 C CA . VAL C 1 6 ? -36.785 31.059 -23.398 1.00 46.39 6 VAL C CA 1
ATOM 4469 C C . VAL C 1 6 ? -37.928 31.827 -22.810 1.00 43.39 6 VAL C C 1
ATOM 4470 O O . VAL C 1 6 ? -37.931 32.094 -21.608 1.00 46.99 6 VAL C O 1
ATOM 4474 N N . TYR C 1 7 ? -38.898 32.192 -23.636 1.00 40.33 7 TYR C N 1
ATOM 4475 C CA . TYR C 1 7 ? -40.155 32.768 -23.160 1.00 36.04 7 TYR C CA 1
ATOM 4476 C C . TYR C 1 7 ? -40.922 31.659 -22.456 1.00 47.23 7 TYR C C 1
ATOM 4477 O O . TYR C 1 7 ? -41.126 30.577 -23.045 1.00 37.42 7 TYR C O 1
ATOM 4486 N N . MET C 1 8 ? -41.290 31.909 -21.197 1.00 39.80 8 MET C N 1
ATOM 4487 C CA . MET C 1 8 ? -42.172 31.052 -20.426 1.00 43.51 8 MET C CA 1
ATOM 4488 C C . MET C 1 8 ? -43.227 31.863 -19.774 1.00 43.75 8 MET C C 1
ATOM 4489 O O . MET C 1 8 ? -43.004 32.551 -18.766 1.00 49.22 8 MET C O 1
ATOM 4494 N N . ASN C 1 9 ? -44.399 31.861 -20.373 1.00 39.97 9 ASN C N 1
ATOM 4495 C CA . ASN C 1 9 ? -45.536 32.593 -19.840 1.00 38.16 9 ASN C CA 1
ATOM 4496 C C . ASN C 1 9 ? -45.257 34.088 -19.499 1.00 47.49 9 ASN C C 1
ATOM 4497 O O . ASN C 1 9 ? -45.765 34.619 -18.487 1.00 41.15 9 ASN C O 1
ATOM 4502 N N . GLY C 1 10 ? -44.467 34.741 -20.343 1.00 47.45 10 GLY C N 1
ATOM 4503 C CA . GLY C 1 10 ? -44.090 36.141 -20.164 1.00 49.76 10 GLY C CA 1
ATOM 4504 C C . GLY C 1 10 ? -42.762 36.385 -19.463 1.00 51.30 10 GLY C C 1
ATOM 4505 O O . GLY C 1 10 ? -42.306 37.500 -19.493 1.00 52.53 10 GLY C O 1
ATOM 4506 N N . GLU C 1 11 ? -42.127 35.386 -18.853 1.00 46.28 11 GLU C N 1
ATOM 4507 C CA . GLU C 1 11 ? -40.787 35.555 -18.260 1.00 49.30 11 GLU C CA 1
ATOM 4508 C C . GLU C 1 11 ? -39.781 35.093 -19.282 1.00 56.31 11 GLU C C 1
ATOM 4509 O O . GLU C 1 11 ? -40.114 34.250 -20.115 1.00 58.63 11 GLU C O 1
ATOM 4512 N N . PHE C 1 12 ? -38.551 35.602 -19.233 1.00 45.24 12 PHE C N 1
ATOM 4513 C CA . PHE C 1 12 ? -37.470 35.149 -20.099 1.00 44.92 12 PHE C CA 1
ATOM 4514 C C . PHE C 1 12 ? -36.520 34.415 -19.224 1.00 52.20 12 PHE C C 1
ATOM 4515 O O . PHE C 1 12 ? -36.054 34.955 -18.244 1.00 54.42 12 PHE C O 1
ATOM 4523 N N . VAL C 1 13 ? -36.273 33.153 -19.531 1.00 49.85 13 VAL C N 1
ATOM 4524 C CA . VAL C 1 13 ? -35.646 32.231 -18.608 1.00 44.55 13 VAL C CA 1
ATOM 4525 C C . VAL C 1 13 ? -34.476 31.640 -19.329 1.00 55.87 13 VAL C C 1
ATOM 4526 O O . VAL C 1 13 ? -34.614 31.169 -20.457 1.00 53.38 13 VAL C O 1
ATOM 4530 N N . PRO C 1 14 ? -33.298 31.626 -18.694 1.00 57.32 14 PRO C N 1
ATOM 4531 C CA . PRO C 1 14 ? -32.198 30.990 -19.393 1.00 51.62 14 PRO C CA 1
ATOM 4532 C C . PRO C 1 14 ? -32.467 29.520 -19.776 1.00 51.80 14 PRO C C 1
ATOM 4533 O O . PRO C 1 14 ? -33.109 28.787 -19.022 1.00 50.98 14 PRO C O 1
ATOM 4537 N N . GLU C 1 15 ? -31.921 29.127 -20.925 1.00 56.94 15 GLU C N 1
ATOM 4538 C CA . GLU C 1 15 ? -32.129 27.796 -21.537 1.00 58.10 15 GLU C CA 1
ATOM 4539 C C . GLU C 1 15 ? -31.973 26.675 -20.564 1.00 64.72 15 GLU C C 1
ATOM 4540 O O . GLU C 1 15 ? -32.844 25.831 -20.461 1.00 62.89 15 GLU C O 1
ATOM 4546 N N . SER C 1 16 ? -30.843 26.677 -19.852 1.00 57.56 16 SER C N 1
ATOM 4547 C CA . SER C 1 16 ? -30.498 25.629 -18.891 1.00 54.17 16 SER C CA 1
ATOM 4548 C C . SER C 1 16 ? -31.461 25.491 -17.706 1.00 50.84 16 SER C C 1
ATOM 4549 O O . SER C 1 16 ? -31.437 24.479 -17.026 1.00 59.74 16 SER C O 1
ATOM 4552 N N . GLN C 1 17 ? -32.281 26.495 -17.441 1.00 49.16 17 GLN C N 1
ATOM 4553 C CA . GLN C 1 17 ? -33.229 26.463 -16.368 1.00 54.13 17 GLN C CA 1
ATOM 4554 C C . GLN C 1 17 ? -34.665 26.484 -16.896 1.00 49.35 17 GLN C C 1
ATOM 4555 O O . GLN C 1 17 ? -35.622 26.630 -16.128 1.00 46.93 17 GLN C O 1
ATOM 4561 N N . ALA C 1 18 ? -34.830 26.389 -18.213 1.00 47.90 18 ALA C N 1
ATOM 4562 C CA . ALA C 1 18 ? -36.175 26.521 -18.834 1.00 43.25 18 ALA C CA 1
ATOM 4563 C C . ALA C 1 18 ? -36.809 25.122 -18.755 1.00 43.46 18 ALA C C 1
ATOM 4564 O O . ALA C 1 18 ? -36.312 24.203 -19.420 1.00 45.85 18 ALA C O 1
ATOM 4566 N N . LYS C 1 19 ? -37.780 24.974 -17.873 1.00 43.18 19 LYS C N 1
ATOM 4567 C CA . LYS C 1 19 ? -38.302 23.660 -17.477 1.00 46.71 19 LYS C CA 1
ATOM 4568 C C . LYS C 1 19 ? -39.761 23.722 -17.244 1.00 44.84 19 LYS C C 1
ATOM 4569 O O . LYS C 1 19 ? -40.290 24.742 -16.848 1.00 43.40 19 LYS C O 1
ATOM 4575 N N . VAL C 1 20 ? -40.454 22.603 -17.453 1.00 43.53 20 VAL C N 1
ATOM 4576 C CA . VAL C 1 20 ? -41.896 22.617 -17.266 1.00 37.85 20 VAL C CA 1
ATOM 4577 C C . VAL C 1 20 ? -42.273 21.577 -16.200 1.00 40.93 20 VAL C C 1
ATOM 4578 O O . VAL C 1 20 ? -41.641 20.528 -16.169 1.00 43.22 20 VAL C O 1
ATOM 4582 N N . SER C 1 21 ? -43.288 21.866 -15.374 1.00 38.35 21 SER C N 1
ATOM 4583 C CA . SER C 1 21 ? -43.802 20.919 -14.424 1.00 40.84 21 SER C CA 1
ATOM 4584 C C . SER C 1 21 ? -44.042 19.518 -15.079 1.00 49.78 21 SER C C 1
ATOM 4585 O O . SER C 1 21 ? -44.595 19.408 -16.180 1.00 42.07 21 SER C O 1
ATOM 4588 N N . VAL C 1 22 ? -43.634 18.452 -14.398 1.00 42.99 22 VAL C N 1
ATOM 4589 C CA . VAL C 1 22 ? -43.937 17.128 -14.876 1.00 43.77 22 VAL C CA 1
ATOM 4590 C C . VAL C 1 22 ? -45.458 16.891 -14.848 1.00 38.17 22 VAL C C 1
ATOM 4591 O O . VAL C 1 22 ? -45.929 15.921 -15.468 1.00 36.07 22 VAL C O 1
ATOM 4595 N N . PHE C 1 23 ? -46.233 17.751 -14.181 1.00 32.28 23 PHE C N 1
ATOM 4596 C CA . PHE C 1 23 ? -47.672 17.581 -14.153 1.00 29.45 23 PHE C CA 1
ATOM 4597 C C . PHE C 1 23 ? -48.402 18.264 -15.308 1.00 29.56 23 PHE C C 1
ATOM 4598 O O . PHE C 1 23 ? -49.630 18.120 -15.419 1.00 29.85 23 PHE C O 1
ATOM 4606 N N . ASP C 1 24 ? -47.651 18.961 -16.136 1.00 29.13 24 ASP C N 1
ATOM 4607 C CA . ASP C 1 24 ? -48.190 19.623 -17.348 1.00 31.10 24 ASP C CA 1
ATOM 4608 C C . ASP C 1 24 ? -48.664 18.485 -18.297 1.00 30.75 24 ASP C C 1
ATOM 4609 O O . ASP C 1 24 ? -47.893 17.596 -18.568 1.00 29.10 24 ASP C O 1
ATOM 4614 N N . HIS C 1 25 ? -49.914 18.533 -18.694 1.00 32.05 25 HIS C N 1
ATOM 4615 C CA . HIS C 1 25 ? -50.490 17.584 -19.699 1.00 30.73 25 HIS C CA 1
ATOM 4616 C C . HIS C 1 25 ? -49.832 17.589 -21.038 1.00 31.01 25 HIS C C 1
ATOM 4617 O O . HIS C 1 25 ? -49.856 16.560 -21.798 1.00 30.87 25 HIS C O 1
ATOM 4624 N N . GLY C 1 26 ? -49.117 18.670 -21.352 1.00 30.97 26 GLY C N 1
ATOM 4625 C CA . GLY C 1 26 ? -48.152 18.647 -22.433 1.00 29.19 26 GLY C CA 1
ATOM 4626 C C . GLY C 1 26 ? -47.074 17.585 -22.350 1.00 35.48 26 GLY C C 1
ATOM 4627 O O . GLY C 1 26 ? -46.639 17.012 -23.336 1.00 31.46 26 GLY C O 1
ATOM 4628 N N . PHE C 1 27 ? -46.592 17.354 -21.143 1.00 32.41 27 PHE C N 1
ATOM 4629 C CA . PHE C 1 27 ? -45.584 16.358 -20.911 1.00 32.22 27 PHE C CA 1
ATOM 4630 C C . PHE C 1 27 ? -46.219 14.952 -20.675 1.00 31.45 27 PHE C C 1
ATOM 4631 O O . PHE C 1 27 ? -45.734 13.997 -21.233 1.00 32.39 27 PHE C O 1
ATOM 4639 N N . LEU C 1 28 ? -47.305 14.862 -19.916 1.00 27.98 28 LEU C N 1
ATOM 4640 C CA . LEU C 1 28 ? -47.912 13.595 -19.533 1.00 28.43 28 LEU C CA 1
ATOM 4641 C C . LEU C 1 28 ? -48.577 12.924 -20.763 1.00 31.77 28 LEU C C 1
ATOM 4642 O O . LEU C 1 28 ? -48.530 11.714 -20.885 1.00 28.93 28 LEU C O 1
ATOM 4647 N N . TYR C 1 29 ? -49.132 13.749 -21.675 1.00 32.07 29 TYR C N 1
ATOM 4648 C CA . TYR C 1 29 ? -50.009 13.254 -22.719 1.00 30.31 29 TYR C CA 1
ATOM 4649 C C . TYR C 1 29 ? -49.785 13.876 -24.091 1.00 31.68 29 TYR C C 1
ATOM 4650 O O . TYR C 1 29 ? -50.566 13.596 -24.989 1.00 28.83 29 TYR C O 1
ATOM 4659 N N . GLY C 1 30 ? -48.715 14.654 -24.272 1.00 31.94 30 GLY C N 1
ATOM 4660 C CA . GLY C 1 30 ? -48.458 15.414 -25.525 1.00 29.77 30 GLY C CA 1
ATOM 4661 C C . GLY C 1 30 ? -49.671 16.299 -25.826 1.00 29.43 30 GLY C C 1
ATOM 4662 O O . GLY C 1 30 ? -50.011 16.520 -26.970 1.00 30.26 30 GLY C O 1
ATOM 4663 N N . ASP C 1 31 ? -50.255 16.846 -24.918 1.00 29.61 31 ASP C N 1
ATOM 4664 C CA . ASP C 1 31 ? -51.495 17.576 -25.089 1.00 28.00 31 ASP C CA 1
ATOM 4665 C C . ASP C 1 31 ? -51.240 19.092 -25.312 1.00 31.68 31 ASP C C 1
ATOM 4666 O O . ASP C 1 31 ? -51.294 19.909 -24.376 1.00 29.22 31 ASP C O 1
ATOM 4671 N N . GLY C 1 32 ? -50.816 19.431 -26.448 1.00 27.84 32 GLY C N 1
ATOM 4672 C CA . GLY C 1 32 ? -50.462 20.771 -26.878 1.00 28.68 32 GLY C CA 1
ATOM 4673 C C . GLY C 1 32 ? -50.206 20.864 -28.344 1.00 33.00 32 GLY C C 1
ATOM 4674 O O . GLY C 1 32 ? -50.233 19.843 -29.069 1.00 29.51 32 GLY C O 1
ATOM 4675 N N . VAL C 1 33 ? -49.989 22.080 -28.802 1.00 30.07 33 VAL C N 1
ATOM 4676 C CA . VAL C 1 33 ? -49.655 22.352 -30.196 1.00 27.50 33 VAL C CA 1
ATOM 4677 C C . VAL C 1 33 ? -48.352 23.121 -30.310 1.00 31.40 33 VAL C C 1
ATOM 4678 O O . VAL C 1 33 ? -47.898 23.778 -29.344 1.00 32.08 33 VAL C O 1
ATOM 4682 N N . PHE C 1 34 ? -47.760 23.085 -31.499 1.00 29.84 34 PHE C N 1
ATOM 4683 C CA . PHE C 1 34 ? -46.530 23.771 -31.778 1.00 33.03 34 PHE C CA 1
ATOM 4684 C C . PHE C 1 34 ? -46.382 24.246 -33.200 1.00 35.49 34 PHE C C 1
ATOM 4685 O O . PHE C 1 34 ? -47.157 23.889 -34.070 1.00 33.00 34 PHE C O 1
ATOM 4693 N N . GLU C 1 35 ? -45.403 25.161 -33.362 1.00 31.06 35 GLU C N 1
ATOM 4694 C CA . GLU C 1 35 ? -45.032 25.736 -34.635 1.00 32.24 35 GLU C CA 1
ATOM 4695 C C . GLU C 1 35 ? -43.559 25.688 -34.828 1.00 32.96 35 GLU C C 1
ATOM 4696 O O . GLU C 1 35 ? -42.826 25.442 -33.868 1.00 34.96 35 GLU C O 1
ATOM 4702 N N . GLY C 1 36 ? -43.137 25.846 -36.101 1.00 35.35 36 GLY C N 1
ATOM 4703 C CA . GLY C 1 36 ? -41.735 26.043 -36.487 1.00 35.67 36 GLY C CA 1
ATOM 4704 C C . GLY C 1 36 ? -41.687 27.220 -37.430 1.00 39.87 36 GLY C C 1
ATOM 4705 O O . GLY C 1 36 ? -42.486 27.294 -38.356 1.00 34.82 36 GLY C O 1
ATOM 4706 N N . ILE C 1 37 ? -40.797 28.195 -37.192 1.00 41.74 37 ILE C N 1
ATOM 4707 C CA . ILE C 1 37 ? -40.788 29.513 -37.966 1.00 38.83 37 ILE C CA 1
ATOM 4708 C C . ILE C 1 37 ? -39.320 29.910 -38.139 1.00 39.84 37 ILE C C 1
ATOM 4709 O O . ILE C 1 37 ? -38.482 29.598 -37.278 1.00 36.44 37 ILE C O 1
ATOM 4714 N N . ARG C 1 38 ? -38.979 30.546 -39.268 1.00 37.66 38 ARG C N 1
ATOM 4715 C CA . ARG C 1 38 ? -37.604 30.924 -39.492 1.00 40.96 38 ARG C CA 1
ATOM 4716 C C . ARG C 1 38 ? -37.567 32.489 -39.494 1.00 42.00 38 ARG C C 1
ATOM 4717 O O . ARG C 1 38 ? -38.499 33.165 -39.965 1.00 41.43 38 ARG C O 1
ATOM 4725 N N . ALA C 1 39 ? -36.519 32.997 -38.855 1.00 50.76 39 ALA C N 1
ATOM 4726 C CA . ALA C 1 39 ? -36.043 34.381 -39.083 1.00 50.07 39 ALA C CA 1
ATOM 4727 C C . ALA C 1 39 ? -34.876 34.327 -40.036 1.00 39.55 39 ALA C C 1
ATOM 4728 O O . ALA C 1 39 ? -33.920 33.535 -39.871 1.00 42.44 39 ALA C O 1
ATOM 4730 N N . TYR C 1 40 ? -34.954 35.159 -41.058 1.00 42.71 40 TYR C N 1
ATOM 4731 C CA . TYR C 1 40 ? -33.861 35.360 -41.980 1.00 42.69 40 TYR C CA 1
ATOM 4732 C C . TYR C 1 40 ? -33.380 36.858 -41.927 1.00 36.76 40 TYR C C 1
ATOM 4733 O O . TYR C 1 40 ? -34.212 37.804 -42.048 1.00 38.44 40 TYR C O 1
ATOM 4742 N N . ASN C 1 41 ? -32.083 37.025 -41.752 1.00 46.12 41 ASN C N 1
ATOM 4743 C CA . ASN C 1 41 ? -31.478 38.387 -41.762 1.00 51.04 41 ASN C CA 1
ATOM 4744 C C . ASN C 1 41 ? -32.373 39.468 -41.109 1.00 46.03 41 ASN C C 1
ATOM 4745 O O . ASN C 1 41 ? -32.803 40.429 -41.728 1.00 50.12 41 ASN C O 1
ATOM 4750 N N . GLY C 1 42 ? -32.744 39.255 -39.867 1.00 44.03 42 GLY C N 1
ATOM 4751 C CA . GLY C 1 42 ? -33.572 40.202 -39.151 1.00 43.61 42 GLY C CA 1
ATOM 4752 C C . GLY C 1 42 ? -35.057 40.300 -39.339 1.00 45.29 42 GLY C C 1
ATOM 4753 O O . GLY C 1 42 ? -35.681 41.188 -38.738 1.00 44.42 42 GLY C O 1
ATOM 4754 N N . LYS C 1 43 ? -35.678 39.369 -40.103 1.00 44.41 43 LYS C N 1
ATOM 4755 C CA . LYS C 1 43 ? -37.123 39.436 -40.380 1.00 39.25 43 LYS C CA 1
ATOM 4756 C C . LYS C 1 43 ? -37.704 37.967 -40.194 1.00 41.62 43 LYS C C 1
ATOM 4757 O O . LYS C 1 43 ? -36.965 36.972 -40.397 1.00 44.62 43 LYS C O 1
ATOM 4759 N N . VAL C 1 44 ? -38.957 37.891 -39.786 1.00 43.68 44 VAL C N 1
ATOM 4760 C CA . VAL C 1 44 ? -39.607 36.602 -39.501 1.00 43.98 44 VAL C CA 1
ATOM 4761 C C . VAL C 1 44 ? -40.525 36.251 -40.692 1.00 34.27 44 VAL C C 1
ATOM 4762 O O . VAL C 1 44 ? -41.548 36.925 -40.935 1.00 39.76 44 VAL C O 1
ATOM 4766 N N . PHE C 1 45 ? -40.133 35.167 -41.391 1.00 39.25 45 PHE C N 1
ATOM 4767 C CA . PHE C 1 45 ? -40.805 34.710 -42.604 1.00 37.19 45 PHE C CA 1
ATOM 4768 C C . PHE C 1 45 ? -42.163 34.069 -42.264 1.00 40.33 45 PHE C C 1
ATOM 4769 O O . PHE C 1 45 ? -42.223 33.103 -41.505 1.00 42.29 45 PHE C O 1
ATOM 4777 N N . LYS C 1 46 ? -43.220 34.631 -42.812 1.00 40.35 46 LYS C N 1
ATOM 4778 C CA . LYS C 1 46 ? -44.568 34.114 -42.673 1.00 42.87 46 LYS C CA 1
ATOM 4779 C C . LYS C 1 46 ? -44.986 33.997 -41.232 1.00 47.00 46 LYS C C 1
ATOM 4780 O O . LYS C 1 46 ? -45.735 33.092 -40.848 1.00 37.52 46 LYS C O 1
ATOM 4786 N N . LEU C 1 47 ? -44.558 34.971 -40.427 1.00 44.04 47 LEU C N 1
ATOM 4787 C CA . LEU C 1 47 ? -44.921 34.981 -39.031 1.00 42.23 47 LEU C CA 1
ATOM 4788 C C . LEU C 1 47 ? -46.437 34.854 -38.753 1.00 37.73 47 LEU C C 1
ATOM 4789 O O . LEU C 1 47 ? -46.829 34.028 -37.906 1.00 38.13 47 LEU C O 1
ATOM 4794 N N . TYR C 1 48 ? -47.272 35.671 -39.412 1.00 33.65 48 TYR C N 1
ATOM 4795 C CA . TYR C 1 48 ? -48.706 35.705 -39.168 1.00 34.48 48 TYR C CA 1
ATOM 4796 C C . TYR C 1 48 ? -49.419 34.385 -39.595 1.00 37.64 48 TYR C C 1
ATOM 4797 O O . TYR C 1 48 ? -50.425 33.989 -38.947 1.00 40.52 48 TYR C O 1
ATOM 4806 N N . GLU C 1 49 ? -48.954 33.828 -40.723 1.00 38.33 49 GLU C N 1
ATOM 4807 C CA . GLU C 1 49 ? -49.503 32.521 -41.243 1.00 39.47 49 GLU C CA 1
ATOM 4808 C C . GLU C 1 49 ? -49.241 31.388 -40.219 1.00 37.65 49 GLU C C 1
ATOM 4809 O O . GLU C 1 49 ? -50.153 30.621 -39.882 1.00 39.59 49 GLU C O 1
ATOM 4812 N N . HIS C 1 50 ? -48.030 31.329 -39.683 1.00 33.53 50 HIS C N 1
ATOM 4813 C CA . HIS C 1 50 ? -47.722 30.368 -38.699 1.00 34.97 50 HIS C CA 1
ATOM 4814 C C . HIS C 1 50 ? -48.534 30.516 -37.459 1.00 36.91 50 HIS C C 1
ATOM 4815 O O . HIS C 1 50 ? -49.071 29.508 -36.895 1.00 34.71 50 HIS C O 1
ATOM 4822 N N . ILE C 1 51 ? -48.749 31.764 -37.044 1.00 34.12 51 ILE C N 1
ATOM 4823 C CA . ILE C 1 51 ? -49.604 32.048 -35.893 1.00 33.22 51 ILE C CA 1
ATOM 4824 C C . ILE C 1 51 ? -51.026 31.589 -36.155 1.00 32.84 51 ILE C C 1
ATOM 4825 O O . ILE C 1 51 ? -51.664 31.006 -35.267 1.00 32.82 51 ILE C O 1
ATOM 4830 N N . ASP C 1 52 ? -51.552 31.889 -37.333 1.00 32.43 52 ASP C N 1
ATOM 4831 C CA . ASP C 1 52 ? -52.913 31.497 -37.652 1.00 38.62 52 ASP C CA 1
ATOM 4832 C C . ASP C 1 52 ? -53.066 29.933 -37.589 1.00 33.85 52 ASP C C 1
ATOM 4833 O O . ASP C 1 52 ? -54.119 29.440 -37.137 1.00 33.92 52 ASP C O 1
ATOM 4838 N N . ARG C 1 53 ? -52.062 29.239 -38.079 1.00 31.17 53 ARG C N 1
ATOM 4839 C CA . ARG C 1 53 ? -52.116 27.737 -38.053 1.00 32.63 53 ARG C CA 1
ATOM 4840 C C . ARG C 1 53 ? -52.084 27.275 -36.595 1.00 31.75 53 ARG C C 1
ATOM 4841 O O . ARG C 1 53 ? -52.846 26.415 -36.195 1.00 31.55 53 ARG C O 1
ATOM 4849 N N . LEU C 1 54 ? -51.191 27.864 -35.770 1.00 29.94 54 LEU C N 1
ATOM 4850 C CA . LEU C 1 54 ? -51.159 27.534 -34.369 1.00 31.17 54 LEU C CA 1
ATOM 4851 C C . LEU C 1 54 ? -52.467 27.627 -33.709 1.00 33.93 54 LEU C C 1
ATOM 4852 O O . LEU C 1 54 ? -52.856 26.740 -32.901 1.00 31.71 54 LEU C O 1
ATOM 4857 N N . TYR C 1 55 ? -53.202 28.690 -34.002 1.00 32.88 55 TYR C N 1
ATOM 4858 C CA . TYR C 1 55 ? -54.509 28.900 -33.396 1.00 31.27 55 TYR C CA 1
ATOM 4859 C C . TYR C 1 55 ? -55.608 27.947 -33.912 1.00 32.75 55 TYR C C 1
ATOM 4860 O O . TYR C 1 55 ? -56.549 27.542 -33.187 1.00 35.86 55 TYR C O 1
ATOM 4869 N N . ASP C 1 56 ? -55.519 27.616 -35.182 1.00 33.27 56 ASP C N 1
ATOM 4870 C CA . ASP C 1 56 ? -56.363 26.595 -35.739 1.00 35.61 56 ASP C CA 1
ATOM 4871 C C . ASP C 1 56 ? -56.108 25.199 -35.092 1.00 30.76 56 ASP C C 1
ATOM 4872 O O . ASP C 1 56 ? -57.051 24.533 -34.729 1.00 33.94 56 ASP C O 1
ATOM 4877 N N . CYS C 1 57 ? -54.857 24.805 -34.991 1.00 29.27 57 CYS C N 1
ATOM 4878 C CA . CYS C 1 57 ? -54.540 23.565 -34.305 1.00 31.11 57 CYS C CA 1
ATOM 4879 C C . CYS C 1 57 ? -55.012 23.547 -32.864 1.00 34.92 57 CYS C C 1
ATOM 4880 O O . CYS C 1 57 ? -55.577 22.546 -32.399 1.00 30.04 57 CYS C O 1
ATOM 4883 N N . ALA C 1 58 ? -54.810 24.652 -32.129 1.00 34.11 58 ALA C N 1
ATOM 4884 C CA . ALA C 1 58 ? -55.364 24.785 -30.757 1.00 33.89 58 ALA C CA 1
ATOM 4885 C C . ALA C 1 58 ? -56.853 24.600 -30.735 1.00 34.77 58 ALA C C 1
ATOM 4886 O O . ALA C 1 58 ? -57.361 23.860 -29.906 1.00 35.17 58 ALA C O 1
ATOM 4888 N N . ARG C 1 59 ? -57.580 25.215 -31.672 1.00 31.70 59 ARG C N 1
ATOM 4889 C CA . ARG C 1 59 ? -59.024 25.035 -31.745 1.00 36.30 59 ARG C CA 1
ATOM 4890 C C . ARG C 1 59 ? -59.460 23.577 -32.007 1.00 30.97 59 ARG C C 1
ATOM 4891 O O . ARG C 1 59 ? -60.458 23.037 -31.423 1.00 33.96 59 ARG C O 1
ATOM 4899 N N . VAL C 1 60 ? -58.690 22.930 -32.862 1.00 30.98 60 VAL C N 1
ATOM 4900 C CA . VAL C 1 60 ? -58.958 21.525 -33.156 1.00 31.85 60 VAL C CA 1
ATOM 4901 C C . VAL C 1 60 ? -58.869 20.663 -31.879 1.00 32.42 60 VAL C C 1
ATOM 4902 O O . VAL C 1 60 ? -59.734 19.834 -31.691 1.00 30.97 60 VAL C O 1
ATOM 4906 N N . ILE C 1 61 ? -57.902 20.929 -30.988 1.00 30.42 61 ILE C N 1
ATOM 4907 C CA . ILE C 1 61 ? -57.808 20.216 -29.709 1.00 32.35 61 ILE C CA 1
ATOM 4908 C C . ILE C 1 61 ? -58.533 20.869 -28.534 1.00 34.41 61 ILE C C 1
ATOM 4909 O O . ILE C 1 61 ? -58.380 20.477 -27.349 1.00 32.66 61 ILE C O 1
ATOM 4914 N N . ASP C 1 62 ? -59.372 21.830 -28.876 1.00 31.22 62 ASP C N 1
ATOM 4915 C CA . ASP C 1 62 ? -60.203 22.544 -27.937 1.00 32.32 62 ASP C CA 1
ATOM 4916 C C . ASP C 1 62 ? -59.394 23.224 -26.838 1.00 30.48 62 ASP C C 1
ATOM 4917 O O . ASP C 1 62 ? -59.740 23.111 -25.682 1.00 34.67 62 ASP C O 1
ATOM 4922 N N . LEU C 1 63 ? -58.251 23.784 -27.203 1.00 29.39 63 LEU C N 1
ATOM 4923 C CA . LEU C 1 63 ? -57.334 24.475 -26.301 1.00 32.81 63 LEU C CA 1
ATOM 4924 C C . LEU C 1 63 ? -57.388 26.025 -26.583 1.00 37.10 63 LEU C C 1
ATOM 4925 O O . LEU C 1 63 ? -57.142 26.460 -27.738 1.00 37.34 63 LEU C O 1
ATOM 4930 N N . LYS C 1 64 ? -57.749 26.811 -25.560 1.00 38.81 64 LYS C N 1
ATOM 4931 C CA . LYS C 1 64 ? -57.804 28.305 -25.666 1.00 38.97 64 LYS C CA 1
ATOM 4932 C C . LYS C 1 64 ? -56.427 28.889 -25.370 1.00 39.71 64 LYS C C 1
ATOM 4933 O O . LYS C 1 64 ? -55.914 28.742 -24.264 1.00 43.78 64 LYS C O 1
ATOM 4935 N N . ILE C 1 65 ? -55.812 29.527 -26.364 1.00 37.54 65 ILE C N 1
ATOM 4936 C CA . ILE C 1 65 ? -54.494 30.086 -26.214 1.00 36.35 65 ILE C CA 1
ATOM 4937 C C . ILE C 1 65 ? -54.704 31.426 -25.406 1.00 39.32 65 ILE C C 1
ATOM 4938 O O . ILE C 1 65 ? -55.474 32.233 -25.854 1.00 36.96 65 ILE C O 1
ATOM 4943 N N . PRO C 1 66 ? -54.071 31.605 -24.226 1.00 39.42 66 PRO C N 1
ATOM 4944 C CA . PRO C 1 66 ? -54.343 32.798 -23.373 1.00 48.46 66 PRO C CA 1
ATOM 4945 C C . PRO C 1 66 ? -53.633 34.135 -23.813 1.00 51.83 66 PRO C C 1
ATOM 4946 O O . PRO C 1 66 ? -53.286 34.947 -22.976 1.00 48.95 66 PRO C O 1
ATOM 4950 N N . LEU C 1 67 ? -53.449 34.344 -25.110 1.00 44.81 67 LEU C N 1
ATOM 4951 C CA . LEU C 1 67 ? -52.877 35.554 -25.762 1.00 44.28 67 LEU C CA 1
ATOM 4952 C C . LEU C 1 67 ? -53.673 35.745 -27.014 1.00 49.36 67 LEU C C 1
ATOM 4953 O O . LEU C 1 67 ? -54.132 34.764 -27.640 1.00 44.18 67 LEU C O 1
ATOM 4958 N N . SER C 1 68 ? -53.856 37.004 -27.414 1.00 46.47 68 SER C N 1
ATOM 4959 C CA . SER C 1 68 ? -54.424 37.330 -28.694 1.00 41.03 68 SER C CA 1
ATOM 4960 C C . SER C 1 68 ? -53.312 37.013 -29.696 1.00 35.37 68 SER C C 1
ATOM 4961 O O . SER C 1 68 ? -52.092 36.950 -29.394 1.00 38.76 68 SER C O 1
ATOM 4964 N N . LYS C 1 69 ? -53.718 36.902 -30.948 1.00 42.68 69 LYS C N 1
ATOM 4965 C CA . LYS C 1 69 ? -52.744 36.706 -32.007 1.00 42.03 69 LYS C CA 1
ATOM 4966 C C . LYS C 1 69 ? -51.653 37.793 -32.050 1.00 39.57 69 LYS C C 1
ATOM 4967 O O . LYS C 1 69 ? -50.447 37.494 -32.311 1.00 39.27 69 LYS C O 1
ATOM 4973 N N . GLU C 1 70 ? -52.049 39.054 -31.857 1.00 43.56 70 GLU C N 1
ATOM 4974 C CA . GLU C 1 70 ? -51.029 40.173 -31.882 1.00 40.07 70 GLU C CA 1
ATOM 4975 C C . GLU C 1 70 ? -50.017 40.071 -30.750 1.00 35.98 70 GLU C C 1
ATOM 4976 O O . GLU C 1 70 ? -48.788 40.172 -30.941 1.00 42.62 70 GLU C O 1
ATOM 4982 N N . GLU C 1 71 ? -50.526 39.795 -29.564 1.00 41.78 71 GLU C N 1
ATOM 4983 C CA . GLU C 1 71 ? -49.670 39.534 -28.400 1.00 44.02 71 GLU C CA 1
ATOM 4984 C C . GLU C 1 71 ? -48.728 38.366 -28.658 1.00 49.85 71 GLU C C 1
ATOM 4985 O O . GLU C 1 71 ? -47.568 38.435 -28.265 1.00 43.66 71 GLU C O 1
ATOM 4991 N N . PHE C 1 72 ? -49.191 37.314 -29.384 1.00 48.35 72 PHE C N 1
ATOM 4992 C CA . PHE C 1 72 ? -48.304 36.190 -29.671 1.00 41.32 72 PHE C CA 1
ATOM 4993 C C . PHE C 1 72 ? -47.168 36.583 -30.590 1.00 34.17 72 PHE C C 1
ATOM 4994 O O . PHE C 1 72 ? -45.988 36.198 -30.403 1.00 39.46 72 PHE C O 1
ATOM 5002 N N . ALA C 1 73 ? -47.530 37.321 -31.649 1.00 41.22 73 ALA C N 1
ATOM 5003 C CA . ALA C 1 73 ? -46.514 37.906 -32.566 1.00 39.80 73 ALA C CA 1
ATOM 5004 C C . ALA C 1 73 ? -45.501 38.785 -31.781 1.00 38.20 73 ALA C C 1
ATOM 5005 O O . ALA C 1 73 ? -44.287 38.626 -31.944 1.00 40.95 73 ALA C O 1
ATOM 5007 N N . GLU C 1 74 ? -46.018 39.672 -30.920 1.00 46.92 74 GLU C N 1
ATOM 5008 C CA . GLU C 1 74 ? -45.101 40.555 -30.047 1.00 42.63 74 GLU C CA 1
ATOM 5009 C C . GLU C 1 74 ? -44.159 39.701 -29.242 1.00 45.73 74 GLU C C 1
ATOM 5010 O O . GLU C 1 74 ? -42.929 39.937 -29.222 1.00 47.29 74 GLU C O 1
ATOM 5012 N N . ALA C 1 75 ? -44.724 38.651 -28.612 1.00 40.02 75 ALA C N 1
ATOM 5013 C CA . ALA C 1 75 ? -43.925 37.751 -27.797 1.00 38.93 75 ALA C CA 1
ATOM 5014 C C . ALA C 1 75 ? -42.844 37.025 -28.554 1.00 37.81 75 ALA C C 1
ATOM 5015 O O . ALA C 1 75 ? -41.704 36.807 -28.051 1.00 41.69 75 ALA C O 1
ATOM 5017 N N . ILE C 1 76 ? -43.152 36.596 -29.789 1.00 39.84 76 ILE C N 1
ATOM 5018 C CA . ILE C 1 76 ? -42.136 35.962 -30.588 1.00 42.17 76 ILE C CA 1
ATOM 5019 C C . ILE C 1 76 ? -41.013 36.995 -30.907 1.00 38.87 76 ILE C C 1
ATOM 5020 O O . ILE C 1 76 ? -39.798 36.686 -30.880 1.00 39.11 76 ILE C O 1
ATOM 5025 N N . LEU C 1 77 ? -41.471 38.156 -31.345 1.00 42.65 77 LEU C N 1
ATOM 5026 C CA . LEU C 1 77 ? -40.511 39.238 -31.722 1.00 47.82 77 LEU C CA 1
ATOM 5027 C C . LEU C 1 77 ? -39.640 39.637 -30.500 1.00 44.08 77 LEU C C 1
ATOM 5028 O O . LEU C 1 77 ? -38.407 39.721 -30.604 1.00 48.22 77 LEU C O 1
ATOM 5033 N N . GLU C 1 78 ? -40.277 39.784 -29.348 1.00 51.07 78 GLU C N 1
ATOM 5034 C CA . GLU C 1 78 ? -39.554 40.184 -28.115 1.00 50.70 78 GLU C CA 1
ATOM 5035 C C . GLU C 1 78 ? -38.565 39.115 -27.741 1.00 53.43 78 GLU C C 1
ATOM 5036 O O . GLU C 1 78 ? -37.469 39.442 -27.280 1.00 48.92 78 GLU C O 1
ATOM 5042 N N . THR C 1 79 ? -38.851 37.821 -27.997 1.00 43.63 79 THR C N 1
ATOM 5043 C CA . THR C 1 79 ? -37.850 36.878 -27.567 1.00 38.61 79 THR C CA 1
ATOM 5044 C C . THR C 1 79 ? -36.694 36.755 -28.490 1.00 36.83 79 THR C C 1
ATOM 5045 O O . THR C 1 79 ? -35.559 36.460 -28.037 1.00 46.69 79 THR C O 1
ATOM 5049 N N . LEU C 1 80 ? -36.905 37.009 -29.780 1.00 38.50 80 LEU C N 1
ATOM 5050 C CA . LEU C 1 80 ? -35.766 37.123 -30.666 1.00 41.48 80 LEU C CA 1
ATOM 5051 C C . LEU C 1 80 ? -34.833 38.374 -30.300 1.00 40.61 80 LEU C C 1
ATOM 5052 O O . LEU C 1 80 ? -33.607 38.258 -30.390 1.00 49.83 80 LEU C O 1
ATOM 5057 N N . ARG C 1 81 ? -35.440 39.521 -30.018 1.00 49.10 81 ARG C N 1
ATOM 5058 C CA . ARG C 1 81 ? -34.662 40.765 -29.648 1.00 51.94 81 ARG C CA 1
ATOM 5059 C C . ARG C 1 81 ? -33.858 40.544 -28.390 1.00 50.58 81 ARG C C 1
ATOM 5060 O O . ARG C 1 81 ? -32.646 40.741 -28.395 1.00 54.25 81 ARG C O 1
ATOM 5068 N N . ARG C 1 82 ? -34.531 40.043 -27.352 1.00 54.55 82 ARG C N 1
ATOM 5069 C CA . ARG C 1 82 ? -33.873 39.666 -26.110 1.00 54.68 82 ARG C CA 1
ATOM 5070 C C . ARG C 1 82 ? -32.729 38.749 -26.307 1.00 53.37 82 ARG C C 1
ATOM 5071 O O . ARG C 1 82 ? -31.775 38.821 -25.553 1.00 59.82 82 ARG C O 1
ATOM 5079 N N . ASN C 1 83 ? -32.754 37.909 -27.338 1.00 47.27 83 ASN C N 1
ATOM 5080 C CA . ASN C 1 83 ? -31.608 37.062 -27.628 1.00 46.20 83 ASN C CA 1
ATOM 5081 C C . ASN C 1 83 ? -30.679 37.632 -28.675 1.00 42.46 83 ASN C C 1
ATOM 5082 O O . ASN C 1 83 ? -29.688 36.971 -29.066 1.00 45.30 83 ASN C O 1
ATOM 5087 N N . ASN C 1 84 ? -31.004 38.849 -29.102 1.00 44.62 84 ASN C N 1
ATOM 5088 C CA . ASN C 1 84 ? -30.290 39.537 -30.179 1.00 55.49 84 ASN C CA 1
ATOM 5089 C C . ASN C 1 84 ? -30.069 38.693 -31.466 1.00 55.98 84 ASN C C 1
ATOM 5090 O O . ASN C 1 84 ? -28.968 38.650 -32.046 1.00 52.82 84 ASN C O 1
ATOM 5095 N N . LEU C 1 85 ? -31.142 37.995 -31.885 1.00 56.78 85 LEU C N 1
ATOM 5096 C CA . LEU C 1 85 ? -31.091 37.048 -33.028 1.00 49.18 85 LEU C CA 1
ATOM 5097 C C . LEU C 1 85 ? -31.545 37.726 -34.315 1.00 45.82 85 LEU C C 1
ATOM 5098 O O . LEU C 1 85 ? -32.481 38.538 -34.317 1.00 45.54 85 LEU C O 1
ATOM 5103 N N . ARG C 1 86 ? -30.870 37.376 -35.405 1.00 46.12 86 ARG C N 1
ATOM 5104 C CA . ARG C 1 86 ? -31.296 37.817 -36.745 1.00 52.75 86 ARG C CA 1
ATOM 5105 C C . ARG C 1 86 ? -31.617 36.637 -37.703 1.00 47.62 86 ARG C C 1
ATOM 5106 O O . ARG C 1 86 ? -32.523 36.746 -38.521 1.00 52.41 86 ARG C O 1
ATOM 5114 N N . ASP C 1 87 ? -30.863 35.555 -37.589 1.00 48.55 87 ASP C N 1
ATOM 5115 C CA . ASP C 1 87 ? -31.107 34.315 -38.286 1.00 50.64 87 ASP C CA 1
ATOM 5116 C C . ASP C 1 87 ? -31.387 33.207 -37.246 1.00 52.45 87 ASP C C 1
ATOM 5117 O O . ASP C 1 87 ? -30.479 32.776 -36.507 1.00 48.45 87 ASP C O 1
ATOM 5122 N N . ALA C 1 88 ? -32.638 32.733 -37.208 1.00 47.12 88 ALA C N 1
ATOM 5123 C CA . ALA C 1 88 ? -33.093 31.864 -36.134 1.00 43.37 88 ALA C CA 1
ATOM 5124 C C . ALA C 1 88 ? -34.179 30.835 -36.569 1.00 45.67 88 ALA C C 1
ATOM 5125 O O . ALA C 1 88 ? -34.932 31.114 -37.495 1.00 41.71 88 ALA C O 1
ATOM 5127 N N . TYR C 1 89 ? -34.236 29.712 -35.835 1.00 46.75 89 TYR C N 1
ATOM 5128 C CA . TYR C 1 89 ? -35.438 28.866 -35.756 1.00 38.80 89 TYR C CA 1
ATOM 5129 C C . TYR C 1 89 ? -36.184 29.114 -34.477 1.00 41.43 89 TYR C C 1
ATOM 5130 O O . TYR C 1 89 ? -35.612 29.092 -33.389 1.00 43.73 89 TYR C O 1
ATOM 5139 N N . ILE C 1 90 ? -37.471 29.339 -34.626 1.00 37.52 90 ILE C N 1
ATOM 5140 C CA . ILE C 1 90 ? -38.374 29.646 -33.558 1.00 38.03 90 ILE C CA 1
ATOM 5141 C C . ILE C 1 90 ? -39.380 28.467 -33.384 1.00 41.61 90 ILE C C 1
ATOM 5142 O O . ILE C 1 90 ? -40.066 28.064 -34.363 1.00 37.20 90 ILE C O 1
ATOM 5147 N N . ARG C 1 91 ? -39.508 27.992 -32.144 1.00 37.52 91 ARG C N 1
ATOM 5148 C CA . ARG C 1 91 ? -40.477 26.926 -31.770 1.00 36.84 91 ARG C CA 1
ATOM 5149 C C . ARG C 1 91 ? -41.434 27.400 -30.722 1.00 31.74 91 ARG C C 1
ATOM 5150 O O . ARG C 1 91 ? -41.214 27.245 -29.508 1.00 37.53 91 ARG C O 1
ATOM 5158 N N . PRO C 1 92 ? -42.536 28.000 -31.121 1.00 31.67 92 PRO C N 1
ATOM 5159 C CA . PRO C 1 92 ? -43.567 28.287 -30.168 1.00 32.32 92 PRO C CA 1
ATOM 5160 C C . PRO C 1 92 ? -44.371 27.030 -29.754 1.00 36.21 92 PRO C C 1
ATOM 5161 O O . PRO C 1 92 ? -44.627 26.182 -30.619 1.00 35.22 92 PRO C O 1
ATOM 5165 N N . ILE C 1 93 ? -44.790 26.938 -28.489 1.00 38.48 93 ILE C N 1
ATOM 5166 C CA . ILE C 1 93 ? -45.516 25.753 -27.967 1.00 37.01 93 ILE C CA 1
ATOM 5167 C C . ILE C 1 93 ? -46.581 26.236 -27.024 1.00 37.89 93 ILE C C 1
ATOM 5168 O O . ILE C 1 93 ? -46.329 27.101 -26.154 1.00 39.14 93 ILE C O 1
ATOM 5173 N N . VAL C 1 94 ? -47.786 25.722 -27.186 1.00 32.42 94 VAL C N 1
ATOM 5174 C CA . VAL C 1 94 ? -48.868 25.986 -26.232 1.00 30.35 94 VAL C CA 1
ATOM 5175 C C . VAL C 1 94 ? -49.355 24.642 -25.682 1.00 36.40 94 VAL C C 1
ATOM 5176 O O . VAL C 1 94 ? -49.744 23.751 -26.484 1.00 31.83 94 VAL C O 1
ATOM 5180 N N . THR C 1 95 ? -49.332 24.456 -24.367 1.00 32.34 95 THR C N 1
ATOM 5181 C CA . THR C 1 95 ? -49.879 23.202 -23.748 1.00 32.28 95 THR C CA 1
ATOM 5182 C C . THR C 1 95 ? -51.131 23.419 -22.982 1.00 35.57 95 THR C C 1
ATOM 5183 O O . THR C 1 95 ? -51.488 24.559 -22.582 1.00 32.86 95 THR C O 1
ATOM 5187 N N . ARG C 1 96 ? -51.818 22.302 -22.702 1.00 28.55 96 ARG C N 1
ATOM 5188 C CA . ARG C 1 96 ? -52.978 22.283 -21.828 1.00 29.69 96 ARG C CA 1
ATOM 5189 C C . ARG C 1 96 ? -52.719 22.822 -20.386 1.00 28.84 96 ARG C C 1
ATOM 5190 O O . ARG C 1 96 ? -53.673 23.196 -19.654 1.00 32.57 96 ARG C O 1
ATOM 5198 N N . GLY C 1 97 ? -51.492 22.718 -19.950 1.00 31.80 97 GLY C N 1
ATOM 5199 C CA . GLY C 1 97 ? -51.151 23.004 -18.553 1.00 37.95 97 GLY C CA 1
ATOM 5200 C C . GLY C 1 97 ? -51.409 21.809 -17.636 1.00 44.05 97 GLY C C 1
ATOM 5201 O O . GLY C 1 97 ? -51.798 20.699 -18.091 1.00 35.74 97 GLY C O 1
ATOM 5202 N N . ALA C 1 98 ? -51.222 22.039 -16.335 1.00 39.78 98 ALA C N 1
ATOM 5203 C CA . ALA C 1 98 ? -51.488 21.016 -15.318 1.00 38.05 98 ALA C CA 1
ATOM 5204 C C . ALA C 1 98 ? -52.934 20.945 -14.900 1.00 39.91 98 ALA C C 1
ATOM 5205 O O . ALA C 1 98 ? -53.703 21.880 -15.083 1.00 35.83 98 ALA C O 1
ATOM 5207 N N . GLY C 1 99 ? -53.355 19.769 -14.431 1.00 38.23 99 GLY C N 1
ATOM 5208 C CA . GLY C 1 99 ? -54.737 19.543 -14.002 1.00 36.64 99 GLY C CA 1
ATOM 5209 C C . GLY C 1 99 ? -54.812 18.443 -12.944 1.00 41.13 99 GLY C C 1
ATOM 5210 O O . GLY C 1 99 ? -54.006 18.429 -12.023 1.00 37.89 99 GLY C O 1
ATOM 5211 N N . ASP C 1 100 ? -55.774 17.524 -13.053 1.00 46.33 100 ASP C N 1
ATOM 5212 C CA . ASP C 1 100 ? -55.676 16.299 -12.245 1.00 43.28 100 ASP C CA 1
ATOM 5213 C C . ASP C 1 100 ? -54.717 15.378 -13.014 1.00 44.85 100 ASP C C 1
ATOM 5214 O O . ASP C 1 100 ? -54.276 15.684 -14.136 1.00 43.20 100 ASP C O 1
ATOM 5223 N N . LEU C 1 101 ? -54.361 14.251 -12.436 1.00 41.27 101 LEU C N 1
ATOM 5224 C CA . LEU C 1 101 ? -53.334 13.480 -13.035 1.00 46.68 101 LEU C CA 1
ATOM 5225 C C . LEU C 1 101 ? -53.868 12.785 -14.293 1.00 43.99 101 LEU C C 1
ATOM 5226 O O . LEU C 1 101 ? -53.108 12.737 -15.260 1.00 50.45 101 LEU C O 1
ATOM 5231 N N . GLY C 1 102 ? -55.159 12.384 -14.319 1.00 38.88 102 GLY C N 1
ATOM 5232 C CA . GLY C 1 102 ? -55.905 11.845 -15.477 1.00 43.24 102 GLY C CA 1
ATOM 5233 C C . GLY C 1 102 ? -55.995 12.760 -16.718 1.00 41.19 102 GLY C C 1
ATOM 5234 O O . GLY C 1 102 ? -55.653 13.930 -16.616 1.00 40.63 102 GLY C O 1
ATOM 5235 N N . LEU C 1 103 ? -56.644 12.263 -17.787 1.00 39.03 103 LEU C N 1
ATOM 5236 C CA . LEU C 1 103 ? -56.794 12.887 -19.156 1.00 42.92 103 LEU C CA 1
ATOM 5237 C C . LEU C 1 103 ? -57.646 14.123 -19.288 1.00 42.10 103 LEU C C 1
ATOM 5238 O O . LEU C 1 103 ? -57.532 14.840 -20.281 1.00 36.79 103 LEU C O 1
ATOM 5243 N N . ASP C 1 104 ? -58.611 14.262 -18.387 1.00 36.85 104 ASP C N 1
ATOM 5244 C CA . ASP C 1 104 ? -59.687 15.212 -18.568 1.00 39.04 104 ASP C CA 1
ATOM 5245 C C . ASP C 1 104 ? -59.211 16.662 -18.706 1.00 37.28 104 ASP C C 1
ATOM 5246 O O . ASP C 1 104 ? -58.757 17.270 -17.723 1.00 34.94 104 ASP C O 1
ATOM 5251 N N . PRO C 1 105 ? -59.351 17.250 -19.932 1.00 34.08 105 PRO C N 1
ATOM 5252 C CA . PRO C 1 105 ? -58.830 18.633 -20.108 1.00 33.05 105 PRO C CA 1
ATOM 5253 C C . PRO C 1 105 ? -59.687 19.695 -19.374 1.00 35.72 105 PRO C C 1
ATOM 5254 O O . PRO C 1 105 ? -59.159 20.816 -19.107 1.00 37.24 105 PRO C O 1
ATOM 5258 N N . ARG C 1 106 ? -60.923 19.355 -18.966 1.00 37.67 106 ARG C N 1
ATOM 5259 C CA . ARG C 1 106 ? -61.715 20.348 -18.225 1.00 41.95 106 ARG C CA 1
ATOM 5260 C C . ARG C 1 106 ? -61.169 20.698 -16.863 1.00 43.53 106 ARG C C 1
ATOM 5261 O O . ARG C 1 106 ? -61.585 21.709 -16.273 1.00 42.90 106 ARG C O 1
ATOM 5269 N N . LYS C 1 107 ? -60.246 19.884 -16.346 1.00 40.61 107 LYS C N 1
ATOM 5270 C CA . LYS C 1 107 ? -59.655 20.115 -15.044 1.00 39.98 107 LYS C CA 1
ATOM 5271 C C . LYS C 1 107 ? -58.371 20.897 -15.144 1.00 37.07 107 LYS C C 1
ATOM 5272 O O . LYS C 1 107 ? -57.621 20.967 -14.164 1.00 37.28 107 LYS C O 1
ATOM 5278 N N . CYS C 1 108 ? -58.059 21.471 -16.304 1.00 36.01 108 CYS C N 1
ATOM 5279 C CA . CYS C 1 108 ? -56.752 22.061 -16.560 1.00 33.07 108 CYS C CA 1
ATOM 5280 C C . CYS C 1 108 ? -57.031 23.538 -16.794 1.00 41.07 108 CYS C C 1
ATOM 5281 O O . CYS C 1 108 ? -57.398 23.890 -17.887 1.00 39.48 108 CYS C O 1
ATOM 5284 N N . PRO C 1 109 ? -56.833 24.394 -15.768 1.00 43.70 109 PRO C N 1
ATOM 5285 C CA . PRO C 1 109 ? -57.354 25.748 -15.926 1.00 42.83 109 PRO C CA 1
ATOM 5286 C C . PRO C 1 109 ? -56.417 26.670 -16.632 1.00 42.55 109 PRO C C 1
ATOM 5287 O O . PRO C 1 109 ? -56.887 27.678 -17.063 1.00 47.87 109 PRO C O 1
ATOM 5291 N N . SER C 1 110 ? -55.136 26.393 -16.646 1.00 36.58 110 SER C N 1
ATOM 5292 C CA . SER C 1 110 ? -54.167 27.295 -17.166 1.00 44.83 110 SER C CA 1
ATOM 5293 C C . SER C 1 110 ? -53.138 26.854 -18.205 1.00 37.06 110 SER C C 1
ATOM 5294 O O . SER C 1 110 ? -52.103 26.368 -17.840 1.00 35.08 110 SER C O 1
ATOM 5297 N N . PRO C 1 111 ? -53.433 27.111 -19.468 1.00 33.58 111 PRO C N 1
ATOM 5298 C CA . PRO C 1 111 ? -52.474 26.728 -20.487 1.00 34.66 111 PRO C CA 1
ATOM 5299 C C . PRO C 1 111 ? -51.169 27.376 -20.336 1.00 39.70 111 PRO C C 1
ATOM 5300 O O . PRO C 1 111 ? -51.064 28.430 -19.789 1.00 40.66 111 PRO C O 1
ATOM 5304 N N . ASN C 1 112 ? -50.187 26.778 -20.895 1.00 34.96 112 ASN C N 1
ATOM 5305 C CA . ASN C 1 112 ? -48.838 27.182 -20.765 1.00 40.14 112 ASN C CA 1
ATOM 5306 C C . ASN C 1 112 ? -48.291 27.600 -22.121 1.00 46.20 112 ASN C C 1
ATOM 5307 O O . ASN C 1 112 ? -48.512 26.868 -23.077 1.00 38.58 112 ASN C O 1
ATOM 5312 N N . VAL C 1 113 ? -47.528 28.695 -22.214 1.00 35.91 113 VAL C N 1
ATOM 5313 C CA . VAL C 1 113 ? -47.021 29.222 -23.465 1.00 34.67 113 VAL C CA 1
ATOM 5314 C C . VAL C 1 113 ? -45.533 29.359 -23.395 1.00 41.12 113 VAL C C 1
ATOM 5315 O O . VAL C 1 113 ? -44.983 30.070 -22.500 1.00 40.18 113 VAL C O 1
ATOM 5319 N N . ILE C 1 114 ? -44.861 28.705 -24.321 1.00 35.35 114 ILE C N 1
ATOM 5320 C CA . ILE C 1 114 ? -43.399 28.601 -24.364 1.00 36.74 114 ILE C CA 1
ATOM 5321 C C . ILE C 1 114 ? -42.909 29.081 -25.733 1.00 42.40 114 ILE C C 1
ATOM 5322 O O . ILE C 1 114 ? -43.583 28.881 -26.742 1.00 41.31 114 ILE C O 1
ATOM 5327 N N . ILE C 1 115 ? -41.793 29.814 -25.789 1.00 42.63 115 ILE C N 1
ATOM 5328 C CA . ILE C 1 115 ? -41.203 30.170 -27.095 1.00 39.67 115 ILE C CA 1
ATOM 5329 C C . ILE C 1 115 ? -39.727 29.960 -27.033 1.00 47.35 115 ILE C C 1
ATOM 5330 O O . ILE C 1 115 ? -39.021 30.632 -26.234 1.00 47.23 115 ILE C O 1
ATOM 5335 N N . ILE C 1 116 ? -39.261 29.004 -27.835 1.00 38.64 116 ILE C N 1
ATOM 5336 C CA . ILE C 1 116 ? -37.874 28.694 -27.980 1.00 40.75 116 ILE C CA 1
ATOM 5337 C C . ILE C 1 116 ? -37.399 29.367 -29.232 1.00 47.36 116 ILE C C 1
ATOM 5338 O O . ILE C 1 116 ? -38.072 29.287 -30.268 1.00 45.85 116 ILE C O 1
ATOM 5343 N N . THR C 1 117 ? -36.233 30.018 -29.143 1.00 42.97 117 THR C N 1
ATOM 5344 C CA . THR C 1 117 ? -35.501 30.565 -30.316 1.00 43.72 117 THR C CA 1
ATOM 5345 C C . THR C 1 117 ? -34.062 30.069 -30.271 1.00 48.86 117 THR C C 1
ATOM 5346 O O . THR C 1 117 ? -33.370 30.212 -29.259 1.00 52.56 117 THR C O 1
ATOM 5350 N N . LYS C 1 118 ? -33.600 29.520 -31.378 1.00 45.53 118 LYS C N 1
ATOM 5351 C CA . LYS C 1 118 ? -32.273 29.025 -31.530 1.00 45.26 118 LYS C CA 1
ATOM 5352 C C . LYS C 1 118 ? -31.634 29.688 -32.747 1.00 58.23 118 LYS C C 1
ATOM 5353 O O . LYS C 1 118 ? -32.322 29.926 -33.769 1.00 52.41 118 LYS C O 1
ATOM 5359 N N . PRO C 1 119 ? -30.312 29.965 -32.659 1.00 55.75 119 PRO C N 1
ATOM 5360 C CA . PRO C 1 119 ? -29.643 30.503 -33.817 1.00 55.50 119 PRO C CA 1
ATOM 5361 C C . PRO C 1 119 ? -29.583 29.486 -34.948 1.00 53.81 119 PRO C C 1
ATOM 5362 O O . PRO C 1 119 ? -29.534 28.285 -34.699 1.00 50.72 119 PRO C O 1
ATOM 5366 N N . TRP C 1 120 ? -29.617 29.998 -36.174 1.00 58.87 120 TRP C N 1
ATOM 5367 C CA . TRP C 1 120 ? -29.424 29.227 -37.393 1.00 60.82 120 TRP C CA 1
ATOM 5368 C C . TRP C 1 120 ? -27.989 29.330 -37.922 1.00 61.17 120 TRP C C 1
ATOM 5369 O O . TRP C 1 120 ? -27.424 28.327 -38.362 1.00 66.77 120 TRP C O 1
ATOM 5380 N N . LYS C 1 130 ? -25.918 17.661 -53.806 1.00 58.43 130 LYS C N 1
ATOM 5381 C CA . LYS C 1 130 ? -26.262 16.253 -53.477 1.00 65.24 130 LYS C CA 1
ATOM 5382 C C . LYS C 1 130 ? -27.575 16.237 -52.692 1.00 70.38 130 LYS C C 1
ATOM 5383 O O . LYS C 1 130 ? -27.789 17.049 -51.782 1.00 77.18 130 LYS C O 1
ATOM 5385 N N . GLY C 1 131 ? -28.463 15.310 -53.008 1.00 67.46 131 GLY C N 1
ATOM 5386 C CA . GLY C 1 131 ? -29.801 15.297 -52.340 1.00 54.65 131 GLY C CA 1
ATOM 5387 C C . GLY C 1 131 ? -29.977 14.282 -51.224 1.00 54.27 131 GLY C C 1
ATOM 5388 O O . GLY C 1 131 ? -29.012 13.602 -50.842 1.00 51.08 131 GLY C O 1
ATOM 5389 N N . LEU C 1 132 ? -31.222 14.155 -50.718 1.00 41.24 132 LEU C N 1
ATOM 5390 C CA . LEU C 1 132 ? -31.525 13.168 -49.683 1.00 38.31 132 LEU C CA 1
ATOM 5391 C C . LEU C 1 132 ? -31.814 11.807 -50.286 1.00 38.36 132 LEU C C 1
ATOM 5392 O O . LEU C 1 132 ? -32.345 11.720 -51.376 1.00 36.67 132 LEU C O 1
ATOM 5397 N N . LYS C 1 133 ? -31.468 10.765 -49.558 1.00 35.63 133 LYS C N 1
ATOM 5398 C CA . LYS C 1 133 ? -31.854 9.392 -49.865 1.00 38.84 133 LYS C CA 1
ATOM 5399 C C . LYS C 1 133 ? -33.135 9.181 -49.031 1.00 38.67 133 LYS C C 1
ATOM 5400 O O . LYS C 1 133 ? -33.127 9.305 -47.780 1.00 39.03 133 LYS C O 1
ATOM 5404 N N . ALA C 1 134 ? -34.239 8.976 -49.706 1.00 38.51 134 ALA C N 1
ATOM 5405 C CA . ALA C 1 134 ? -35.526 8.768 -48.990 1.00 34.93 134 ALA C CA 1
ATOM 5406 C C . ALA C 1 134 ? -35.895 7.300 -49.025 1.00 31.70 134 ALA C C 1
ATOM 5407 O O . ALA C 1 134 ? -35.466 6.532 -49.914 1.00 32.94 134 ALA C O 1
ATOM 5409 N N . ILE C 1 135 ? -36.562 6.848 -47.964 1.00 36.18 135 ILE C N 1
ATOM 5410 C CA . ILE C 1 135 ? -37.074 5.506 -47.953 1.00 30.91 135 ILE C CA 1
ATOM 5411 C C . ILE C 1 135 ? -38.578 5.512 -47.567 1.00 33.02 135 ILE C C 1
ATOM 5412 O O . ILE C 1 135 ? -38.999 6.280 -46.709 1.00 27.88 135 ILE C O 1
ATOM 5417 N N . THR C 1 136 ? -39.348 4.593 -48.145 1.00 29.77 136 THR C N 1
ATOM 5418 C CA . THR C 1 136 ? -40.781 4.492 -47.761 1.00 29.56 136 THR C CA 1
ATOM 5419 C C . THR C 1 136 ? -40.823 3.604 -46.582 1.00 29.18 136 THR C C 1
ATOM 5420 O O . THR C 1 136 ? -40.174 2.567 -46.560 1.00 31.04 136 THR C O 1
ATOM 5424 N N . VAL C 1 137 ? -41.652 3.948 -45.623 1.00 29.74 137 VAL C N 1
ATOM 5425 C CA . VAL C 1 137 ? -41.696 3.239 -44.390 1.00 28.42 137 VAL C CA 1
ATOM 5426 C C . VAL C 1 137 ? -42.906 2.286 -44.318 1.00 26.34 137 VAL C C 1
ATOM 5427 O O . VAL C 1 137 ? -43.890 2.482 -45.003 1.00 28.45 137 VAL C O 1
ATOM 5431 N N . ALA C 1 138 ? -42.798 1.270 -43.482 1.00 27.37 138 ALA C N 1
ATOM 5432 C CA . ALA C 1 138 ? -43.897 0.313 -43.218 1.00 26.99 138 ALA C CA 1
ATOM 5433 C C . ALA C 1 138 ? -45.059 0.936 -42.429 1.00 29.97 138 ALA C C 1
ATOM 5434 O O . ALA C 1 138 ? -46.214 0.611 -42.626 1.00 30.06 138 ALA C O 1
ATOM 5436 N N . ILE C 1 139 ? -44.722 1.802 -41.479 1.00 27.28 139 ILE C N 1
ATOM 5437 C CA . ILE C 1 139 ? -45.717 2.486 -40.682 1.00 27.81 139 ILE C CA 1
ATOM 5438 C C . ILE C 1 139 ? -46.443 3.501 -41.532 1.00 27.81 139 ILE C C 1
ATOM 5439 O O . ILE C 1 139 ? -45.807 4.213 -42.318 1.00 26.88 139 ILE C O 1
ATOM 5444 N N . ARG C 1 140 ? -47.772 3.574 -41.387 1.00 24.37 140 ARG C N 1
ATOM 5445 C CA . ARG C 1 140 ? -48.597 4.533 -42.107 1.00 25.54 140 ARG C CA 1
ATOM 5446 C C . ARG C 1 140 ? -48.766 5.823 -41.305 1.00 26.07 140 ARG C C 1
ATOM 5447 O O . ARG C 1 140 ? -48.621 5.851 -40.096 1.00 25.98 140 ARG C O 1
ATOM 5455 N N . ARG C 1 141 ? -49.154 6.868 -41.978 1.00 24.52 141 ARG C N 1
ATOM 5456 C CA . ARG C 1 141 ? -49.405 8.166 -41.285 1.00 25.03 141 ARG C CA 1
ATOM 5457 C C . ARG C 1 141 ? -50.653 8.043 -40.408 1.00 27.67 141 ARG C C 1
ATOM 5458 O O . ARG C 1 141 ? -51.638 7.382 -40.776 1.00 26.99 141 ARG C O 1
ATOM 5466 N N . ASN C 1 142 ? -50.632 8.688 -39.251 1.00 26.16 142 ASN C N 1
ATOM 5467 C CA . ASN C 1 142 ? -51.845 8.910 -38.437 1.00 25.88 142 ASN C CA 1
ATOM 5468 C C . ASN C 1 142 ? -53.045 9.185 -39.301 1.00 25.75 142 ASN C C 1
ATOM 5469 O O . ASN C 1 142 ? -52.968 10.029 -40.223 1.00 26.05 142 ASN C O 1
ATOM 5474 N N . ALA C 1 143 ? -54.152 8.506 -39.009 1.00 27.76 143 ALA C N 1
ATOM 5475 C CA . ALA C 1 143 ? -55.365 8.593 -39.837 1.00 29.36 143 ALA C CA 1
ATOM 5476 C C . ALA C 1 143 ? -56.110 9.866 -39.566 1.00 25.92 143 ALA C C 1
ATOM 5477 O O . ALA C 1 143 ? -56.180 10.341 -38.450 1.00 26.13 143 ALA C O 1
ATOM 5479 N N . ILE C 1 144 ? -56.806 10.339 -40.581 1.00 23.69 144 ILE C N 1
ATOM 5480 C CA . ILE C 1 144 ? -57.601 11.567 -40.499 1.00 24.11 144 ILE C CA 1
ATOM 5481 C C . ILE C 1 144 ? -58.726 11.494 -39.532 1.00 26.49 144 ILE C C 1
ATOM 5482 O O . ILE C 1 144 ? -59.193 12.519 -39.086 1.00 27.38 144 ILE C O 1
ATOM 5487 N N . ASP C 1 145 ? -59.119 10.312 -39.129 1.00 26.78 145 ASP C N 1
ATOM 5488 C CA . ASP C 1 145 ? -60.192 10.232 -38.131 1.00 29.19 145 ASP C CA 1
ATOM 5489 C C . ASP C 1 145 ? -59.754 9.487 -36.855 1.00 27.25 145 ASP C C 1
ATOM 5490 O O . ASP C 1 145 ? -60.619 9.078 -36.067 1.00 26.20 145 ASP C O 1
ATOM 5495 N N . SER C 1 146 ? -58.443 9.484 -36.608 1.00 25.96 146 SER C N 1
ATOM 5496 C CA . SER C 1 146 ? -57.927 9.061 -35.287 1.00 27.61 146 SER C CA 1
ATOM 5497 C C . SER C 1 146 ? -57.063 10.102 -34.565 1.00 25.16 146 SER C C 1
ATOM 5498 O O . SER C 1 146 ? -57.230 10.398 -33.365 1.00 28.21 146 SER C O 1
ATOM 5503 N N . LEU C 1 147 ? -56.069 10.626 -35.298 1.00 27.80 147 LEU C N 1
ATOM 5504 C CA . LEU C 1 147 ? -55.227 11.684 -34.802 1.00 26.18 147 LEU C CA 1
ATOM 5505 C C . LEU C 1 147 ? -54.900 12.556 -36.007 1.00 24.92 147 LEU C C 1
ATOM 5506 O O . LEU C 1 147 ? -53.906 12.342 -36.681 1.00 25.02 147 LEU C O 1
ATOM 5511 N N . PRO C 1 148 ? -55.827 13.453 -36.387 1.00 23.28 148 PRO C N 1
ATOM 5512 C CA . PRO C 1 148 ? -55.655 14.143 -37.663 1.00 25.95 148 PRO C CA 1
ATOM 5513 C C . PRO C 1 148 ? -54.252 14.665 -37.915 1.00 25.47 148 PRO C C 1
ATOM 5514 O O . PRO C 1 148 ? -53.720 15.461 -37.079 1.00 29.30 148 PRO C O 1
ATOM 5518 N N . PRO C 1 149 ? -53.626 14.261 -39.038 1.00 27.15 149 PRO C N 1
ATOM 5519 C CA . PRO C 1 149 ? -52.242 14.691 -39.203 1.00 26.71 149 PRO C CA 1
ATOM 5520 C C . PRO C 1 149 ? -52.099 16.176 -39.486 1.00 28.14 149 PRO C C 1
ATOM 5521 O O . PRO C 1 149 ? -50.983 16.704 -39.362 1.00 29.85 149 PRO C O 1
ATOM 5525 N N . ASN C 1 150 ? -53.173 16.875 -39.851 1.00 26.94 150 ASN C N 1
ATOM 5526 C CA . ASN C 1 150 ? -53.074 18.356 -40.017 1.00 29.55 150 ASN C CA 1
ATOM 5527 C C . ASN C 1 150 ? -52.781 19.093 -38.666 1.00 27.12 150 ASN C C 1
ATOM 5528 O O . ASN C 1 150 ? -52.423 20.273 -38.678 1.00 29.30 150 ASN C O 1
ATOM 5533 N N . ILE C 1 151 ? -52.976 18.416 -37.540 1.00 27.39 151 ILE C N 1
ATOM 5534 C CA . ILE C 1 151 ? -52.694 19.025 -36.211 1.00 29.76 151 ILE C CA 1
ATOM 5535 C C . ILE C 1 151 ? -51.198 18.971 -36.034 1.00 30.88 151 ILE C C 1
ATOM 5536 O O . ILE C 1 151 ? -50.589 17.868 -36.016 1.00 27.66 151 ILE C O 1
ATOM 5541 N N . LYS C 1 152 ? -50.554 20.127 -35.886 1.00 29.90 152 LYS C N 1
ATOM 5542 C CA . LYS C 1 152 ? -49.109 20.132 -35.546 1.00 29.57 152 LYS C CA 1
ATOM 5543 C C . LYS C 1 152 ? -49.081 20.048 -34.052 1.00 33.54 152 LYS C C 1
ATOM 5544 O O . LYS C 1 152 ? -49.042 21.092 -33.391 1.00 30.25 152 LYS C O 1
ATOM 5550 N N . SER C 1 153 ? -49.160 18.827 -33.477 1.00 31.97 153 SER C N 1
ATOM 5551 C CA . SER C 1 153 ? -49.380 18.637 -32.032 1.00 27.54 153 SER C CA 1
ATOM 5552 C C . SER C 1 153 ? -48.160 18.170 -31.376 1.00 27.67 153 SER C C 1
ATOM 5553 O O . SER C 1 153 ? -47.219 17.749 -32.026 1.00 28.91 153 SER C O 1
ATOM 5556 N N . LEU C 1 154 ? -48.194 18.070 -30.050 1.00 26.42 154 LEU C N 1
ATOM 5557 C CA . LEU C 1 154 ? -47.022 17.457 -29.398 1.00 29.10 154 LEU C CA 1
ATOM 5558 C C . LEU C 1 154 ? -47.044 15.906 -29.483 1.00 32.09 154 LEU C C 1
ATOM 5559 O O . LEU C 1 154 ? -46.143 15.240 -28.923 1.00 30.51 154 LEU C O 1
ATOM 5564 N N . ASN C 1 155 ? -48.070 15.307 -30.138 1.00 28.66 155 ASN C N 1
ATOM 5565 C CA . ASN C 1 155 ? -48.059 13.825 -30.387 1.00 26.96 155 ASN C CA 1
ATOM 5566 C C . ASN C 1 155 ? -47.337 13.531 -31.700 1.00 29.80 155 ASN C C 1
ATOM 5567 O O . ASN C 1 155 ? -47.978 13.500 -32.751 1.00 29.33 155 ASN C O 1
ATOM 5572 N N . TYR C 1 156 ? -45.990 13.397 -31.652 1.00 27.86 156 TYR C N 1
ATOM 5573 C CA . TYR C 1 156 ? -45.146 13.172 -32.822 1.00 28.47 156 TYR C CA 1
ATOM 5574 C C . TYR C 1 156 ? -44.485 11.815 -32.893 1.00 27.96 156 TYR C C 1
ATOM 5575 O O . TYR C 1 156 ? -43.520 11.615 -33.602 1.00 30.29 156 TYR C O 1
ATOM 5584 N N . LEU C 1 157 ? -44.990 10.867 -32.142 1.00 27.79 157 LEU C N 1
ATOM 5585 C CA . LEU C 1 157 ? -44.405 9.524 -32.139 1.00 29.82 157 LEU C CA 1
ATOM 5586 C C . LEU C 1 157 ? -44.677 8.763 -33.453 1.00 30.27 157 LEU C C 1
ATOM 5587 O O . LEU C 1 157 ? -43.866 7.988 -33.856 1.00 27.97 157 LEU C O 1
ATOM 5592 N N . ASN C 1 158 ? -45.792 8.989 -34.130 1.00 28.42 158 ASN C N 1
ATOM 5593 C CA . ASN C 1 158 ? -45.943 8.453 -35.532 1.00 28.86 158 ASN C CA 1
ATOM 5594 C C . ASN C 1 158 ? -44.732 8.869 -36.410 1.00 27.35 158 ASN C C 1
ATOM 5595 O O . ASN C 1 158 ? -44.115 8.079 -37.105 1.00 27.77 158 ASN C O 1
ATOM 5600 N N . ASN C 1 159 ? -44.375 10.119 -36.285 1.00 27.48 159 ASN C N 1
ATOM 5601 C CA . ASN C 1 159 ? -43.326 10.729 -37.087 1.00 27.00 159 ASN C CA 1
ATOM 5602 C C . ASN C 1 159 ? -41.966 10.145 -36.669 1.00 28.00 159 ASN C C 1
ATOM 5603 O O . ASN C 1 159 ? -41.112 9.823 -37.548 1.00 31.03 159 ASN C O 1
ATOM 5608 N N . ILE C 1 160 ? -41.766 10.028 -35.366 1.00 28.33 160 ILE C N 1
ATOM 5609 C CA . ILE C 1 160 ? -40.542 9.459 -34.826 1.00 29.45 160 ILE C CA 1
ATOM 5610 C C . ILE C 1 160 ? -40.351 8.001 -35.152 1.00 29.77 160 ILE C C 1
ATOM 5611 O O . ILE C 1 160 ? -39.254 7.566 -35.511 1.00 30.05 160 ILE C O 1
ATOM 5616 N N . LEU C 1 161 ? -41.418 7.218 -35.115 1.00 31.97 161 LEU C N 1
ATOM 5617 C CA . LEU C 1 161 ? -41.286 5.809 -35.532 1.00 28.70 161 LEU C CA 1
ATOM 5618 C C . LEU C 1 161 ? -40.863 5.703 -36.980 1.00 30.95 161 LEU C C 1
ATOM 5619 O O . LEU C 1 161 ? -40.044 4.820 -37.331 1.00 30.15 161 LEU C O 1
ATOM 5624 N N . ALA C 1 162 ? -41.390 6.590 -37.840 1.00 27.92 162 ALA C N 1
ATOM 5625 C CA . ALA C 1 162 ? -40.939 6.597 -39.230 1.00 30.57 162 ALA C CA 1
ATOM 5626 C C . ALA C 1 162 ? -39.458 6.963 -39.357 1.00 30.70 162 ALA C C 1
ATOM 5627 O O . ALA C 1 162 ? -38.718 6.365 -40.132 1.00 29.16 162 ALA C O 1
ATOM 5629 N N . LYS C 1 163 ? -39.055 7.964 -38.609 1.00 30.22 163 LYS C N 1
ATOM 5630 C CA . LYS C 1 163 ? -37.643 8.382 -38.616 1.00 30.61 163 LYS C CA 1
ATOM 5631 C C . LYS C 1 163 ? -36.714 7.253 -38.203 1.00 31.15 163 LYS C C 1
ATOM 5632 O O . LYS C 1 163 ? -35.642 7.102 -38.797 1.00 31.68 163 LYS C O 1
ATOM 5638 N N . ILE C 1 164 ? -37.133 6.441 -37.219 1.00 29.88 164 ILE C N 1
ATOM 5639 C CA . ILE C 1 164 ? -36.353 5.312 -36.732 1.00 32.69 164 ILE C CA 1
ATOM 5640 C C . ILE C 1 164 ? -36.218 4.263 -37.805 1.00 34.62 164 ILE C C 1
ATOM 5641 O O . ILE C 1 164 ? -35.124 3.682 -37.961 1.00 32.94 164 ILE C O 1
ATOM 5646 N N . GLU C 1 165 ? -37.308 4.019 -38.558 1.00 31.78 165 GLU C N 1
ATOM 5647 C CA . GLU C 1 165 ? -37.214 3.146 -39.722 1.00 31.52 165 GLU C CA 1
ATOM 5648 C C . GLU C 1 165 ? -36.188 3.664 -40.730 1.00 29.34 165 GLU C C 1
ATOM 5649 O O . GLU C 1 165 ? -35.321 2.877 -41.185 1.00 32.75 165 GLU C O 1
ATOM 5655 N N . ALA C 1 166 ? -36.288 4.936 -41.116 1.00 30.65 166 ALA C N 1
ATOM 5656 C CA . ALA C 1 166 ? -35.353 5.481 -42.117 1.00 34.73 166 ALA C CA 1
ATOM 5657 C C . ALA C 1 166 ? -33.897 5.393 -41.653 1.00 34.83 166 ALA C C 1
ATOM 5658 O O . ALA C 1 166 ? -33.032 5.008 -42.433 1.00 35.29 166 ALA C O 1
ATOM 5660 N N . ASN C 1 167 ? -33.669 5.684 -40.369 1.00 37.09 167 ASN C N 1
ATOM 5661 C CA . ASN C 1 167 ? -32.334 5.585 -39.803 1.00 39.17 167 ASN C CA 1
ATOM 5662 C C . ASN C 1 167 ? -31.813 4.178 -39.937 1.00 35.86 167 ASN C C 1
ATOM 5663 O O . ASN C 1 167 ? -30.651 4.026 -40.193 1.00 37.64 167 ASN C O 1
ATOM 5668 N N . ALA C 1 168 ? -32.640 3.144 -39.739 1.00 36.08 168 ALA C N 1
ATOM 5669 C CA . ALA C 1 168 ? -32.161 1.768 -39.810 1.00 33.05 168 ALA C CA 1
ATOM 5670 C C . ALA C 1 168 ? -31.993 1.290 -41.233 1.00 35.96 168 ALA C C 1
ATOM 5671 O O . ALA C 1 168 ? -31.326 0.301 -41.452 1.00 38.21 168 ALA C O 1
ATOM 5673 N N . LYS C 1 169 ? -32.684 1.917 -42.186 1.00 35.39 169 LYS C N 1
ATOM 5674 C CA . LYS C 1 169 ? -32.880 1.362 -43.534 1.00 37.26 169 LYS C CA 1
ATOM 5675 C C . LYS C 1 169 ? -32.195 2.157 -44.634 1.00 36.83 169 LYS C C 1
ATOM 5676 O O . LYS C 1 169 ? -32.511 1.957 -45.836 1.00 36.43 169 LYS C O 1
ATOM 5682 N N . GLY C 1 170 ? -31.246 3.016 -44.245 1.00 38.98 170 GLY C N 1
ATOM 5683 C CA . GLY C 1 170 ? -30.313 3.653 -45.186 1.00 40.61 170 GLY C CA 1
ATOM 5684 C C . GLY C 1 170 ? -30.854 4.945 -45.716 1.00 45.60 170 GLY C C 1
ATOM 5685 O O . GLY C 1 170 ? -30.417 5.436 -46.750 1.00 48.46 170 GLY C O 1
ATOM 5686 N N . GLY C 1 171 ? -31.792 5.534 -44.995 1.00 41.21 171 GLY C N 1
ATOM 5687 C CA . GLY C 1 171 ? -32.441 6.722 -45.451 1.00 36.98 171 GLY C CA 1
ATOM 5688 C C . GLY C 1 171 ? -32.139 7.975 -44.680 1.00 35.84 171 GLY C C 1
ATOM 5689 O O . GLY C 1 171 ? -32.061 7.961 -43.453 1.00 42.70 171 GLY C O 1
ATOM 5690 N N . ASP C 1 172 ? -32.028 9.098 -45.383 1.00 37.09 172 ASP C N 1
ATOM 5691 C CA . ASP C 1 172 ? -32.010 10.410 -44.738 1.00 38.82 172 ASP C CA 1
ATOM 5692 C C . ASP C 1 172 ? -33.390 10.896 -44.317 1.00 40.56 172 ASP C C 1
ATOM 5693 O O . ASP C 1 172 ? -33.520 11.714 -43.391 1.00 38.65 172 ASP C O 1
ATOM 5698 N N . GLU C 1 173 ? -34.412 10.460 -45.042 1.00 39.15 173 GLU C N 1
ATOM 5699 C CA . GLU C 1 173 ? -35.788 10.977 -44.885 1.00 36.66 173 GLU C CA 1
ATOM 5700 C C . GLU C 1 173 ? -36.752 9.748 -45.037 1.00 34.23 173 GLU C C 1
ATOM 5701 O O . GLU C 1 173 ? -36.534 8.859 -45.858 1.00 33.46 173 GLU C O 1
ATOM 5707 N N . ALA C 1 174 ? -37.744 9.712 -44.177 1.00 31.53 174 ALA C N 1
ATOM 5708 C CA . ALA C 1 174 ? -38.787 8.682 -44.232 1.00 33.01 174 ALA C CA 1
ATOM 5709 C C . ALA C 1 174 ? -39.952 9.257 -45.040 1.00 29.49 174 ALA C C 1
ATOM 5710 O O . ALA C 1 174 ? -40.293 10.426 -44.829 1.00 33.22 174 ALA C O 1
ATOM 5712 N N . ILE C 1 175 ? -40.594 8.438 -45.894 1.00 29.08 175 ILE C N 1
ATOM 5713 C CA . ILE C 1 175 ? -41.817 8.806 -46.627 1.00 30.47 175 ILE C CA 1
ATOM 5714 C C . ILE C 1 175 ? -42.988 7.883 -46.199 1.00 29.74 175 ILE C C 1
ATOM 5715 O O . ILE C 1 175 ? -42.894 6.695 -46.264 1.00 28.83 175 ILE C O 1
ATOM 5720 N N . PHE C 1 176 ? -44.052 8.515 -45.723 1.00 27.91 176 PHE C N 1
ATOM 5721 C CA . PHE C 1 176 ? -45.267 7.868 -45.253 1.00 27.63 176 PHE C CA 1
ATOM 5722 C C . PHE C 1 176 ? -46.236 7.693 -46.432 1.00 28.82 176 PHE C C 1
ATOM 5723 O O . PHE C 1 176 ? -46.357 8.615 -47.310 1.00 26.53 176 PHE C O 1
ATOM 5731 N N . LEU C 1 177 ? -46.894 6.522 -46.469 1.00 27.66 177 LEU C N 1
ATOM 5732 C CA . LEU C 1 177 ? -48.160 6.380 -47.135 1.00 25.91 177 LEU C CA 1
ATOM 5733 C C . LEU C 1 177 ? -49.229 6.527 -46.074 1.00 26.36 177 LEU C C 1
ATOM 5734 O O . LEU C 1 177 ? -48.958 6.406 -44.869 1.00 25.95 177 LEU C O 1
ATOM 5739 N N . ASP C 1 178 ? -50.484 6.715 -46.517 1.00 26.82 178 ASP C N 1
ATOM 5740 C CA . ASP C 1 178 ? -51.638 6.605 -45.637 1.00 25.49 178 ASP C CA 1
ATOM 5741 C C . ASP C 1 178 ? -52.296 5.205 -45.756 1.00 26.86 178 ASP C C 1
ATOM 5742 O O . ASP C 1 178 ? -51.828 4.345 -46.471 1.00 26.39 178 ASP C O 1
ATOM 5747 N N . HIS C 1 179 ? -53.384 5.003 -45.048 1.00 26.21 179 HIS C N 1
ATOM 5748 C CA . HIS C 1 179 ? -54.029 3.703 -45.025 1.00 27.58 179 HIS C CA 1
ATOM 5749 C C . HIS C 1 179 ? -54.613 3.288 -46.383 1.00 28.28 179 HIS C C 1
ATOM 5750 O O . HIS C 1 179 ? -54.760 2.121 -46.653 1.00 29.20 179 HIS C O 1
ATOM 5757 N N . ASN C 1 180 ? -54.914 4.243 -47.263 1.00 25.25 180 ASN C N 1
ATOM 5758 C CA . ASN C 1 180 ? -55.425 3.967 -48.585 1.00 25.90 180 ASN C CA 1
ATOM 5759 C C . ASN C 1 180 ? -54.319 3.594 -49.568 1.00 25.78 180 ASN C C 1
ATOM 5760 O O . ASN C 1 180 ? -54.575 3.235 -50.714 1.00 24.56 180 ASN C O 1
ATOM 5765 N N . GLY C 1 181 ? -53.096 3.778 -49.141 1.00 21.98 181 GLY C N 1
ATOM 5766 C CA . GLY C 1 181 ? -51.978 3.511 -50.030 1.00 22.84 181 GLY C CA 1
ATOM 5767 C C . GLY C 1 181 ? -51.523 4.755 -50.729 1.00 23.78 181 GLY C C 1
ATOM 5768 O O . GLY C 1 181 ? -50.678 4.673 -51.648 1.00 23.80 181 GLY C O 1
ATOM 5769 N N . TYR C 1 182 ? -52.152 5.906 -50.423 1.00 25.68 182 TYR C N 1
ATOM 5770 C CA . TYR C 1 182 ? -51.756 7.147 -51.080 1.00 25.13 182 TYR C CA 1
ATOM 5771 C C . TYR C 1 182 ? -50.452 7.632 -50.424 1.00 25.68 182 TYR C C 1
ATOM 5772 O O . TYR C 1 182 ? -50.314 7.538 -49.202 1.00 25.00 182 TYR C O 1
ATOM 5781 N N . ILE C 1 183 ? -49.597 8.298 -51.196 1.00 27.10 183 ILE C N 1
ATOM 5782 C CA . ILE C 1 183 ? -48.454 9.001 -50.560 1.00 26.74 183 ILE C CA 1
ATOM 5783 C C . ILE C 1 183 ? -49.002 10.127 -49.693 1.00 26.07 183 ILE C C 1
ATOM 5784 O O . ILE C 1 183 ? -49.982 10.827 -50.052 1.00 27.17 183 ILE C O 1
ATOM 5789 N N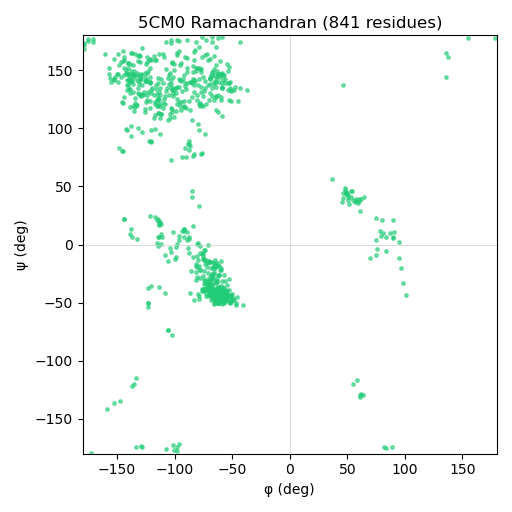 . SER C 1 184 ? -48.383 10.299 -48.523 1.00 27.58 184 SER C N 1
ATOM 5790 C CA . SER C 1 184 ? -48.781 11.330 -47.575 1.00 26.03 184 SER C CA 1
ATOM 5791 C C . SER C 1 184 ? -47.740 12.479 -47.591 1.00 26.85 184 SER C C 1
ATOM 5792 O O . SER C 1 184 ? -47.994 13.539 -48.161 1.00 27.63 184 SER C O 1
ATOM 5795 N N . GLU C 1 185 ? -46.584 12.227 -47.007 1.00 27.36 185 GLU C N 1
ATOM 5796 C CA . GLU C 1 185 ? -45.535 13.207 -46.789 1.00 28.88 185 GLU C CA 1
ATOM 5797 C C . GLU C 1 185 ? -44.309 12.550 -46.212 1.00 31.73 185 GLU C C 1
ATOM 5798 O O . GLU C 1 185 ? -44.313 11.381 -45.833 1.00 26.99 185 GLU C O 1
ATOM 5804 N N . GLY C 1 186 ? -43.257 13.321 -46.033 1.00 32.25 186 GLY C N 1
ATOM 5805 C CA . GLY C 1 186 ? -42.098 12.880 -45.223 1.00 35.19 186 GLY C CA 1
ATOM 5806 C C . GLY C 1 186 ? -42.438 12.974 -43.762 1.00 32.89 186 GLY C C 1
ATOM 5807 O O . GLY C 1 186 ? -43.473 13.499 -43.404 1.00 32.16 186 GLY C O 1
ATOM 5808 N N . SER C 1 187 ? -41.513 12.584 -42.899 1.00 31.75 187 SER C N 1
ATOM 5809 C CA . SER C 1 187 ? -41.799 12.542 -41.486 1.00 33.39 187 SER C CA 1
ATOM 5810 C C . SER C 1 187 ? -41.998 13.913 -40.899 1.00 33.29 187 SER C C 1
ATOM 5811 O O . SER C 1 187 ? -42.692 14.077 -39.885 1.00 32.52 187 SER C O 1
ATOM 5814 N N . GLY C 1 188 ? -41.370 14.917 -41.507 1.00 35.37 188 GLY C N 1
ATOM 5815 C CA . GLY C 1 188 ? -41.473 16.301 -41.081 1.00 33.90 188 GLY C CA 1
ATOM 5816 C C . GLY C 1 188 ? -41.610 17.325 -42.195 1.00 37.81 188 GLY C C 1
ATOM 5817 O O . GLY C 1 188 ? -41.537 18.534 -41.919 1.00 32.67 188 GLY C O 1
ATOM 5818 N N . ASP C 1 189 ? -41.906 16.878 -43.423 1.00 31.11 189 ASP C N 1
ATOM 5819 C CA . ASP C 1 189 ? -41.931 17.759 -44.590 1.00 31.35 189 ASP C CA 1
ATOM 5820 C C . ASP C 1 189 ? -42.950 17.266 -45.604 1.00 34.23 189 ASP C C 1
ATOM 5821 O O . ASP C 1 189 ? -43.086 16.068 -45.742 1.00 32.39 189 ASP C O 1
ATOM 5826 N N . ASN C 1 190 ? -43.588 18.171 -46.324 1.00 32.85 190 ASN C N 1
ATOM 5827 C CA . ASN C 1 190 ? -44.490 17.815 -47.492 1.00 33.68 190 ASN C CA 1
ATOM 5828 C C . ASN C 1 190 ? -43.720 17.306 -48.693 1.00 35.10 190 ASN C C 1
ATOM 5829 O O . ASN C 1 190 ? -42.495 17.551 -48.820 1.00 31.57 190 ASN C O 1
ATOM 5834 N N . ILE C 1 191 ? -44.381 16.570 -49.602 1.00 29.09 191 ILE C N 1
ATOM 5835 C CA . ILE C 1 191 ? -43.660 15.922 -50.729 1.00 27.88 191 ILE C CA 1
ATOM 5836 C C . ILE C 1 191 ? -44.218 16.403 -52.044 1.00 29.55 191 ILE C C 1
ATOM 5837 O O . ILE C 1 191 ? -45.446 16.576 -52.195 1.00 28.71 191 ILE C O 1
ATOM 5842 N N . PHE C 1 192 ? -43.312 16.650 -53.011 1.00 29.71 192 PHE C N 1
ATOM 5843 C CA . PHE C 1 192 ? -43.683 17.048 -54.361 1.00 29.31 192 PHE C CA 1
ATOM 5844 C C . PHE C 1 192 ? -42.962 16.131 -55.336 1.00 27.69 192 PHE C C 1
ATOM 5845 O O . PHE C 1 192 ? -41.844 15.638 -55.066 1.00 31.36 192 PHE C O 1
ATOM 5853 N N . ILE C 1 193 ? -43.616 15.840 -56.475 1.00 28.06 193 ILE C N 1
ATOM 5854 C CA . ILE C 1 193 ? -42.961 15.081 -57.544 1.00 28.63 193 ILE C CA 1
ATOM 5855 C C . ILE C 1 193 ? -43.027 15.866 -58.855 1.00 28.07 193 ILE C C 1
ATOM 5856 O O . ILE C 1 193 ? -43.913 16.688 -59.022 1.00 30.19 193 ILE C O 1
ATOM 5861 N N . VAL C 1 194 ? -42.081 15.578 -59.737 1.00 33.20 194 VAL C N 1
ATOM 5862 C CA . VAL C 1 194 ? -42.048 16.189 -61.096 1.00 33.88 194 VAL C CA 1
ATOM 5863 C C . VAL C 1 194 ? -41.953 15.092 -62.126 1.00 30.06 194 VAL C C 1
ATOM 5864 O O . VAL C 1 194 ? -41.148 14.152 -61.975 1.00 32.70 194 VAL C O 1
ATOM 5868 N N . LYS C 1 195 ? -42.843 15.146 -63.106 1.00 33.97 195 LYS C N 1
ATOM 5869 C CA . LYS C 1 195 ? -42.812 14.135 -64.172 1.00 35.39 195 LYS C CA 1
ATOM 5870 C C . LYS C 1 195 ? -43.186 14.737 -65.513 1.00 32.43 195 LYS C C 1
ATOM 5871 O O . LYS C 1 195 ? -44.262 15.301 -65.657 1.00 31.26 195 LYS C O 1
ATOM 5877 N N . ASN C 1 196 ? -42.341 14.533 -66.521 1.00 35.37 196 ASN C N 1
ATOM 5878 C CA . ASN C 1 196 ? -42.595 15.143 -67.870 1.00 36.74 196 ASN C CA 1
ATOM 5879 C C . ASN C 1 196 ? -42.984 16.606 -67.777 1.00 34.98 196 ASN C C 1
ATOM 5880 O O . ASN C 1 196 ? -43.870 17.111 -68.470 1.00 35.87 196 ASN C O 1
ATOM 5885 N N . GLY C 1 197 ? -42.301 17.298 -66.866 1.00 39.45 197 GLY C N 1
ATOM 5886 C CA . GLY C 1 197 ? -42.551 18.723 -66.619 1.00 40.69 197 GLY C CA 1
ATOM 5887 C C . GLY C 1 197 ? -43.772 19.158 -65.855 1.00 39.61 197 GLY C C 1
ATOM 5888 O O . GLY C 1 197 ? -44.052 20.343 -65.801 1.00 40.89 197 GLY C O 1
ATOM 5889 N N . THR C 1 198 ? -44.581 18.221 -65.340 1.00 34.24 198 THR C N 1
ATOM 5890 C CA . THR C 1 198 ? -45.747 18.573 -64.526 1.00 36.80 198 THR C CA 1
ATOM 5891 C C . THR C 1 198 ? -45.403 18.268 -63.045 1.00 33.14 198 THR C C 1
ATOM 5892 O O . THR C 1 198 ? -44.754 17.229 -62.740 1.00 32.63 198 THR C O 1
ATOM 5896 N N . ILE C 1 199 ? -45.795 19.183 -62.156 1.00 30.48 199 ILE C N 1
ATOM 5897 C CA . ILE C 1 199 ? -45.540 18.987 -60.710 1.00 32.50 199 ILE C CA 1
ATOM 5898 C C . ILE C 1 199 ? -46.853 18.497 -60.089 1.00 29.98 199 ILE C C 1
ATOM 5899 O O . ILE C 1 199 ? -47.881 19.071 -60.296 1.00 32.03 199 ILE C O 1
ATOM 5904 N N . THR C 1 200 ? -46.727 17.436 -59.278 1.00 31.47 200 THR C N 1
ATOM 5905 C CA . THR C 1 200 ? -47.838 16.944 -58.469 1.00 29.14 200 THR C CA 1
ATOM 5906 C C . THR C 1 200 ? -47.464 16.907 -56.988 1.00 28.94 200 THR C C 1
ATOM 5907 O O . THR C 1 200 ? -46.349 16.505 -56.602 1.00 29.88 200 THR C O 1
ATOM 5911 N N . THR C 1 201 ? -48.456 17.264 -56.164 1.00 29.52 201 THR C N 1
ATOM 5912 C CA . THR C 1 201 ? -48.321 17.134 -54.700 1.00 29.33 201 THR C CA 1
ATOM 5913 C C . THR C 1 201 ? -49.650 16.621 -54.120 1.00 26.47 201 THR C C 1
ATOM 5914 O O . THR C 1 201 ? -50.723 16.909 -54.653 1.00 27.22 201 THR C O 1
ATOM 5918 N N . PRO C 1 202 ? -49.588 15.800 -53.073 1.00 26.04 202 PRO C N 1
ATOM 5919 C CA . PRO C 1 202 ? -50.870 15.371 -52.547 1.00 27.06 202 PRO C CA 1
ATOM 5920 C C . PRO C 1 202 ? -51.760 16.494 -51.987 1.00 28.89 202 PRO C C 1
ATOM 5921 O O . PRO C 1 202 ? -51.198 17.473 -51.461 1.00 31.94 202 PRO C O 1
ATOM 5925 N N . PRO C 1 203 ? -53.085 16.354 -52.067 1.00 28.84 203 PRO C N 1
ATOM 5926 C CA . PRO C 1 203 ? -53.968 17.197 -51.265 1.00 27.55 203 PRO C CA 1
ATOM 5927 C C . PRO C 1 203 ? -53.522 17.063 -49.784 1.00 28.79 203 PRO C C 1
ATOM 5928 O O . PRO C 1 203 ? -52.923 16.040 -49.393 1.00 27.36 203 PRO C O 1
ATOM 5932 N N . THR C 1 204 ? -53.712 18.123 -49.009 1.00 24.55 204 THR C N 1
ATOM 5933 C CA . THR C 1 204 ? -53.204 18.167 -47.605 1.00 26.16 204 THR C CA 1
ATOM 5934 C C . THR C 1 204 ? -53.924 17.321 -46.569 1.00 26.48 204 THR C C 1
ATOM 5935 O O . THR C 1 204 ? -53.362 17.064 -45.498 1.00 29.05 204 THR C O 1
ATOM 5939 N N . LEU C 1 205 ? -55.109 16.816 -46.914 1.00 26.08 205 LEU C N 1
ATOM 5940 C CA . LEU C 1 205 ? -55.968 16.110 -45.949 1.00 26.71 205 LEU C CA 1
ATOM 5941 C C . LEU C 1 205 ? -55.215 15.022 -45.173 1.00 24.93 205 LEU C C 1
ATOM 5942 O O . LEU C 1 205 ? -55.297 14.910 -43.959 1.00 25.60 205 LEU C O 1
ATOM 5947 N N . ASN C 1 206 ? -54.388 14.258 -45.834 1.00 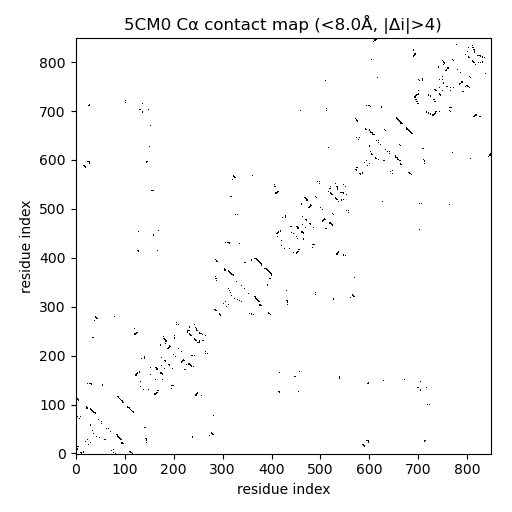25.15 206 ASN C N 1
ATOM 5948 C CA . ASN C 1 206 ? -53.751 13.106 -45.202 1.00 26.62 206 ASN C CA 1
ATOM 5949 C C . ASN C 1 206 ? -52.336 13.400 -44.672 1.00 29.10 206 ASN C C 1
ATOM 5950 O O . ASN C 1 206 ? -51.621 12.479 -44.238 1.00 29.51 206 ASN C O 1
ATOM 5955 N N . ASN C 1 207 ? -51.946 14.662 -44.722 1.00 29.28 207 ASN C N 1
ATOM 5956 C CA . ASN C 1 207 ? -50.616 15.121 -44.308 1.00 27.15 207 ASN C CA 1
ATOM 5957 C C . ASN C 1 207 ? -50.743 16.389 -43.468 1.00 27.63 207 ASN C C 1
ATOM 5958 O O . ASN C 1 207 ? -51.392 16.353 -42.402 1.00 29.64 207 ASN C O 1
ATOM 5963 N N . LEU C 1 208 ? -50.151 17.509 -43.881 1.00 28.23 208 LEU C N 1
ATOM 5964 C CA . LEU C 1 208 ? -50.193 18.727 -43.033 1.00 29.31 208 LEU C CA 1
ATOM 5965 C C . LEU C 1 208 ? -50.165 19.913 -43.984 1.00 29.43 208 LEU C C 1
ATOM 5966 O O . LEU C 1 208 ? -49.504 19.833 -45.025 1.00 29.51 208 LEU C O 1
ATOM 5971 N N . LYS C 1 209 ? -50.939 20.949 -43.709 1.00 28.40 209 LYS C N 1
ATOM 5972 C CA . LYS C 1 209 ? -51.017 22.113 -44.617 1.00 29.98 209 LYS C CA 1
ATOM 5973 C C . LYS C 1 209 ? -49.800 23.012 -44.476 1.00 26.95 209 LYS C C 1
ATOM 5974 O O . LYS C 1 209 ? -49.839 24.030 -43.763 1.00 30.93 209 LYS C O 1
ATOM 5977 N N . GLY C 1 210 ? -48.710 22.592 -45.066 1.00 30.75 210 GLY C N 1
ATOM 5978 C CA . GLY C 1 210 ? -47.398 23.233 -44.908 1.00 35.94 210 GLY C CA 1
ATOM 5979 C C . GLY C 1 210 ? -47.397 24.667 -45.474 1.00 34.00 210 GLY C C 1
ATOM 5980 O O . GLY C 1 210 ? -47.984 24.968 -46.519 1.00 29.34 210 GLY C O 1
ATOM 5981 N N . ILE C 1 211 ? -46.816 25.548 -44.714 1.00 34.92 211 ILE C N 1
ATOM 5982 C CA . ILE C 1 211 ? -46.596 26.948 -45.178 1.00 33.50 211 ILE C CA 1
ATOM 5983 C C . ILE C 1 211 ? -45.531 26.971 -46.265 1.00 29.47 211 ILE C C 1
ATOM 5984 O O . ILE C 1 211 ? -45.713 27.650 -47.278 1.00 37.54 211 ILE C O 1
ATOM 5989 N N . THR C 1 212 ? -44.489 26.173 -46.152 1.00 30.74 212 THR C N 1
ATOM 5990 C CA . THR C 1 212 ? -43.478 26.148 -47.173 1.00 31.84 212 THR C CA 1
ATOM 5991 C C . THR C 1 212 ? -44.086 25.592 -48.490 1.00 37.51 212 THR C C 1
ATOM 5992 O O . THR C 1 212 ? -43.821 26.076 -49.599 1.00 33.11 212 THR C O 1
ATOM 5996 N N . ARG C 1 213 ? -44.919 24.573 -48.318 1.00 31.81 213 ARG C N 1
ATOM 5997 C CA . ARG C 1 213 ? -45.688 23.984 -49.478 1.00 34.01 213 ARG C CA 1
ATOM 5998 C C . ARG C 1 213 ? -46.507 25.019 -50.135 1.00 33.69 213 ARG C C 1
ATOM 5999 O O . ARG C 1 213 ? -46.493 25.086 -51.352 1.00 34.69 213 ARG C O 1
ATOM 6007 N N . GLN C 1 214 ? -47.170 25.866 -49.352 1.00 32.20 214 GLN C N 1
ATOM 6008 C CA . GLN C 1 214 ? -48.005 26.927 -49.911 1.00 32.28 214 GLN C CA 1
ATOM 6009 C C . GLN C 1 214 ? -47.154 27.963 -50.669 1.00 37.38 214 GLN C C 1
ATOM 6010 O O . GLN C 1 214 ? -47.478 28.301 -51.807 1.00 33.46 214 GLN C O 1
ATOM 6016 N N . VAL C 1 215 ? -46.015 28.340 -50.102 1.00 35.81 215 VAL C N 1
ATOM 6017 C CA . VAL C 1 215 ? -45.126 29.272 -50.833 1.00 39.83 215 VAL C CA 1
ATOM 6018 C C . VAL C 1 215 ? -44.711 28.644 -52.159 1.00 38.34 215 VAL C C 1
ATOM 6019 O O . VAL C 1 215 ? -44.716 29.308 -53.218 1.00 36.08 215 VAL C O 1
ATOM 6023 N N . VAL C 1 216 ? -44.348 27.355 -52.099 1.00 36.78 216 VAL C N 1
ATOM 6024 C CA . VAL C 1 216 ? -43.875 26.674 -53.280 1.00 33.76 216 VAL C CA 1
ATOM 6025 C C . VAL C 1 216 ? -44.915 26.634 -54.372 1.00 36.63 216 VAL C C 1
ATOM 6026 O O . VAL C 1 216 ? -44.595 26.814 -55.548 1.00 36.39 216 VAL C O 1
ATOM 6030 N N . ILE C 1 217 ? -46.158 26.413 -53.990 1.00 35.99 217 ILE C N 1
ATOM 6031 C CA . ILE C 1 217 ? -47.215 26.384 -54.943 1.00 38.51 217 ILE C CA 1
ATOM 6032 C C . ILE C 1 217 ? -47.368 27.758 -55.602 1.00 38.96 217 ILE C C 1
ATOM 6033 O O . ILE C 1 217 ? -47.510 27.842 -56.829 1.00 34.42 217 ILE C O 1
ATOM 6038 N N . GLU C 1 218 ? -47.329 28.825 -54.813 1.00 41.98 218 GLU C N 1
ATOM 6039 C CA . GLU C 1 218 ? -47.382 30.212 -55.386 1.00 39.32 218 GLU C CA 1
ATOM 6040 C C . GLU C 1 218 ? -46.288 30.437 -56.402 1.00 34.52 218 GLU C C 1
ATOM 6041 O O . GLU C 1 218 ? -46.539 30.983 -57.476 1.00 40.34 218 GLU C O 1
ATOM 6047 N N . LEU C 1 219 ? -45.088 29.982 -56.095 1.00 34.70 219 LEU C N 1
ATOM 6048 C CA . LEU C 1 219 ? -43.970 30.056 -57.018 1.00 36.70 219 LEU C CA 1
ATOM 6049 C C . LEU C 1 219 ? -44.182 29.276 -58.324 1.00 49.15 219 LEU C C 1
ATOM 6050 O O . LEU C 1 219 ? -44.041 29.796 -59.430 1.00 40.94 219 LEU C O 1
ATOM 6055 N N . ILE C 1 220 ? -44.628 28.037 -58.193 1.00 39.53 220 ILE C N 1
ATOM 6056 C CA . ILE C 1 220 ? -44.971 27.217 -59.349 1.00 37.64 220 ILE C CA 1
ATOM 6057 C C . ILE C 1 220 ? -45.972 27.905 -60.272 1.00 33.73 220 ILE C C 1
ATOM 6058 O O . ILE C 1 220 ? -45.779 27.853 -61.486 1.00 37.66 220 ILE C O 1
ATOM 6063 N N . ASN C 1 221 ? -47.027 28.516 -59.731 1.00 35.25 221 ASN C N 1
ATOM 6064 C CA . ASN C 1 221 ? -48.042 29.194 -60.506 1.00 41.84 221 ASN C CA 1
ATOM 6065 C C . ASN C 1 221 ? -47.540 30.494 -61.154 1.00 48.78 221 ASN C C 1
ATOM 6066 O O . ASN C 1 221 ? -48.009 30.873 -62.223 1.00 45.46 221 ASN C O 1
ATOM 6071 N N . GLU C 1 222 ? -46.560 31.127 -60.518 1.00 50.33 222 GLU C N 1
ATOM 6072 C CA . GLU C 1 222 ? -45.889 32.319 -61.067 1.00 49.62 222 GLU C CA 1
ATOM 6073 C C . GLU C 1 222 ? -44.898 31.933 -62.188 1.00 48.80 222 GLU C C 1
ATOM 6074 O O . GLU C 1 222 ? -44.775 32.622 -63.189 1.00 55.55 222 GLU C O 1
ATOM 6080 N N . LEU C 1 223 ? -44.175 30.837 -62.022 1.00 42.34 223 LEU C N 1
ATOM 6081 C CA . LEU C 1 223 ? -43.430 30.265 -63.076 1.00 45.30 223 LEU C CA 1
ATOM 6082 C C . LEU C 1 223 ? -44.264 29.600 -64.161 1.00 45.65 223 LEU C C 1
ATOM 6083 O O . LEU C 1 223 ? -43.672 29.144 -65.127 1.00 48.81 223 LEU C O 1
ATOM 6088 N N . GLU C 1 224 ? -45.593 29.606 -64.031 1.00 41.91 224 GLU C N 1
ATOM 6089 C CA . GLU C 1 224 ? -46.517 28.886 -64.935 1.00 51.54 224 GLU C CA 1
ATOM 6090 C C . GLU C 1 224 ? -46.120 27.406 -65.281 1.00 48.62 224 GLU C C 1
ATOM 6091 O O . GLU C 1 224 ? -46.309 26.929 -66.374 1.00 48.37 224 GLU C O 1
ATOM 6097 N N . ILE C 1 225 ? -45.567 26.690 -64.311 1.00 40.48 225 ILE C N 1
ATOM 6098 C CA . ILE C 1 225 ? -45.242 25.267 -64.461 1.00 39.48 225 ILE C CA 1
ATOM 6099 C C . ILE C 1 225 ? -46.549 24.473 -64.250 1.00 40.24 225 ILE C C 1
ATOM 6100 O O . ILE C 1 225 ? -47.307 24.772 -63.311 1.00 37.50 225 ILE C O 1
ATOM 6105 N N . PRO C 1 226 ? -46.890 23.568 -65.185 1.00 40.08 226 PRO C N 1
ATOM 6106 C CA . PRO C 1 226 ? -48.082 22.763 -64.980 1.00 37.47 226 PRO C CA 1
ATOM 6107 C C . PRO C 1 226 ? -48.018 22.051 -63.579 1.00 31.11 226 PRO C C 1
ATOM 6108 O O . PRO C 1 226 ? -46.961 21.448 -63.202 1.00 34.13 226 PRO C O 1
ATOM 6112 N N . PHE C 1 227 ? -49.158 22.152 -62.872 1.00 33.92 227 PHE C N 1
ATOM 6113 C CA . PHE C 1 227 ? -49.311 21.712 -61.486 1.00 33.77 227 PHE C CA 1
ATOM 6114 C C . PHE C 1 227 ? -50.638 21.011 -61.196 1.00 34.73 227 PHE C C 1
ATOM 6115 O O . PHE C 1 227 ? -51.647 21.464 -61.655 1.00 32.45 227 PHE C O 1
ATOM 6123 N N . ARG C 1 228 ? -50.605 19.969 -60.376 1.00 33.53 228 ARG C N 1
ATOM 6124 C CA . ARG C 1 228 ? -51.814 19.245 -59.957 1.00 35.64 228 ARG C CA 1
ATOM 6125 C C . ARG C 1 228 ? -51.668 18.967 -58.458 1.00 33.62 228 ARG C C 1
ATOM 6126 O O . ARG C 1 228 ? -50.592 18.559 -58.018 1.00 31.48 228 ARG C O 1
ATOM 6134 N N . GLU C 1 229 ? -52.771 19.101 -57.747 1.00 30.89 229 GLU C N 1
ATOM 6135 C CA . GLU C 1 229 ? -52.901 18.623 -56.361 1.00 32.25 229 GLU C CA 1
ATOM 6136 C C . GLU C 1 229 ? -53.735 17.354 -56.540 1.00 31.55 229 GLU C C 1
ATOM 6137 O O . GLU C 1 229 ? -54.927 17.469 -56.878 1.00 30.49 229 GLU C O 1
ATOM 6147 N N . ALA C 1 230 ? -53.131 16.189 -56.362 1.00 29.45 230 ALA C N 1
ATOM 6148 C CA . ALA C 1 230 ? -53.790 14.919 -56.686 1.00 31.05 230 ALA C CA 1
ATOM 6149 C C . ALA C 1 230 ? -53.151 13.830 -55.882 1.00 28.18 230 ALA C C 1
ATOM 6150 O O . ALA C 1 230 ? -51.980 13.900 -55.578 1.00 26.23 230 ALA C O 1
ATOM 6152 N N . ASN C 1 231 ? -53.969 12.865 -55.438 1.00 27.91 231 ASN C N 1
ATOM 6153 C CA . ASN C 1 231 ? -53.357 11.734 -54.760 1.00 29.49 231 ASN C CA 1
ATOM 6154 C C . ASN C 1 231 ? -52.475 10.947 -55.733 1.00 28.77 231 ASN C C 1
ATOM 6155 O O . ASN C 1 231 ? -52.764 10.850 -56.926 1.00 30.86 231 ASN C O 1
ATOM 6160 N N . ILE C 1 232 ? -51.403 10.405 -55.202 1.00 27.94 232 ILE C N 1
ATOM 6161 C CA . ILE C 1 232 ? -50.429 9.613 -55.928 1.00 27.34 232 ILE C CA 1
ATOM 6162 C C . ILE C 1 232 ? -50.051 8.411 -55.105 1.00 27.18 232 ILE C C 1
ATOM 6163 O O . ILE C 1 232 ? -50.382 8.327 -53.904 1.00 27.32 232 ILE C O 1
ATOM 6168 N N . GLY C 1 233 ? -49.419 7.463 -55.771 1.00 28.10 233 GLY C N 1
ATOM 6169 C CA . GLY C 1 233 ? -48.974 6.240 -55.163 1.00 29.69 233 GLY C CA 1
ATOM 6170 C C . GLY C 1 233 ? -47.524 5.886 -55.419 1.00 28.94 233 GLY C C 1
ATOM 6171 O O . GLY C 1 233 ? -46.731 6.682 -55.996 1.00 29.53 233 GLY C O 1
ATOM 6172 N N . LEU C 1 234 ? -47.133 4.680 -54.981 1.00 29.09 234 LEU C N 1
ATOM 6173 C CA . LEU C 1 234 ? -45.770 4.177 -55.247 1.00 29.25 234 LEU C CA 1
ATOM 6174 C C . LEU C 1 234 ? -45.381 4.174 -56.729 1.00 29.13 234 LEU C C 1
ATOM 6175 O O . LEU C 1 234 ? -44.233 4.415 -57.056 1.00 32.47 234 LEU C O 1
ATOM 6180 N N . PHE C 1 235 ? -46.317 3.913 -57.636 1.00 31.69 235 PHE C N 1
ATOM 6181 C CA . PHE C 1 235 ? -45.990 3.897 -59.056 1.00 33.53 235 PHE C CA 1
ATOM 6182 C C . PHE C 1 235 ? -45.407 5.313 -59.444 1.00 34.20 235 PHE C C 1
ATOM 6183 O O . PHE C 1 235 ? -44.396 5.423 -60.125 1.00 31.61 235 PHE C O 1
ATOM 6191 N N . ASP C 1 236 ? -46.055 6.338 -58.937 1.00 30.65 236 ASP C N 1
ATOM 6192 C CA . ASP C 1 236 ? -45.677 7.736 -59.208 1.00 32.28 236 ASP C CA 1
ATOM 6193 C C . ASP C 1 236 ? -44.366 8.089 -58.608 1.00 32.93 236 ASP C C 1
ATOM 6194 O O . ASP C 1 236 ? -43.546 8.745 -59.269 1.00 32.54 236 ASP C O 1
ATOM 6199 N N . LEU C 1 237 ? -44.100 7.680 -57.380 1.00 31.32 237 LEU C N 1
ATOM 6200 C CA . LEU C 1 237 ? -42.769 7.957 -56.805 1.00 34.17 237 LEU C CA 1
ATOM 6201 C C . LEU C 1 237 ? -41.631 7.292 -57.571 1.00 37.98 237 LEU C C 1
ATOM 6202 O O . LEU C 1 237 ? -40.591 7.909 -57.827 1.00 33.49 237 LEU C O 1
ATOM 6207 N N . TYR C 1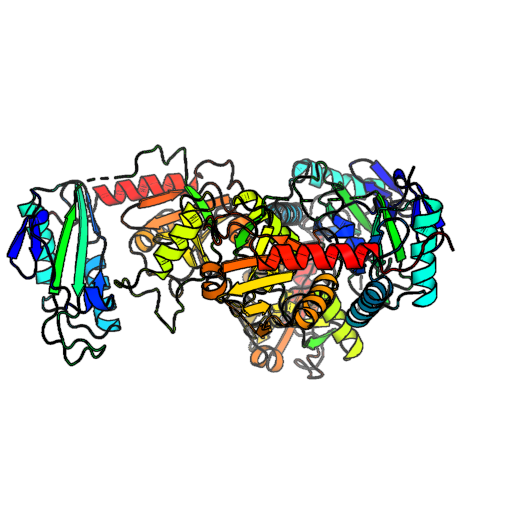 238 ? -41.819 6.029 -57.916 1.00 30.44 238 TYR C N 1
ATOM 6208 C CA . TYR C 1 238 ? -40.740 5.230 -58.580 1.00 31.51 238 TYR C CA 1
ATOM 6209 C C . TYR C 1 238 ? -40.569 5.529 -60.059 1.00 30.35 238 TYR C C 1
ATOM 6210 O O . TYR C 1 238 ? -39.663 5.007 -60.664 1.00 35.27 238 TYR C O 1
ATOM 6219 N N . SER C 1 239 ? -41.446 6.327 -60.654 1.00 31.67 239 SER C N 1
ATOM 6220 C CA . SER C 1 239 ? -41.298 6.707 -62.053 1.00 33.20 239 SER C CA 1
ATOM 6221 C C . SER C 1 239 ? -41.058 8.220 -62.173 1.00 31.95 239 SER C C 1
ATOM 6222 O O . SER C 1 239 ? -40.900 8.697 -63.266 1.00 34.98 239 SER C O 1
ATOM 6225 N N . ALA C 1 240 ? -40.987 8.950 -61.045 1.00 29.86 240 ALA C N 1
ATOM 6226 C CA . ALA C 1 240 ? -40.873 10.411 -61.073 1.00 33.78 240 ALA C CA 1
ATOM 6227 C C . ALA C 1 240 ? -39.455 10.806 -61.671 1.00 32.39 240 ALA C C 1
ATOM 6228 O O . ALA C 1 240 ? -38.483 10.090 -61.425 1.00 33.02 240 ALA C O 1
ATOM 6230 N N . ASP C 1 241 ? -39.408 11.917 -62.421 1.00 34.13 241 ASP C N 1
ATOM 6231 C CA . ASP C 1 241 ? -38.132 12.518 -62.916 1.00 34.21 241 ASP C CA 1
ATOM 6232 C C . ASP C 1 241 ? -37.429 13.223 -61.790 1.00 34.44 241 ASP C C 1
ATOM 6233 O O . ASP C 1 241 ? -36.213 13.156 -61.720 1.00 35.03 241 ASP C O 1
ATOM 6238 N N . GLU C 1 242 ? -38.193 13.924 -60.926 1.00 34.13 242 GLU C N 1
ATOM 6239 C CA . GLU C 1 242 ? -37.649 14.583 -59.761 1.00 35.42 242 GLU C CA 1
ATOM 6240 C C . GLU C 1 242 ? -38.583 14.379 -58.546 1.00 37.66 242 GLU C C 1
ATOM 6241 O O . GLU C 1 242 ? -39.788 14.179 -58.697 1.00 32.13 242 GLU C O 1
ATOM 6247 N N . ILE C 1 243 ? -37.971 14.343 -57.367 1.00 32.77 243 ILE C N 1
ATOM 6248 C CA . ILE C 1 243 ? -38.681 14.461 -56.100 1.00 33.23 243 ILE C CA 1
ATOM 6249 C C . ILE C 1 243 ? -38.039 15.524 -55.161 1.00 33.91 243 ILE C C 1
ATOM 6250 O O . ILE C 1 243 ? -36.812 15.656 -55.102 1.00 36.78 243 ILE C O 1
ATOM 6255 N N . PHE C 1 244 ? -38.873 16.254 -54.438 1.00 31.64 244 PHE C N 1
ATOM 6256 C CA . PHE C 1 244 ? -38.380 17.089 -53.348 1.00 33.71 244 PHE C CA 1
ATOM 6257 C C . PHE C 1 244 ? -39.318 17.149 -52.197 1.00 35.04 244 PHE C C 1
ATOM 6258 O O . PHE C 1 244 ? -40.510 16.976 -52.377 1.00 34.81 244 PHE C O 1
ATOM 6266 N N . VAL C 1 245 ? -38.790 17.478 -51.018 1.00 30.67 245 VAL C N 1
ATOM 6267 C CA . VAL C 1 245 ? -39.602 17.709 -49.892 1.00 30.95 245 VAL C CA 1
ATOM 6268 C C . VAL C 1 245 ? -39.481 19.152 -49.421 1.00 37.39 245 VAL C C 1
ATOM 6269 O O . VAL C 1 245 ? -38.489 19.815 -49.766 1.00 36.80 245 VAL C O 1
ATOM 6273 N N . THR C 1 246 ? -40.491 19.618 -48.679 1.00 33.97 246 THR C N 1
ATOM 6274 C CA . THR C 1 246 ? -40.595 21.028 -48.174 1.00 37.44 246 THR C CA 1
ATOM 6275 C C . THR C 1 246 ? -40.961 21.178 -46.709 1.00 37.60 246 THR C C 1
ATOM 6276 O O . THR C 1 246 ? -41.884 20.509 -46.227 1.00 36.96 246 THR C O 1
ATOM 6280 N N . GLY C 1 247 ? -40.355 22.163 -46.014 1.00 31.72 247 GLY C N 1
ATOM 6281 C CA . GLY C 1 247 ? -40.720 22.499 -44.646 1.00 32.25 247 GLY C CA 1
ATOM 6282 C C . GLY C 1 247 ? -39.864 23.682 -44.163 1.00 34.09 247 GLY C C 1
ATOM 6283 O O . GLY C 1 247 ? -38.860 24.035 -44.802 1.00 35.17 247 GLY C O 1
ATOM 6284 N N . THR C 1 248 ? -40.238 24.240 -43.046 1.00 39.40 248 THR C N 1
ATOM 6285 C CA . THR C 1 248 ? -39.590 25.467 -42.556 1.00 36.46 248 THR C CA 1
ATOM 6286 C C . THR C 1 248 ? -38.119 25.263 -42.342 1.00 40.24 248 THR C C 1
ATOM 6287 O O . THR C 1 248 ? -37.307 26.066 -42.813 1.00 41.87 248 THR C O 1
ATOM 6291 N N . ALA C 1 249 ? -37.725 24.151 -41.732 1.00 38.47 249 ALA C N 1
ATOM 6292 C CA . ALA C 1 249 ? -36.314 23.941 -41.465 1.00 43.39 249 ALA C CA 1
ATOM 6293 C C . ALA C 1 249 ? -35.549 23.477 -42.688 1.00 47.76 249 ALA C C 1
ATOM 6294 O O . ALA C 1 249 ? -34.469 23.995 -43.011 1.00 45.48 249 ALA C O 1
ATOM 6296 N N . ALA C 1 250 ? -36.132 22.544 -43.404 1.00 42.03 250 ALA C N 1
ATOM 6297 C CA . ALA C 1 250 ? -35.493 21.954 -44.584 1.00 40.23 250 ALA C CA 1
ATOM 6298 C C . ALA C 1 250 ? -35.494 22.866 -45.786 1.00 36.85 250 ALA C C 1
ATOM 6299 O O . ALA C 1 250 ? -34.699 22.688 -46.702 1.00 41.68 250 ALA C O 1
ATOM 6301 N N . GLU C 1 251 ? -36.416 23.805 -45.813 1.00 36.77 251 GLU C N 1
ATOM 6302 C CA . GLU C 1 251 ? -36.685 24.616 -47.010 1.00 42.31 251 GLU C CA 1
ATOM 6303 C C . GLU C 1 251 ? -37.134 23.691 -48.150 1.00 45.06 251 GLU C C 1
ATOM 6304 O O . GLU C 1 251 ? -38.134 22.988 -47.953 1.00 42.81 251 GLU C O 1
ATOM 6310 N N . ILE C 1 252 ? -36.535 23.788 -49.333 1.00 39.47 252 ILE C N 1
ATOM 6311 C CA . ILE C 1 252 ? -36.761 22.849 -50.389 1.00 38.85 252 ILE C CA 1
ATOM 6312 C C . ILE C 1 252 ? -35.541 21.949 -50.417 1.00 44.34 252 ILE C C 1
ATOM 6313 O O . ILE C 1 252 ? -34.431 22.411 -50.664 1.00 42.96 252 ILE C O 1
ATOM 6318 N N . ALA C 1 253 ? -35.749 20.658 -50.171 1.00 34.46 253 ALA C N 1
ATOM 6319 C CA . ALA C 1 253 ? -34.711 19.657 -50.170 1.00 34.08 253 ALA C CA 1
ATOM 6320 C C . ALA C 1 253 ? -34.890 18.625 -51.269 1.00 40.95 253 ALA C C 1
ATOM 6321 O O . ALA C 1 253 ? -35.894 17.928 -51.279 1.00 37.32 253 ALA C O 1
ATOM 6323 N N . PRO C 1 254 ? -33.905 18.502 -52.210 1.00 38.79 254 PRO C N 1
ATOM 6324 C CA . PRO C 1 254 ? -34.048 17.512 -53.268 1.00 38.10 254 PRO C CA 1
ATOM 6325 C C . PRO C 1 254 ? -33.927 16.107 -52.740 1.00 36.96 254 PRO C C 1
ATOM 6326 O O . PRO C 1 254 ? -33.158 15.852 -51.798 1.00 33.03 254 PRO C O 1
ATOM 6330 N N . VAL C 1 255 ? -34.726 15.198 -53.316 1.00 36.07 255 VAL C N 1
ATOM 6331 C CA . VAL C 1 255 ? -34.638 13.775 -52.995 1.00 33.59 255 VAL C CA 1
ATOM 6332 C C . VAL C 1 255 ? -34.143 13.048 -54.255 1.00 33.03 255 VAL C C 1
ATOM 6333 O O . VAL C 1 255 ? -34.859 12.981 -55.281 1.00 34.22 255 VAL C O 1
ATOM 6337 N N . THR C 1 256 ? -32.936 12.510 -54.180 1.00 37.72 256 THR C N 1
ATOM 6338 C CA . THR C 1 256 ? -32.208 11.997 -55.364 1.00 36.80 256 THR C CA 1
ATOM 6339 C C . THR C 1 256 ? -32.174 10.492 -55.423 1.00 36.72 256 THR C C 1
ATOM 6340 O O . THR C 1 256 ? -31.873 9.896 -56.464 1.00 39.81 256 THR C O 1
ATOM 6344 N N . TYR C 1 257 ? -32.513 9.841 -54.302 1.00 34.99 257 TYR C N 1
ATOM 6345 C CA . TYR C 1 257 ? -32.734 8.382 -54.291 1.00 36.07 257 TYR C CA 1
ATOM 6346 C C . TYR C 1 257 ? -34.037 8.097 -53.550 1.00 34.38 257 TYR C C 1
ATOM 6347 O O . TYR C 1 257 ? -34.308 8.757 -52.541 1.00 35.42 257 TYR C O 1
ATOM 6356 N N . ILE C 1 258 ? -34.718 7.051 -53.969 1.00 33.89 258 ILE C N 1
ATOM 6357 C CA . ILE C 1 258 ? -35.991 6.601 -53.295 1.00 36.45 258 ILE C CA 1
ATOM 6358 C C . ILE C 1 258 ? -35.942 5.087 -53.235 1.00 36.39 258 ILE C C 1
ATOM 6359 O O . ILE C 1 258 ? -35.864 4.410 -54.251 1.00 36.97 258 ILE C O 1
ATOM 6364 N N . ASP C 1 259 ? -35.943 4.555 -52.014 1.00 34.40 259 ASP C N 1
ATOM 6365 C CA . ASP C 1 259 ? -35.788 3.134 -51.779 1.00 36.19 259 ASP C CA 1
ATOM 6366 C C . ASP C 1 259 ? -34.561 2.580 -52.565 1.00 40.42 259 ASP C C 1
ATOM 6367 O O . ASP C 1 259 ? -34.647 1.542 -53.188 1.00 37.01 259 ASP C O 1
ATOM 6372 N N . GLY C 1 260 ? -33.439 3.302 -52.525 1.00 41.90 260 GLY C N 1
ATOM 6373 C CA . GLY C 1 260 ? -32.238 2.904 -53.269 1.00 46.90 260 GLY C CA 1
ATOM 6374 C C . GLY C 1 260 ? -32.253 3.119 -54.770 1.00 49.50 260 GLY C C 1
ATOM 6375 O O . GLY C 1 260 ? -31.189 2.993 -55.397 1.00 43.75 260 GLY C O 1
ATOM 6376 N N . ARG C 1 261 ? -33.408 3.474 -55.340 1.00 43.92 261 ARG C N 1
ATOM 6377 C CA . ARG C 1 261 ? -33.565 3.705 -56.768 1.00 42.31 261 ARG C CA 1
ATOM 6378 C C . ARG C 1 261 ? -33.121 5.128 -57.057 1.00 41.17 261 ARG C C 1
ATOM 6379 O O . ARG C 1 261 ? -33.441 6.042 -56.318 1.00 40.13 261 ARG C O 1
ATOM 6387 N N . THR C 1 262 ? -32.381 5.321 -58.141 1.00 39.20 262 THR C N 1
ATOM 6388 C CA . THR C 1 262 ? -31.912 6.672 -58.535 1.00 37.28 262 THR C CA 1
ATOM 6389 C C . THR C 1 262 ? -33.069 7.465 -59.123 1.00 37.55 262 THR C C 1
ATOM 6390 O O . THR C 1 262 ? -33.810 6.943 -59.988 1.00 39.32 262 THR C O 1
ATOM 6394 N N . VAL C 1 263 ? -33.240 8.712 -58.661 1.00 36.26 263 VAL C N 1
ATOM 6395 C CA . VAL C 1 263 ? -34.183 9.623 -59.244 1.00 35.47 263 VAL C CA 1
ATOM 6396 C C . VAL C 1 263 ? -33.419 10.517 -60.240 1.00 41.34 263 VAL C C 1
ATOM 6397 O O . VAL C 1 263 ? -32.441 11.173 -59.838 1.00 46.53 263 VAL C O 1
ATOM 6401 N N . GLY C 1 264 ? -33.846 10.506 -61.496 1.00 42.48 264 GLY C N 1
ATOM 6402 C CA . GLY C 1 264 ? -33.181 11.264 -62.593 1.00 47.29 264 GLY C CA 1
ATOM 6403 C C . GLY C 1 264 ? -31.754 10.752 -62.731 1.00 45.26 264 GLY C C 1
ATOM 6404 O O . GLY C 1 264 ? -31.521 9.568 -62.691 1.00 45.50 264 GLY C O 1
ATOM 6405 N N . ASN C 1 265 ? -30.790 11.647 -62.775 1.00 54.98 265 ASN C N 1
ATOM 6406 C CA . ASN C 1 265 ? -29.370 11.239 -62.782 1.00 54.74 265 ASN C CA 1
ATOM 6407 C C . ASN C 1 265 ? -28.736 11.092 -61.400 1.00 55.06 265 ASN C C 1
ATOM 6408 O O . ASN C 1 265 ? -27.534 10.877 -61.276 1.00 57.15 265 ASN C O 1
ATOM 6413 N N . GLY C 1 266 ? -29.520 11.255 -60.336 1.00 48.52 266 GLY C N 1
ATOM 6414 C CA . GLY C 1 266 ? -28.995 11.121 -58.973 1.00 43.45 266 GLY C CA 1
ATOM 6415 C C . GLY C 1 266 ? -28.499 12.386 -58.374 1.00 42.38 266 GLY C C 1
ATOM 6416 O O . GLY C 1 266 ? -27.927 12.370 -57.313 1.00 46.43 266 GLY C O 1
ATOM 6417 N N . LYS C 1 267 ? -28.786 13.502 -59.033 1.00 43.51 267 LYS C N 1
ATOM 6418 C CA . LYS C 1 267 ? -28.433 14.795 -58.546 1.00 46.33 267 LYS C CA 1
ATOM 6419 C C . LYS C 1 267 ? -29.728 15.589 -58.639 1.00 41.99 267 LYS C C 1
ATOM 6420 O O . LYS C 1 267 ? -30.633 15.235 -59.407 1.00 39.54 267 LYS C O 1
ATOM 6423 N N . PRO C 1 268 ? -29.793 16.692 -57.929 1.00 40.97 268 PRO C N 1
ATOM 6424 C CA . PRO C 1 268 ? -30.963 17.566 -57.922 1.00 41.83 268 PRO C CA 1
ATOM 6425 C C . PRO C 1 268 ? -31.404 17.932 -59.284 1.00 47.74 268 PRO C C 1
ATOM 6426 O O . PRO C 1 268 ? -30.574 18.330 -60.089 1.00 41.67 268 PRO C O 1
ATOM 6430 N N . GLY C 1 269 ? -32.699 17.814 -59.571 1.00 41.52 269 GLY C N 1
ATOM 6431 C CA . GLY C 1 269 ? -33.216 18.179 -60.878 1.00 36.45 269 GLY C CA 1
ATOM 6432 C C . GLY C 1 269 ? -33.422 19.638 -61.160 1.00 39.43 269 GLY C C 1
ATOM 6433 O O . GLY C 1 269 ? -33.389 20.473 -60.275 1.00 39.73 269 GLY C O 1
ATOM 6434 N N . LYS C 1 270 ? -33.692 19.920 -62.430 1.00 42.89 270 LYS C N 1
ATOM 6435 C CA . LYS C 1 270 ? -33.727 21.297 -62.982 1.00 45.75 270 LYS C CA 1
ATOM 6436 C C . LYS C 1 270 ? -34.861 22.057 -62.355 1.00 45.12 270 LYS C C 1
ATOM 6437 O O . LYS C 1 270 ? -34.715 23.212 -61.973 1.00 39.63 270 LYS C O 1
ATOM 6439 N N . VAL C 1 271 ? -36.037 21.432 -62.235 1.00 39.12 271 VAL C N 1
ATOM 6440 C CA . VAL C 1 271 ? -37.187 22.159 -61.710 1.00 37.55 271 VAL C CA 1
ATOM 6441 C C . VAL C 1 271 ? -37.010 22.424 -60.194 1.00 37.64 271 VAL C C 1
ATOM 6442 O O . VAL C 1 271 ? -37.320 23.500 -59.671 1.00 36.65 271 VAL C O 1
ATOM 6446 N N . THR C 1 272 ? -36.482 21.445 -59.508 1.00 36.02 272 THR C N 1
ATOM 6447 C CA . THR C 1 272 ? -36.250 21.590 -58.091 1.00 38.47 272 THR C CA 1
ATOM 6448 C C . THR C 1 272 ? -35.225 22.753 -57.814 1.00 38.09 272 THR C C 1
ATOM 6449 O O . THR C 1 272 ? -35.466 23.611 -56.959 1.00 38.75 272 THR C O 1
ATOM 6453 N N . LYS C 1 273 ? -34.097 22.707 -58.506 1.00 40.73 273 LYS C N 1
ATOM 6454 C CA . LYS C 1 273 ? -33.046 23.755 -58.330 1.00 41.84 273 LYS C CA 1
ATOM 6455 C C . LYS C 1 273 ? -33.560 25.134 -58.692 1.00 38.56 273 LYS C C 1
ATOM 6456 O O . LYS C 1 273 ? -33.309 26.054 -57.966 1.00 44.53 273 LYS C O 1
ATOM 6462 N N . MET C 1 274 ? -34.362 25.257 -59.736 1.00 38.92 274 MET C N 1
ATOM 6463 C CA . MET C 1 274 ? -35.054 26.507 -60.015 1.00 40.42 274 MET C CA 1
ATOM 6464 C C . MET C 1 274 ? -35.957 26.980 -58.881 1.00 47.72 274 MET C C 1
ATOM 6465 O O . MET C 1 274 ? -35.972 28.171 -58.523 1.00 42.00 274 MET C O 1
ATOM 6470 N N . LEU C 1 275 ? -36.744 26.078 -58.297 1.00 39.69 275 LEU C N 1
ATOM 6471 C CA . LEU C 1 275 ? -37.587 26.525 -57.199 1.00 34.19 275 LEU C CA 1
ATOM 6472 C C . LEU C 1 275 ? -36.794 26.872 -55.932 1.00 30.29 275 LEU C C 1
ATOM 6473 O O . LEU C 1 275 ? -37.242 27.707 -55.159 1.00 37.98 275 LEU C O 1
ATOM 6478 N N . MET C 1 276 ? -35.734 26.128 -55.648 1.00 33.05 276 MET C N 1
ATOM 6479 C CA . MET C 1 276 ? -34.864 26.422 -54.499 1.00 36.30 276 MET C CA 1
ATOM 6480 C C . MET C 1 276 ? -34.395 27.912 -54.618 1.00 41.50 276 MET C C 1
ATOM 6481 O O . MET C 1 276 ? -34.481 28.720 -53.622 1.00 38.72 276 MET C O 1
ATOM 6486 N N . GLU C 1 277 ? -34.012 28.302 -55.844 1.00 39.17 277 GLU C N 1
ATOM 6487 C CA . GLU C 1 277 ? -33.465 29.706 -56.072 1.00 43.08 277 GLU C CA 1
ATOM 6488 C C . GLU C 1 277 ? -34.572 30.684 -55.863 1.00 41.10 277 GLU C C 1
ATOM 6489 O O . GLU C 1 277 ? -34.396 31.686 -55.137 1.00 44.31 277 GLU C O 1
ATOM 6491 N N . LYS C 1 278 ? -35.776 30.407 -56.396 1.00 38.70 278 LYS C N 1
ATOM 6492 C CA . LYS C 1 278 ? -36.871 31.356 -56.176 1.00 38.04 278 LYS C CA 1
ATOM 6493 C C . LYS C 1 278 ? -37.337 31.444 -54.730 1.00 44.69 278 LYS C C 1
ATOM 6494 O O . LYS C 1 278 ? -37.731 32.519 -54.232 1.00 40.54 278 LYS C O 1
ATOM 6500 N N . PHE C 1 279 ? -37.292 30.306 -54.039 1.00 36.26 279 PHE C N 1
ATOM 6501 C CA . PHE C 1 279 ? -37.692 30.298 -52.682 1.00 39.94 279 PHE C CA 1
ATOM 6502 C C . PHE C 1 279 ? -36.688 31.177 -51.874 1.00 38.28 279 PHE C C 1
ATOM 6503 O O . PHE C 1 279 ? -37.141 31.979 -51.082 1.00 40.32 279 PHE C O 1
ATOM 6511 N N . ARG C 1 280 ? -35.392 30.945 -52.037 1.00 43.53 280 ARG C N 1
ATOM 6512 C CA . ARG C 1 280 ? -34.307 31.757 -51.394 1.00 45.56 280 ARG C CA 1
ATOM 6513 C C . ARG C 1 280 ? -34.603 33.261 -51.544 1.00 40.90 280 ARG C C 1
ATOM 6514 O O . ARG C 1 280 ? -34.578 34.000 -50.564 1.00 46.84 280 ARG C O 1
ATOM 6522 N N . GLU C 1 281 ? -35.004 33.691 -52.739 1.00 43.93 281 GLU C N 1
ATOM 6523 C CA . GLU C 1 281 ? -35.338 35.107 -53.014 1.00 48.79 281 GLU C CA 1
ATOM 6524 C C . GLU C 1 281 ? -36.510 35.605 -52.167 1.00 51.92 281 GLU C C 1
ATOM 6525 O O . GLU C 1 281 ? -36.480 36.704 -51.617 1.00 50.09 281 GLU C O 1
ATOM 6531 N N . ARG C 1 282 ? -37.542 34.777 -52.022 1.00 47.87 282 ARG C N 1
ATOM 6532 C CA . ARG C 1 282 ? -38.664 35.143 -51.202 1.00 43.87 282 ARG C CA 1
ATOM 6533 C C . ARG C 1 282 ? -38.280 35.311 -49.717 1.00 41.48 282 ARG C C 1
ATOM 6534 O O . ARG C 1 282 ? -38.843 36.179 -49.020 1.00 49.89 282 ARG C O 1
ATOM 6542 N N . THR C 1 283 ? -37.393 34.459 -49.219 1.00 41.03 283 THR C N 1
ATOM 6543 C CA . THR C 1 283 ? -36.961 34.582 -47.830 1.00 44.54 283 THR C CA 1
ATOM 6544 C C . THR C 1 283 ? -36.087 35.869 -47.604 1.00 55.32 283 THR C C 1
ATOM 6545 O O . THR C 1 283 ? -36.114 36.432 -46.502 1.00 51.50 283 THR C O 1
ATOM 6549 N N . GLU C 1 284 ? -35.325 36.278 -48.625 1.00 51.72 284 GLU C N 1
ATOM 6550 C CA . GLU C 1 284 ? -34.600 37.579 -48.589 1.00 56.06 284 GLU C CA 1
ATOM 6551 C C . GLU C 1 284 ? -35.505 38.830 -48.608 1.00 54.52 284 GLU C C 1
ATOM 6552 O O . GLU C 1 284 ? -35.111 39.834 -48.072 1.00 62.09 284 GLU C O 1
ATOM 6558 N N . ASN C 1 285 ? -36.722 38.764 -49.144 1.00 51.12 285 ASN C N 1
ATOM 6559 C CA . ASN C 1 285 ? -37.537 39.927 -49.438 1.00 49.56 285 ASN C CA 1
ATOM 6560 C C . ASN C 1 285 ? -38.820 40.082 -48.650 1.00 56.91 285 ASN C C 1
ATOM 6561 O O . ASN C 1 285 ? -39.536 41.031 -48.881 1.00 62.55 285 ASN C O 1
ATOM 6566 N N . GLU C 1 286 ? -39.151 39.152 -47.762 1.00 54.61 286 GLU C N 1
ATOM 6567 C CA . GLU C 1 286 ? -40.451 39.170 -47.075 1.00 53.91 286 GLU C CA 1
ATOM 6568 C C . GLU C 1 286 ? -40.230 38.811 -45.618 1.00 45.88 286 GLU C C 1
ATOM 6569 O O . GLU C 1 286 ? -39.260 38.139 -45.276 1.00 51.86 286 GLU C O 1
ATOM 6575 N N . GLY C 1 287 ? -41.134 39.255 -44.774 1.00 45.60 287 GLY C N 1
ATOM 6576 C CA . GLY C 1 287 ? -41.052 38.982 -43.357 1.00 49.16 287 GLY C CA 1
ATOM 6577 C C . GLY C 1 287 ? -41.330 40.159 -42.472 1.00 51.11 287 GLY C C 1
ATOM 6578 O O . GLY C 1 287 ? -41.342 41.268 -42.920 1.00 48.30 287 GLY C O 1
ATOM 6579 N N . VAL C 1 288 ? -41.567 39.900 -41.204 1.00 50.35 288 VAL C N 1
ATOM 6580 C CA . VAL C 1 288 ? -41.847 40.958 -40.256 1.00 52.86 288 VAL C CA 1
ATOM 6581 C C . VAL C 1 288 ? -40.502 41.336 -39.610 1.00 54.65 288 VAL C C 1
ATOM 6582 O O . VAL C 1 288 ? -39.683 40.457 -39.219 1.00 49.91 288 VAL C O 1
ATOM 6586 N N . GLU C 1 289 ? -40.245 42.645 -39.562 1.00 52.45 289 GLU C N 1
ATOM 6587 C CA . GLU C 1 289 ? -38.997 43.156 -38.978 1.00 54.12 289 GLU C CA 1
ATOM 6588 C C . GLU C 1 289 ? -39.001 42.938 -37.489 1.00 40.90 289 GLU C C 1
ATOM 6589 O O . GLU C 1 289 ? -39.978 43.253 -36.815 1.00 48.66 289 GLU C O 1
ATOM 6595 N N . ILE C 1 290 ? -37.920 42.375 -37.014 1.00 43.65 290 ILE C N 1
ATOM 6596 C CA . ILE C 1 290 ? -37.688 42.187 -35.599 1.00 45.35 290 ILE C CA 1
ATOM 6597 C C . ILE C 1 290 ? -37.276 43.543 -34.906 1.00 51.82 290 ILE C C 1
ATOM 6598 O O . ILE C 1 290 ? -37.669 43.786 -33.763 1.00 55.00 290 ILE C O 1
ATOM 6603 N N . TYR C 1 291 ? -36.470 44.375 -35.574 1.00 62.58 291 TYR C N 1
ATOM 6604 C CA . TYR C 1 291 ? -35.762 45.541 -34.912 1.00 58.49 291 TYR C CA 1
ATOM 6605 C C . TYR C 1 291 ? -36.226 46.906 -35.369 1.00 56.16 291 TYR C C 1
ATOM 6606 O O . TYR C 1 291 ? -36.902 47.034 -36.373 1.00 56.35 291 TYR C O 1
#

Organism: Geoglobus acetivorans (NCBI:txid565033)